Protein 3RQF (pdb70)

B-factor: mean 85.31, std 33.76, range [23.58, 229.28]

InterPro domains:
  IPR009652 Programmed cell death protein 10 [PTHR13250] (1-211)
  IPR046409 Programmed cell death protein 10, dimerisation domain superfamily [G3DSA:1.10.12.70] (8-68)
  IPR048288 Programmed cell death protein 10, dimerisation domain [PF20929] (15-72)

CATH classification: 1.10.12.70 (+1 more: 1.20.120.330)

Structure (mmCIF, N/CA/C/O backbone):
data_3RQF
#
_entry.id   3RQF
#
_cell.length_a   62.862
_cell.length_b   115.469
_cell.length_c   124.379
_cell.angle_alpha   90.00
_cell.angle_beta   90.00
_cell.angle_gamma   90.00
#
_symmetry.space_group_name_H-M   'P 21 21 21'
#
loop_
_entity.id
_entity.type
_entity.pdbx_description
1 polymer 'Programmed cell death protein 10'
2 polymer 'Paxillin LD2 peptide'
3 water water
#
loop_
_atom_site.group_PDB
_atom_site.id
_atom_site.type_symbol
_atom_site.label_atom_id
_atom_site.label_alt_id
_atom_site.label_comp_id
_atom_site.label_asym_id
_atom_site.label_entity_id
_atom_site.label_seq_id
_atom_site.pdbx_PDB_ins_code
_atom_site.Cartn_x
_atom_site.Cartn_y
_atom_site.Cartn_z
_atom_site.occupancy
_atom_site.B_iso_or_equiv
_atom_site.auth_seq_id
_atom_site.auth_comp_id
_atom_site.auth_asym_id
_atom_site.auth_atom_id
_atom_site.pdbx_PDB_model_num
ATOM 1 N N . SER A 1 18 ? 2.232 -15.502 45.927 1.00 100.85 16 SER A N 1
ATOM 2 C CA . SER A 1 18 ? 0.763 -15.751 45.842 1.00 96.11 16 SER A CA 1
ATOM 3 C C . SER A 1 18 ? 0.034 -14.640 45.096 1.00 89.11 16 SER A C 1
ATOM 4 O O . SER A 1 18 ? 0.274 -13.453 45.335 1.00 88.16 16 SER A O 1
ATOM 7 N N . MET A 1 19 ? -0.869 -15.029 44.201 1.00 85.00 17 MET A N 1
ATOM 8 C CA . MET A 1 19 ? -1.703 -14.049 43.525 1.00 78.80 17 MET A CA 1
ATOM 9 C C . MET A 1 19 ? -3.202 -14.331 43.591 1.00 74.78 17 MET A C 1
ATOM 10 O O . MET A 1 19 ? -3.825 -14.742 42.607 1.00 72.39 17 MET A O 1
ATOM 15 N N . VAL A 1 20 ? -3.768 -14.090 44.772 1.00 74.37 18 VAL A N 1
ATOM 16 C CA . VAL A 1 20 ? -5.206 -13.881 44.911 1.00 70.06 18 VAL A CA 1
ATOM 17 C C . VAL A 1 20 ? -5.574 -12.603 44.160 1.00 64.68 18 VAL A C 1
ATOM 18 O O . VAL A 1 20 ? -6.753 -12.263 44.032 1.00 61.86 18 VAL A O 1
ATOM 22 N N . SER A 1 21 ? -4.547 -11.913 43.667 1.00 63.75 19 SER A N 1
ATOM 23 C CA . SER A 1 21 ? -4.693 -10.628 42.991 1.00 60.09 19 SER A CA 1
ATOM 24 C C . SER A 1 21 ? -4.553 -10.686 41.468 1.00 57.49 19 SER A C 1
ATOM 25 O O . SER A 1 21 ? -4.805 -9.682 40.794 1.00 55.14 19 SER A O 1
ATOM 28 N N . MET A 1 22 ? -4.159 -11.844 40.930 1.00 58.32 20 MET A N 1
ATOM 29 C CA . MET A 1 22 ? -3.991 -12.003 39.475 1.00 56.90 20 MET A CA 1
ATOM 30 C C . MET A 1 22 ? -5.199 -11.534 38.644 1.00 52.39 20 MET A C 1
ATOM 31 O O . MET A 1 22 ? -5.005 -10.852 37.640 1.00 51.31 20 MET A O 1
ATOM 36 N N . PRO A 1 23 ? -6.440 -11.895 39.062 1.00 50.28 21 PRO A N 1
ATOM 37 C CA . PRO A 1 23 ? -7.656 -11.511 38.333 1.00 46.95 21 PRO A CA 1
ATOM 38 C C . PRO A 1 23 ? -7.867 -10.013 38.158 1.00 44.68 21 PRO A C 1
ATOM 39 O O . PRO A 1 23 ? -8.592 -9.606 37.249 1.00 43.57 21 PRO A O 1
ATOM 43 N N . LEU A 1 24 ? -7.259 -9.199 39.015 1.00 44.76 22 LEU A N 1
ATOM 44 C CA . LEU A 1 24 ? -7.281 -7.756 38.816 1.00 43.61 22 LEU A CA 1
ATOM 45 C C . LEU A 1 24 ? -6.599 -7.430 37.487 1.00 43.78 22 LEU A C 1
ATOM 46 O O . LEU A 1 24 ? -7.143 -6.705 36.648 1.00 42.82 22 LEU A O 1
ATOM 51 N N . TYR A 1 25 ? -5.414 -8.000 37.304 1.00 45.27 23 TYR A N 1
ATOM 52 C CA . TYR A 1 25 ? -4.602 -7.751 36.129 1.00 46.48 23 TYR A CA 1
ATOM 53 C C . TYR A 1 25 ? -5.065 -8.572 34.934 1.00 45.99 23 TYR A C 1
ATOM 54 O O . TYR A 1 25 ? -5.039 -8.093 33.805 1.00 46.73 23 TYR A O 1
ATOM 63 N N . ALA A 1 26 ? -5.501 -9.802 35.187 1.00 45.69 24 ALA A N 1
ATOM 64 C CA . ALA A 1 26 ? -5.839 -10.732 34.114 1.00 46.53 24 ALA A CA 1
ATOM 65 C C . ALA A 1 26 ? -7.254 -10.547 33.585 1.00 44.76 24 ALA A C 1
ATOM 66 O O . ALA A 1 26 ? -7.529 -10.879 32.432 1.00 45.95 24 ALA A O 1
ATOM 68 N N . VAL A 1 27 ? -8.151 -10.031 34.423 1.00 42.64 25 VAL A N 1
ATOM 69 C CA . VAL A 1 27 ? -9.526 -9.782 33.996 1.00 41.42 25 VAL A CA 1
ATOM 70 C C . VAL A 1 27 ? -9.846 -8.282 33.943 1.00 41.01 25 VAL A C 1
ATOM 71 O O . VAL A 1 27 ? -10.204 -7.770 32.883 1.00 41.92 25 VAL A O 1
ATOM 75 N N . MET A 1 28 ? -9.701 -7.576 35.064 1.00 40.77 26 MET A N 1
ATOM 76 C CA . MET A 1 28 ? -10.187 -6.188 35.155 1.00 41.18 26 MET A CA 1
ATOM 77 C C . MET A 1 28 ? -9.419 -5.188 34.294 1.00 43.24 26 MET A C 1
ATOM 78 O O . MET A 1 28 ? -10.028 -4.364 33.614 1.00 44.28 26 MET A O 1
ATOM 83 N N . TYR A 1 29 ? -8.091 -5.260 34.324 1.00 44.70 27 TYR A N 1
ATOM 84 C CA . TYR A 1 29 ? -7.263 -4.427 33.453 1.00 47.42 27 TYR A CA 1
ATOM 85 C C . TYR A 1 29 ? -7.650 -4.543 31.970 1.00 48.22 27 TYR A C 1
ATOM 86 O O . TYR A 1 29 ? -7.945 -3.528 31.342 1.00 50.04 27 TYR A O 1
ATOM 95 N N . PRO A 1 30 ? -7.662 -5.774 31.411 1.00 47.84 28 PRO A N 1
ATOM 96 C CA . PRO A 1 30 ? -8.113 -5.921 30.031 1.00 49.51 28 PRO A CA 1
ATOM 97 C C . PRO A 1 30 ? -9.529 -5.385 29.798 1.00 49.10 28 PRO A C 1
ATOM 98 O O . PRO A 1 30 ? -9.798 -4.818 28.737 1.00 51.41 28 PRO A O 1
ATOM 102 N N . VAL A 1 31 ? -10.413 -5.550 30.783 1.00 46.77 29 VAL A N 1
ATOM 103 C CA . VAL A 1 31 ? -11.799 -5.089 30.659 1.00 47.15 29 VAL A CA 1
ATOM 104 C C . VAL A 1 31 ? -11.848 -3.572 30.523 1.00 49.41 29 VAL A C 1
ATOM 105 O O . VAL A 1 31 ? -12.556 -3.047 29.659 1.00 51.91 29 VAL A O 1
ATOM 109 N N . PHE A 1 32 ? -11.075 -2.880 31.359 1.00 49.64 30 PHE A N 1
ATOM 110 C CA . PHE A 1 32 ? -10.978 -1.424 31.297 1.00 52.68 30 PHE A CA 1
ATOM 111 C C . PHE A 1 32 ? -10.243 -0.948 30.043 1.00 56.30 30 PHE A C 1
ATOM 112 O O . PHE A 1 32 ? -10.693 -0.017 29.374 1.00 59.65 30 PHE A O 1
ATOM 120 N N . ASN A 1 33 ? -9.132 -1.605 29.714 1.00 56.51 31 ASN A N 1
ATOM 121 C CA . ASN A 1 33 ? -8.373 -1.291 28.502 1.00 60.66 31 ASN A CA 1
ATOM 122 C C . ASN A 1 33 ? -9.223 -1.325 27.238 1.00 63.31 31 ASN A C 1
ATOM 123 O O . ASN A 1 33 ? -9.073 -0.476 26.359 1.00 67.81 31 ASN A O 1
ATOM 128 N N . GLU A 1 34 ? -10.115 -2.308 27.160 1.00 61.47 32 GLU A N 1
ATOM 129 C CA . GLU A 1 34 ? -10.920 -2.542 25.963 1.00 64.57 32 GLU A CA 1
ATOM 130 C C . GLU A 1 34 ? -12.166 -1.650 25.898 1.00 66.54 32 GLU A C 1
ATOM 131 O O . GLU A 1 34 ? -12.894 -1.658 24.904 1.00 69.57 32 GLU A O 1
ATOM 137 N N . LEU A 1 35 ? -12.393 -0.876 26.957 1.00 65.75 33 LEU A N 1
ATOM 138 C CA . LEU A 1 35 ? -13.524 0.045 27.022 1.00 68.51 33 LEU A CA 1
ATOM 139 C C . LEU A 1 35 ? -13.108 1.518 26.973 1.00 73.28 33 LEU A C 1
ATOM 140 O O . LEU A 1 35 ? -13.920 2.411 27.242 1.00 75.76 33 LEU A O 1
ATOM 145 N N . GLU A 1 36 ? -11.851 1.76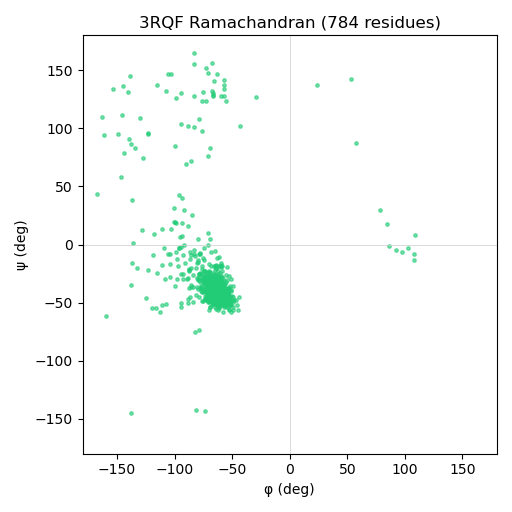2 26.607 1.00 75.65 34 GLU A N 1
ATOM 146 C CA . GLU A 1 36 ? -11.289 3.115 26.576 1.00 80.95 34 GLU A CA 1
ATOM 147 C C . GLU A 1 36 ? -11.855 4.001 25.475 1.00 87.74 34 GLU A C 1
ATOM 148 O O . GLU A 1 36 ? -12.000 5.208 25.667 1.00 92.29 34 GLU A O 1
ATOM 154 N N . ARG A 1 37 ? -12.156 3.406 24.323 1.00 89.64 35 ARG A N 1
ATOM 155 C CA . ARG A 1 37 ? -12.665 4.166 23.180 1.00 97.02 35 ARG A CA 1
ATOM 156 C C . ARG A 1 37 ? -14.108 4.626 23.381 1.00 98.72 35 ARG A C 1
ATOM 157 O O . ARG A 1 37 ? -14.516 5.659 22.844 1.00 105.50 35 ARG A O 1
ATOM 165 N N . VAL A 1 38 ? -14.866 3.853 24.158 1.00 93.43 36 VAL A N 1
ATOM 166 C CA . VAL A 1 38 ? -16.232 4.211 24.542 1.00 94.73 36 VAL A CA 1
ATOM 167 C C . VAL A 1 38 ? -16.197 5.406 25.499 1.00 96.60 36 VAL A C 1
ATOM 168 O O . VAL A 1 38 ? -16.863 6.416 25.263 1.00 102.83 36 VAL A O 1
ATOM 172 N N . ASN A 1 39 ? -15.422 5.272 26.575 1.00 92.16 37 ASN A N 1
ATOM 173 C CA . ASN A 1 39 ? -15.099 6.381 27.473 1.00 94.54 37 ASN A CA 1
ATOM 174 C C . ASN A 1 39 ? -13.762 6.142 28.170 1.00 90.98 37 ASN A C 1
ATOM 175 O O . ASN A 1 39 ? -13.499 5.051 28.672 1.00 84.90 37 ASN A O 1
ATOM 180 N N . LEU A 1 40 ? -12.929 7.178 28.194 1.00 95.69 38 LEU A N 1
ATOM 181 C CA . LEU A 1 40 ? -11.565 7.086 28.708 1.00 93.87 38 LEU A CA 1
ATOM 182 C C . LEU A 1 40 ? -11.492 7.360 30.209 1.00 92.19 38 LEU A C 1
ATOM 183 O O . LEU A 1 40 ? -10.900 6.580 30.955 1.00 87.26 38 LEU A O 1
ATOM 188 N N . SER A 1 41 ? -12.095 8.468 30.638 1.00 97.07 39 SER A N 1
ATOM 189 C CA . SER A 1 41 ? -12.026 8.924 32.028 1.00 97.46 39 SER A CA 1
ATOM 190 C C . SER A 1 41 ? -12.637 7.930 33.008 1.00 90.86 39 SER A C 1
ATOM 191 O O . SER A 1 41 ? -12.097 7.711 34.093 1.00 88.97 39 SER A O 1
ATOM 194 N N . ALA A 1 42 ? -13.763 7.335 32.619 1.00 88.08 40 ALA A N 1
ATOM 195 C CA . ALA A 1 42 ? -14.458 6.361 33.451 1.00 82.37 40 ALA A CA 1
ATOM 196 C C . ALA A 1 42 ? -13.627 5.090 33.591 1.00 75.97 40 ALA A C 1
ATOM 197 O O . ALA A 1 42 ? -13.488 4.551 34.689 1.00 72.92 40 ALA A O 1
ATOM 199 N N . ALA A 1 43 ? -13.067 4.632 32.474 1.00 74.74 41 ALA A N 1
ATOM 200 C CA . ALA A 1 43 ? -12.155 3.489 32.460 1.00 70.01 41 ALA A CA 1
ATOM 201 C C . ALA A 1 43 ? -10.985 3.702 33.421 1.00 70.02 41 ALA A C 1
ATOM 202 O O . ALA A 1 43 ? -10.622 2.796 34.175 1.00 66.47 41 ALA A O 1
ATOM 204 N N . GLN A 1 44 ? -10.415 4.906 33.396 1.00 74.80 42 GLN A N 1
ATOM 205 C CA . GLN A 1 44 ? -9.311 5.277 34.279 1.00 76.16 42 GLN A CA 1
ATOM 206 C C . GLN A 1 44 ? -9.715 5.337 35.756 1.00 75.32 42 GLN A C 1
ATOM 207 O O . GLN A 1 44 ? -9.007 4.802 36.612 1.00 73.54 42 GLN A O 1
ATOM 213 N N . THR A 1 45 ? -10.848 5.973 36.050 1.00 77.21 43 THR A N 1
ATOM 214 C CA . THR A 1 45 ? -11.286 6.169 37.437 1.00 77.97 43 THR A CA 1
ATOM 215 C C . THR A 1 45 ? -11.651 4.844 38.105 1.00 72.02 43 THR A C 1
ATOM 216 O O . THR A 1 45 ? -11.374 4.644 39.288 1.00 72.11 43 THR A O 1
ATOM 220 N N . LEU A 1 46 ? -12.255 3.941 37.334 1.00 67.62 44 LEU A N 1
ATOM 221 C CA . LEU A 1 46 ? -12.601 2.604 37.818 1.00 62.40 44 LEU A CA 1
ATOM 222 C C . LEU A 1 46 ? -11.369 1.708 37.999 1.00 59.51 44 LEU A C 1
ATOM 223 O O . LEU A 1 46 ? -11.285 0.964 38.978 1.00 57.95 44 LEU A O 1
ATOM 228 N N . ARG A 1 47 ? -10.422 1.774 37.063 1.00 59.45 45 ARG A N 1
ATOM 229 C CA . ARG A 1 47 ? -9.146 1.082 37.225 1.00 57.90 45 ARG A CA 1
ATOM 230 C C . ARG A 1 47 ? -8.554 1.444 38.577 1.00 59.90 45 ARG A C 1
ATOM 231 O O . ARG A 1 47 ? -8.311 0.571 39.410 1.00 58.12 45 ARG A O 1
ATOM 239 N N . ALA A 1 48 ? -8.352 2.746 38.782 1.00 64.18 46 ALA A N 1
ATOM 240 C CA . ALA A 1 48 ? -7.820 3.298 40.021 1.00 67.36 46 ALA A CA 1
ATOM 241 C C . ALA A 1 48 ? -8.616 2.846 41.238 1.00 65.95 46 ALA A C 1
ATOM 242 O O . ALA A 1 48 ? -8.036 2.508 42.269 1.00 67.05 46 ALA A O 1
ATOM 244 N N . ALA A 1 49 ? -9.941 2.837 41.109 1.00 64.08 47 ALA A N 1
ATOM 245 C CA . ALA A 1 49 ? -10.814 2.380 42.185 1.00 62.96 47 ALA A CA 1
ATOM 246 C C . ALA A 1 49 ? -10.525 0.922 42.553 1.00 58.58 47 ALA A C 1
ATOM 247 O O . ALA A 1 49 ? -10.297 0.610 43.722 1.00 60.13 47 ALA A O 1
ATOM 249 N N . PHE A 1 50 ? -10.503 0.048 41.547 1.00 53.95 48 PHE A N 1
ATOM 250 C CA . PHE A 1 50 ? -10.220 -1.376 41.742 1.00 50.38 48 PHE A CA 1
ATOM 251 C C . PHE A 1 50 ? -8.819 -1.647 42.285 1.00 51.73 48 PHE A C 1
ATOM 252 O O . PHE A 1 50 ? -8.632 -2.529 43.127 1.00 51.48 48 PHE A O 1
ATOM 260 N N . ILE A 1 51 ? -7.841 -0.885 41.801 1.00 53.76 49 ILE A N 1
ATOM 261 C CA . ILE A 1 51 ? -6.457 -1.043 42.230 1.00 55.81 49 ILE A CA 1
ATOM 262 C C . ILE A 1 51 ? -6.330 -0.703 43.708 1.00 59.47 49 ILE A C 1
ATOM 263 O O . ILE A 1 51 ? -5.698 -1.440 44.463 1.00 60.48 49 ILE A O 1
ATOM 268 N N . LYS A 1 52 ? -6.955 0.399 44.114 1.00 62.26 50 LYS A N 1
ATOM 269 C CA . LYS A 1 52 ? -6.911 0.848 45.502 1.00 66.94 50 LYS A CA 1
ATOM 270 C C . LYS A 1 52 ? -7.629 -0.143 46.411 1.00 65.44 50 LYS A C 1
ATOM 271 O O . LYS A 1 52 ? -7.134 -0.474 47.491 1.00 68.59 50 LYS A O 1
ATOM 277 N N . ALA A 1 53 ? -8.788 -0.612 45.957 1.00 61.22 51 ALA A N 1
ATOM 278 C CA . ALA A 1 53 ? -9.561 -1.613 46.679 1.00 59.86 51 ALA A CA 1
ATOM 279 C C . ALA A 1 53 ? -8.791 -2.923 46.834 1.00 58.44 51 ALA A C 1
ATOM 280 O O . ALA A 1 53 ? -8.844 -3.543 47.890 1.00 60.67 51 ALA A O 1
ATOM 282 N N . GLU A 1 54 ? -8.075 -3.333 45.786 1.00 55.66 52 GLU A N 1
ATOM 283 C CA . GLU A 1 54 ? -7.329 -4.592 45.798 1.00 54.76 52 GLU A CA 1
ATOM 284 C C . GLU A 1 54 ? -6.113 -4.520 46.711 1.00 59.40 52 GLU A C 1
ATOM 285 O O . GLU A 1 54 ? -5.773 -5.500 47.375 1.00 60.91 52 GLU A O 1
ATOM 291 N N . LYS A 1 55 ? -5.464 -3.358 46.741 1.00 62.41 53 LYS A N 1
ATOM 292 C CA . LYS A 1 55 ? -4.293 -3.157 47.589 1.00 67.80 53 LYS A CA 1
ATOM 293 C C . LYS A 1 55 ? -4.677 -3.107 49.071 1.00 72.12 53 LYS A C 1
ATOM 294 O O . LYS A 1 55 ? -3.947 -3.617 49.922 1.00 76.21 53 LYS A O 1
ATOM 300 N N . GLU A 1 56 ? -5.823 -2.506 49.377 1.00 72.04 54 GLU A N 1
ATOM 301 C CA . GLU A 1 56 ? -6.336 -2.515 50.747 1.00 76.44 54 GLU A CA 1
ATOM 302 C C . GLU A 1 56 ? -6.898 -3.887 51.114 1.00 74.36 54 GLU A C 1
ATOM 303 O O . GLU A 1 56 ? -6.834 -4.302 52.275 1.00 78.81 54 GLU A O 1
ATOM 309 N N . ASN A 1 57 ? -7.444 -4.581 50.116 1.00 68.14 55 ASN A N 1
ATOM 310 C CA . ASN A 1 57 ? -8.128 -5.853 50.326 1.00 66.38 55 ASN A CA 1
ATOM 311 C C . ASN A 1 57 ? -7.709 -6.906 49.300 1.00 62.53 55 ASN A C 1
ATOM 312 O O . ASN A 1 57 ? -8.389 -7.090 48.290 1.00 58.39 55 ASN A O 1
ATOM 317 N N . PRO A 1 58 ? -6.573 -7.590 49.537 1.00 65.00 56 PRO A N 1
ATOM 318 C CA . PRO A 1 58 ? -6.131 -8.624 48.598 1.00 62.33 56 PRO A CA 1
ATOM 319 C C . PRO A 1 58 ? -7.161 -9.736 48.446 1.00 60.39 56 PRO A C 1
ATOM 320 O O . PRO A 1 58 ? -7.622 -10.295 49.440 1.00 63.43 56 PRO A O 1
ATOM 324 N N . GLY A 1 59 ? -7.528 -10.028 47.202 1.00 56.19 57 GLY A N 1
ATOM 325 C CA . GLY A 1 59 ? -8.499 -11.072 46.902 1.00 54.88 57 GLY A CA 1
ATOM 326 C C . GLY A 1 59 ? -9.909 -10.557 46.690 1.00 52.44 57 GLY A C 1
ATOM 327 O O . GLY A 1 59 ? -10.800 -11.324 46.313 1.00 51.35 57 GLY A O 1
ATOM 328 N N . LEU A 1 60 ? -10.113 -9.260 46.924 1.00 52.30 58 LEU A N 1
ATOM 329 C CA . LEU A 1 60 ? -11.434 -8.651 46.775 1.00 50.91 58 LEU A CA 1
ATOM 330 C C . LEU A 1 60 ? -11.937 -8.667 45.328 1.00 47.14 58 LEU A C 1
ATOM 331 O O . LEU A 1 60 ? -13.121 -8.924 45.081 1.00 46.45 58 LEU A O 1
ATOM 336 N N . THR A 1 61 ? -11.041 -8.391 44.383 1.00 45.54 59 THR A N 1
ATOM 337 C CA . THR A 1 61 ? -11.410 -8.321 42.972 1.00 42.81 59 THR A CA 1
ATOM 338 C C . THR A 1 61 ? -11.925 -9.667 42.456 1.00 41.92 59 THR A C 1
ATOM 339 O O . THR A 1 61 ? -12.879 -9.718 41.679 1.00 40.36 59 THR A O 1
ATOM 343 N N . GLN A 1 62 ? -11.293 -10.748 42.911 1.00 43.58 60 GLN A N 1
ATOM 344 C CA . GLN A 1 62 ? -11.711 -12.105 42.573 1.00 43.94 60 GLN A CA 1
ATOM 345 C C . GLN A 1 62 ? -13.104 -12.428 43.115 1.00 44.66 60 GLN A C 1
ATOM 346 O O . GLN A 1 62 ? -13.928 -13.024 42.417 1.00 44.17 60 GLN A O 1
ATOM 352 N N . ASP A 1 63 ? -13.356 -12.022 44.357 1.00 46.41 61 ASP A N 1
ATOM 353 C CA . ASP A 1 63 ? -14.644 -12.244 44.999 1.00 47.93 61 ASP A CA 1
ATOM 354 C C . ASP A 1 63 ? -15.758 -11.491 44.281 1.00 45.93 61 ASP A C 1
ATOM 355 O O . ASP A 1 63 ? -16.867 -12.018 44.121 1.00 46.57 61 ASP A O 1
ATOM 360 N N . ILE A 1 64 ? -15.442 -10.270 43.840 1.00 43.97 62 ILE A N 1
ATOM 361 C CA . ILE A 1 64 ? -16.354 -9.444 43.051 1.00 42.39 62 ILE A CA 1
ATOM 362 C C . ILE A 1 64 ? -16.648 -10.097 41.701 1.00 41.05 62 ILE A C 1
ATOM 363 O O . ILE A 1 64 ? -17.815 -10.225 41.316 1.00 41.77 62 ILE A O 1
ATOM 368 N N . ILE A 1 65 ? -15.592 -10.514 40.998 1.00 39.97 63 ILE A N 1
ATOM 369 C CA . ILE A 1 65 ? -15.728 -11.147 39.684 1.00 39.28 63 ILE A CA 1
ATOM 370 C C . ILE A 1 65 ? -16.649 -12.366 39.769 1.00 41.44 63 ILE A C 1
ATOM 371 O O . ILE A 1 65 ? -17.599 -12.491 38.987 1.00 41.86 63 ILE A O 1
ATOM 376 N N . MET A 1 66 ? -16.386 -13.235 40.744 1.00 43.50 64 MET A N 1
ATOM 377 C CA . MET A 1 66 ? -17.214 -14.417 40.978 1.00 46.53 64 MET A CA 1
ATOM 378 C C . MET A 1 66 ? -18.682 -14.100 41.282 1.00 47.27 64 MET A C 1
ATOM 379 O O . MET A 1 66 ? -19.575 -14.827 40.850 1.00 49.32 64 MET A O 1
ATOM 384 N N . LYS A 1 67 ? -18.931 -13.027 42.026 1.00 46.48 65 LYS A N 1
ATOM 385 C CA . LYS A 1 67 ? -20.304 -12.638 42.350 1.00 48.04 65 LYS A CA 1
ATOM 386 C C . LYS A 1 67 ? -21.041 -12.103 41.122 1.00 47.00 65 LYS A C 1
ATOM 387 O O . LYS A 1 67 ? -22.257 -12.263 41.008 1.00 49.01 65 LYS A O 1
ATOM 393 N N . ILE A 1 68 ? -20.297 -11.488 40.203 1.00 44.54 66 ILE A N 1
ATOM 394 C CA . ILE A 1 68 ? -20.841 -11.088 38.907 1.00 44.24 66 ILE A CA 1
ATOM 395 C C . ILE A 1 68 ? -21.147 -12.322 38.058 1.00 46.18 66 ILE A C 1
ATOM 396 O O . ILE A 1 68 ? -22.248 -12.444 37.523 1.00 48.56 66 ILE A O 1
ATOM 401 N N . LEU A 1 69 ? -20.191 -13.245 37.962 1.00 46.41 67 LEU A N 1
ATOM 402 C CA . LEU A 1 69 ? -20.380 -14.486 37.192 1.00 49.19 67 LEU A CA 1
ATOM 403 C C . LEU A 1 69 ? -21.539 -15.347 37.693 1.00 53.12 67 LEU A C 1
ATOM 404 O O . LEU A 1 69 ? -22.138 -16.097 36.919 1.00 56.38 67 LEU A O 1
ATOM 409 N N . GLU A 1 70 ? -21.855 -15.231 38.981 1.00 53.90 68 GLU A N 1
ATOM 410 C CA . GLU A 1 70 ? -22.967 -15.968 39.585 1.00 58.10 68 GLU A CA 1
ATOM 411 C C . GLU A 1 70 ? -24.330 -15.343 39.273 1.00 59.10 68 GLU A C 1
ATOM 412 O O . GLU A 1 70 ? -25.368 -15.927 39.587 1.00 62.85 68 GLU A O 1
ATOM 418 N N . LYS A 1 71 ? -24.319 -14.161 38.658 1.00 56.36 69 LYS A N 1
ATOM 419 C CA . LYS A 1 71 ? -25.544 -13.474 38.249 1.00 58.09 69 LYS A CA 1
ATOM 420 C C . LYS A 1 71 ? -25.856 -13.698 36.766 1.00 59.51 69 LYS A C 1
ATOM 421 O O . LYS A 1 71 ? -26.640 -12.959 36.167 1.00 60.51 69 LYS A O 1
ATOM 427 N N . LYS A 1 72 ? -25.241 -14.734 36.195 1.00 65.46 70 LYS A N 1
ATOM 428 C CA . LYS A 1 72 ? -25.409 -15.130 34.791 1.00 63.27 70 LYS A CA 1
ATOM 429 C C . LYS A 1 72 ? -26.866 -15.111 34.310 1.00 59.60 70 LYS A C 1
ATOM 430 O O . LYS A 1 72 ? -27.147 -14.611 33.224 1.00 57.19 70 LYS A O 1
ATOM 436 N N . SER A 1 73 ? -27.776 -15.654 35.123 1.00 59.68 71 SER A N 1
ATOM 437 C CA . SER A 1 73 ? -29.208 -15.698 34.805 1.00 57.29 71 SER A CA 1
ATOM 438 C C . SER A 1 73 ? -29.757 -14.296 34.577 1.00 55.57 71 SER A C 1
ATOM 439 O O . SER A 1 73 ? -30.303 -14.000 33.511 1.00 53.63 71 SER A O 1
ATOM 442 N N . VAL A 1 74 ? -29.605 -13.443 35.588 1.00 57.12 72 VAL A N 1
ATOM 443 C CA . VAL A 1 74 ? -30.081 -12.059 35.553 1.00 56.84 72 VAL A CA 1
ATOM 444 C C . VAL A 1 74 ? -29.564 -11.306 34.329 1.00 55.75 72 VAL A C 1
ATOM 445 O O . VAL A 1 74 ? -30.314 -10.580 33.669 1.00 54.35 72 VAL A O 1
ATOM 449 N N . GLU A 1 75 ? -28.284 -11.504 34.027 1.00 56.85 73 GLU A N 1
ATOM 450 C CA . GLU A 1 75 ? -27.629 -10.799 32.937 1.00 56.45 73 GLU A CA 1
ATOM 451 C C . GLU A 1 75 ? -28.073 -11.294 31.561 1.00 53.82 73 GLU A C 1
ATOM 452 O O . GLU A 1 75 ? -28.112 -10.523 30.597 1.00 52.48 73 GLU A O 1
ATOM 458 N N . VAL A 1 76 ? -28.400 -12.580 31.476 1.00 53.62 74 VAL A N 1
ATOM 459 C CA . VAL A 1 76 ? -28.966 -13.155 30.261 1.00 52.12 74 VAL A CA 1
ATOM 460 C C . VAL A 1 76 ? -30.356 -12.564 30.030 1.00 50.59 74 VAL A C 1
ATOM 461 O O . VAL A 1 76 ? -30.653 -12.082 28.935 1.00 49.48 74 VAL A O 1
ATOM 465 N N . ASN A 1 77 ? -31.185 -12.577 31.076 1.00 51.14 75 ASN A N 1
ATOM 466 C CA . ASN A 1 77 ? -32.532 -12.018 31.024 1.00 50.61 75 ASN A CA 1
ATOM 467 C C . ASN A 1 77 ? -32.526 -10.561 30.564 1.00 50.36 75 ASN A C 1
ATOM 468 O O . ASN A 1 77 ? -33.333 -10.176 29.723 1.00 49.75 75 ASN A O 1
ATOM 473 N N . PHE A 1 78 ? -31.608 -9.763 31.107 1.00 51.52 76 PHE A N 1
ATOM 474 C CA . PHE A 1 78 ? -31.476 -8.363 30.714 1.00 52.22 76 PHE A CA 1
ATOM 475 C C . PHE A 1 78 ? -31.045 -8.192 29.254 1.00 50.97 76 PHE A C 1
ATOM 476 O O . PHE A 1 78 ? -31.608 -7.372 28.527 1.00 50.92 76 PHE A O 1
ATOM 484 N N . THR A 1 79 ? -30.042 -8.958 28.836 1.00 50.65 77 THR A N 1
ATOM 485 C CA . THR A 1 79 ? -29.531 -8.870 27.474 1.00 49.98 77 THR A CA 1
ATOM 486 C C . THR A 1 79 ? -30.593 -9.289 26.455 1.00 48.82 77 THR A C 1
ATOM 487 O O . THR A 1 79 ? -30.662 -8.733 25.359 1.00 48.20 77 THR A O 1
ATOM 491 N N . GLU A 1 80 ? -31.425 -10.260 26.831 1.00 49.20 78 GLU A N 1
ATOM 492 C CA . GLU A 1 80 ? -32.599 -10.626 26.040 1.00 49.09 78 GLU A CA 1
ATOM 493 C C . GLU A 1 80 ? -33.546 -9.435 25.873 1.00 49.52 78 GLU A C 1
ATOM 494 O O . GLU A 1 80 ? -33.923 -9.096 24.757 1.00 49.20 78 GLU A O 1
ATOM 500 N N . SER A 1 81 ? -33.910 -8.804 26.987 1.00 50.94 79 SER A N 1
ATOM 501 C CA . SER A 1 81 ? -34.804 -7.651 26.984 1.00 52.83 79 SER A CA 1
ATOM 502 C C . SER A 1 81 ? -34.257 -6.515 26.123 1.00 53.32 79 SER A C 1
ATOM 503 O O . SER A 1 81 ? -34.976 -5.930 25.314 1.00 53.87 79 SER A O 1
ATOM 506 N N . LEU A 1 82 ? -32.969 -6.233 26.301 1.00 53.77 80 LEU A N 1
ATOM 507 C CA . LEU A 1 82 ? -32.267 -5.171 25.592 1.00 54.66 80 LEU A CA 1
ATOM 508 C C . LEU A 1 82 ? -32.274 -5.390 24.085 1.00 53.46 80 LEU A C 1
ATOM 509 O O . LEU A 1 82 ? -32.307 -4.436 23.315 1.00 54.16 80 LEU A O 1
ATOM 514 N N . LEU A 1 83 ? -32.243 -6.656 23.681 1.00 52.59 81 LEU A N 1
ATOM 515 C CA . LEU A 1 83 ? -32.343 -7.039 22.279 1.00 52.30 81 LEU A CA 1
ATOM 516 C C . LEU A 1 83 ? -33.779 -6.919 21.780 1.00 53.66 81 LEU A C 1
ATOM 517 O O . LEU A 1 83 ? -34.015 -6.326 20.734 1.00 54.27 81 LEU A O 1
ATOM 522 N N . ARG A 1 84 ? -34.731 -7.475 22.529 1.00 55.14 82 ARG A N 1
ATOM 523 C CA . ARG A 1 84 ? -36.150 -7.420 22.162 1.00 57.40 82 ARG A CA 1
ATOM 524 C C . ARG A 1 84 ? -36.630 -5.996 21.920 1.00 60.28 82 ARG A C 1
ATOM 525 O O . ARG A 1 84 ? -37.533 -5.768 21.117 1.00 61.83 82 ARG A O 1
ATOM 533 N N . MET A 1 85 ? -36.017 -5.055 22.632 1.00 62.19 83 MET A N 1
ATOM 534 C CA . MET A 1 85 ? -36.399 -3.648 22.622 1.00 66.29 83 MET A CA 1
ATOM 535 C C . MET A 1 85 ? -35.700 -2.865 21.507 1.00 66.95 83 MET A C 1
ATOM 536 O O . MET A 1 85 ? -36.188 -1.818 21.072 1.00 69.61 83 MET A O 1
ATOM 541 N N . ALA A 1 86 ? -34.576 -3.395 21.031 1.00 65.53 84 ALA A N 1
ATOM 542 C CA . ALA A 1 86 ? -33.783 -2.751 19.985 1.00 66.30 84 ALA A CA 1
ATOM 543 C C . ALA A 1 86 ? -34.521 -2.626 18.648 1.00 67.78 84 ALA A C 1
ATOM 544 O O . ALA A 1 86 ? -34.161 -1.793 17.812 1.00 68.57 84 ALA A O 1
ATOM 546 N N . ALA A 1 87 ? -35.551 -3.446 18.457 1.00 69.15 85 ALA A N 1
ATOM 547 C CA . ALA A 1 87 ? -36.304 -3.463 17.204 1.00 71.52 85 ALA A CA 1
ATOM 548 C C . ALA A 1 87 ? -37.314 -2.330 17.080 1.00 75.92 85 ALA A C 1
ATOM 549 O O . ALA A 1 87 ? -37.088 -1.391 16.324 1.00 77.12 85 ALA A O 1
ATOM 551 N N . ASP A 1 88 ? -38.420 -2.423 17.822 1.00 79.41 86 ASP A N 1
ATOM 552 C CA . ASP A 1 88 ? -39.591 -1.560 17.595 1.00 84.98 86 ASP A CA 1
ATOM 553 C C . ASP A 1 88 ? -39.233 -0.187 17.022 1.00 87.54 86 ASP A C 1
ATOM 554 O O . ASP A 1 88 ? -38.376 0.521 17.562 1.00 87.04 86 ASP A O 1
ATOM 559 N N . ASP A 1 89 ? -39.888 0.156 15.912 1.00 91.15 87 ASP A N 1
ATOM 560 C CA . ASP A 1 89 ? -39.573 1.359 15.134 1.00 94.00 87 ASP A CA 1
ATOM 561 C C . ASP A 1 89 ? -39.325 2.577 16.022 1.00 96.99 87 ASP A C 1
ATOM 562 O O . ASP A 1 89 ? -40.262 3.190 16.547 1.00 101.39 87 ASP A O 1
ATOM 567 N N . VAL A 1 90 ? -38.046 2.900 16.193 1.00 95.34 88 VAL A N 1
ATOM 568 C CA . VAL A 1 90 ? -37.627 4.036 17.007 1.00 98.62 88 VAL A CA 1
ATOM 569 C C . VAL A 1 90 ? -37.699 5.331 16.184 1.00 103.08 88 VAL A C 1
ATOM 570 O O . VAL A 1 90 ? -37.162 5.405 15.072 1.00 101.69 88 VAL A O 1
ATOM 574 N N . GLU A 1 91 ? -38.384 6.334 16.734 1.00 109.12 89 GLU A N 1
ATOM 575 C CA . GLU A 1 91 ? -38.618 7.605 16.043 1.00 114.79 89 GLU A CA 1
ATOM 576 C C . GLU A 1 91 ? -37.346 8.452 15.906 1.00 115.05 89 GLU A C 1
ATOM 577 O O . GLU A 1 91 ? -37.151 9.429 16.635 1.00 119.15 89 GLU A O 1
ATOM 583 N N . GLU A 1 92 ? -36.487 8.061 14.966 1.00 111.38 90 GLU A N 1
ATOM 584 C CA . GLU A 1 92 ? -35.266 8.803 14.651 1.00 111.87 90 GLU A CA 1
ATOM 585 C C . GLU A 1 92 ? -34.771 8.440 13.254 1.00 108.90 90 GLU A C 1
ATOM 586 O O . GLU A 1 92 ? -34.689 9.301 12.373 1.00 111.69 90 GLU A O 1
ATOM 592 N N . TYR A 1 93 ? -34.452 7.161 13.065 1.00 103.72 91 TYR A N 1
ATOM 593 C CA . TYR A 1 93 ? -33.929 6.664 11.796 1.00 100.94 91 TYR A CA 1
ATOM 594 C C . TYR A 1 93 ? -35.082 6.254 10.879 1.00 101.62 91 TYR A C 1
ATOM 595 O O . TYR A 1 93 ? -35.685 5.190 11.051 1.00 99.82 91 TYR A O 1
ATOM 604 N N . MET A 1 94 ? -35.385 7.121 9.919 1.00 104.79 92 MET A N 1
ATOM 605 C CA . MET A 1 94 ? -36.490 6.930 8.986 1.00 106.78 92 MET A CA 1
ATOM 606 C C . MET A 1 94 ? -36.275 7.874 7.806 1.00 109.26 92 MET A C 1
ATOM 607 O O . MET A 1 94 ? -36.404 9.094 7.947 1.00 113.71 92 MET A O 1
ATOM 612 N N . ILE A 1 95 ? -35.938 7.303 6.652 1.00 106.62 93 ILE A N 1
ATOM 613 C CA . ILE A 1 95 ? -35.636 8.088 5.456 1.00 108.45 93 ILE A CA 1
ATOM 614 C C . ILE A 1 95 ? -36.907 8.694 4.860 1.00 113.90 93 ILE A C 1
ATOM 615 O O . ILE A 1 95 ? -37.856 7.977 4.533 1.00 114.65 93 ILE A O 1
ATOM 620 N N . GLU A 1 96 ? -36.903 10.018 4.729 1.00 118.10 94 GLU A N 1
ATOM 621 C CA . GLU A 1 96 ? -38.076 10.782 4.308 1.00 124.42 94 GLU A CA 1
ATOM 622 C C . GLU A 1 96 ? -38.400 10.624 2.822 1.00 125.72 94 GLU A C 1
ATOM 623 O O . GLU A 1 96 ? -39.557 10.773 2.421 1.00 130.75 94 GLU A O 1
ATOM 629 N N . ARG A 1 97 ? -37.380 10.323 2.017 1.00 121.58 95 ARG A N 1
ATOM 630 C CA . ARG A 1 97 ? -37.516 10.236 0.557 1.00 122.74 95 ARG A CA 1
ATOM 631 C C . ARG A 1 97 ? -38.568 9.226 0.088 1.00 123.22 95 ARG A C 1
ATOM 632 O O . ARG A 1 97 ? -38.544 8.067 0.505 1.00 119.19 95 ARG A O 1
ATOM 640 N N . PRO A 1 98 ? -39.495 9.669 -0.785 1.00 128.74 96 PRO A N 1
ATOM 641 C CA . PRO A 1 98 ? -40.595 8.822 -1.257 1.00 130.74 96 PRO A CA 1
ATOM 642 C C . PRO A 1 98 ? -40.207 7.825 -2.359 1.00 127.70 96 PRO A C 1
ATOM 643 O O . PRO A 1 98 ? -41.017 6.964 -2.715 1.00 129.44 96 PRO A O 1
ATOM 647 N N . GLU A 1 99 ? -38.988 7.945 -2.885 1.00 123.64 97 GLU A N 1
ATOM 648 C CA . GLU A 1 99 ? -38.486 7.055 -3.938 1.00 120.89 97 GLU A CA 1
ATOM 649 C C . GLU A 1 99 ? -38.528 5.581 -3.519 1.00 116.63 97 GLU A C 1
ATOM 650 O O . GLU A 1 99 ? -38.253 5.264 -2.357 1.00 112.79 97 GLU A O 1
ATOM 656 N N . PRO A 1 100 ? -38.875 4.679 -4.465 1.00 117.60 98 PRO A N 1
ATOM 657 C CA . PRO A 1 100 ? -39.025 3.243 -4.190 1.00 114.90 98 PRO A CA 1
ATOM 658 C C . PRO A 1 100 ? -37.783 2.585 -3.579 1.00 108.05 98 PRO A C 1
ATOM 659 O O . PRO A 1 100 ? -37.914 1.769 -2.664 1.00 105.57 98 PRO A O 1
ATOM 663 N N . GLU A 1 101 ? -36.598 2.941 -4.077 1.00 105.25 99 GLU A N 1
ATOM 664 C CA . GLU A 1 101 ? -35.341 2.395 -3.560 1.00 99.41 99 GLU A CA 1
ATOM 665 C C . GLU A 1 101 ? -35.120 2.729 -2.082 1.00 96.01 99 GLU A C 1
ATOM 666 O O . GLU A 1 101 ? -34.710 1.866 -1.305 1.00 92.58 99 GLU A O 1
ATOM 672 N N . PHE A 1 102 ? -35.398 3.978 -1.705 1.00 97.33 100 PHE A N 1
ATOM 673 C CA . PHE A 1 102 ? -35.254 4.434 -0.321 1.00 95.02 100 PHE A CA 1
ATOM 674 C C . PHE A 1 102 ? -36.268 3.772 0.605 1.00 94.83 100 PHE A C 1
ATOM 675 O O . PHE A 1 102 ? -35.948 3.437 1.747 1.00 91.70 100 PHE A O 1
ATOM 683 N N . GLN A 1 103 ? -37.490 3.598 0.104 1.00 98.46 101 GLN A N 1
ATOM 684 C CA . GLN A 1 103 ? -38.572 2.965 0.859 1.00 99.15 101 GLN A CA 1
ATOM 685 C C . GLN A 1 103 ? -38.291 1.482 1.079 1.00 95.35 101 GLN A C 1
ATOM 686 O O . GLN A 1 103 ? -38.594 0.936 2.140 1.00 93.77 101 GLN A O 1
ATOM 692 N N . ASP A 1 104 ? -37.704 0.845 0.068 1.00 94.24 102 ASP A N 1
ATOM 693 C CA . ASP A 1 104 ? -37.312 -0.559 0.138 1.00 91.45 102 ASP A CA 1
ATOM 694 C C . ASP A 1 104 ? -36.209 -0.760 1.178 1.00 86.32 102 ASP A C 1
ATOM 695 O O . ASP A 1 104 ? -36.108 -1.822 1.788 1.00 84.36 102 ASP A O 1
ATOM 700 N N . LEU A 1 105 ? -35.390 0.271 1.373 1.00 84.64 103 LEU A N 1
ATOM 701 C CA . LEU A 1 105 ? -34.334 0.256 2.379 1.00 80.58 103 LEU A CA 1
ATOM 702 C C . LEU A 1 105 ? -34.903 0.346 3.796 1.00 79.86 103 LEU A C 1
ATOM 703 O O . LEU A 1 105 ? -34.486 -0.404 4.683 1.00 77.11 103 LEU A O 1
ATOM 708 N N . ASN A 1 106 ? -35.855 1.258 3.996 1.00 82.76 104 ASN A N 1
ATOM 709 C CA . ASN A 1 106 ? -36.521 1.432 5.285 1.00 82.97 104 ASN A CA 1
ATOM 710 C C . ASN A 1 106 ? -37.123 0.129 5.799 1.00 81.92 104 ASN A C 1
ATOM 711 O O . ASN A 1 106 ? -37.029 -0.183 6.988 1.00 79.99 104 ASN A O 1
ATOM 716 N N . GLU A 1 107 ? -37.726 -0.631 4.887 1.00 83.50 105 GLU A N 1
ATOM 717 C CA . GLU A 1 107 ? -38.459 -1.840 5.243 1.00 83.69 105 GLU A CA 1
ATOM 718 C C . GLU A 1 107 ? -37.597 -3.099 5.353 1.00 80.01 105 GLU A C 1
ATOM 719 O O . GLU A 1 107 ? -37.862 -3.949 6.204 1.00 78.99 105 GLU A O 1
ATOM 725 N N . LYS A 1 108 ? -36.572 -3.217 4.508 1.00 78.31 106 LYS A N 1
ATOM 726 C CA . LYS A 1 108 ? -35.648 -4.353 4.597 1.00 75.49 106 LYS A CA 1
ATOM 727 C C . LYS A 1 108 ? -34.836 -4.304 5.881 1.00 71.78 106 LYS A C 1
ATOM 728 O O . LYS A 1 108 ? -34.471 -5.347 6.421 1.00 70.31 106 LYS A O 1
ATOM 734 N N . ALA A 1 109 ? -34.562 -3.088 6.356 1.00 70.89 107 ALA A N 1
ATOM 735 C CA . ALA A 1 109 ? -33.931 -2.866 7.655 1.00 68.22 107 ALA A CA 1
ATOM 736 C C . ALA A 1 109 ? -34.912 -3.169 8.777 1.00 68.53 107 ALA A C 1
ATOM 737 O O . ALA A 1 109 ? -34.536 -3.744 9.802 1.00 66.72 107 ALA A O 1
ATOM 739 N N . ARG A 1 110 ? -36.170 -2.781 8.573 1.00 71.29 108 ARG A N 1
ATOM 740 C CA . ARG A 1 110 ? -37.239 -3.068 9.522 1.00 72.42 108 ARG A CA 1
ATOM 741 C C . ARG A 1 110 ? -37.368 -4.573 9.746 1.00 71.23 108 ARG A C 1
ATOM 742 O O . ARG A 1 110 ? -37.475 -5.023 10.889 1.00 70.10 108 ARG A O 1
ATOM 750 N N . ALA A 1 111 ? -37.326 -5.339 8.656 1.00 71.73 109 ALA A N 1
ATOM 751 C CA . ALA A 1 111 ? -37.430 -6.796 8.715 1.00 71.51 109 ALA A CA 1
ATOM 752 C C . ALA A 1 111 ? -36.240 -7.438 9.429 1.00 68.07 109 ALA A C 1
ATOM 753 O O . ALA A 1 111 ? -36.414 -8.377 10.209 1.00 67.80 109 ALA A O 1
ATOM 755 N N . LEU A 1 112 ? -35.039 -6.927 9.165 1.00 65.90 110 LEU A N 1
ATOM 756 C CA . LEU A 1 112 ? -33.835 -7.443 9.809 1.00 63.40 110 LEU A CA 1
ATOM 757 C C . LEU A 1 112 ? -33.838 -7.155 11.312 1.00 61.77 110 LEU A C 1
ATOM 758 O O . LEU A 1 112 ? -33.555 -8.040 12.120 1.00 60.69 110 LEU A O 1
ATOM 763 N N . LYS A 1 113 ? -34.159 -5.915 11.673 1.00 61.94 111 LYS A N 1
ATOM 764 C CA . LYS A 1 113 ? -34.262 -5.521 13.075 1.00 61.13 111 LYS A CA 1
ATOM 765 C C . LYS A 1 113 ? -35.364 -6.314 13.781 1.00 62.01 111 LYS A C 1
ATOM 766 O O . LYS A 1 113 ? -35.182 -6.755 14.915 1.00 60.83 111 LYS A O 1
ATOM 772 N N . GLN A 1 114 ? -36.492 -6.503 13.093 1.00 64.43 112 GLN A N 1
ATOM 773 C CA . GLN A 1 114 ? -37.583 -7.344 13.584 1.00 66.06 112 GLN A CA 1
ATOM 774 C C . GLN A 1 114 ? -37.119 -8.766 13.880 1.00 64.82 112 GLN A C 1
ATOM 775 O O . GLN A 1 114 ? -37.324 -9.263 14.992 1.00 64.61 112 GLN A O 1
ATOM 781 N N . ILE A 1 115 ? -36.495 -9.412 12.893 1.00 64.47 113 ILE A N 1
ATOM 782 C CA . ILE A 1 115 ? -36.094 -10.813 13.031 1.00 64.30 113 ILE A CA 1
ATOM 783 C C . ILE A 1 115 ? -34.991 -11.028 14.074 1.00 61.59 113 ILE A C 1
ATOM 784 O O . ILE A 1 115 ? -35.023 -12.014 14.810 1.00 62.07 113 ILE A O 1
ATOM 789 N N . LEU A 1 116 ? -34.041 -10.100 14.155 1.00 59.28 114 LEU A N 1
ATOM 790 C CA . LEU A 1 116 ? -32.950 -10.205 15.126 1.00 57.34 114 LEU A CA 1
ATOM 791 C C . LEU A 1 116 ? -33.431 -10.017 16.568 1.00 56.68 114 LEU A C 1
ATOM 792 O O . LEU A 1 116 ? -32.836 -10.565 17.504 1.00 56.20 114 LEU A O 1
ATOM 797 N N . SER A 1 117 ? -34.503 -9.244 16.736 1.00 56.98 115 SER A N 1
ATOM 798 C CA . SER A 1 117 ? -35.037 -8.920 18.058 1.00 56.62 115 SER A CA 1
ATOM 799 C C . SER A 1 117 ? -35.804 -10.079 18.676 1.00 57.36 115 SER A C 1
ATOM 800 O O . SER A 1 117 ? -36.035 -10.096 19.882 1.00 57.19 115 SER A O 1
ATOM 803 N N . LYS A 1 118 ? -36.205 -11.035 17.844 1.00 58.52 116 LYS A N 1
ATOM 804 C CA . LYS A 1 118 ? -37.001 -12.172 18.301 1.00 60.02 116 LYS A CA 1
ATOM 805 C C . LYS A 1 118 ? -36.166 -13.415 18.614 1.00 59.69 116 LYS A C 1
ATOM 806 O O . LYS A 1 118 ? -36.709 -14.425 19.076 1.00 61.24 116 LYS A O 1
ATOM 812 N N . ILE A 1 119 ? -34.852 -13.326 18.383 1.00 58.17 117 ILE A N 1
ATOM 813 C CA . ILE A 1 119 ? -33.915 -14.422 18.677 1.00 58.56 117 ILE A CA 1
ATOM 814 C C . ILE A 1 119 ? -34.109 -15.015 20.088 1.00 58.93 117 ILE A C 1
ATOM 815 O O . ILE A 1 119 ? -34.202 -16.240 20.222 1.00 60.67 117 ILE A O 1
ATOM 820 N N . PRO A 1 120 ? -34.205 -14.155 21.132 1.00 57.77 118 PRO A N 1
ATOM 821 C CA . PRO A 1 120 ? -34.373 -14.639 22.507 1.00 58.31 118 PRO A CA 1
ATOM 822 C C . PRO A 1 120 ? -35.507 -15.643 22.705 1.00 60.56 118 PRO A C 1
ATOM 823 O O . PRO A 1 120 ? -35.421 -16.494 23.589 1.00 61.63 118 PRO A O 1
ATOM 827 N N . ASP A 1 121 ? -36.552 -15.547 21.891 1.00 62.19 119 ASP A N 1
ATOM 828 C CA . ASP A 1 121 ? -37.735 -16.387 22.067 1.00 65.20 119 ASP A CA 1
ATOM 829 C C . ASP A 1 121 ? -37.812 -17.543 21.069 1.00 68.11 119 ASP A C 1
ATOM 830 O O . ASP A 1 121 ? -38.850 -18.188 20.939 1.00 70.97 119 ASP A O 1
ATOM 835 N N . GLU A 1 122 ? -36.706 -17.812 20.381 1.00 68.20 120 GLU A N 1
ATOM 836 C CA . GLU A 1 122 ? -36.649 -18.916 19.425 1.00 71.67 120 GLU A CA 1
ATOM 837 C C . GLU A 1 122 ? -35.407 -19.796 19.579 1.00 72.49 120 GLU A C 1
ATOM 838 O O . GLU A 1 122 ? -35.401 -20.946 19.142 1.00 75.97 120 GLU A O 1
ATOM 844 N N . ILE A 1 123 ? -34.375 -19.256 20.223 1.00 70.15 121 ILE A N 1
ATOM 845 C CA . ILE A 1 123 ? -33.078 -19.928 20.330 1.00 71.43 121 ILE A CA 1
ATOM 846 C C . ILE A 1 123 ? -33.123 -21.259 21.107 1.00 74.79 121 ILE A C 1
ATOM 847 O O . ILE A 1 123 ? -32.349 -22.173 20.820 1.00 77.74 121 ILE A O 1
ATOM 852 N N . ASN A 1 124 ? -34.045 -21.369 22.062 1.00 75.03 122 ASN A N 1
ATOM 853 C CA . ASN A 1 124 ? -34.172 -22.571 22.888 1.00 78.37 122 ASN A CA 1
ATOM 854 C C . ASN A 1 124 ? -35.034 -23.676 22.256 1.00 82.89 122 ASN A C 1
ATOM 855 O O . ASN A 1 124 ? -35.604 -24.514 22.960 1.00 85.33 122 ASN A O 1
ATOM 860 N N . ASP A 1 125 ? -35.108 -23.668 20.925 1.00 84.49 123 ASP A N 1
ATOM 861 C CA . ASP A 1 125 ? -35.830 -24.672 20.145 1.00 89.52 123 ASP A CA 1
ATOM 862 C C . ASP A 1 125 ? -35.074 -24.890 18.836 1.00 91.75 123 ASP A C 1
ATOM 863 O O . ASP A 1 125 ? -35.042 -24.001 17.980 1.00 89.66 123 ASP A O 1
ATOM 868 N N . ARG A 1 126 ? -34.471 -26.070 18.685 1.00 96.44 124 ARG A N 1
ATOM 869 C CA . ARG A 1 126 ? -33.647 -26.378 17.512 1.00 99.45 124 ARG A CA 1
ATOM 870 C C . ARG A 1 126 ? -34.342 -26.096 16.182 1.00 100.62 124 ARG A C 1
ATOM 871 O O . ARG A 1 126 ? -33.795 -25.389 15.337 1.00 98.97 124 ARG A O 1
ATOM 879 N N . VAL A 1 127 ? -35.545 -26.641 16.016 1.00 103.92 125 VAL A N 1
ATOM 880 C CA . VAL A 1 127 ? -36.287 -26.556 14.753 1.00 106.51 125 VAL A CA 1
ATOM 881 C C . VAL A 1 127 ? -36.604 -25.107 14.373 1.00 101.35 125 VAL A C 1
ATOM 882 O O . VAL A 1 127 ? -36.278 -24.662 13.268 1.00 101.49 125 VAL A O 1
ATOM 886 N N . ARG A 1 128 ? -37.224 -24.381 15.300 1.00 97.22 126 ARG A N 1
ATOM 887 C CA . ARG A 1 128 ? -37.630 -22.996 15.075 1.00 93.02 126 ARG A CA 1
ATOM 888 C C . ARG A 1 128 ? -36.430 -22.074 14.843 1.00 88.47 126 ARG A C 1
ATOM 889 O O . ARG A 1 128 ? -36.473 -21.199 13.974 1.00 87.16 126 ARG A O 1
ATOM 897 N N . PHE A 1 129 ? -35.364 -22.283 15.617 1.00 86.47 127 PHE A N 1
ATOM 898 C CA . PHE A 1 129 ? -34.143 -21.487 15.499 1.00 82.73 127 PHE A CA 1
ATOM 899 C C . PHE A 1 129 ? -33.399 -21.754 14.192 1.00 85.08 127 PHE A C 1
ATOM 900 O O . PHE A 1 129 ? -32.770 -20.848 13.642 1.00 82.59 127 PHE A O 1
ATOM 908 N N . LEU A 1 130 ? -33.478 -22.993 13.704 1.00 90.17 128 LEU A N 1
ATOM 909 C CA . LEU A 1 130 ? -32.958 -23.347 12.381 1.00 93.60 128 LEU A CA 1
ATOM 910 C C . LEU A 1 130 ? -33.676 -22.572 11.277 1.00 92.95 128 LEU A C 1
ATOM 911 O O . LEU A 1 130 ? -33.051 -22.141 10.305 1.00 92.84 128 LEU A O 1
ATOM 916 N N . GLN A 1 131 ? -34.988 -22.400 11.438 1.00 92.76 129 GLN A N 1
ATOM 917 C CA . GLN A 1 131 ? -35.781 -21.574 10.532 1.00 92.22 129 GLN A CA 1
ATOM 918 C C . GLN A 1 131 ? -35.371 -20.105 10.647 1.00 86.30 129 GLN A C 1
ATOM 919 O O . GLN A 1 131 ? -35.209 -19.422 9.636 1.00 86.03 129 GLN A O 1
ATOM 925 N N . THR A 1 132 ? -35.184 -19.640 11.881 1.00 82.00 130 THR A N 1
ATOM 926 C CA . THR A 1 132 ? -34.834 -18.244 12.160 1.00 76.91 130 THR A CA 1
ATOM 927 C C . THR A 1 132 ? -33.492 -17.848 11.543 1.00 75.56 130 THR A C 1
ATOM 928 O O . THR A 1 132 ? -33.357 -16.756 10.988 1.00 73.55 130 THR A O 1
ATOM 932 N N . ILE A 1 133 ? -32.512 -18.744 11.638 1.00 77.16 131 ILE A N 1
ATOM 933 C CA . ILE A 1 133 ? -31.190 -18.532 11.042 1.00 76.90 131 ILE A CA 1
ATOM 934 C C . ILE A 1 133 ? -31.284 -18.358 9.522 1.00 78.79 131 ILE A C 1
ATOM 935 O O . ILE A 1 133 ? -30.635 -17.478 8.954 1.00 76.97 131 ILE A O 1
ATOM 940 N N . LYS A 1 134 ? -32.105 -19.190 8.883 1.00 82.66 132 LYS A N 1
ATOM 941 C CA . LYS A 1 134 ? -32.348 -19.095 7.444 1.00 85.28 132 LYS A CA 1
ATOM 942 C C . LYS A 1 134 ? -32.994 -17.762 7.074 1.00 82.20 132 LYS A C 1
ATOM 943 O O . LYS A 1 134 ? -32.674 -17.178 6.037 1.00 82.44 132 LYS A O 1
ATOM 949 N N . ASP A 1 135 ? -33.896 -17.286 7.929 1.00 79.68 133 ASP A N 1
ATOM 950 C CA . ASP A 1 135 ? -34.600 -16.025 7.697 1.00 77.57 133 ASP A CA 1
ATOM 951 C C . ASP A 1 135 ? -33.710 -14.807 7.929 1.00 73.08 133 ASP A C 1
ATOM 952 O O . ASP A 1 135 ? -33.794 -13.831 7.183 1.00 72.44 133 ASP A O 1
ATOM 957 N N . ILE A 1 136 ? -32.865 -14.875 8.960 1.00 70.44 134 ILE A N 1
ATOM 958 C CA . ILE A 1 136 ? -31.865 -13.841 9.239 1.00 67.07 134 ILE A CA 1
ATOM 959 C C . ILE A 1 136 ? -30.897 -13.688 8.061 1.00 68.13 134 ILE A C 1
ATOM 960 O O . ILE A 1 136 ? -30.615 -12.569 7.620 1.00 66.64 134 ILE A O 1
ATOM 965 N N . ALA A 1 137 ? -30.401 -14.819 7.560 1.00 71.15 135 ALA A N 1
ATOM 966 C CA . ALA A 1 137 ? -29.526 -14.843 6.394 1.00 73.15 135 ALA A CA 1
ATOM 967 C C . ALA A 1 137 ? -30.188 -14.167 5.193 1.00 73.99 135 ALA A C 1
ATOM 968 O O . ALA A 1 137 ? -29.562 -13.366 4.496 1.00 73.19 135 ALA A O 1
ATOM 970 N N . SER A 1 138 ? -31.458 -14.490 4.971 1.00 75.94 136 SER A N 1
ATOM 971 C CA . SER A 1 138 ? -32.238 -13.885 3.903 1.00 77.54 136 SER A CA 1
ATOM 972 C C . SER A 1 138 ? -32.428 -12.390 4.142 1.00 74.04 136 SER A C 1
ATOM 973 O O . SER A 1 138 ? -32.271 -11.587 3.221 1.00 74.30 136 SER A O 1
ATOM 976 N N . ALA A 1 139 ? -32.754 -12.031 5.385 1.00 71.25 137 ALA A N 1
ATOM 977 C CA . ALA A 1 139 ? -33.004 -10.643 5.772 1.00 68.63 137 ALA A CA 1
ATOM 978 C C . ALA A 1 139 ? -31.767 -9.764 5.600 1.00 66.58 137 ALA A C 1
ATOM 979 O O . ALA A 1 139 ? -31.881 -8.601 5.202 1.00 66.01 137 ALA A O 1
ATOM 981 N N . ILE A 1 140 ? -30.598 -10.328 5.907 1.00 66.01 138 ILE A N 1
ATOM 982 C CA . ILE A 1 140 ? -29.315 -9.656 5.705 1.00 65.01 138 ILE A CA 1
ATOM 983 C C . ILE A 1 140 ? -29.041 -9.455 4.215 1.00 67.27 138 ILE A C 1
ATOM 984 O O . ILE A 1 140 ? -28.722 -8.346 3.778 1.00 66.42 138 ILE A O 1
ATOM 989 N N . LYS A 1 141 ? -29.175 -10.539 3.451 1.00 70.64 139 LYS A N 1
ATOM 990 C CA . LYS A 1 141 ? -28.915 -10.539 2.014 1.00 73.70 139 LYS A CA 1
ATOM 991 C C . LYS A 1 141 ? -29.804 -9.527 1.301 1.00 73.94 139 LYS A C 1
ATOM 992 O O . LYS A 1 141 ? -29.336 -8.786 0.434 1.00 74.34 139 LYS A O 1
ATOM 998 N N . GLU A 1 142 ? -31.080 -9.497 1.682 1.00 74.27 140 GLU A N 1
ATOM 999 C CA . GLU A 1 142 ? -32.051 -8.594 1.071 1.00 75.49 140 GLU A CA 1
ATOM 1000 C C . GLU A 1 142 ? -31.788 -7.135 1.424 1.00 72.82 140 GLU A C 1
ATOM 1001 O O . GLU A 1 142 ? -32.073 -6.244 0.624 1.00 74.09 140 GLU A O 1
ATOM 1007 N N . LEU A 1 143 ? -31.240 -6.895 2.615 1.00 69.84 141 LEU A N 1
ATOM 1008 C CA . LEU A 1 143 ? -30.835 -5.547 3.010 1.00 68.01 141 LEU A CA 1
ATOM 1009 C C . LEU A 1 143 ? -29.633 -5.103 2.188 1.00 68.30 141 LEU A C 1
ATOM 1010 O O . LEU A 1 143 ? -29.567 -3.959 1.739 1.00 68.56 141 LEU A O 1
ATOM 1015 N N . LEU A 1 144 ? -28.689 -6.023 1.996 1.00 68.84 142 LEU A N 1
ATOM 1016 C CA . LEU A 1 144 ? -27.530 -5.794 1.141 1.00 69.78 142 LEU A CA 1
ATOM 1017 C C . LEU A 1 144 ? -27.938 -5.447 -0.287 1.00 72.23 142 LEU A C 1
ATOM 1018 O O . LEU A 1 144 ? -27.279 -4.642 -0.946 1.00 72.67 142 LEU A O 1
ATOM 1023 N N . ASP A 1 145 ? -29.022 -6.061 -0.756 1.00 74.22 143 ASP A N 1
ATOM 1024 C CA . ASP A 1 145 ? -29.558 -5.769 -2.080 1.00 77.24 143 ASP A CA 1
ATOM 1025 C C . ASP A 1 145 ? -30.162 -4.370 -2.140 1.00 76.75 143 ASP A C 1
ATOM 1026 O O . ASP A 1 145 ? -29.934 -3.633 -3.098 1.00 78.24 143 ASP A O 1
ATOM 1031 N N . THR A 1 146 ? -30.911 -4.006 -1.104 1.00 75.21 144 THR A N 1
ATOM 1032 C CA . THR A 1 146 ? -31.562 -2.698 -1.042 1.00 75.54 144 THR A CA 1
ATOM 1033 C C . THR A 1 146 ? -30.565 -1.552 -0.823 1.00 73.71 144 THR A C 1
ATOM 1034 O O . THR A 1 146 ? -30.846 -0.406 -1.175 1.00 75.11 144 THR A O 1
ATOM 1038 N N . VAL A 1 147 ? -29.407 -1.875 -0.249 1.00 71.23 145 VAL A N 1
ATOM 1039 C CA . VAL A 1 147 ? -28.302 -0.926 -0.110 1.00 70.08 145 VAL A CA 1
ATOM 1040 C C . VAL A 1 147 ? -27.579 -0.770 -1.454 1.00 71.64 145 VAL A C 1
ATOM 1041 O O . VAL A 1 147 ? -27.196 0.338 -1.834 1.00 72.48 145 VAL A O 1
ATOM 1045 N N . ASN A 1 148 ? -27.404 -1.883 -2.167 1.00 72.38 146 ASN A N 1
ATOM 1046 C CA . ASN A 1 148 ? -26.765 -1.879 -3.485 1.00 74.20 146 ASN A CA 1
ATOM 1047 C C . ASN A 1 148 ? -27.597 -1.170 -4.549 1.00 76.29 146 ASN A C 1
ATOM 1048 O O . ASN A 1 148 ? -27.047 -0.509 -5.434 1.00 77.75 146 ASN A O 1
ATOM 1053 N N . ASN A 1 149 ? -28.918 -1.314 -4.452 1.00 76.72 147 ASN A N 1
ATOM 1054 C CA . ASN A 1 149 ? -29.851 -0.706 -5.399 1.00 79.34 147 ASN A CA 1
ATOM 1055 C C . ASN A 1 149 ? -29.989 0.803 -5.225 1.00 79.09 147 ASN A C 1
ATOM 1056 O O . ASN A 1 149 ? -30.386 1.511 -6.157 1.00 81.91 147 ASN A O 1
ATOM 1061 N N . VAL A 1 150 ? -29.661 1.290 -4.032 1.00 75.96 148 VAL A N 1
ATOM 1062 C CA . VAL A 1 150 ? -29.887 2.689 -3.691 1.00 76.16 148 VAL A CA 1
ATOM 1063 C C . VAL A 1 150 ? -28.680 3.590 -4.010 1.00 75.92 148 VAL A C 1
ATOM 1064 O O . VAL A 1 150 ? -28.816 4.816 -4.070 1.00 77.63 148 VAL A O 1
ATOM 1068 N N . PHE A 1 151 ? -27.516 2.977 -4.235 1.00 74.25 149 PHE A N 1
ATOM 1069 C CA . PHE A 1 151 ? -26.287 3.717 -4.561 1.00 74.38 149 PHE A CA 1
ATOM 1070 C C . PHE A 1 151 ? -26.456 4.723 -5.707 1.00 77.02 149 PHE A C 1
ATOM 1071 O O . PHE A 1 151 ? -25.918 5.831 -5.645 1.00 77.93 149 PHE A O 1
ATOM 1079 N N . LYS A 1 152 ? -27.218 4.333 -6.730 1.00 78.42 150 LYS A N 1
ATOM 1080 C CA . LYS A 1 152 ? -27.447 5.163 -7.922 1.00 81.33 150 LYS A CA 1
ATOM 1081 C C . LYS A 1 152 ? -28.144 6.505 -7.655 1.00 83.11 150 LYS A C 1
ATOM 1082 O O . LYS A 1 152 ? -28.082 7.414 -8.485 1.00 86.03 150 LYS A O 1
ATOM 1088 N N . LYS A 1 153 ? -28.790 6.623 -6.497 1.00 81.76 151 LYS A N 1
ATOM 1089 C CA . LYS A 1 153 ? -29.534 7.831 -6.128 1.00 84.05 151 LYS A CA 1
ATOM 1090 C C . LYS A 1 153 ? -28.634 8.952 -5.613 1.00 84.06 151 LYS A C 1
ATOM 1091 O O . LYS A 1 153 ? -29.067 10.099 -5.502 1.00 87.26 151 LYS A O 1
ATOM 1097 N N . TYR A 1 154 ? -27.387 8.608 -5.303 1.00 81.12 152 TYR A N 1
ATOM 1098 C CA . TYR A 1 154 ? -26.397 9.567 -4.819 1.00 81.51 152 TYR A CA 1
ATOM 1099 C C . TYR A 1 154 ? -25.376 9.891 -5.906 1.00 82.72 152 TYR A C 1
ATOM 1100 O O . TYR A 1 154 ? -25.040 9.032 -6.722 1.00 81.52 152 TYR A O 1
ATOM 1109 N N . GLN A 1 155 ? -24.884 11.128 -5.911 1.00 85.37 153 GLN A N 1
ATOM 1110 C CA . GLN A 1 155 ? -23.810 11.518 -6.821 1.00 87.10 153 GLN A CA 1
ATOM 1111 C C . GLN A 1 155 ? -22.631 10.566 -6.627 1.00 84.25 153 GLN A C 1
ATOM 1112 O O . GLN A 1 155 ? -22.127 10.414 -5.510 1.00 82.63 153 GLN A O 1
ATOM 1118 N N . TYR A 1 156 ? -22.212 9.926 -7.720 1.00 84.11 154 TYR A N 1
ATOM 1119 C CA . TYR A 1 156 ? -21.256 8.820 -7.655 1.00 81.99 154 TYR A CA 1
ATOM 1120 C C . TYR A 1 156 ? -19.876 9.227 -7.135 1.00 83.08 154 TYR A C 1
ATOM 1121 O O . TYR A 1 156 ? -19.113 8.378 -6.670 1.00 81.65 154 TYR A O 1
ATOM 1130 N N . GLN A 1 157 ? -19.574 10.523 -7.198 1.00 86.29 155 GLN A N 1
ATOM 1131 C CA . GLN A 1 157 ? -18.336 11.065 -6.638 1.00 88.47 155 GLN A CA 1
ATOM 1132 C C . GLN A 1 157 ? -18.479 11.462 -5.158 1.00 88.45 155 GLN A C 1
ATOM 1133 O O . GLN A 1 157 ? -17.633 12.177 -4.611 1.00 91.02 155 GLN A O 1
ATOM 1139 N N . ASN A 1 158 ? -19.542 10.978 -4.514 1.00 86.08 156 ASN A N 1
ATOM 1140 C CA . ASN A 1 158 ? -19.853 11.339 -3.136 1.00 86.26 156 ASN A CA 1
ATOM 1141 C C . ASN A 1 158 ? -20.511 10.171 -2.393 1.00 82.59 156 ASN A C 1
ATOM 1142 O O . ASN A 1 158 ? -21.633 10.285 -1.885 1.00 81.74 156 ASN A O 1
ATOM 1147 N N . ARG A 1 159 ? -19.800 9.046 -2.342 1.00 81.02 157 ARG A N 1
ATOM 1148 C CA . ARG A 1 159 ? -20.309 7.828 -1.712 1.00 77.90 157 ARG A CA 1
ATOM 1149 C C . ARG A 1 159 ? -19.346 7.231 -0.685 1.00 77.57 157 ARG A C 1
ATOM 1150 O O . ARG A 1 159 ? -19.537 6.090 -0.250 1.00 75.04 157 ARG A O 1
ATOM 1158 N N . ARG A 1 160 ? -18.321 7.999 -0.305 1.00 80.81 158 ARG A N 1
ATOM 1159 C CA . ARG A 1 160 ? -17.324 7.557 0.676 1.00 81.80 158 ARG A CA 1
ATOM 1160 C C . ARG A 1 160 ? -17.990 6.994 1.929 1.00 79.40 158 ARG A C 1
ATOM 1161 O O . ARG A 1 160 ? -17.738 5.851 2.313 1.00 77.60 158 ARG A O 1
ATOM 1169 N N . ALA A 1 161 ? -18.847 7.805 2.548 1.00 80.01 159 ALA A N 1
ATOM 1170 C CA . ALA A 1 161 ? -19.545 7.424 3.773 1.00 78.39 159 ALA A CA 1
ATOM 1171 C C . ALA A 1 161 ? -20.449 6.217 3.554 1.00 75.11 159 ALA A C 1
ATOM 1172 O O . ALA A 1 161 ? -20.435 5.280 4.353 1.00 73.37 159 ALA A O 1
ATOM 1174 N N . LEU A 1 162 ? -21.217 6.240 2.465 1.00 75.13 160 LEU A N 1
ATOM 1175 C CA . LEU A 1 162 ? -22.127 5.145 2.128 1.00 73.00 160 LEU A CA 1
ATOM 1176 C C . LEU A 1 162 ? -21.381 3.816 2.007 1.00 72.07 160 LEU A C 1
ATOM 1177 O O . LEU A 1 162 ? -21.759 2.828 2.642 1.00 70.10 160 LEU A O 1
ATOM 1182 N N . GLU A 1 163 ? -20.316 3.811 1.205 1.00 74.17 161 GLU A N 1
ATOM 1183 C CA . GLU A 1 163 ? -19.480 2.629 1.003 1.00 74.57 161 GLU A CA 1
ATOM 1184 C C . GLU A 1 163 ? -18.846 2.162 2.318 1.00 74.34 161 GLU A C 1
ATOM 1185 O O . GLU A 1 163 ? -18.844 0.967 2.620 1.00 73.27 161 GLU A O 1
ATOM 1191 N N . HIS A 1 164 ? -18.321 3.109 3.094 1.00 75.96 162 HIS A N 1
ATOM 1192 C CA . HIS A 1 164 ? -17.695 2.811 4.384 1.00 76.60 162 HIS A CA 1
ATOM 1193 C C . HIS A 1 164 ? -18.691 2.179 5.349 1.00 73.77 162 HIS A C 1
ATOM 1194 O O . HIS A 1 164 ? -18.358 1.225 6.059 1.00 73.38 162 HIS A O 1
ATOM 1201 N N . GLN A 1 165 ? -19.910 2.712 5.365 1.00 72.33 163 GLN A N 1
ATOM 1202 C CA . GLN A 1 165 ? -20.957 2.201 6.242 1.00 69.97 163 GLN A CA 1
ATOM 1203 C C . GLN A 1 165 ? -21.454 0.834 5.785 1.00 67.97 163 GLN A C 1
ATOM 1204 O O . GLN A 1 165 ? -21.876 0.022 6.607 1.00 66.57 163 GLN A O 1
ATOM 1210 N N . LYS A 1 166 ? -21.398 0.581 4.479 1.00 68.40 164 LYS A N 1
ATOM 1211 C CA . LYS A 1 166 ? -21.727 -0.738 3.945 1.00 67.53 164 LYS A CA 1
ATOM 1212 C C . LYS A 1 166 ? -20.708 -1.764 4.431 1.00 68.23 164 LYS A C 1
ATOM 1213 O O . LYS A 1 166 ? -21.082 -2.857 4.862 1.00 67.30 164 LYS A O 1
ATOM 1219 N N . LYS A 1 167 ? -19.427 -1.400 4.366 1.00 70.40 165 LYS A N 1
ATOM 1220 C CA . LYS A 1 167 ? -18.348 -2.301 4.767 1.00 72.21 165 LYS A CA 1
ATOM 1221 C C . LYS A 1 167 ? -18.457 -2.652 6.244 1.00 71.06 165 LYS A C 1
ATOM 1222 O O . LYS A 1 167 ? -18.379 -3.825 6.609 1.00 71.44 165 LYS A O 1
ATOM 1228 N N . GLU A 1 168 ? -18.665 -1.636 7.081 1.00 70.22 166 GLU A N 1
ATOM 1229 C CA . GLU A 1 168 ? -18.846 -1.835 8.521 1.00 69.10 166 GLU A CA 1
ATOM 1230 C C . GLU A 1 168 ? -20.034 -2.741 8.841 1.00 66.10 166 GLU A C 1
ATOM 1231 O O . GLU A 1 168 ? -19.944 -3.592 9.726 1.00 66.03 166 GLU A O 1
ATOM 1237 N N . PHE A 1 169 ? -21.136 -2.571 8.115 1.00 64.03 167 PHE A N 1
ATOM 1238 C CA . PHE A 1 169 ? -22.275 -3.470 8.259 1.00 61.77 167 PHE A CA 1
ATOM 1239 C C . PHE A 1 169 ? -21.919 -4.902 7.854 1.00 62.76 167 PHE A C 1
ATOM 1240 O O . PHE A 1 169 ? -22.340 -5.854 8.517 1.00 62.11 167 PHE A O 1
ATOM 1248 N N . VAL A 1 170 ? -21.155 -5.044 6.767 1.00 64.61 168 VAL A N 1
ATOM 1249 C CA . VAL A 1 170 ? -20.710 -6.353 6.278 1.00 66.54 168 VAL A CA 1
ATOM 1250 C C . VAL A 1 170 ? -19.780 -7.031 7.291 1.00 68.12 168 VAL A C 1
ATOM 1251 O O . VAL A 1 170 ? -19.856 -8.247 7.492 1.00 69.01 168 VAL A O 1
ATOM 1255 N N . LYS A 1 171 ? -18.926 -6.237 7.936 1.00 68.98 169 LYS A N 1
ATOM 1256 C CA . LYS A 1 171 ? -18.051 -6.734 9.000 1.00 71.15 169 LYS A CA 1
ATOM 1257 C C . LYS A 1 171 ? -18.855 -7.322 10.162 1.00 69.14 169 LYS A C 1
ATOM 1258 O O . LYS A 1 171 ? -18.609 -8.450 10.580 1.00 70.72 169 LYS A O 1
ATOM 1264 N N . TYR A 1 172 ? -19.827 -6.562 10.662 1.00 66.24 170 TYR A N 1
ATOM 1265 C CA . TYR A 1 172 ? -20.651 -6.999 11.792 1.00 64.53 170 TYR A CA 1
ATOM 1266 C C . TYR A 1 172 ? -21.607 -8.147 11.440 1.00 63.66 170 TYR A C 1
ATOM 1267 O O . TYR A 1 172 ? -22.037 -8.887 12.330 1.00 63.17 170 TYR A O 1
ATOM 1276 N N . SER A 1 173 ? -21.926 -8.292 10.152 1.00 63.82 171 SER A N 1
ATOM 1277 C CA . SER A 1 173 ? -22.706 -9.428 9.651 1.00 64.07 171 SER A CA 1
ATOM 1278 C C . SER A 1 173 ? -21.870 -10.711 9.664 1.00 67.31 171 SER A C 1
ATOM 1279 O O . SER A 1 173 ? -22.355 -11.769 10.082 1.00 68.01 171 SER A O 1
ATOM 1282 N N . LYS A 1 174 ? -20.621 -10.615 9.202 1.00 69.77 172 LYS A N 1
ATOM 1283 C CA . LYS A 1 174 ? -19.658 -11.709 9.332 1.00 73.66 172 LYS A CA 1
ATOM 1284 C C . LYS A 1 174 ? -19.476 -12.078 10.798 1.00 73.50 172 LYS A C 1
ATOM 1285 O O . LYS A 1 174 ? -19.493 -13.254 11.160 1.00 75.59 172 LYS A O 1
ATOM 1291 N N . SER A 1 175 ? -19.311 -11.051 11.629 1.00 71.49 173 SER A N 1
ATOM 1292 C CA . SER A 1 175 ? -19.103 -11.201 13.063 1.00 71.57 173 SER A CA 1
ATOM 1293 C C . SER A 1 175 ? -20.249 -11.971 13.714 1.00 69.68 173 SER A C 1
ATOM 1294 O O . SER A 1 175 ? -20.028 -12.804 14.592 1.00 71.21 173 SER A O 1
ATOM 1297 N N . PHE A 1 176 ? -21.470 -11.689 13.264 1.00 66.81 174 PHE A N 1
ATOM 1298 C CA . PHE A 1 176 ? -22.670 -12.370 13.744 1.00 65.43 174 PHE A CA 1
ATOM 1299 C C . PHE A 1 176 ? -22.731 -13.813 13.251 1.00 68.29 174 PHE A C 1
ATOM 1300 O O . PHE A 1 176 ? -23.169 -14.709 13.975 1.00 68.69 174 PHE A O 1
ATOM 1308 N N . SER A 1 177 ? -22.283 -14.026 12.016 1.00 70.74 175 SER A N 1
ATOM 1309 C CA . SER A 1 177 ? -22.222 -15.362 11.429 1.00 74.57 175 SER A CA 1
ATOM 1310 C C . SER A 1 177 ? -21.211 -16.241 12.167 1.00 78.29 175 SER A C 1
ATOM 1311 O O . SER A 1 177 ? -21.489 -17.412 12.441 1.00 80.74 175 SER A O 1
ATOM 1314 N N . ASP A 1 178 ? -20.052 -15.665 12.493 1.00 79.29 176 ASP A N 1
ATOM 1315 C CA . ASP A 1 178 ? -19.021 -16.349 13.281 1.00 83.27 176 ASP A CA 1
ATOM 1316 C C . ASP A 1 178 ? -19.516 -16.652 14.694 1.00 81.70 176 ASP A C 1
ATOM 1317 O O . ASP A 1 178 ? -19.278 -17.742 15.215 1.00 85.13 176 ASP A O 1
ATOM 1322 N N . THR A 1 179 ? -20.205 -15.684 15.301 1.00 76.92 177 THR A N 1
ATOM 1323 C CA . THR A 1 179 ? -20.822 -15.858 16.620 1.00 75.03 177 THR A CA 1
ATOM 1324 C C . THR A 1 179 ? -21.820 -17.015 16.602 1.00 75.29 177 THR A C 1
ATOM 1325 O O . THR A 1 179 ? -21.852 -17.835 17.521 1.00 76.92 177 THR A O 1
ATOM 1329 N N . LEU A 1 180 ? -22.623 -17.067 15.544 1.00 74.12 178 LEU A N 1
ATOM 1330 C CA . LEU A 1 180 ? -23.630 -18.100 15.358 1.00 75.08 178 LEU A CA 1
ATOM 1331 C C . LEU A 1 180 ? -22.996 -19.477 15.157 1.00 80.73 178 LEU A C 1
ATOM 1332 O O . LEU A 1 180 ? -23.568 -20.490 15.559 1.00 82.61 178 LEU A O 1
ATOM 1337 N N . LYS A 1 181 ? -21.814 -19.505 14.542 1.00 83.93 179 LYS A N 1
ATOM 1338 C CA . LYS A 1 181 ? -21.053 -20.745 14.381 1.00 90.33 179 LYS A CA 1
ATOM 1339 C C . LYS A 1 181 ? -20.546 -21.274 15.720 1.00 92.28 179 LYS A C 1
ATOM 1340 O O . LYS A 1 181 ? -20.552 -22.486 15.951 1.00 96.80 179 LYS A O 1
ATOM 1346 N N . THR A 1 182 ? -20.106 -20.366 16.594 1.00 89.49 180 THR A N 1
ATOM 1347 C CA . THR A 1 182 ? -19.561 -20.750 17.902 1.00 91.61 180 THR A CA 1
ATOM 1348 C C . THR A 1 182 ? -20.653 -21.263 18.832 1.00 89.47 180 THR A C 1
ATOM 1349 O O . THR A 1 182 ? -20.384 -22.085 19.709 1.00 92.71 180 THR A O 1
ATOM 1353 N N . TYR A 1 183 ? -21.879 -20.775 18.631 1.00 84.39 181 TYR A N 1
ATOM 1354 C CA . TYR A 1 183 ? -23.019 -21.153 19.465 1.00 82.22 181 TYR A CA 1
ATOM 1355 C C . TYR A 1 183 ? -23.305 -22.648 19.417 1.00 86.80 181 TYR A C 1
ATOM 1356 O O . TYR A 1 183 ? -23.625 -23.250 20.440 1.00 87.71 181 TYR A O 1
ATOM 1365 N N . PHE A 1 184 ? -23.184 -23.245 18.234 1.00 90.18 182 PHE A N 1
ATOM 1366 C CA . PHE A 1 184 ? -23.474 -24.669 18.069 1.00 95.45 182 PHE A CA 1
ATOM 1367 C C . PHE A 1 184 ? -22.432 -25.573 18.735 1.00 101.38 182 PHE A C 1
ATOM 1368 O O . PHE A 1 184 ? -22.734 -26.713 19.087 1.00 105.34 182 PHE A O 1
ATOM 1376 N N . LYS A 1 185 ? -21.220 -25.048 18.915 1.00 102.47 183 LYS A N 1
ATOM 1377 C CA . LYS A 1 185 ? -20.172 -25.735 19.671 1.00 108.28 183 LYS A CA 1
ATOM 1378 C C . LYS A 1 185 ? -20.247 -25.425 21.167 1.00 106.00 183 LYS A C 1
ATOM 1379 O O . LYS A 1 185 ? -20.000 -26.302 21.998 1.00 110.34 183 LYS A O 1
ATOM 1385 N N . ASP A 1 186 ? -20.586 -24.180 21.501 1.00 99.90 184 ASP A N 1
ATOM 1386 C CA . ASP A 1 186 ? -20.725 -23.751 22.893 1.00 97.59 184 ASP A CA 1
ATOM 1387 C C . ASP A 1 186 ? -22.095 -24.123 23.456 1.00 94.92 184 ASP A C 1
ATOM 1388 O O . ASP A 1 186 ? -22.224 -25.072 24.229 1.00 98.10 184 ASP A O 1
ATOM 1393 N N . GLY A 1 187 ? -23.112 -23.369 23.044 1.00 89.64 185 GLY A N 1
ATOM 1394 C CA . GLY A 1 187 ? -24.446 -23.436 23.634 1.00 86.56 185 GLY A CA 1
ATOM 1395 C C . GLY A 1 187 ? -24.703 -22.172 24.430 1.00 81.73 185 GLY A C 1
ATOM 1396 O O . GLY A 1 187 ? -25.703 -22.067 25.150 1.00 79.52 185 GLY A O 1
ATOM 1397 N N . LYS A 1 188 ? -23.790 -21.211 24.294 1.00 80.68 186 LYS A N 1
ATOM 1398 C CA . LYS A 1 188 ? -23.835 -19.966 25.055 1.00 77.00 186 LYS A CA 1
ATOM 1399 C C . LYS A 1 188 ? -24.547 -18.879 24.255 1.00 72.60 186 LYS A C 1
ATOM 1400 O O . LYS A 1 188 ? -23.992 -18.300 23.316 1.00 72.34 186 LYS A O 1
ATOM 1406 N N . ALA A 1 189 ? -25.788 -18.615 24.652 1.00 69.52 187 ALA A N 1
ATOM 1407 C CA . ALA A 1 189 ? -26.701 -17.769 23.898 1.00 65.88 187 ALA A CA 1
ATOM 1408 C C . ALA A 1 189 ? -26.428 -16.267 24.006 1.00 63.37 187 ALA A C 1
ATOM 1409 O O . ALA A 1 189 ? -26.732 -15.526 23.067 1.00 61.76 187 ALA A O 1
ATOM 1411 N N . ILE A 1 190 ? -25.869 -15.815 25.131 1.00 63.47 188 ILE A N 1
ATOM 1412 C CA . ILE A 1 190 ? -25.555 -14.380 25.323 1.00 61.91 188 ILE A CA 1
ATOM 1413 C C . ILE A 1 190 ? -24.695 -13.770 24.217 1.00 61.87 188 ILE A C 1
ATOM 1414 O O . ILE A 1 190 ? -24.887 -12.608 23.849 1.00 60.02 188 ILE A O 1
ATOM 1419 N N . ASN A 1 191 ? -23.742 -14.551 23.710 1.00 64.18 189 ASN A N 1
ATOM 1420 C CA . ASN A 1 191 ? -22.890 -14.116 22.614 1.00 64.64 189 ASN A CA 1
ATOM 1421 C C . ASN A 1 191 ? -23.727 -13.790 21.399 1.00 62.00 189 ASN A C 1
ATOM 1422 O O . ASN A 1 191 ? -23.526 -12.754 20.768 1.00 61.01 189 ASN A O 1
ATOM 1427 N N . VAL A 1 192 ? -24.676 -14.673 21.090 1.00 61.34 190 VAL A N 1
ATOM 1428 C CA . VAL A 1 192 ? -25.602 -14.467 19.980 1.00 59.30 190 VAL A CA 1
ATOM 1429 C C . VAL A 1 192 ? -26.401 -13.183 20.196 1.00 56.35 190 VAL A C 1
ATOM 1430 O O . VAL A 1 192 ? -26.458 -12.334 19.305 1.00 55.46 190 VAL A O 1
ATOM 1434 N N . PHE A 1 193 ? -26.986 -13.038 21.385 1.00 55.30 191 PHE A N 1
ATOM 1435 C CA . PHE A 1 193 ? -27.799 -11.869 21.716 1.00 53.39 191 PHE A CA 1
ATOM 1436 C C . PHE A 1 193 ? -27.003 -10.580 21.565 1.00 53.34 191 PHE A C 1
ATOM 1437 O O . PHE A 1 193 ? -27.448 -9.641 20.907 1.00 52.60 191 PHE A O 1
ATOM 1445 N N . VAL A 1 194 ? -25.821 -10.553 22.173 1.00 54.89 192 VAL A N 1
ATOM 1446 C CA . VAL A 1 194 ? -24.934 -9.395 22.121 1.00 55.77 192 VAL A CA 1
ATOM 1447 C C . VAL A 1 194 ? -24.524 -9.057 20.689 1.00 55.58 192 VAL A C 1
ATOM 1448 O O . VAL A 1 194 ? -24.562 -7.891 20.289 1.00 55.38 192 VAL A O 1
ATOM 1452 N N . SER A 1 195 ? -24.146 -10.081 19.926 1.00 56.20 193 SER A N 1
ATOM 1453 C CA . SER A 1 195 ? -23.758 -9.912 18.531 1.00 56.35 193 SER A CA 1
ATOM 1454 C C . SER A 1 195 ? -24.927 -9.387 17.711 1.00 54.28 193 SER A C 1
ATOM 1455 O O . SER A 1 195 ? -24.757 -8.493 16.884 1.00 54.07 193 SER A O 1
ATOM 1458 N N . ALA A 1 196 ? -26.110 -9.940 17.965 1.00 53.25 194 ALA A N 1
ATOM 1459 C CA . ALA A 1 196 ? -27.327 -9.552 17.268 1.00 52.22 194 ALA A CA 1
ATOM 1460 C C . ALA A 1 196 ? -27.725 -8.116 17.578 1.00 51.67 194 ALA A C 1
ATOM 1461 O O . ALA A 1 196 ? -28.300 -7.429 16.730 1.00 51.39 194 ALA A O 1
ATOM 1463 N N . ASN A 1 197 ? -27.426 -7.663 18.791 1.00 52.14 195 ASN A N 1
ATOM 1464 C CA . ASN A 1 197 ? -27.740 -6.292 19.159 1.00 52.59 195 ASN A CA 1
ATOM 1465 C C . ASN A 1 197 ? -26.812 -5.307 18.463 1.00 53.48 195 ASN A C 1
ATOM 1466 O O . ASN A 1 197 ? -27.260 -4.256 17.998 1.00 53.75 195 ASN A O 1
ATOM 1471 N N . ARG A 1 198 ? -25.528 -5.660 18.390 1.00 54.44 196 ARG A N 1
ATOM 1472 C CA . ARG A 1 198 ? -24.541 -4.883 17.645 1.00 55.82 196 ARG A CA 1
ATOM 1473 C C . ARG A 1 198 ? -24.969 -4.716 16.187 1.00 54.94 196 ARG A C 1
ATOM 1474 O O . ARG A 1 198 ? -24.873 -3.621 15.627 1.00 55.46 196 ARG A O 1
ATOM 1482 N N . LEU A 1 199 ? -25.445 -5.805 15.584 1.00 53.98 197 LEU A N 1
ATOM 1483 C CA . LEU A 1 199 ? -25.876 -5.791 14.190 1.00 53.76 197 LEU A CA 1
ATOM 1484 C C . LEU A 1 199 ? -27.050 -4.832 13.972 1.00 53.47 197 LEU A C 1
ATOM 1485 O O . LEU A 1 199 ? -27.059 -4.085 12.999 1.00 53.99 197 LEU A O 1
ATOM 1490 N N . ILE A 1 200 ? -28.019 -4.852 14.888 1.00 53.28 198 ILE A N 1
ATOM 1491 C CA . ILE A 1 200 ? -29.128 -3.895 14.887 1.00 53.88 198 ILE A CA 1
ATOM 1492 C C . ILE A 1 200 ? -28.600 -2.457 14.950 1.00 55.42 198 ILE A C 1
ATOM 1493 O O . ILE A 1 200 ? -28.973 -1.616 14.124 1.00 56.37 198 ILE A O 1
ATOM 1498 N N . HIS A 1 201 ? -27.719 -2.182 15.910 1.00 56.19 199 HIS A N 1
ATOM 1499 C CA . HIS A 1 201 ? -27.090 -0.866 16.006 1.00 58.50 199 HIS A CA 1
ATOM 1500 C C . HIS A 1 201 ? -26.449 -0.469 14.670 1.00 59.13 199 HIS A C 1
ATOM 1501 O O . HIS A 1 201 ? -26.504 0.702 14.273 1.00 60.90 199 HIS A O 1
ATOM 1508 N N . GLN A 1 202 ? -25.865 -1.454 13.982 1.00 58.04 200 GLN A N 1
ATOM 1509 C CA . GLN A 1 202 ? -25.220 -1.229 12.695 1.00 58.65 200 GLN A CA 1
ATOM 1510 C C . GLN A 1 202 ? -26.209 -0.903 11.579 1.00 58.53 200 GLN A C 1
ATOM 1511 O O . GLN A 1 202 ? -25.972 0.019 10.797 1.00 59.82 200 GLN A O 1
ATOM 1517 N N . THR A 1 203 ? -27.308 -1.653 11.500 1.00 57.42 201 THR A N 1
ATOM 1518 C CA . THR A 1 203 ? -28.336 -1.355 10.499 1.00 57.99 201 THR A CA 1
ATOM 1519 C C . THR A 1 203 ? -28.995 -0.002 10.760 1.00 59.71 201 THR A C 1
ATOM 1520 O O . THR A 1 203 ? -29.490 0.640 9.837 1.00 61.14 201 THR A O 1
ATOM 1524 N N . ASN A 1 204 ? -28.972 0.435 12.015 1.00 60.40 202 ASN A N 1
ATOM 1525 C CA . ASN A 1 204 ? -29.372 1.796 12.356 1.00 62.92 202 ASN A CA 1
ATOM 1526 C C . ASN A 1 204 ? -28.384 2.833 11.823 1.00 64.71 202 ASN A C 1
ATOM 1527 O O . ASN A 1 204 ? -28.792 3.898 11.351 1.00 67.04 202 ASN A O 1
ATOM 1532 N N . LEU A 1 205 ? -27.092 2.512 11.889 1.00 64.05 203 LEU A N 1
ATOM 1533 C CA . LEU A 1 205 ? -26.055 3.397 11.360 1.00 66.14 203 LEU A CA 1
ATOM 1534 C C . LEU A 1 205 ? -26.121 3.482 9.835 1.00 66.35 203 LEU A C 1
ATOM 1535 O O . LEU A 1 205 ? -25.834 4.532 9.260 1.00 68.73 203 LEU A O 1
ATOM 1540 N N . ILE A 1 206 ? -26.500 2.377 9.190 1.00 64.42 204 ILE A N 1
ATOM 1541 C CA . ILE A 1 206 ? -26.790 2.379 7.759 1.00 64.86 204 ILE A CA 1
ATOM 1542 C C . ILE A 1 206 ? -27.887 3.400 7.485 1.00 67.25 204 ILE A C 1
ATOM 1543 O O . ILE A 1 206 ? -27.721 4.275 6.638 1.00 69.21 204 ILE A O 1
ATOM 1548 N N . LEU A 1 207 ? -28.992 3.298 8.225 1.00 67.77 205 LEU A N 1
ATOM 1549 C CA . LEU A 1 207 ? -30.113 4.228 8.080 1.00 71.00 205 LEU A CA 1
ATOM 1550 C C . LEU A 1 207 ? -29.713 5.673 8.381 1.00 74.26 205 LEU A C 1
ATOM 1551 O O . LEU A 1 207 ? -30.118 6.584 7.662 1.00 77.25 205 LEU A O 1
ATOM 1556 N N . GLN A 1 208 ? -28.909 5.869 9.426 1.00 74.47 206 GLN A N 1
ATOM 1557 C CA . GLN A 1 208 ? -28.411 7.197 9.789 1.00 78.37 206 GLN A CA 1
ATOM 1558 C C . GLN A 1 208 ? -27.524 7.800 8.693 1.00 79.75 206 GLN A C 1
ATOM 1559 O O . GLN A 1 208 ? -27.701 8.963 8.324 1.00 83.44 206 GLN A O 1
ATOM 1565 N N . THR A 1 209 ? -26.586 7.005 8.174 1.00 77.34 207 THR A N 1
ATOM 1566 C CA . THR A 1 209 ? -25.670 7.459 7.124 1.00 78.70 207 THR A CA 1
ATOM 1567 C C . THR A 1 209 ? -26.410 7.768 5.821 1.00 79.92 207 THR A C 1
ATOM 1568 O O . THR A 1 209 ? -26.229 8.840 5.239 1.00 83.00 207 THR A O 1
ATOM 1572 N N . PHE A 1 210 ? -27.253 6.834 5.383 1.00 78.20 208 PHE A N 1
ATOM 1573 C CA . PHE A 1 210 ? -28.024 6.981 4.147 1.00 79.87 208 PHE A CA 1
ATOM 1574 C C . PHE A 1 210 ? -29.138 8.027 4.247 1.00 83.72 208 PHE A C 1
ATOM 1575 O O . PHE A 1 210 ? -29.862 8.260 3.279 1.00 85.64 208 PHE A O 1
ATOM 1583 N N . LYS A 1 211 ? -29.270 8.651 5.416 1.00 85.65 209 LYS A N 1
ATOM 1584 C CA . LYS A 1 211 ? -30.232 9.734 5.612 1.00 90.43 209 LYS A CA 1
ATOM 1585 C C . LYS A 1 211 ? -29.529 11.088 5.631 1.00 94.43 209 LYS A C 1
ATOM 1586 O O . LYS A 1 211 ? -30.121 12.104 5.266 1.00 99.10 209 LYS A O 1
ATOM 1592 N N . THR A 1 212 ? -28.265 11.088 6.052 1.00 93.40 210 THR A N 1
ATOM 1593 C CA . THR A 1 212 ? -27.476 12.316 6.192 1.00 97.63 210 THR A CA 1
ATOM 1594 C C . THR A 1 212 ? -26.914 12.810 4.854 1.00 99.06 210 THR A C 1
ATOM 1595 O O . THR A 1 212 ? -26.872 14.016 4.604 1.00 103.86 210 THR A O 1
ATOM 1599 N N . VAL A 1 213 ? -26.486 11.879 4.003 1.00 95.49 211 VAL A N 1
ATOM 1600 C CA . VAL A 1 213 ? -25.943 12.215 2.681 1.00 96.69 211 VAL A CA 1
ATOM 1601 C C . VAL A 1 213 ? -27.067 12.572 1.702 1.00 98.94 211 VAL A C 1
ATOM 1602 O O . VAL A 1 213 ? -26.901 13.452 0.850 1.00 102.31 211 VAL A O 1
ATOM 1606 N N . ALA A 1 214 ? -28.205 11.889 1.838 1.00 97.55 212 ALA A N 1
ATOM 1607 C CA . ALA A 1 214 ? -29.385 12.137 1.007 1.00 100.23 212 ALA A CA 1
ATOM 1608 C C . ALA A 1 214 ? -30.003 13.508 1.285 1.00 106.12 212 ALA A C 1
ATOM 1609 O O . ALA A 1 214 ? -30.247 13.877 2.436 1.00 107.66 212 ALA A O 1
ATOM 1612 N N . ASN B 1 12 ? -40.073 10.441 39.007 1.00 113.41 10 ASN B N 1
ATOM 1613 C CA . ASN B 1 12 ? -39.083 10.000 40.034 1.00 109.58 10 ASN B CA 1
ATOM 1614 C C . ASN B 1 12 ? -37.757 9.534 39.413 1.00 103.60 10 ASN B C 1
ATOM 1615 O O . ASN B 1 12 ? -37.439 9.900 38.277 1.00 103.71 10 ASN B O 1
ATOM 1620 N N . GLU B 1 13 ? -36.992 8.735 40.157 1.00 99.01 11 GLU B N 1
ATOM 1621 C CA . GLU B 1 13 ? -35.665 8.285 39.717 1.00 93.77 11 GLU B CA 1
ATOM 1622 C C . GLU B 1 13 ? -35.688 7.145 38.687 1.00 88.62 11 GLU B C 1
ATOM 1623 O O . GLU B 1 13 ? -34.733 6.981 37.925 1.00 85.71 11 GLU B O 1
ATOM 1629 N N . ALA B 1 14 ? -36.772 6.369 38.667 1.00 88.05 12 ALA B N 1
ATOM 1630 C CA . ALA B 1 14 ? -36.910 5.245 37.733 1.00 84.01 12 ALA B CA 1
ATOM 1631 C C . ALA B 1 14 ? -37.159 5.716 36.300 1.00 85.29 12 ALA B C 1
ATOM 1632 O O . ALA B 1 14 ? -36.731 5.066 35.343 1.00 82.25 12 ALA B O 1
ATOM 1634 N N . GLU B 1 15 ? -37.857 6.844 36.173 1.00 90.16 13 GLU B N 1
ATOM 1635 C CA . GLU B 1 15 ? -38.173 7.444 34.879 1.00 92.57 13 GLU B CA 1
ATOM 1636 C C . GLU B 1 15 ? -36.953 8.165 34.307 1.00 91.90 13 GLU B C 1
ATOM 1637 O O . GLU B 1 15 ? -36.722 8.155 33.097 1.00 91.69 13 GLU B O 1
ATOM 1643 N N . THR B 1 16 ? -36.172 8.784 35.189 1.00 91.93 14 THR B N 1
ATOM 1644 C CA . THR B 1 16 ? -35.018 9.574 34.772 1.00 92.53 14 THR B CA 1
ATOM 1645 C C . THR B 1 16 ? -33.792 8.698 34.465 1.00 86.29 14 THR B C 1
ATOM 1646 O O . THR B 1 16 ? -32.849 9.154 33.818 1.00 86.95 14 THR B O 1
ATOM 1650 N N . THR B 1 17 ? -33.823 7.445 34.920 1.00 80.71 15 THR B N 1
ATOM 1651 C CA . THR B 1 17 ? -32.748 6.489 34.648 1.00 75.15 15 THR B CA 1
ATOM 1652 C C . THR B 1 17 ? -33.066 5.637 33.424 1.00 72.87 15 THR B C 1
ATOM 1653 O O . THR B 1 17 ? -34.152 5.069 33.315 1.00 72.96 15 THR B O 1
ATOM 1657 N N . SER B 1 18 ? -32.102 5.554 32.514 1.00 71.39 16 SER B N 1
ATOM 1658 C CA . SER B 1 18 ? -32.225 4.753 31.303 1.00 69.86 16 SER B CA 1
ATOM 1659 C C . SER B 1 18 ? -32.176 3.256 31.605 1.00 65.11 16 SER B C 1
ATOM 1660 O O . SER B 1 18 ? -31.490 2.820 32.530 1.00 62.20 16 SER B O 1
ATOM 1663 N N . MET B 1 19 ? -32.904 2.480 30.804 1.00 64.76 17 MET B N 1
ATOM 1664 C CA . MET B 1 19 ? -32.990 1.026 30.960 1.00 61.35 17 MET B CA 1
ATOM 1665 C C . MET B 1 19 ? -31.630 0.320 30.872 1.00 57.86 17 MET B C 1
ATOM 1666 O O . MET B 1 19 ? -31.414 -0.692 31.546 1.00 55.28 17 MET B O 1
ATOM 1671 N N . VAL B 1 20 ? -30.721 0.858 30.056 1.00 58.04 18 VAL B N 1
ATOM 1672 C CA . VAL B 1 20 ? -29.372 0.289 29.918 1.00 55.38 18 VAL B CA 1
ATOM 1673 C C . VAL B 1 20 ? -28.589 0.288 31.232 1.00 52.72 18 VAL B C 1
ATOM 1674 O O . VAL B 1 20 ? -27.616 -0.448 31.365 1.00 51.11 18 VAL B O 1
ATOM 1678 N N . SER B 1 21 ? -29.026 1.097 32.195 1.00 53.09 19 SER B N 1
ATOM 1679 C CA . SER B 1 21 ? -28.342 1.238 33.481 1.00 51.60 19 SER B CA 1
ATOM 1680 C C . SER B 1 21 ? -28.751 0.209 34.530 1.00 49.54 19 SER B C 1
ATOM 1681 O O . SER B 1 21 ? -28.157 0.146 35.605 1.00 48.48 19 SER B O 1
ATOM 1684 N N . MET B 1 22 ? -29.753 -0.600 34.209 1.00 49.55 20 MET B N 1
ATOM 1685 C CA . MET B 1 22 ? -30.298 -1.587 35.147 1.00 49.02 20 MET B CA 1
ATOM 1686 C C . MET B 1 22 ? -29.277 -2.548 35.791 1.00 46.25 20 MET B C 1
ATOM 1687 O O . MET B 1 22 ? -29.412 -2.870 36.977 1.00 45.92 20 MET B O 1
ATOM 1692 N N . PRO B 1 23 ? -28.269 -3.011 35.019 1.00 44.83 21 PRO B N 1
ATOM 1693 C CA . PRO B 1 23 ? -27.183 -3.836 35.559 1.00 43.07 21 PRO B CA 1
ATOM 1694 C C . PRO B 1 23 ? -26.527 -3.284 36.823 1.00 42.50 21 PRO B C 1
ATOM 1695 O O . PRO B 1 23 ? -26.129 -4.058 37.695 1.00 41.90 21 PRO B O 1
ATOM 1699 N N . LEU B 1 24 ? -26.407 -1.962 36.913 1.00 43.26 22 LEU B N 1
ATOM 1700 C CA . LEU B 1 24 ? -25.879 -1.311 38.110 1.00 43.65 22 LEU B CA 1
ATOM 1701 C C . LEU B 1 24 ? -26.659 -1.708 39.366 1.00 43.94 22 LEU B C 1
ATOM 1702 O O . LEU B 1 24 ? -26.066 -1.921 40.426 1.00 43.98 22 LEU B O 1
ATOM 1707 N N . TYR B 1 25 ? -27.980 -1.818 39.232 1.00 44.52 23 TYR B N 1
ATOM 1708 C CA . TYR B 1 25 ? -28.861 -2.113 40.360 1.00 45.82 23 TYR B CA 1
ATOM 1709 C C . TYR B 1 25 ? -29.175 -3.595 40.516 1.00 45.00 23 TYR B C 1
ATOM 1710 O O . TYR B 1 25 ? -29.483 -4.048 41.613 1.00 46.27 23 TYR B O 1
ATOM 1719 N N . ALA B 1 26 ? -29.102 -4.346 39.421 1.00 43.80 24 ALA B N 1
ATOM 1720 C CA . ALA B 1 26 ? -29.409 -5.774 39.457 1.00 43.88 24 ALA B CA 1
ATOM 1721 C C . ALA B 1 26 ? -28.184 -6.627 39.787 1.00 42.85 24 ALA B C 1
ATOM 1722 O O . ALA B 1 26 ? -28.315 -7.707 40.367 1.00 44.06 24 ALA B O 1
ATOM 1724 N N . VAL B 1 27 ? -27.000 -6.137 39.422 1.00 41.25 25 VAL B N 1
ATOM 1725 C CA . VAL B 1 27 ? -25.770 -6.903 39.586 1.00 40.49 25 VAL B CA 1
ATOM 1726 C C . VAL B 1 27 ? -24.787 -6.248 40.560 1.00 40.54 25 VAL B C 1
ATOM 1727 O O . VAL B 1 27 ? -24.365 -6.890 41.522 1.00 41.73 25 VAL B O 1
ATOM 1731 N N . MET B 1 28 ? -24.430 -4.986 40.327 1.00 40.18 26 MET B N 1
ATOM 1732 C CA . MET B 1 28 ? -23.369 -4.339 41.117 1.00 40.70 26 MET B CA 1
ATOM 1733 C C . MET B 1 28 ? -23.794 -3.981 42.542 1.00 42.21 26 MET B C 1
ATOM 1734 O O . MET B 1 28 ? -23.072 -4.264 43.498 1.00 42.99 26 MET B O 1
ATOM 1739 N N . TYR B 1 29 ? -24.967 -3.373 42.681 1.00 43.16 27 TYR B N 1
ATOM 1740 C CA . TYR B 1 29 ? -25.505 -3.032 43.998 1.00 45.44 27 TYR B CA 1
ATOM 1741 C C . TYR B 1 29 ? -25.562 -4.204 44.989 1.00 46.47 27 TYR B C 1
ATOM 1742 O O . TYR B 1 29 ? -25.089 -4.060 46.117 1.00 48.25 27 TYR B O 1
ATOM 1751 N N . PRO B 1 30 ? -26.116 -5.371 44.578 1.00 46.16 28 PRO B N 1
ATOM 1752 C CA . PRO B 1 30 ? -26.144 -6.511 45.507 1.00 47.98 28 PRO B CA 1
ATOM 1753 C C . PRO B 1 30 ? -24.746 -6.980 45.896 1.00 48.23 28 PRO B C 1
ATOM 1754 O O . PRO B 1 30 ? -24.538 -7.414 47.029 1.00 50.34 28 PRO B O 1
ATOM 1758 N N . VAL B 1 31 ? -23.808 -6.897 44.952 1.00 46.70 29 VAL B N 1
ATOM 1759 C CA . VAL B 1 31 ? -22.402 -7.192 45.215 1.00 47.36 29 VAL B CA 1
ATOM 1760 C C . VAL B 1 31 ? -21.869 -6.220 46.265 1.00 49.24 29 VAL B C 1
ATOM 1761 O O . VAL B 1 31 ? -21.368 -6.650 47.304 1.00 51.43 29 VAL B O 1
ATOM 1765 N N . PHE B 1 32 ? -22.014 -4.920 46.006 1.00 49.36 30 PHE B N 1
ATOM 1766 C CA . PHE B 1 32 ? -21.591 -3.885 46.956 1.00 52.19 30 PHE B CA 1
ATOM 1767 C C . PHE B 1 32 ? -22.259 -3.994 48.325 1.00 55.27 30 PHE B C 1
ATOM 1768 O O . PHE B 1 32 ? -21.620 -3.728 49.348 1.00 57.99 30 PHE B O 1
ATOM 1776 N N . ASN B 1 33 ? -23.533 -4.381 48.343 1.00 55.65 31 ASN B N 1
ATOM 1777 C CA . ASN B 1 33 ? -24.263 -4.552 49.602 1.00 59.34 31 ASN B CA 1
ATOM 1778 C C . ASN B 1 33 ? -23.693 -5.663 50.474 1.00 61.77 31 ASN B C 1
ATOM 1779 O O . ASN B 1 33 ? -23.596 -5.507 51.688 1.00 65.38 31 ASN B O 1
ATOM 1784 N N . GLU B 1 34 ? -23.306 -6.774 49.853 1.00 61.03 32 GLU B N 1
ATOM 1785 C CA . GLU B 1 34 ? -22.698 -7.889 50.582 1.00 64.07 32 GLU B CA 1
ATOM 1786 C C . GLU B 1 34 ? -21.289 -7.543 51.057 1.00 65.28 32 GLU B C 1
ATOM 1787 O O . GLU B 1 34 ? -20.892 -7.917 52.162 1.00 68.77 32 GLU B O 1
ATOM 1793 N N . LEU B 1 35 ? -20.550 -6.815 50.222 1.00 63.31 33 LEU B N 1
ATOM 1794 C CA . LEU B 1 35 ? -19.232 -6.290 50.585 1.00 64.94 33 LEU B CA 1
ATOM 1795 C C . LEU B 1 35 ? -19.309 -5.342 51.792 1.00 68.60 33 LEU B C 1
ATOM 1796 O O . LEU B 1 35 ? -18.419 -5.340 52.648 1.00 71.60 33 LEU B O 1
ATOM 1801 N N . GLU B 1 36 ? -20.387 -4.560 51.854 1.00 68.90 34 GLU B N 1
ATOM 1802 C CA . GLU B 1 36 ? -20.567 -3.526 52.878 1.00 72.77 34 GLU B CA 1
ATOM 1803 C C . GLU B 1 36 ? -20.585 -4.080 54.301 1.00 76.89 34 GLU B C 1
ATOM 1804 O O . GLU B 1 36 ? -20.280 -3.361 55.253 1.00 80.86 34 GLU B O 1
ATOM 1810 N N . ARG B 1 37 ? -20.941 -5.356 54.434 1.00 76.66 35 ARG B N 1
ATOM 1811 C CA . ARG B 1 37 ? -20.933 -6.038 55.726 1.00 81.15 35 ARG B CA 1
ATOM 1812 C C . ARG B 1 37 ? -19.509 -6.341 56.178 1.00 82.98 35 ARG B C 1
ATOM 1813 O O . ARG B 1 37 ? -19.227 -6.393 57.374 1.00 87.77 35 ARG B O 1
ATOM 1821 N N . VAL B 1 38 ? -18.618 -6.537 55.212 1.00 79.79 36 VAL B N 1
ATOM 1822 C CA . VAL B 1 38 ? -17.230 -6.890 55.494 1.00 81.65 36 VAL B CA 1
ATOM 1823 C C . VAL B 1 38 ? -16.340 -5.647 55.522 1.00 82.68 36 VAL B C 1
ATOM 1824 O O . VAL B 1 38 ? -15.624 -5.409 56.497 1.00 87.14 36 VAL B O 1
ATOM 1828 N N . ASN B 1 39 ? -16.397 -4.858 54.453 1.00 79.24 37 ASN B N 1
ATOM 1829 C CA . ASN B 1 39 ? -15.578 -3.661 54.329 1.00 80.67 37 ASN B CA 1
ATOM 1830 C C . ASN B 1 39 ? -16.431 -2.465 53.928 1.00 79.68 37 ASN B C 1
ATOM 1831 O O . ASN B 1 39 ? -16.908 -2.383 52.795 1.00 75.76 37 ASN B O 1
ATOM 1836 N N . LEU B 1 40 ? -16.614 -1.545 54.870 1.00 84.00 38 LEU B N 1
ATOM 1837 C CA . LEU B 1 40 ? -17.523 -0.411 54.708 1.00 84.55 38 LEU B CA 1
ATOM 1838 C C . LEU B 1 40 ? -17.039 0.578 53.644 1.00 83.61 38 LEU B C 1
ATOM 1839 O O . LEU B 1 40 ? -17.804 0.954 52.754 1.00 81.03 38 LEU B O 1
ATOM 1844 N N . SER B 1 41 ? -15.770 0.976 53.729 1.00 86.31 39 SER B N 1
ATOM 1845 C CA . SER B 1 41 ? -15.198 1.964 52.808 1.00 86.81 39 SER B CA 1
ATOM 1846 C C . SER B 1 41 ? -14.979 1.443 51.384 1.00 81.68 39 SER B C 1
ATOM 1847 O O . SER B 1 41 ? -15.226 2.167 50.416 1.00 80.78 39 SER B O 1
ATOM 1850 N N . ALA B 1 42 ? -14.527 0.196 51.257 1.00 78.97 40 ALA B N 1
ATOM 1851 C CA . ALA B 1 42 ? -14.292 -0.413 49.944 1.00 74.67 40 ALA B CA 1
ATOM 1852 C C . ALA B 1 42 ? -15.553 -0.426 49.075 1.00 70.62 40 ALA B C 1
ATOM 1853 O O . ALA B 1 42 ? -15.498 -0.104 47.885 1.00 68.96 40 ALA B O 1
ATOM 1855 N N . ALA B 1 43 ? -16.681 -0.802 49.673 1.00 69.56 41 ALA B N 1
ATOM 1856 C CA . ALA B 1 43 ? -17.960 -0.804 48.974 1.00 66.36 41 ALA B CA 1
ATOM 1857 C C . ALA B 1 43 ? -18.393 0.617 48.616 1.00 67.86 41 ALA B C 1
ATOM 1858 O O . ALA B 1 43 ? -18.859 0.861 47.505 1.00 65.57 41 ALA B O 1
ATOM 1860 N N . GLN B 1 44 ? -18.222 1.548 49.556 1.00 72.25 42 GLN B N 1
ATOM 1861 C CA . GLN B 1 44 ? -18.560 2.954 49.333 1.00 75.07 42 GLN B CA 1
ATOM 1862 C C . GLN B 1 44 ? -17.778 3.557 48.171 1.00 75.06 42 GLN B C 1
ATOM 1863 O O . GLN B 1 44 ? -18.367 4.162 47.274 1.00 74.55 42 GLN B O 1
ATOM 1869 N N . THR B 1 45 ? -16.459 3.377 48.189 1.00 76.09 43 THR B N 1
ATOM 1870 C CA . THR B 1 45 ? -15.593 3.891 47.132 1.00 76.94 43 THR B CA 1
ATOM 1871 C C . THR B 1 45 ? -15.973 3.300 45.775 1.00 72.13 43 THR B C 1
ATOM 1872 O O . THR B 1 45 ? -16.161 4.041 44.807 1.00 72.96 43 THR B O 1
ATOM 1876 N N . LEU B 1 46 ? -16.104 1.975 45.717 1.00 67.93 44 LEU B N 1
ATOM 1877 C CA . LEU B 1 46 ? -16.428 1.279 44.470 1.00 63.73 44 LEU B CA 1
ATOM 1878 C C . LEU B 1 46 ? -17.831 1.603 43.948 1.00 61.94 44 LEU B C 1
ATOM 1879 O O . LEU B 1 46 ? -18.013 1.812 42.748 1.00 60.80 44 LEU B O 1
ATOM 1884 N N . ARG B 1 47 ? -18.811 1.649 44.850 1.00 62.19 45 ARG B N 1
ATOM 1885 C CA . ARG B 1 47 ? -20.180 2.007 44.481 1.00 61.38 45 ARG B CA 1
ATOM 1886 C C . ARG B 1 47 ? -20.236 3.411 43.888 1.00 64.38 45 ARG B C 1
ATOM 1887 O O . ARG B 1 47 ? -20.882 3.621 42.858 1.00 63.53 45 ARG B O 1
ATOM 1895 N N . ALA B 1 48 ? -19.554 4.357 44.539 1.00 68.48 46 ALA B N 1
ATOM 1896 C CA . ALA B 1 48 ? -19.536 5.755 44.107 1.00 72.49 46 ALA B CA 1
ATOM 1897 C C . ALA B 1 48 ? -18.896 5.915 42.731 1.00 71.95 46 ALA B C 1
ATOM 1898 O O . ALA B 1 48 ? -19.372 6.700 41.907 1.00 73.60 46 ALA B O 1
ATOM 1900 N N . ALA B 1 49 ? -17.824 5.161 42.496 1.00 70.09 47 ALA B N 1
ATOM 1901 C CA . ALA B 1 49 ? -17.146 5.138 41.203 1.00 69.81 47 ALA B CA 1
ATOM 1902 C C . ALA B 1 49 ? -18.073 4.628 40.098 1.00 66.04 47 ALA B C 1
ATOM 1903 O O . ALA B 1 49 ? -18.157 5.236 39.027 1.00 67.77 47 ALA B O 1
ATOM 1905 N N . PHE B 1 50 ? -18.771 3.524 40.366 1.00 61.50 48 PHE B N 1
ATOM 1906 C CA . PHE B 1 50 ? -19.724 2.972 39.410 1.00 58.44 48 PHE B CA 1
ATOM 1907 C C . PHE B 1 50 ? -20.908 3.911 39.176 1.00 60.09 48 PHE B C 1
ATOM 1908 O O . PHE B 1 50 ? -21.309 4.125 38.031 1.00 60.26 48 PHE B O 1
ATOM 1916 N N . ILE B 1 51 ? -21.452 4.474 40.255 1.00 61.88 49 ILE B N 1
ATOM 1917 C CA . ILE B 1 51 ? -22.533 5.454 40.155 1.00 64.33 49 ILE B CA 1
ATOM 1918 C C . ILE B 1 51 ? -22.131 6.584 39.218 1.00 68.19 49 ILE B C 1
ATOM 1919 O O . ILE B 1 51 ? -22.850 6.884 38.264 1.00 68.80 49 ILE B O 1
ATOM 1924 N N . LYS B 1 52 ? -20.972 7.184 39.484 1.00 71.45 50 LYS B N 1
ATOM 1925 C CA . LYS B 1 52 ? -20.480 8.313 38.698 1.00 76.38 50 LYS B CA 1
ATOM 1926 C C . LYS B 1 52 ? -20.269 7.916 37.241 1.00 74.63 50 LYS B C 1
ATOM 1927 O O . LYS B 1 52 ? -20.680 8.636 36.328 1.00 77.32 50 LYS B O 1
ATOM 1933 N N . ALA B 1 53 ? -19.639 6.761 37.040 1.00 70.61 51 ALA B N 1
ATOM 1934 C CA . ALA B 1 53 ? -19.341 6.254 35.708 1.00 69.48 51 ALA B CA 1
ATOM 1935 C C . ALA B 1 53 ? -20.609 6.005 34.886 1.00 67.78 51 ALA B C 1
ATOM 1936 O O . ALA B 1 53 ? -20.651 6.323 33.694 1.00 69.81 51 ALA B O 1
ATOM 1938 N N . GLU B 1 54 ? -21.636 5.451 35.531 1.00 64.86 52 GLU B N 1
ATOM 1939 C CA . GLU B 1 54 ? -22.913 5.161 34.878 1.00 63.52 52 GLU B CA 1
ATOM 1940 C C . GLU B 1 54 ? -23.684 6.427 34.511 1.00 67.83 52 GLU B C 1
ATOM 1941 O O . GLU B 1 54 ? -24.280 6.506 33.434 1.00 68.59 52 GLU B O 1
ATOM 1947 N N . LYS B 1 55 ? -23.672 7.403 35.418 1.00 71.25 53 LYS B N 1
ATOM 1948 C CA . LYS B 1 55 ? -24.317 8.697 35.207 1.00 76.42 53 LYS B CA 1
ATOM 1949 C C . LYS B 1 55 ? -23.759 9.394 33.966 1.00 80.30 53 LYS B C 1
ATOM 1950 O O . LYS B 1 55 ? -24.513 9.930 33.150 1.00 82.96 53 LYS B O 1
ATOM 1956 N N . GLU B 1 56 ? -22.437 9.375 33.829 1.00 81.13 54 GLU B N 1
ATOM 1957 C CA . GLU B 1 56 ? -21.768 10.068 32.733 1.00 85.88 54 GLU B CA 1
ATOM 1958 C C . GLU B 1 56 ? -21.796 9.277 31.425 1.00 83.43 54 GLU B C 1
ATOM 1959 O O . GLU B 1 56 ? -21.782 9.865 30.343 1.00 87.69 54 GLU B O 1
ATOM 1965 N N . ASN B 1 57 ? -21.831 7.949 31.528 1.00 77.34 55 ASN B N 1
ATOM 1966 C CA . ASN B 1 57 ? -21.934 7.077 30.357 1.00 75.10 55 ASN B CA 1
ATOM 1967 C C . ASN B 1 57 ? -22.874 5.906 30.621 1.00 69.41 55 ASN B C 1
ATOM 1968 O O . ASN B 1 57 ? -22.437 4.865 31.107 1.00 65.58 55 ASN B O 1
ATOM 1973 N N . PRO B 1 58 ? -24.175 6.076 30.314 1.00 69.58 56 PRO B N 1
ATOM 1974 C CA . PRO B 1 58 ? -25.160 5.016 30.567 1.00 65.18 56 PRO B CA 1
ATOM 1975 C C . PRO B 1 58 ? -24.923 3.789 29.683 1.00 62.47 56 PRO B C 1
ATOM 1976 O O . PRO B 1 58 ? -24.805 3.918 28.462 1.00 65.00 56 PRO B O 1
ATOM 1980 N N . GLY B 1 59 ? -24.842 2.618 30.308 1.00 58.03 57 GLY B N 1
ATOM 1981 C CA . GLY B 1 59 ? -24.548 1.373 29.601 1.00 55.90 57 GLY B CA 1
ATOM 1982 C C . GLY B 1 59 ? -23.154 0.834 29.879 1.00 54.53 57 GLY B C 1
ATOM 1983 O O . GLY B 1 59 ? -22.819 -0.286 29.472 1.00 53.16 57 GLY B O 1
ATOM 1984 N N . LEU B 1 60 ? -22.349 1.632 30.582 1.00 55.20 58 LEU B N 1
ATOM 1985 C CA . LEU B 1 60 ? -20.968 1.287 30.890 1.00 54.79 58 LEU B CA 1
ATOM 1986 C C . LEU B 1 60 ? -20.848 0.081 31.822 1.00 51.25 58 LEU B C 1
ATOM 1987 O O . LEU B 1 60 ? -19.961 -0.756 31.641 1.00 51.02 58 LEU B O 1
ATOM 1992 N N . THR B 1 61 ? -21.724 0.008 32.823 1.00 49.02 59 THR B N 1
ATOM 1993 C CA . THR B 1 61 ? -21.761 -1.125 33.738 1.00 46.16 59 THR B CA 1
ATOM 1994 C C . THR B 1 61 ? -22.055 -2.408 32.967 1.00 44.92 59 THR B C 1
ATOM 1995 O O . THR B 1 61 ? -21.367 -3.417 33.140 1.00 44.48 59 THR B O 1
ATOM 1999 N N . GLN B 1 62 ? -23.074 -2.353 32.115 1.00 45.22 60 GLN B N 1
ATOM 2000 C CA . GLN B 1 62 ? -23.469 -3.485 31.277 1.00 44.87 60 GLN B CA 1
ATOM 2001 C C . GLN B 1 62 ? -22.313 -3.961 30.396 1.00 45.79 60 GLN B C 1
ATOM 2002 O O . GLN B 1 62 ? -22.095 -5.165 30.254 1.00 45.74 60 GLN B O 1
ATOM 2008 N N . ASP B 1 63 ? -21.572 -3.015 29.822 1.00 47.07 61 ASP B N 1
ATOM 2009 C CA . ASP B 1 63 ? -20.404 -3.340 29.012 1.00 48.71 61 ASP B CA 1
ATOM 2010 C C . ASP B 1 63 ? -19.281 -3.957 29.842 1.00 47.57 61 ASP B C 1
ATOM 2011 O O . ASP B 1 63 ? -18.584 -4.857 29.377 1.00 48.56 61 ASP B O 1
ATOM 2016 N N . ILE B 1 64 ? -19.115 -3.470 31.069 1.00 45.92 62 ILE B N 1
ATOM 2017 C CA . ILE B 1 64 ? -18.134 -4.025 31.989 1.00 45.32 62 ILE B CA 1
ATOM 2018 C C . ILE B 1 64 ? -18.464 -5.491 32.285 1.00 43.92 62 ILE B C 1
ATOM 2019 O O . ILE B 1 64 ? -17.589 -6.364 32.169 1.00 45.03 62 ILE B O 1
ATOM 2024 N N . ILE B 1 65 ? -19.729 -5.747 32.630 1.00 41.81 63 ILE B N 1
ATOM 2025 C CA . ILE B 1 65 ? -20.204 -7.086 32.957 1.00 40.94 63 ILE B CA 1
ATOM 2026 C C . ILE B 1 65 ? -20.072 -8.033 31.764 1.00 42.59 63 ILE B C 1
ATOM 2027 O O . ILE B 1 65 ? -19.638 -9.180 31.921 1.00 43.80 63 ILE B O 1
ATOM 2032 N N . MET B 1 66 ? -20.430 -7.552 30.579 1.00 43.24 64 MET B N 1
ATOM 2033 C CA . MET B 1 66 ? -20.349 -8.372 29.373 1.00 45.57 64 MET B CA 1
ATOM 2034 C C . MET B 1 66 ? -18.913 -8.770 29.059 1.00 47.24 64 MET B C 1
ATOM 2035 O O . MET B 1 66 ? -18.651 -9.906 28.653 1.00 49.53 64 MET B O 1
ATOM 2040 N N . LYS B 1 67 ? -17.992 -7.830 29.257 1.00 46.56 65 LYS B N 1
ATOM 2041 C CA . LYS B 1 67 ? -16.579 -8.074 29.030 1.00 48.30 65 LYS B CA 1
ATOM 2042 C C . LYS B 1 67 ? -16.024 -9.045 30.065 1.00 47.49 65 LYS B C 1
ATOM 2043 O O . LYS B 1 67 ? -15.144 -9.842 29.757 1.00 50.05 65 LYS B O 1
ATOM 2049 N N . ILE B 1 68 ? -16.558 -8.988 31.284 1.00 44.36 66 ILE B N 1
ATOM 2050 C CA . ILE B 1 68 ? -16.221 -9.970 32.319 1.00 43.82 66 ILE B CA 1
ATOM 2051 C C . ILE B 1 68 ? -16.690 -11.376 31.922 1.00 45.25 66 ILE B C 1
ATOM 2052 O O . ILE B 1 68 ? -15.895 -12.314 31.930 1.00 47.63 66 ILE B O 1
ATOM 2057 N N . LEU B 1 69 ? -17.963 -11.517 31.542 1.00 44.40 67 LEU B N 1
ATOM 2058 C CA . LEU B 1 69 ? -18.490 -12.822 31.111 1.00 46.58 67 LEU B CA 1
ATOM 2059 C C . LEU B 1 69 ? -17.721 -13.395 29.926 1.00 50.45 67 LEU B C 1
ATOM 2060 O O . LEU B 1 69 ? -17.536 -14.611 29.833 1.00 53.66 67 LEU B O 1
ATOM 2065 N N . GLU B 1 70 ? -17.275 -12.514 29.031 1.00 50.81 68 GLU B N 1
ATOM 2066 C CA . GLU B 1 70 ? -16.461 -12.906 27.878 1.00 55.10 68 GLU B CA 1
ATOM 2067 C C . GLU B 1 70 ? -15.187 -13.630 28.292 1.00 57.30 68 GLU B C 1
ATOM 2068 O O . GLU B 1 70 ? -14.728 -14.540 27.598 1.00 61.44 68 GLU B O 1
ATOM 2074 N N . LYS B 1 71 ? -14.632 -13.220 29.431 1.00 54.80 69 LYS B N 1
ATOM 2075 C CA . LYS B 1 71 ? -13.338 -13.706 29.889 1.00 57.16 69 LYS B CA 1
ATOM 2076 C C . LYS B 1 71 ? -13.456 -14.805 30.953 1.00 57.71 69 LYS B C 1
ATOM 2077 O O . LYS B 1 71 ? -12.499 -15.098 31.674 1.00 59.01 69 LYS B O 1
ATOM 2083 N N . LYS B 1 72 ? -14.633 -15.430 31.007 1.00 54.17 70 LYS B N 1
ATOM 2084 C CA . LYS B 1 72 ? -14.934 -16.528 31.929 1.00 52.12 70 LYS B CA 1
ATOM 2085 C C . LYS B 1 72 ? -13.904 -17.654 31.893 1.00 48.65 70 LYS B C 1
ATOM 2086 O O . LYS B 1 72 ? -13.620 -18.251 32.924 1.00 45.96 70 LYS B O 1
ATOM 2092 N N . SER B 1 73 ? -13.350 -17.941 30.716 1.00 49.63 71 SER B N 1
ATOM 2093 C CA . SER B 1 73 ? -12.377 -19.027 30.565 1.00 47.75 71 SER B CA 1
ATOM 2094 C C . SER B 1 73 ? -11.122 -18.797 31.416 1.00 44.34 71 SER B C 1
ATOM 2095 O O . SER B 1 73 ? -10.664 -19.708 32.111 1.00 42.06 71 SER B O 1
ATOM 2098 N N . VAL B 1 74 ? -10.590 -17.573 31.367 1.00 44.86 72 VAL B N 1
ATOM 2099 C CA . VAL B 1 74 ? -9.510 -17.136 32.259 1.00 42.82 72 VAL B CA 1
ATOM 2100 C C . VAL B 1 74 ? -9.833 -17.528 33.696 1.00 41.51 72 VAL B C 1
ATOM 2101 O O . VAL B 1 74 ? -8.997 -18.103 34.400 1.00 39.96 72 VAL B O 1
ATOM 2105 N N . GLU B 1 75 ? -11.061 -17.221 34.105 1.00 43.23 73 GLU B N 1
ATOM 2106 C CA . GLU B 1 75 ? -11.553 -17.492 35.448 1.00 42.80 73 GLU B CA 1
ATOM 2107 C C . GLU B 1 75 ? -11.747 -18.984 35.715 1.00 41.94 73 GLU B C 1
ATOM 2108 O O . GLU B 1 75 ? -11.531 -19.452 36.843 1.00 40.57 73 GLU B O 1
ATOM 2114 N N . VAL B 1 76 ? -12.151 -19.736 34.691 1.00 43.65 74 VAL B N 1
ATOM 2115 C CA . VAL B 1 76 ? -12.214 -21.197 34.820 1.00 43.53 74 VAL B CA 1
ATOM 2116 C C . VAL B 1 76 ? -10.801 -21.729 35.067 1.00 41.41 74 VAL B C 1
ATOM 2117 O O . VAL B 1 76 ? -10.586 -22.521 35.982 1.00 40.15 74 VAL B O 1
ATOM 2121 N N . ASN B 1 77 ? -9.843 -21.254 34.267 1.00 41.95 75 ASN B N 1
ATOM 2122 C CA . ASN B 1 77 ? -8.433 -21.628 34.403 1.00 41.03 75 ASN B CA 1
ATOM 2123 C C . ASN B 1 77 ? -7.850 -21.228 35.746 1.00 39.86 75 ASN B C 1
ATOM 2124 O O . ASN B 1 77 ? -7.021 -21.945 36.304 1.00 39.11 75 ASN B O 1
ATOM 2129 N N . PHE B 1 78 ? -8.279 -20.079 36.263 1.00 40.61 76 PHE B N 1
ATOM 2130 C CA . PHE B 1 78 ? -7.707 -19.560 37.502 1.00 40.79 76 PHE B CA 1
ATOM 2131 C C . PHE B 1 78 ? -8.110 -20.348 38.739 1.00 40.61 76 PHE B C 1
ATOM 2132 O O . PHE B 1 78 ? -7.255 -20.715 39.543 1.00 40.57 76 PHE B O 1
ATOM 2140 N N . THR B 1 79 ? -9.407 -20.592 38.891 1.00 41.70 77 THR B N 1
ATOM 2141 C CA . THR B 1 79 ? -9.917 -21.320 40.040 1.00 42.19 77 THR B CA 1
ATOM 2142 C C . THR B 1 79 ? -9.454 -22.771 39.996 1.00 41.98 77 THR B C 1
ATOM 2143 O O . THR B 1 79 ? -9.127 -23.351 41.027 1.00 41.87 77 THR B O 1
ATOM 2147 N N . GLU B 1 80 ? -9.407 -23.351 38.801 1.00 43.14 78 GLU B N 1
ATOM 2148 C CA . GLU B 1 80 ? -8.880 -24.702 38.646 1.00 44.04 78 GLU B CA 1
ATOM 2149 C C . GLU B 1 80 ? -7.419 -24.798 39.115 1.00 44.05 78 GLU B C 1
ATOM 2150 O O . GLU B 1 80 ? -7.070 -25.709 39.877 1.00 44.63 78 GLU B O 1
ATOM 2156 N N . SER B 1 81 ? -6.587 -23.857 38.660 1.00 44.26 79 SER B N 1
ATOM 2157 C CA . SER B 1 81 ? -5.196 -23.730 39.091 1.00 45.03 79 SER B CA 1
ATOM 2158 C C . SER B 1 81 ? -5.048 -23.743 40.598 1.00 45.02 79 SER B C 1
ATOM 2159 O O . SER B 1 81 ? -4.275 -24.531 41.146 1.00 45.90 79 SER B O 1
ATOM 2162 N N . LEU B 1 82 ? -5.783 -22.849 41.254 1.00 44.70 80 LEU B N 1
ATOM 2163 C CA . LEU B 1 82 ? -5.723 -22.695 42.696 1.00 45.49 80 LEU B CA 1
ATOM 2164 C C . LEU B 1 82 ? -6.116 -23.990 43.399 1.00 45.24 80 LEU B C 1
ATOM 2165 O O . LEU B 1 82 ? -5.556 -24.327 44.443 1.00 46.47 80 LEU B O 1
ATOM 2170 N N . LEU B 1 83 ? -7.050 -24.728 42.806 1.00 44.40 81 LEU B N 1
ATOM 2171 C CA . LEU B 1 83 ? -7.425 -26.038 43.325 1.00 44.64 81 LEU B CA 1
ATOM 2172 C C . LEU B 1 83 ? -6.314 -27.073 43.118 1.00 45.68 81 LEU B C 1
ATOM 2173 O O . LEU B 1 83 ? -5.958 -27.798 44.052 1.00 46.76 81 LEU B O 1
ATOM 2178 N N . ARG B 1 84 ? -5.777 -27.141 41.901 1.00 45.75 82 ARG B N 1
ATOM 2179 C CA . ARG B 1 84 ? -4.684 -28.060 41.595 1.00 47.33 82 ARG B CA 1
ATOM 2180 C C . ARG B 1 84 ? -3.467 -27.811 42.482 1.00 48.85 82 ARG B C 1
ATOM 2181 O O . ARG B 1 84 ? -2.845 -28.751 42.957 1.00 50.98 82 ARG B O 1
ATOM 2189 N N . MET B 1 85 ? -3.148 -26.540 42.709 1.00 48.89 83 MET B N 1
ATOM 2190 C CA . MET B 1 85 ? -1.951 -26.146 43.456 1.00 51.35 83 MET B CA 1
ATOM 2191 C C . MET B 1 85 ? -2.064 -26.376 44.960 1.00 52.67 83 MET B C 1
ATOM 2192 O O . MET B 1 85 ? -1.061 -26.339 45.675 1.00 55.77 83 MET B O 1
ATOM 2197 N N . ALA B 1 86 ? -3.281 -26.626 45.432 1.00 51.38 84 ALA B N 1
ATOM 2198 C CA . ALA B 1 86 ? -3.530 -26.826 46.856 1.00 53.01 84 ALA B CA 1
ATOM 2199 C C . ALA B 1 86 ? -2.853 -28.093 47.375 1.00 55.89 84 ALA B C 1
ATOM 2200 O O . ALA B 1 86 ? -2.653 -28.249 48.583 1.00 58.21 84 ALA B O 1
ATOM 2202 N N . ALA B 1 87 ? -2.497 -28.987 46.454 1.00 56.86 85 ALA B N 1
ATOM 2203 C CA . ALA B 1 87 ? -1.795 -30.227 46.782 1.00 60.56 85 ALA B CA 1
ATOM 2204 C C . ALA B 1 87 ? -0.450 -29.965 47.468 1.00 65.00 85 ALA B C 1
ATOM 2205 O O . ALA B 1 87 ? -0.024 -30.747 48.320 1.00 68.18 85 ALA B O 1
ATOM 2207 N N . ASP B 1 88 ? 0.206 -28.868 47.084 1.00 66.19 86 ASP B N 1
ATOM 2208 C CA . ASP B 1 88 ? 1.433 -28.400 47.728 1.00 71.21 86 ASP B CA 1
ATOM 2209 C C . ASP B 1 88 ? 1.201 -28.034 49.197 1.00 73.20 86 ASP B C 1
ATOM 2210 O O . ASP B 1 88 ? 2.071 -28.247 50.045 1.00 77.81 86 ASP B O 1
ATOM 2215 N N . ASP B 1 89 ? 0.020 -27.487 49.480 1.00 70.56 87 ASP B N 1
ATOM 2216 C CA . ASP B 1 89 ? -0.311 -26.941 50.793 1.00 72.89 87 ASP B CA 1
ATOM 2217 C C . ASP B 1 89 ? -1.155 -27.917 51.617 1.00 72.81 87 ASP B C 1
ATOM 2218 O O . ASP B 1 89 ? -1.988 -27.506 52.432 1.00 72.62 87 ASP B O 1
ATOM 2223 N N . VAL B 1 90 ? -0.923 -29.209 51.400 1.00 73.85 88 VAL B N 1
ATOM 2224 C CA . VAL B 1 90 ? -1.714 -30.277 52.015 1.00 73.95 88 VAL B CA 1
ATOM 2225 C C . VAL B 1 90 ? -1.351 -30.518 53.486 1.00 78.59 88 VAL B C 1
ATOM 2226 O O . VAL B 1 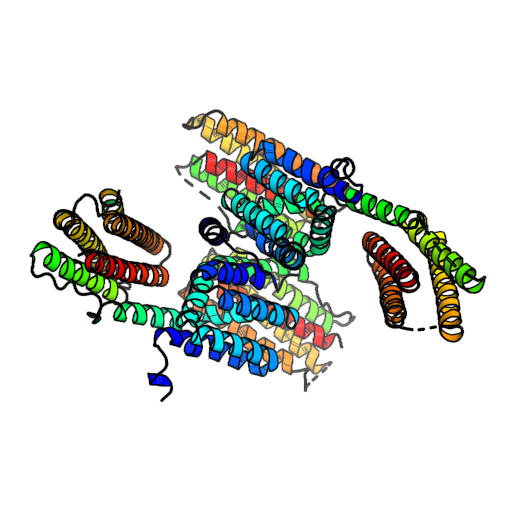90 ? -2.228 -30.786 54.316 1.00 78.49 88 VAL B O 1
ATOM 2230 N N . GLU B 1 91 ? -0.066 -30.404 53.806 1.00 83.44 89 GLU B N 1
ATOM 2231 C CA . GLU B 1 91 ? 0.389 -30.529 55.188 1.00 89.05 89 GLU B CA 1
ATOM 2232 C C . GLU B 1 91 ? 0.479 -29.177 55.896 1.00 91.41 89 GLU B C 1
ATOM 2233 O O . GLU B 1 91 ? 0.971 -29.090 57.023 1.00 96.79 89 GLU B O 1
ATOM 2239 N N . GLU B 1 92 ? -0.005 -28.129 55.229 1.00 88.20 90 GLU B N 1
ATOM 2240 C CA . GLU B 1 92 ? -0.022 -26.780 55.796 1.00 90.68 90 GLU B CA 1
ATOM 2241 C C . GLU B 1 92 ? -0.993 -26.702 56.975 1.00 91.82 90 GLU B C 1
ATOM 2242 O O . GLU B 1 92 ? -2.131 -27.170 56.882 1.00 88.10 90 GLU B O 1
ATOM 2248 N N . TYR B 1 93 ? -0.517 -26.117 58.074 1.00 97.83 91 TYR B N 1
ATOM 2249 C CA . TYR B 1 93 ? -1.294 -25.911 59.305 1.00 100.75 91 TYR B CA 1
ATOM 2250 C C . TYR B 1 93 ? -1.433 -27.152 60.193 1.00 102.85 91 TYR B C 1
ATOM 2251 O O . TYR B 1 93 ? -2.427 -27.298 60.910 1.00 102.77 91 TYR B O 1
ATOM 2260 N N . MET B 1 94 ? -0.440 -28.039 60.148 1.00 105.33 92 MET B N 1
ATOM 2261 C CA . MET B 1 94 ? -0.407 -29.189 61.051 1.00 108.78 92 MET B CA 1
ATOM 2262 C C . MET B 1 94 ? -0.211 -28.712 62.486 1.00 115.95 92 MET B C 1
ATOM 2263 O O . MET B 1 94 ? 0.680 -27.903 62.764 1.00 121.13 92 MET B O 1
ATOM 2268 N N . ILE B 1 95 ? -1.058 -29.206 63.386 1.00 116.79 93 ILE B N 1
ATOM 2269 C CA . ILE B 1 95 ? -0.994 -28.831 64.794 1.00 123.99 93 ILE B CA 1
ATOM 2270 C C . ILE B 1 95 ? 0.175 -29.555 65.457 1.00 130.89 93 ILE B C 1
ATOM 2271 O O . ILE B 1 95 ? 0.268 -30.785 65.408 1.00 130.23 93 ILE B O 1
ATOM 2276 N N . GLU B 1 96 ? 1.068 -28.775 66.058 1.00 138.16 94 GLU B N 1
ATOM 2277 C CA . GLU B 1 96 ? 2.279 -29.301 66.677 1.00 146.15 94 GLU B CA 1
ATOM 2278 C C . GLU B 1 96 ? 1.995 -29.736 68.116 1.00 152.59 94 GLU B C 1
ATOM 2279 O O . GLU B 1 96 ? 2.418 -29.089 69.079 1.00 160.80 94 GLU B O 1
ATOM 2285 N N . ARG B 1 97 ? 1.262 -30.841 68.240 1.00 149.21 95 ARG B N 1
ATOM 2286 C CA . ARG B 1 97 ? 0.864 -31.394 69.531 1.00 154.63 95 ARG B CA 1
ATOM 2287 C C . ARG B 1 97 ? 0.952 -32.923 69.525 1.00 154.10 95 ARG B C 1
ATOM 2288 O O . ARG B 1 97 ? 0.451 -33.567 68.599 1.00 146.70 95 ARG B O 1
ATOM 2296 N N . PRO B 1 98 ? 1.589 -33.507 70.560 1.00 162.66 96 PRO B N 1
ATOM 2297 C CA . PRO B 1 98 ? 1.769 -34.954 70.638 1.00 163.72 96 PRO B CA 1
ATOM 2298 C C . PRO B 1 98 ? 0.615 -35.664 71.357 1.00 162.87 96 PRO B C 1
ATOM 2299 O O . PRO B 1 98 ? 0.787 -36.172 72.471 1.00 170.38 96 PRO B O 1
ATOM 2303 N N . GLU B 1 99 ? -0.552 -35.686 70.716 1.00 154.32 97 GLU B N 1
ATOM 2304 C CA . GLU B 1 99 ? -1.735 -36.370 71.249 1.00 153.12 97 GLU B CA 1
ATOM 2305 C C . GLU B 1 99 ? -2.586 -36.996 70.139 1.00 144.29 97 GLU B C 1
ATOM 2306 O O . GLU B 1 99 ? -2.820 -36.357 69.112 1.00 137.85 97 GLU B O 1
ATOM 2312 N N . PRO B 1 100 ? -3.057 -38.246 70.352 1.00 144.69 98 PRO B N 1
ATOM 2313 C CA . PRO B 1 100 ? -3.764 -39.062 69.350 1.00 138.17 98 PRO B CA 1
ATOM 2314 C C . PRO B 1 100 ? -4.942 -38.370 68.656 1.00 130.96 98 PRO B C 1
ATOM 2315 O O . PRO B 1 100 ? -5.125 -38.545 67.448 1.00 125.05 98 PRO B O 1
ATOM 2319 N N . GLU B 1 101 ? -5.726 -37.601 69.411 1.00 132.14 99 GLU B N 1
ATOM 2320 C CA . GLU B 1 101 ? -6.883 -36.888 68.859 1.00 126.61 99 GLU B CA 1
ATOM 2321 C C . GLU B 1 101 ? -6.445 -35.808 67.870 1.00 122.09 99 GLU B C 1
ATOM 2322 O O . GLU B 1 101 ? -7.084 -35.607 66.835 1.00 116.04 99 GLU B O 1
ATOM 2328 N N . PHE B 1 102 ? -5.353 -35.121 68.204 1.00 125.70 100 PHE B N 1
ATOM 2329 C CA . PHE B 1 102 ? -4.777 -34.087 67.348 1.00 122.54 100 PHE B CA 1
ATOM 2330 C C . PHE B 1 102 ? -4.024 -34.678 66.156 1.00 118.81 100 PHE B C 1
ATOM 2331 O O . PHE B 1 102 ? -3.969 -34.064 65.089 1.00 113.92 100 PHE B O 1
ATOM 2339 N N . GLN B 1 103 ? -3.441 -35.861 66.345 1.00 121.74 101 GLN B N 1
ATOM 2340 C CA . GLN B 1 103 ? -2.795 -36.599 65.258 1.00 119.30 101 GLN B CA 1
ATOM 2341 C C . GLN B 1 103 ? -3.839 -37.029 64.235 1.00 112.63 101 GLN B C 1
ATOM 2342 O O . GLN B 1 103 ? -3.589 -37.010 63.027 1.00 108.55 101 GLN B O 1
ATOM 2348 N N . ASP B 1 104 ? -5.008 -37.413 64.744 1.00 112.30 102 ASP B N 1
ATOM 2349 C CA . ASP B 1 104 ? -6.148 -37.820 63.932 1.00 107.31 102 ASP B CA 1
ATOM 2350 C C . ASP B 1 104 ? -6.704 -36.626 63.149 1.00 102.09 102 ASP B C 1
ATOM 2351 O O . ASP B 1 104 ? -6.981 -36.737 61.951 1.00 97.58 102 ASP B O 1
ATOM 2356 N N . LEU B 1 105 ? -6.844 -35.487 63.829 1.00 103.39 103 LEU B N 1
ATOM 2357 C CA . LEU B 1 105 ? -7.381 -34.266 63.222 1.00 99.49 103 LEU B CA 1
ATOM 2358 C C . LEU B 1 105 ? -6.529 -33.772 62.055 1.00 96.09 103 LEU B C 1
ATOM 2359 O O . LEU B 1 105 ? -7.065 -33.342 61.034 1.00 91.52 103 LEU B O 1
ATOM 2364 N N . ASN B 1 106 ? -5.208 -33.838 62.215 1.00 98.99 104 ASN B N 1
ATOM 2365 C CA . ASN B 1 106 ? -4.274 -33.494 61.147 1.00 96.79 104 ASN B CA 1
ATOM 2366 C C . ASN B 1 106 ? -4.415 -34.410 59.935 1.00 92.90 104 ASN B C 1
ATOM 2367 O O . ASN B 1 106 ? -4.527 -33.934 58.803 1.00 88.71 104 ASN B O 1
ATOM 2372 N N . GLU B 1 107 ? -4.425 -35.718 60.193 1.00 94.96 105 GLU B N 1
ATOM 2373 C CA . GLU B 1 107 ? -4.496 -36.742 59.148 1.00 92.96 105 GLU B CA 1
ATOM 2374 C C . GLU B 1 107 ? -5.783 -36.675 58.320 1.00 88.08 105 GLU B C 1
ATOM 2375 O O . GLU B 1 107 ? -5.735 -36.742 57.090 1.00 85.18 105 GLU B O 1
ATOM 2381 N N . LYS B 1 108 ? -6.924 -36.540 58.993 1.00 87.86 106 LYS B N 1
ATOM 2382 C CA . LYS B 1 108 ? -8.214 -36.475 58.305 1.00 84.32 106 LYS B CA 1
ATOM 2383 C C . LYS B 1 108 ? -8.371 -35.191 57.492 1.00 80.45 106 LYS B C 1
ATOM 2384 O O . LYS B 1 108 ? -9.014 -35.196 56.443 1.00 77.70 106 LYS B O 1
ATOM 2390 N N . ALA B 1 109 ? -7.773 -34.103 57.977 1.00 80.95 107 ALA B N 1
ATOM 2391 C CA . ALA B 1 109 ? -7.759 -32.825 57.262 1.00 77.86 107 ALA B CA 1
ATOM 2392 C C . ALA B 1 109 ? -6.818 -32.882 56.063 1.00 75.73 107 ALA B C 1
ATOM 2393 O O . ALA B 1 109 ? -7.120 -32.340 54.998 1.00 72.38 107 ALA B O 1
ATOM 2395 N N . ARG B 1 110 ? -5.677 -33.541 56.256 1.00 78.29 108 ARG B N 1
ATOM 2396 C CA . ARG B 1 110 ? -4.692 -33.772 55.203 1.00 77.57 108 ARG B CA 1
ATOM 2397 C C . ARG B 1 110 ? -5.315 -34.528 54.030 1.00 74.78 108 ARG B C 1
ATOM 2398 O O . ARG B 1 110 ? -5.173 -34.125 52.878 1.00 72.19 108 ARG B O 1
ATOM 2406 N N . ALA B 1 111 ? -6.010 -35.619 54.345 1.00 75.89 109 ALA B N 1
ATOM 2407 C CA . ALA B 1 111 ? -6.645 -36.470 53.343 1.00 74.76 109 ALA B CA 1
ATOM 2408 C C . ALA B 1 111 ? -7.720 -35.742 52.536 1.00 71.14 109 ALA B C 1
ATOM 2409 O O . ALA B 1 111 ? -7.818 -35.946 51.325 1.00 70.08 109 ALA B O 1
ATOM 2411 N N . LEU B 1 112 ? -8.514 -34.899 53.201 1.00 70.01 110 LEU B N 1
ATOM 2412 C CA . LEU B 1 112 ? -9.581 -34.156 52.522 1.00 67.36 110 LEU B CA 1
ATOM 2413 C C . LEU B 1 112 ? -9.030 -33.102 51.556 1.00 64.79 110 LEU B C 1
ATOM 2414 O O . LEU B 1 112 ? -9.500 -32.989 50.423 1.00 63.13 110 LEU B O 1
ATOM 2419 N N . LYS B 1 113 ? -8.034 -32.342 52.005 1.00 65.02 111 LYS B N 1
ATOM 2420 C CA . LYS B 1 113 ? -7.395 -31.336 51.159 1.00 63.16 111 LYS B CA 1
ATOM 2421 C C . LYS B 1 113 ? -6.711 -31.975 49.950 1.00 62.76 111 LYS B C 1
ATOM 2422 O O . LYS B 1 113 ? -6.732 -31.417 48.853 1.00 60.97 111 LYS B O 1
ATOM 2428 N N . GLN B 1 114 ? -6.128 -33.154 50.157 1.00 65.08 112 GLN B N 1
ATOM 2429 C CA . GLN B 1 114 ? -5.491 -33.909 49.080 1.00 65.94 112 GLN B CA 1
ATOM 2430 C C . GLN B 1 114 ? -6.521 -34.397 48.065 1.00 64.65 112 GLN B C 1
ATOM 2431 O O . GLN B 1 114 ? -6.307 -34.278 46.859 1.00 64.07 112 GLN B O 1
ATOM 2437 N N . ILE B 1 115 ? -7.636 -34.931 48.561 1.00 64.75 113 ILE B N 1
ATOM 2438 C CA . ILE B 1 115 ? -8.692 -35.469 47.702 1.00 64.70 113 ILE B CA 1
ATOM 2439 C C . ILE B 1 115 ? -9.384 -34.365 46.886 1.00 62.10 113 ILE B C 1
ATOM 2440 O O . ILE B 1 115 ? -9.721 -34.572 45.721 1.00 62.54 113 ILE B O 1
ATOM 2445 N N . LEU B 1 116 ? -9.568 -33.193 47.492 1.00 60.01 114 LEU B N 1
ATOM 2446 C CA . LEU B 1 116 ? -10.197 -32.071 46.806 1.00 58.13 114 LEU B CA 1
ATOM 2447 C C . LEU B 1 116 ? -9.305 -31.509 45.696 1.00 56.98 114 LEU B C 1
ATOM 2448 O O . LEU B 1 116 ? -9.801 -31.063 44.664 1.00 56.39 114 LEU B O 1
ATOM 2453 N N . SER B 1 117 ? -7.992 -31.552 45.905 1.00 57.26 115 SER B N 1
ATOM 2454 C CA . SER B 1 117 ? -7.033 -31.080 44.904 1.00 56.96 115 SER B CA 1
ATOM 2455 C C . SER B 1 117 ? -6.883 -32.051 43.718 1.00 58.56 115 SER B C 1
ATOM 2456 O O . SER B 1 117 ? -6.145 -31.777 42.765 1.00 58.85 115 SER B O 1
ATOM 2459 N N . LYS B 1 118 ? -7.578 -33.184 43.791 1.00 60.28 116 LYS B N 1
ATOM 2460 C CA . LYS B 1 118 ? -7.566 -34.181 42.725 1.00 62.78 116 LYS B CA 1
ATOM 2461 C C . LYS B 1 118 ? -8.783 -34.034 41.811 1.00 62.83 116 LYS B C 1
ATOM 2462 O O . LYS B 1 118 ? -8.821 -34.616 40.730 1.00 65.27 116 LYS B O 1
ATOM 2468 N N . ILE B 1 119 ? -9.759 -33.236 42.247 1.00 60.93 117 ILE B N 1
ATOM 2469 C CA . ILE B 1 119 ? -11.013 -33.018 41.513 1.00 61.83 117 ILE B CA 1
ATOM 2470 C C . ILE B 1 119 ? -10.844 -32.645 40.027 1.00 62.77 117 ILE B C 1
ATOM 2471 O O . ILE B 1 119 ? -11.506 -33.236 39.171 1.00 65.85 117 ILE B O 1
ATOM 2476 N N . PRO B 1 120 ? -9.959 -31.678 39.709 1.00 60.89 118 PRO B N 1
ATOM 2477 C CA . PRO B 1 120 ? -9.808 -31.322 38.289 1.00 62.13 118 PRO B CA 1
ATOM 2478 C C . PRO B 1 120 ? -9.367 -32.482 37.386 1.00 66.03 118 PRO B C 1
ATOM 2479 O O . PRO B 1 120 ? -9.522 -32.399 36.169 1.00 68.02 118 PRO B O 1
ATOM 2483 N N . ASP B 1 121 ? -8.829 -33.545 37.980 1.00 67.89 119 ASP B N 1
ATOM 2484 C CA . ASP B 1 121 ? -8.397 -34.723 37.227 1.00 72.95 119 ASP B CA 1
ATOM 2485 C C . ASP B 1 121 ? -9.537 -35.705 36.985 1.00 77.18 119 ASP B C 1
ATOM 2486 O O . ASP B 1 121 ? -9.622 -36.317 35.920 1.00 81.46 119 ASP B O 1
ATOM 2491 N N . GLU B 1 122 ? -10.411 -35.836 37.978 1.00 76.81 120 GLU B N 1
ATOM 2492 C CA . GLU B 1 122 ? -11.488 -36.817 37.950 1.00 81.61 120 GLU B CA 1
ATOM 2493 C C . GLU B 1 122 ? -12.789 -36.244 37.381 1.00 83.04 120 GLU B C 1
ATOM 2494 O O . GLU B 1 122 ? -13.735 -36.992 37.129 1.00 87.67 120 GLU B O 1
ATOM 2500 N N . ILE B 1 123 ? -12.824 -34.929 37.164 1.00 80.09 121 ILE B N 1
ATOM 2501 C CA . ILE B 1 123 ? -14.058 -34.220 36.794 1.00 81.51 121 ILE B CA 1
ATOM 2502 C C . ILE B 1 123 ? -14.599 -34.554 35.392 1.00 87.38 121 ILE B C 1
ATOM 2503 O O . ILE B 1 123 ? -15.815 -34.653 35.203 1.00 91.07 121 ILE B O 1
ATOM 2508 N N . ASN B 1 124 ? -13.699 -34.733 34.426 1.00 89.28 122 ASN B N 1
ATOM 2509 C CA . ASN B 1 124 ? -14.084 -34.891 33.019 1.00 95.21 122 ASN B CA 1
ATOM 2510 C C . ASN B 1 124 ? -14.936 -36.131 32.757 1.00 102.49 122 ASN B C 1
ATOM 2511 O O . ASN B 1 124 ? -16.044 -36.030 32.222 1.00 106.70 122 ASN B O 1
ATOM 2516 N N . ASP B 1 125 ? -14.417 -37.296 33.138 1.00 104.82 123 ASP B N 1
ATOM 2517 C CA . ASP B 1 125 ? -15.196 -38.526 33.098 1.00 111.99 123 ASP B CA 1
ATOM 2518 C C . ASP B 1 125 ? -16.123 -38.578 34.307 1.00 110.72 123 ASP B C 1
ATOM 2519 O O . ASP B 1 125 ? -15.675 -38.789 35.439 1.00 106.97 123 ASP B O 1
ATOM 2524 N N . ARG B 1 126 ? -17.415 -38.384 34.055 1.00 114.78 124 ARG B N 1
ATOM 2525 C CA . ARG B 1 126 ? -18.431 -38.354 35.110 1.00 114.66 124 ARG B CA 1
ATOM 2526 C C . ARG B 1 126 ? -18.614 -39.711 35.794 1.00 118.45 124 ARG B C 1
ATOM 2527 O O . ARG B 1 126 ? -19.047 -39.771 36.950 1.00 116.67 124 ARG B O 1
ATOM 2535 N N . VAL B 1 127 ? -18.278 -40.786 35.079 1.00 124.19 125 VAL B N 1
ATOM 2536 C CA . VAL B 1 127 ? -18.302 -42.146 35.629 1.00 128.52 125 VAL B CA 1
ATOM 2537 C C . VAL B 1 127 ? -17.307 -42.280 36.791 1.00 122.47 125 VAL B C 1
ATOM 2538 O O . VAL 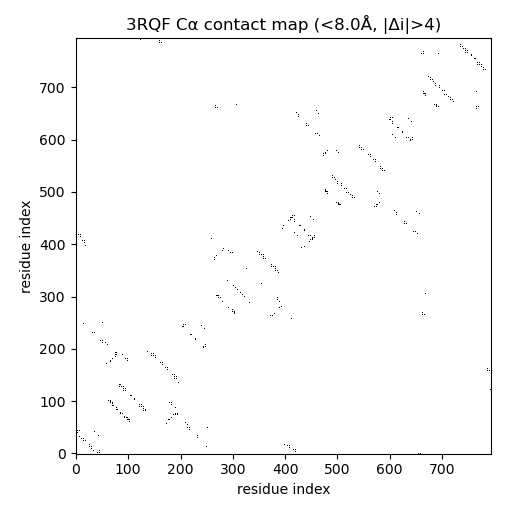B 1 127 ? -17.673 -42.736 37.878 1.00 122.37 125 VAL B O 1
ATOM 2542 N N . ARG B 1 128 ? -16.060 -41.869 36.558 1.00 118.07 126 ARG B N 1
ATOM 2543 C CA . ARG B 1 128 ? -15.017 -41.914 37.584 1.00 112.95 126 ARG B CA 1
ATOM 2544 C C . ARG B 1 128 ? -15.220 -40.824 38.633 1.00 105.92 126 ARG B C 1
ATOM 2545 O O . ARG B 1 128 ? -14.804 -40.980 39.785 1.00 103.13 126 ARG B O 1
ATOM 2553 N N . PHE B 1 129 ? -15.852 -39.723 38.223 1.00 103.76 127 PHE B N 1
ATOM 2554 C CA . PHE B 1 129 ? -16.159 -38.608 39.119 1.00 98.06 127 PHE B CA 1
ATOM 2555 C C . PHE B 1 129 ? -17.173 -39.006 40.185 1.00 99.69 127 PHE B C 1
ATOM 2556 O O . PHE B 1 129 ? -17.101 -38.538 41.323 1.00 95.63 127 PHE B O 1
ATOM 2564 N N . LEU B 1 130 ? -18.113 -39.870 39.801 1.00 106.19 128 LEU B N 1
ATOM 2565 C CA . LEU B 1 130 ? -19.115 -40.412 40.716 1.00 109.11 128 LEU B CA 1
ATOM 2566 C C . LEU B 1 130 ? -18.447 -41.176 41.858 1.00 107.51 128 LEU B C 1
ATOM 2567 O O . LEU B 1 130 ? -18.809 -41.008 43.025 1.00 105.76 128 LEU B O 1
ATOM 2572 N N . GLN B 1 131 ? -17.459 -42.000 41.514 1.00 108.62 129 GLN B N 1
ATOM 2573 C CA . GLN B 1 131 ? -16.714 -42.775 42.506 1.00 107.99 129 GLN B CA 1
ATOM 2574 C C . GLN B 1 131 ? -15.649 -41.935 43.213 1.00 100.99 129 GLN B C 1
ATOM 2575 O O . GLN B 1 131 ? -14.872 -42.445 44.021 1.00 100.32 129 GLN B O 1
ATOM 2581 N N . THR B 1 132 ? -15.631 -40.641 42.904 1.00 96.50 130 THR B N 1
ATOM 2582 C CA . THR B 1 132 ? -14.801 -39.678 43.619 1.00 90.55 130 THR B CA 1
ATOM 2583 C C . THR B 1 132 ? -15.659 -38.925 44.643 1.00 88.43 130 THR B C 1
ATOM 2584 O O . THR B 1 132 ? -15.189 -38.605 45.736 1.00 85.68 130 THR B O 1
ATOM 2588 N N . ILE B 1 133 ? -16.916 -38.660 44.282 1.00 90.54 131 ILE B N 1
ATOM 2589 C CA . ILE B 1 133 ? -17.903 -38.066 45.193 1.00 90.28 131 ILE B CA 1
ATOM 2590 C C . ILE B 1 133 ? -18.013 -38.867 46.495 1.00 91.72 131 ILE B C 1
ATOM 2591 O O . ILE B 1 133 ? -18.082 -38.287 47.583 1.00 89.82 131 ILE B O 1
ATOM 2596 N N . LYS B 1 134 ? -18.031 -40.194 46.370 1.00 95.61 132 LYS B N 1
ATOM 2597 C CA . LYS B 1 134 ? -18.079 -41.095 47.521 1.00 97.57 132 LYS B CA 1
ATOM 2598 C C . LYS B 1 134 ? -16.896 -40.876 48.465 1.00 93.38 132 LYS B C 1
ATOM 2599 O O . LYS B 1 134 ? -17.083 -40.725 49.673 1.00 92.92 132 LYS B O 1
ATOM 2605 N N . ASP B 1 135 ? -15.689 -40.843 47.899 1.00 90.96 133 ASP B N 1
ATOM 2606 C CA . ASP B 1 135 ? -14.454 -40.672 48.667 1.00 88.03 133 ASP B CA 1
ATOM 2607 C C . ASP B 1 135 ? -14.380 -39.331 49.398 1.00 83.86 133 ASP B C 1
ATOM 2608 O O . ASP B 1 135 ? -13.909 -39.269 50.534 1.00 83.34 133 ASP B O 1
ATOM 2613 N N . ILE B 1 136 ? -14.840 -38.267 48.739 1.00 81.65 134 ILE B N 1
ATOM 2614 C CA . ILE B 1 136 ? -14.848 -36.922 49.324 1.00 78.53 134 ILE B CA 1
ATOM 2615 C C . ILE B 1 136 ? -15.821 -36.860 50.500 1.00 80.47 134 ILE B C 1
ATOM 2616 O O . ILE B 1 136 ? -15.452 -36.414 51.588 1.00 79.60 134 ILE B O 1
ATOM 2621 N N . ALA B 1 137 ? -17.050 -37.323 50.272 1.00 83.85 135 ALA B N 1
ATOM 2622 C CA . ALA B 1 137 ? -18.078 -37.395 51.313 1.00 86.88 135 ALA B CA 1
ATOM 2623 C C . ALA B 1 137 ? -17.598 -38.212 52.508 1.00 88.26 135 ALA B C 1
ATOM 2624 O O . ALA B 1 137 ? -17.806 -37.822 53.658 1.00 88.81 135 ALA B O 1
ATOM 2626 N N . SER B 1 138 ? -16.947 -39.338 52.217 1.00 89.50 136 SER B N 1
ATOM 2627 C CA . SER B 1 138 ? -16.349 -40.203 53.234 1.00 91.37 136 SER B CA 1
ATOM 2628 C C . SER B 1 138 ? -15.271 -39.475 54.042 1.00 88.79 136 SER B C 1
ATOM 2629 O O . SER B 1 138 ? -15.118 -39.722 55.240 1.00 90.59 136 SER B O 1
ATOM 2632 N N . ALA B 1 139 ? -14.539 -38.579 53.381 1.00 85.31 137 ALA B N 1
ATOM 2633 C CA . ALA B 1 139 ? -13.478 -37.804 54.022 1.00 83.48 137 ALA B CA 1
ATOM 2634 C C . ALA B 1 139 ? -14.025 -36.670 54.893 1.00 83.32 137 ALA B C 1
ATOM 2635 O O . ALA B 1 139 ? -13.504 -36.422 55.983 1.00 84.31 137 ALA B O 1
ATOM 2637 N N . ILE B 1 140 ? -15.064 -35.986 54.406 1.00 82.97 138 ILE B N 1
ATOM 2638 C CA . ILE B 1 140 ? -15.764 -34.950 55.176 1.00 83.94 138 ILE B CA 1
ATOM 2639 C C . ILE B 1 140 ? -16.350 -35.553 56.453 1.00 88.06 138 ILE B C 1
ATOM 2640 O O . ILE B 1 140 ? -16.158 -35.018 57.549 1.00 89.38 138 ILE B O 1
ATOM 2645 N N . LYS B 1 141 ? -17.063 -36.668 56.293 1.00 90.79 139 LYS B N 1
ATOM 2646 C CA . LYS B 1 141 ? -17.685 -37.379 57.407 1.00 95.31 139 LYS B CA 1
ATOM 2647 C C . LYS B 1 141 ? -16.647 -37.758 58.460 1.00 96.25 139 LYS B C 1
ATOM 2648 O O . LYS B 1 141 ? -16.867 -37.554 59.657 1.00 98.99 139 LYS B O 1
ATOM 2654 N N . GLU B 1 142 ? -15.513 -38.285 58.000 1.00 94.78 140 GLU B N 1
ATOM 2655 C CA . GLU B 1 142 ? -14.442 -38.731 58.886 1.00 96.50 140 GLU B CA 1
ATOM 2656 C C . GLU B 1 142 ? -13.678 -37.580 59.535 1.00 95.76 140 GLU B C 1
ATOM 2657 O O . GLU B 1 142 ? -13.109 -37.741 60.616 1.00 98.49 140 GLU B O 1
ATOM 2663 N N . LEU B 1 143 ? -13.673 -36.421 58.880 1.00 92.94 141 LEU B N 1
ATOM 2664 C CA . LEU B 1 143 ? -13.097 -35.217 59.472 1.00 93.11 141 LEU B CA 1
ATOM 2665 C C . LEU B 1 143 ? -14.009 -34.682 60.570 1.00 96.63 141 LEU B C 1
ATOM 2666 O O . LEU B 1 143 ? -13.542 -34.371 61.665 1.00 99.56 141 LEU B O 1
ATOM 2671 N N . LEU B 1 144 ? -15.305 -34.591 60.270 1.00 97.33 142 LEU B N 1
ATOM 2672 C CA . LEU B 1 144 ? -16.316 -34.193 61.256 1.00 101.69 142 LEU B CA 1
ATOM 2673 C C . LEU B 1 144 ? -16.291 -35.070 62.507 1.00 106.18 142 LEU B C 1
ATOM 2674 O O . LEU B 1 144 ? -16.393 -34.560 63.624 1.00 109.92 142 LEU B O 1
ATOM 2679 N N . ASP B 1 145 ? -16.152 -36.383 62.310 1.00 106.52 143 ASP B N 1
ATOM 2680 C CA . ASP B 1 145 ? -16.068 -37.347 63.413 1.00 111.05 143 ASP B CA 1
ATOM 2681 C C . ASP B 1 145 ? -14.852 -37.105 64.307 1.00 112.70 143 ASP B C 1
ATOM 2682 O O . ASP B 1 145 ? -14.855 -37.470 65.483 1.00 117.24 143 ASP B O 1
ATOM 2687 N N . THR B 1 146 ? -13.820 -36.491 63.735 1.00 109.74 144 THR B N 1
ATOM 2688 C CA . THR B 1 146 ? -12.598 -36.168 64.462 1.00 111.94 144 THR B CA 1
ATOM 2689 C C . THR B 1 146 ? -12.660 -34.757 65.053 1.00 113.77 144 THR B C 1
ATOM 2690 O O . THR B 1 146 ? -12.049 -34.484 66.090 1.00 117.95 144 THR B O 1
ATOM 2694 N N . VAL B 1 147 ? -13.401 -33.869 64.390 1.00 111.49 145 VAL B N 1
ATOM 2695 C CA . VAL B 1 147 ? -13.639 -32.510 64.885 1.00 113.97 145 VAL B CA 1
ATOM 2696 C C . VAL B 1 147 ? -14.324 -32.535 66.258 1.00 120.36 145 VAL B C 1
ATOM 2697 O O . VAL B 1 147 ? -13.903 -31.836 67.185 1.00 124.65 145 VAL B O 1
ATOM 2701 N N . ASN B 1 148 ? -15.363 -33.358 66.379 1.00 121.76 146 ASN B N 1
ATOM 2702 C CA . ASN B 1 148 ? -16.122 -33.493 67.621 1.00 128.15 146 ASN B CA 1
ATOM 2703 C C . ASN B 1 148 ? -15.384 -34.280 68.701 1.00 132.32 146 ASN B C 1
ATOM 2704 O O . ASN B 1 148 ? -15.673 -34.133 69.891 1.00 138.34 146 ASN B O 1
ATOM 2709 N N . ASN B 1 149 ? -14.435 -35.112 68.273 1.00 129.84 147 ASN B N 1
ATOM 2710 C CA . ASN B 1 149 ? -13.566 -35.864 69.178 1.00 133.94 147 ASN B CA 1
ATOM 2711 C C . ASN B 1 149 ? -12.677 -34.920 69.991 1.00 137.90 147 ASN B C 1
ATOM 2712 O O . ASN B 1 149 ? -12.522 -35.088 71.203 1.00 144.12 147 ASN B O 1
ATOM 2717 N N . VAL B 1 150 ? -12.111 -33.924 69.313 1.00 134.93 148 VAL B N 1
ATOM 2718 C CA . VAL B 1 150 ? -11.201 -32.963 69.935 1.00 138.95 148 VAL B CA 1
ATOM 2719 C C . VAL B 1 150 ? -11.955 -31.939 70.792 1.00 144.06 148 VAL B C 1
ATOM 2720 O O . VAL B 1 150 ? -11.511 -31.602 71.893 1.00 150.82 148 VAL B O 1
ATOM 2724 N N . PHE B 1 151 ? -13.096 -31.469 70.287 1.00 141.70 149 PHE B N 1
ATOM 2725 C CA . PHE B 1 151 ? -13.906 -30.442 70.955 1.00 146.77 149 PHE B CA 1
ATOM 2726 C C . PHE B 1 151 ? -14.284 -30.789 72.399 1.00 154.74 149 PHE B C 1
ATOM 2727 O O . PHE B 1 151 ? -14.233 -29.929 73.281 1.00 161.28 149 PHE B O 1
ATOM 2735 N N . LYS B 1 152 ? -14.661 -32.046 72.629 1.00 154.75 150 LYS B N 1
ATOM 2736 C CA . LYS B 1 152 ? -15.153 -32.482 73.940 1.00 162.29 150 LYS B CA 1
ATOM 2737 C C . LYS B 1 152 ? -14.030 -32.815 74.928 1.00 167.52 150 LYS B C 1
ATOM 2738 O O . LYS B 1 152 ? -14.286 -33.025 76.118 1.00 174.91 150 LYS B O 1
ATOM 2744 N N . LYS B 1 153 ? -12.795 -32.861 74.433 1.00 164.35 151 LYS B N 1
ATOM 2745 C CA . LYS B 1 153 ? -11.626 -33.114 75.276 1.00 169.77 151 LYS B CA 1
ATOM 2746 C C . LYS B 1 153 ? -10.738 -31.877 75.414 1.00 172.70 151 LYS B C 1
ATOM 2747 O O . LYS B 1 153 ? -9.904 -31.800 76.319 1.00 179.67 151 LYS B O 1
ATOM 2753 N N . TYR B 1 154 ? -10.925 -30.915 74.510 1.00 167.95 152 TYR B N 1
ATOM 2754 C CA . TYR B 1 154 ? -10.136 -29.682 74.496 1.00 170.46 152 TYR B CA 1
ATOM 2755 C C . TYR B 1 154 ? -11.016 -28.462 74.238 1.00 170.24 152 TYR B C 1
ATOM 2756 O O . TYR B 1 154 ? -12.016 -28.247 74.924 1.00 174.65 152 TYR B O 1
ATOM 2765 N N . ARG B 1 159 ? -16.320 -21.900 73.127 1.00 185.59 157 ARG B N 1
ATOM 2766 C CA . ARG B 1 1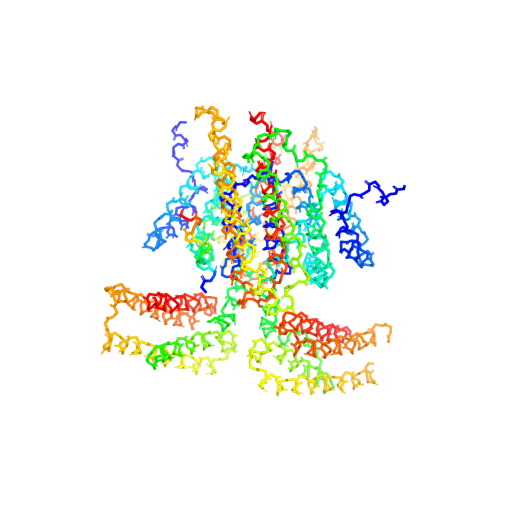59 ? -17.493 -22.054 72.274 1.00 180.96 157 ARG B CA 1
ATOM 2767 C C . ARG B 1 159 ? -17.706 -20.827 71.387 1.00 179.95 157 ARG B C 1
ATOM 2768 O O . ARG B 1 159 ? -18.152 -20.957 70.244 1.00 173.17 157 ARG B O 1
ATOM 2776 N N . ARG B 1 160 ? -17.383 -19.649 71.926 1.00 187.38 158 ARG B N 1
ATOM 2777 C CA . ARG B 1 160 ? -17.542 -18.362 71.231 1.00 188.29 158 ARG B CA 1
ATOM 2778 C C . ARG B 1 160 ? -17.030 -18.372 69.788 1.00 178.08 158 ARG B C 1
ATOM 2779 O O . ARG B 1 160 ? -17.750 -17.988 68.864 1.00 175.14 158 ARG B O 1
ATOM 2787 N N . ALA B 1 161 ? -15.787 -18.810 69.608 1.00 173.43 159 ALA B N 1
ATOM 2788 C CA . ALA B 1 161 ? -15.193 -18.951 68.283 1.00 164.03 159 ALA B CA 1
ATOM 2789 C C . ALA B 1 161 ? -14.823 -20.407 68.009 1.00 156.80 159 ALA B C 1
ATOM 2790 O O . ALA B 1 161 ? -14.479 -20.770 66.880 1.00 148.89 159 ALA B O 1
ATOM 2792 N N . LEU B 1 162 ? -14.913 -21.235 69.048 1.00 160.13 160 LEU B N 1
ATOM 2793 C CA . LEU B 1 162 ? -14.521 -22.643 68.978 1.00 154.94 160 LEU B CA 1
ATOM 2794 C C . LEU B 1 162 ? -15.488 -23.494 68.149 1.00 148.62 160 LEU B C 1
ATOM 2795 O O . LEU B 1 162 ? -15.056 -24.278 67.300 1.00 141.53 160 LEU B O 1
ATOM 2800 N N . GLU B 1 163 ? -16.788 -23.336 68.394 1.00 151.93 161 GLU B N 1
ATOM 2801 C CA . GLU B 1 163 ? -17.812 -24.077 67.653 1.00 147.53 161 GLU B CA 1
ATOM 2802 C C . GLU B 1 163 ? -18.221 -23.350 66.371 1.00 143.46 161 GLU B C 1
ATOM 2803 O O . GLU B 1 163 ? -18.754 -23.967 65.444 1.00 138.47 161 GLU B O 1
ATOM 2809 N N . HIS B 1 164 ? -17.966 -22.042 66.332 1.00 146.21 162 HIS B N 1
ATOM 2810 C CA . HIS B 1 164 ? -18.276 -21.196 65.177 1.00 143.35 162 HIS B CA 1
ATOM 2811 C C . HIS B 1 164 ? -17.686 -21.737 63.872 1.00 134.24 162 HIS B C 1
ATOM 2812 O O . HIS B 1 164 ? -18.335 -21.684 62.825 1.00 131.04 162 HIS B O 1
ATOM 2819 N N . GLN B 1 165 ? -16.465 -22.263 63.948 1.00 130.87 163 GLN B N 1
ATOM 2820 C CA . GLN B 1 165 ? -15.771 -22.815 62.783 1.00 123.00 163 GLN B CA 1
ATOM 2821 C C . GLN B 1 165 ? -16.400 -24.122 62.313 1.00 118.95 163 GLN B C 1
ATOM 2822 O O . GLN B 1 165 ? -16.522 -24.359 61.107 1.00 113.86 163 GLN B O 1
ATOM 2828 N N . LYS B 1 166 ? -16.789 -24.963 63.273 1.00 121.79 164 LYS B N 1
ATOM 2829 C CA . LYS B 1 166 ? -17.456 -26.234 62.992 1.00 119.37 164 LYS B CA 1
ATOM 2830 C C . LYS B 1 166 ? -18.774 -25.995 62.260 1.00 119.46 164 LYS B C 1
ATOM 2831 O O . LYS B 1 166 ? -19.094 -26.699 61.297 1.00 115.57 164 LYS B O 1
ATOM 2837 N N . LYS B 1 167 ? -19.525 -24.998 62.729 1.00 124.67 165 LYS B N 1
ATOM 2838 C CA . LYS B 1 167 ? -20.775 -24.578 62.103 1.00 126.26 165 LYS B CA 1
ATOM 2839 C C . LYS B 1 167 ? -20.538 -24.196 60.644 1.00 120.71 165 LYS B C 1
ATOM 2840 O O . LYS B 1 167 ? -21.268 -24.638 59.754 1.00 119.09 165 LYS B O 1
ATOM 2846 N N . GLU B 1 168 ? -19.502 -23.390 60.416 1.00 118.38 166 GLU B N 1
ATOM 2847 C CA . GLU B 1 168 ? -19.135 -22.925 59.080 1.00 113.36 166 GLU B CA 1
ATOM 2848 C C . GLU B 1 168 ? -18.748 -24.072 58.152 1.00 106.99 166 GLU B C 1
ATOM 2849 O O . GLU B 1 168 ? -19.119 -24.073 56.976 1.00 104.44 166 GLU B O 1
ATOM 2855 N N . PHE B 1 169 ? -18.012 -25.043 58.688 1.00 105.13 167 PHE B N 1
ATOM 2856 C CA . PHE B 1 169 ? -17.596 -26.217 57.923 1.00 100.11 167 PHE B CA 1
ATOM 2857 C C . PHE B 1 169 ? -18.793 -26.982 57.359 1.00 100.34 167 PHE B C 1
ATOM 2858 O O . PHE B 1 169 ? -18.800 -27.340 56.182 1.00 97.12 167 PHE B O 1
ATOM 2866 N N . VAL B 1 170 ? -19.797 -27.216 58.204 1.00 104.86 168 VAL B N 1
ATOM 2867 C CA . VAL B 1 170 ? -21.017 -27.929 57.813 1.00 106.57 168 VAL B CA 1
ATOM 2868 C C . VAL B 1 170 ? -21.747 -27.196 56.686 1.00 106.67 168 VAL B C 1
ATOM 2869 O O . VAL B 1 170 ? -22.154 -27.814 55.695 1.00 105.38 168 VAL B O 1
ATOM 2873 N N . LYS B 1 171 ? -21.893 -25.880 56.844 1.00 108.74 169 LYS B N 1
ATOM 2874 C CA . LYS B 1 171 ? -22.565 -25.028 55.863 1.00 109.65 169 LYS B CA 1
ATOM 2875 C C . LYS B 1 171 ? -21.900 -25.120 54.491 1.00 103.83 169 LYS B C 1
ATOM 2876 O O . LYS B 1 171 ? -22.580 -25.276 53.476 1.00 104.23 169 LYS B O 1
ATOM 2882 N N . TYR B 1 172 ? -20.572 -25.033 54.473 1.00 99.05 170 TYR B N 1
ATOM 2883 C CA . TYR B 1 172 ? -19.818 -25.042 53.224 1.00 93.86 170 TYR B CA 1
ATOM 2884 C C . TYR B 1 172 ? -19.671 -26.433 52.606 1.00 90.90 170 TYR B C 1
ATOM 2885 O O . TYR B 1 172 ? -19.513 -26.553 51.388 1.00 88.45 170 TYR B O 1
ATOM 2894 N N . SER B 1 173 ? -19.736 -27.473 53.437 1.00 91.62 171 SER B N 1
ATOM 2895 C CA . SER B 1 173 ? -19.651 -28.855 52.955 1.00 89.89 171 SER B CA 1
ATOM 2896 C C . SER B 1 173 ? -20.923 -29.286 52.223 1.00 92.64 171 SER B C 1
ATOM 2897 O O . SER B 1 173 ? -20.854 -29.983 51.210 1.00 91.34 171 SER B O 1
ATOM 2900 N N . LYS B 1 174 ? -22.077 -28.872 52.740 1.00 97.18 172 LYS B N 1
ATOM 2901 C CA . LYS B 1 174 ? -23.353 -29.151 52.081 1.00 101.17 172 LYS B CA 1
ATOM 2902 C C . LYS B 1 174 ? -23.535 -28.261 50.859 1.00 100.49 172 LYS B C 1
ATOM 2903 O O . LYS B 1 174 ? -24.137 -28.672 49.863 1.00 102.31 172 LYS B O 1
ATOM 2909 N N . SER B 1 175 ? -23.003 -27.043 50.950 1.00 98.41 173 SER B N 1
ATOM 2910 C CA . SER B 1 175 ? -22.951 -26.118 49.824 1.00 97.08 173 SER B CA 1
ATOM 2911 C C . SER B 1 175 ? -22.112 -26.720 48.702 1.00 92.20 173 SER B C 1
ATOM 2912 O O . SER B 1 175 ? -22.429 -26.552 47.526 1.00 92.82 173 SER B O 1
ATOM 2915 N N . PHE B 1 176 ? -21.051 -27.431 49.079 1.00 88.00 174 PHE B N 1
ATOM 2916 C CA . PHE B 1 176 ? -20.229 -28.175 48.128 1.00 84.29 174 PHE B CA 1
ATOM 2917 C C . PHE B 1 176 ? -21.008 -29.323 47.483 1.00 86.98 174 PHE B C 1
ATOM 2918 O O . PHE B 1 176 ? -20.866 -29.572 46.285 1.00 86.46 174 PHE B O 1
ATOM 2926 N N . SER B 1 177 ? -21.819 -30.014 48.286 1.00 90.35 175 SER B N 1
ATOM 2927 C CA . SER B 1 177 ? -22.650 -31.122 47.808 1.00 94.05 175 SER B CA 1
ATOM 2928 C C . SER B 1 177 ? -23.734 -30.650 46.839 1.00 98.17 175 SER B C 1
ATOM 2929 O O . SER B 1 177 ? -23.954 -31.267 45.794 1.00 100.01 175 SER B O 1
ATOM 2932 N N . ASP B 1 178 ? -24.396 -29.549 47.192 1.00 100.22 176 ASP B N 1
ATOM 2933 C CA . ASP B 1 178 ? -25.433 -28.951 46.351 1.00 104.85 176 ASP B CA 1
ATOM 2934 C C . ASP B 1 178 ? -24.850 -28.434 45.034 1.00 101.90 176 ASP B C 1
ATOM 2935 O O . ASP B 1 178 ? -25.568 -28.281 44.044 1.00 105.90 176 ASP B O 1
ATOM 2940 N N . THR B 1 179 ? -23.544 -28.176 45.038 1.00 95.35 177 THR B N 1
ATOM 2941 C CA . THR B 1 179 ? -22.820 -27.749 43.846 1.00 92.23 177 THR B CA 1
ATOM 2942 C C . THR B 1 179 ? -22.642 -28.909 42.861 1.00 92.55 177 THR B C 1
ATOM 2943 O O . THR B 1 179 ? -22.690 -28.702 41.645 1.00 93.79 177 THR B O 1
ATOM 2947 N N . LEU B 1 180 ? -22.444 -30.118 43.387 1.00 91.99 178 LEU B N 1
ATOM 2948 C CA . LEU B 1 180 ? -22.322 -31.310 42.545 1.00 93.35 178 LEU B CA 1
ATOM 2949 C C . LEU B 1 180 ? -23.590 -31.577 41.738 1.00 100.21 178 LEU B C 1
ATOM 2950 O O . LEU B 1 180 ? -23.517 -31.823 40.534 1.00 102.09 178 LEU B O 1
ATOM 2955 N N . LYS B 1 181 ? -24.745 -31.525 42.403 1.00 104.52 179 LYS B N 1
ATOM 2956 C CA . LYS B 1 181 ? -26.034 -31.751 41.743 1.00 112.13 179 LYS B CA 1
ATOM 2957 C C . LYS B 1 181 ? -26.295 -30.751 40.617 1.00 113.64 179 LYS B C 1
ATOM 2958 O O . LYS B 1 181 ? -26.893 -31.098 39.597 1.00 119.42 179 LYS B O 1
ATOM 2964 N N . THR B 1 182 ? -25.838 -29.517 40.807 1.00 108.99 180 THR B N 1
ATOM 2965 C CA . THR B 1 182 ? -25.960 -28.479 39.788 1.00 109.84 180 THR B CA 1
ATOM 2966 C C . THR B 1 182 ? -24.982 -28.733 38.634 1.00 106.49 180 THR B C 1
ATOM 2967 O O . THR B 1 182 ? -25.262 -28.373 37.488 1.00 109.79 180 THR B O 1
ATOM 2971 N N . TYR B 1 183 ? -23.849 -29.364 38.942 1.00 100.51 181 TYR B N 1
ATOM 2972 C CA . TYR B 1 183 ? -22.845 -29.705 37.930 1.00 97.69 181 TYR B CA 1
ATOM 2973 C C . TYR B 1 183 ? -23.346 -30.757 36.941 1.00 103.61 181 TYR B C 1
ATOM 2974 O O . TYR B 1 183 ? -23.138 -30.623 35.734 1.00 105.25 181 TYR B O 1
ATOM 2983 N N . PHE B 1 184 ? -24.000 -31.799 37.453 1.00 107.30 182 PHE B N 1
ATOM 2984 C CA . PHE B 1 184 ? -24.559 -32.858 36.609 1.00 114.23 182 PHE B CA 1
ATOM 2985 C C . PHE B 1 184 ? -25.748 -32.361 35.783 1.00 121.61 182 PHE B C 1
ATOM 2986 O O . PHE B 1 184 ? -26.396 -33.137 35.079 1.00 129.16 182 PHE B O 1
ATOM 2994 N N . LYS B 1 185 ? -26.017 -31.061 35.879 1.00 120.07 183 LYS B N 1
ATOM 2995 C CA . LYS B 1 185 ? -27.100 -30.415 35.145 1.00 127.12 183 LYS B CA 1
ATOM 2996 C C . LYS B 1 185 ? -26.575 -29.266 34.283 1.00 124.37 183 LYS B C 1
ATOM 2997 O O . LYS B 1 185 ? -27.222 -28.867 33.311 1.00 130.62 183 LYS B O 1
ATOM 3003 N N . ASP B 1 186 ? -25.402 -28.745 34.646 1.00 115.55 184 ASP B N 1
ATOM 3004 C CA . ASP B 1 186 ? -24.762 -27.647 33.917 1.00 112.32 184 ASP B CA 1
ATOM 3005 C C . ASP B 1 186 ? -23.552 -28.113 33.114 1.00 108.47 184 ASP B C 1
ATOM 3006 O O . ASP B 1 186 ? -23.433 -27.820 31.921 1.00 111.03 184 ASP B O 1
ATOM 3011 N N . GLY B 1 187 ? -22.654 -28.829 33.786 1.00 102.77 185 GLY B N 1
ATOM 3012 C CA . GLY B 1 187 ? -21.348 -29.166 33.233 1.00 98.22 185 GLY B CA 1
ATOM 3013 C C . GLY B 1 187 ? -20.356 -28.039 33.460 1.00 91.13 185 GLY B C 1
ATOM 3014 O O . GLY B 1 187 ? -19.316 -27.980 32.801 1.00 88.84 185 GLY B O 1
ATOM 3015 N N . LYS B 1 188 ? -20.678 -27.144 34.396 1.00 88.31 186 LYS B N 1
ATOM 3016 C CA . LYS B 1 188 ? -19.838 -25.979 34.682 1.00 82.39 186 LYS B CA 1
ATOM 3017 C C . LYS B 1 188 ? -18.972 -26.214 35.918 1.00 76.34 186 LYS B C 1
ATOM 3018 O O . LYS B 1 188 ? -19.319 -25.823 37.040 1.00 75.22 186 LYS B O 1
ATOM 3024 N N . ALA B 1 189 ? -17.830 -26.853 35.681 1.00 72.81 187 ALA B N 1
ATOM 3025 C CA . ALA B 1 189 ? -16.907 -27.276 36.725 1.00 67.82 187 ALA B CA 1
ATOM 3026 C C . ALA B 1 189 ? -16.369 -26.137 37.601 1.00 63.58 187 ALA B C 1
ATOM 3027 O O . ALA B 1 189 ? -15.868 -26.382 38.703 1.00 61.04 187 ALA B O 1
ATOM 3029 N N . ILE B 1 190 ? -16.475 -24.903 37.111 1.00 63.27 188 ILE B N 1
ATOM 3030 C CA . ILE B 1 190 ? -16.003 -23.727 37.846 1.00 60.21 188 ILE B CA 1
ATOM 3031 C C . ILE B 1 190 ? -16.654 -23.611 39.233 1.00 60.62 188 ILE B C 1
ATOM 3032 O O . ILE B 1 190 ? -15.969 -23.373 40.229 1.00 57.88 188 ILE B O 1
ATOM 3037 N N . ASN B 1 191 ? -17.967 -23.818 39.294 1.00 64.51 189 ASN B N 1
ATOM 3038 C CA . ASN B 1 191 ? -18.695 -23.783 40.562 1.00 65.88 189 ASN B CA 1
ATOM 3039 C C . ASN B 1 191 ? -18.161 -24.802 41.558 1.00 63.49 189 ASN B C 1
ATOM 3040 O O . ASN B 1 191 ? -18.106 -24.536 42.759 1.00 62.84 189 ASN B O 1
ATOM 3045 N N . VAL B 1 192 ? -17.769 -25.964 41.041 1.00 62.90 190 VAL B N 1
ATOM 3046 C CA . VAL B 1 192 ? -17.212 -27.038 41.852 1.00 61.41 190 VAL B CA 1
ATOM 3047 C C . VAL B 1 192 ? -15.804 -26.671 42.315 1.00 57.59 190 VAL B C 1
ATOM 3048 O O . VAL B 1 192 ? -15.453 -26.891 43.475 1.00 56.48 190 VAL B O 1
ATOM 3052 N N . PHE B 1 193 ? -15.010 -26.095 41.411 1.00 56.33 191 PHE B N 1
ATOM 3053 C CA . PHE B 1 193 ? -13.660 -25.649 41.749 1.00 53.61 191 PHE B CA 1
ATOM 3054 C C . PHE B 1 193 ? -13.719 -24.616 42.871 1.00 53.69 191 PHE B C 1
ATOM 3055 O O . PHE B 1 193 ? -12.994 -24.718 43.866 1.00 52.95 191 PHE B O 1
ATOM 3063 N N . VAL B 1 194 ? -14.605 -23.638 42.704 1.00 55.71 192 VAL B N 1
ATOM 3064 C CA . VAL B 1 194 ? -14.766 -22.542 43.658 1.00 56.97 192 VAL B CA 1
ATOM 3065 C C . VAL B 1 194 ? -15.114 -23.036 45.062 1.00 58.27 192 VAL B C 1
ATOM 3066 O O . VAL B 1 194 ? -14.449 -22.665 46.029 1.00 58.04 192 VAL B O 1
ATOM 3070 N N . SER B 1 195 ? -16.132 -23.888 45.160 1.00 60.38 193 SER B N 1
ATOM 3071 C CA . SER B 1 195 ? -16.570 -24.424 46.445 1.00 62.36 193 SER B CA 1
ATOM 3072 C C . SER B 1 195 ? -15.525 -25.339 47.084 1.00 60.26 193 SER B C 1
ATOM 3073 O O . SER B 1 195 ? -15.233 -25.209 48.272 1.00 60.98 193 SER B O 1
ATOM 3076 N N . ALA B 1 196 ? -14.958 -26.251 46.298 1.00 58.68 194 ALA B N 1
ATOM 3077 C CA . ALA B 1 196 ? -13.857 -27.093 46.769 1.00 57.39 194 ALA B CA 1
ATOM 3078 C C . ALA B 1 196 ? -12.766 -26.251 47.434 1.00 56.76 194 ALA B C 1
ATOM 3079 O O . ALA B 1 196 ? -12.281 -26.595 48.514 1.00 57.25 194 ALA B O 1
ATOM 3081 N N . ASN B 1 197 ? -12.400 -25.142 46.790 1.00 56.35 195 ASN B N 1
ATOM 3082 C CA . ASN B 1 197 ? -11.416 -24.218 47.346 1.00 56.81 195 ASN B CA 1
ATOM 3083 C C . ASN B 1 197 ? -11.857 -23.597 48.666 1.00 59.21 195 ASN B C 1
ATOM 3084 O O . ASN B 1 197 ? -11.049 -23.452 49.584 1.00 60.30 195 ASN B O 1
ATOM 3089 N N . ARG B 1 198 ? -13.138 -23.243 48.759 1.00 61.03 196 ARG B N 1
ATOM 3090 C CA . ARG B 1 198 ? -13.693 -22.667 49.987 1.00 64.38 196 ARG B CA 1
ATOM 3091 C C . ARG B 1 198 ? -13.631 -23.676 51.137 1.00 65.18 196 ARG B C 1
ATOM 3092 O O . ARG B 1 198 ? -13.311 -23.313 52.271 1.00 67.52 196 ARG B O 1
ATOM 3100 N N . LEU B 1 199 ? -13.911 -24.941 50.821 1.00 63.63 197 LEU B N 1
ATOM 3101 C CA . LEU B 1 199 ? -13.845 -26.031 51.787 1.00 64.41 197 LEU B CA 1
ATOM 3102 C C . LEU B 1 199 ? -12.415 -26.318 52.255 1.00 63.74 197 LEU B C 1
ATOM 3103 O O . LEU B 1 199 ? -12.201 -26.660 53.417 1.00 65.77 197 LEU B O 1
ATOM 3108 N N . ILE B 1 200 ? -11.447 -26.182 51.350 1.00 61.54 198 ILE B N 1
ATOM 3109 C CA . ILE B 1 200 ? -10.031 -26.297 51.704 1.00 61.82 198 ILE B CA 1
ATOM 3110 C C . ILE B 1 200 ? -9.624 -25.173 52.659 1.00 64.88 198 ILE B C 1
ATOM 3111 O O . ILE B 1 200 ? -8.901 -25.407 53.635 1.00 67.34 198 ILE B O 1
ATOM 3116 N N . HIS B 1 201 ? -10.101 -23.961 52.387 1.00 65.60 199 HIS B N 1
ATOM 3117 C CA . HIS B 1 201 ? -9.850 -22.834 53.280 1.00 69.45 199 HIS B CA 1
ATOM 3118 C C . HIS B 1 201 ? -10.556 -23.035 54.621 1.00 72.95 199 HIS B C 1
ATOM 3119 O O . HIS B 1 201 ? -9.999 -22.712 55.673 1.00 76.61 199 HIS B O 1
ATOM 3126 N N . GLN B 1 202 ? -11.774 -23.575 54.575 1.00 72.58 200 GLN B N 1
ATOM 3127 C CA . GLN B 1 202 ? -12.554 -23.837 55.785 1.00 76.22 200 GLN B CA 1
ATOM 3128 C C . GLN B 1 202 ? -11.896 -24.906 56.650 1.00 77.06 200 GLN B C 1
ATOM 3129 O O . GLN B 1 202 ? -11.914 -24.815 57.881 1.00 81.22 200 GLN B O 1
ATOM 3135 N N . THR B 1 203 ? -11.312 -25.907 55.993 1.00 73.79 201 THR B N 1
ATOM 3136 C CA . THR B 1 203 ? -10.527 -26.944 56.661 1.00 74.70 201 THR B CA 1
ATOM 3137 C C . THR B 1 203 ? -9.317 -26.327 57.370 1.00 77.76 201 THR B C 1
ATOM 3138 O O . THR B 1 203 ? -8.984 -26.719 58.487 1.00 81.34 201 THR B O 1
ATOM 3142 N N . ASN B 1 204 ? -8.682 -25.350 56.725 1.00 77.15 202 ASN B N 1
ATOM 3143 C CA . ASN B 1 204 ? -7.528 -24.657 57.307 1.00 80.94 202 ASN B CA 1
ATOM 3144 C C . ASN B 1 204 ? -7.846 -23.770 58.510 1.00 86.40 202 ASN B C 1
ATOM 3145 O O . ASN B 1 204 ? -7.045 -23.685 59.444 1.00 91.04 202 ASN B O 1
ATOM 3150 N N . LEU B 1 205 ? -9.011 -23.123 58.491 1.00 86.80 203 LEU B N 1
ATOM 3151 C CA . LEU B 1 205 ? -9.451 -22.290 59.615 1.00 92.78 203 LEU B CA 1
ATOM 3152 C C . LEU B 1 205 ? -9.674 -23.113 60.888 1.00 96.47 203 LEU B C 1
ATOM 3153 O O . LEU B 1 205 ? -9.453 -22.623 62.001 1.00 102.41 203 LEU B O 1
ATOM 3158 N N . ILE B 1 206 ? -10.110 -24.359 60.706 1.00 93.49 204 ILE B N 1
ATOM 3159 C CA . ILE B 1 206 ? -10.281 -25.316 61.800 1.00 96.63 204 ILE B CA 1
ATOM 3160 C C . ILE B 1 206 ? -8.941 -25.616 62.480 1.00 99.97 204 ILE B C 1
ATOM 3161 O O . ILE B 1 206 ? -8.820 -25.501 63.702 1.00 105.77 204 ILE B O 1
ATOM 3166 N N . LEU B 1 207 ? -7.940 -25.974 61.676 1.00 97.13 205 LEU B N 1
ATOM 3167 C CA . LEU B 1 207 ? -6.593 -26.283 62.167 1.00 100.80 205 LEU B CA 1
ATOM 3168 C C . LEU B 1 207 ? -5.910 -25.098 62.857 1.00 107.07 205 LEU B C 1
ATOM 3169 O O . LEU B 1 207 ? -5.078 -25.288 63.747 1.00 112.49 205 LEU B O 1
ATOM 3174 N N . GLN B 1 208 ? -6.264 -23.883 62.439 1.00 107.11 206 GLN B N 1
ATOM 3175 C CA . GLN B 1 208 ? -5.706 -22.660 63.018 1.00 113.70 206 GLN B CA 1
ATOM 3176 C C . GLN B 1 208 ? -6.333 -22.313 64.367 1.00 120.58 206 GLN B C 1
ATOM 3177 O O . GLN B 1 208 ? -5.710 -21.635 65.189 1.00 127.83 206 GLN B O 1
ATOM 3183 N N . THR B 1 209 ? -7.564 -22.772 64.582 1.00 119.18 207 THR B N 1
ATOM 3184 C CA . THR B 1 209 ? -8.278 -22.554 65.842 1.00 125.95 207 THR B CA 1
ATOM 3185 C C . THR B 1 209 ? -7.628 -23.342 66.980 1.00 131.30 207 THR B C 1
ATOM 3186 O O . THR B 1 209 ? -7.480 -22.833 68.094 1.00 139.33 207 THR B O 1
ATOM 3190 N N . PHE B 1 210 ? -7.230 -24.578 66.683 1.00 127.65 208 PHE B N 1
ATOM 3191 C CA . PHE B 1 210 ? -6.606 -25.456 67.670 1.00 132.60 208 PHE B CA 1
ATOM 3192 C C . PHE B 1 210 ? -5.106 -25.197 67.834 1.00 137.09 208 PHE B C 1
ATOM 3193 O O . PHE B 1 210 ? -4.473 -25.755 68.735 1.00 142.80 208 PHE B O 1
ATOM 3201 N N . LYS B 1 211 ? -4.551 -24.354 66.964 1.00 135.26 209 LYS B N 1
ATOM 3202 C CA . LYS B 1 211 ? -3.163 -23.901 67.076 1.00 140.54 209 LYS B CA 1
ATOM 3203 C C . LYS B 1 211 ? -2.990 -23.024 68.317 1.00 150.66 209 LYS B C 1
ATOM 3204 O O . LYS B 1 211 ? -2.000 -23.145 69.041 1.00 157.83 209 LYS B O 1
ATOM 3210 N N . THR B 1 212 ? -3.964 -22.147 68.553 1.00 152.01 210 THR B N 1
ATOM 3211 C CA . THR B 1 212 ? -3.996 -21.312 69.752 1.00 162.20 210 THR B CA 1
ATOM 3212 C C . THR B 1 212 ? -4.621 -22.069 70.922 1.00 166.13 210 THR B C 1
ATOM 3213 O O . THR B 1 212 ? -5.177 -23.156 70.750 1.00 160.44 210 THR B O 1
ATOM 3217 N N . GLY C 1 1 ? 0.916 10.795 32.290 1.00 90.48 -1 GLY C N 1
ATOM 3218 C CA . GLY C 1 1 ? -0.407 10.459 32.889 1.00 88.96 -1 GLY C CA 1
ATOM 3219 C C . GLY C 1 1 ? -0.735 8.982 32.794 1.00 83.45 -1 GLY C C 1
ATOM 3220 O O . GLY C 1 1 ? -0.347 8.191 33.660 1.00 81.18 -1 GLY C O 1
ATOM 3221 N N . HIS C 1 2 ? -1.456 8.609 31.739 1.00 81.69 0 HIS C N 1
ATOM 3222 C CA . HIS C 1 2 ? -1.896 7.227 31.549 1.00 77.01 0 HIS C CA 1
ATOM 3223 C C . HIS C 1 2 ? -1.764 6.769 30.102 1.00 75.59 0 HIS C C 1
ATOM 3224 O O . HIS C 1 2 ? -1.956 7.557 29.173 1.00 78.18 0 HIS C O 1
ATOM 3231 N N . MET C 1 3 ? -1.436 5.488 29.934 1.00 71.93 1 MET C N 1
ATOM 3232 C CA . MET C 1 3 ? -1.258 4.868 28.622 1.00 70.77 1 MET C CA 1
ATOM 3233 C C . MET C 1 3 ? -2.559 4.803 27.833 1.00 71.16 1 MET C C 1
ATOM 3234 O O . MET C 1 3 ? -3.627 4.534 28.387 1.00 70.23 1 MET C O 1
ATOM 3239 N N . ARG C 1 4 ? -2.453 5.048 26.533 1.00 73.04 2 ARG C N 1
ATOM 3240 C CA . ARG C 1 4 ? -3.579 4.896 25.625 1.00 73.91 2 ARG C CA 1
ATOM 3241 C C . ARG C 1 4 ? -3.418 3.596 24.851 1.00 71.28 2 ARG C C 1
ATOM 3242 O O . ARG C 1 4 ? -2.299 3.178 24.559 1.00 70.58 2 ARG C O 1
ATOM 3250 N N . MET C 1 5 ? -4.534 2.954 24.526 1.00 70.35 3 MET C N 1
ATOM 3251 C CA . MET C 1 5 ? -4.498 1.717 23.756 1.00 68.73 3 MET C CA 1
ATOM 3252 C C . MET C 1 5 ? -5.165 1.903 22.392 1.00 71.44 3 MET C C 1
ATOM 3253 O O . MET C 1 5 ? -6.216 2.539 22.285 1.00 73.48 3 MET C O 1
ATOM 3258 N N . THR C 1 6 ? -4.536 1.352 21.356 1.00 71.87 4 THR C N 1
ATOM 3259 C CA . THR C 1 6 ? -5.061 1.424 19.991 1.00 75.04 4 THR C CA 1
ATOM 3260 C C . THR C 1 6 ? -6.098 0.326 19.741 1.00 74.01 4 THR C C 1
ATOM 3261 O O . THR C 1 6 ? -6.193 -0.628 20.511 1.00 70.65 4 THR C O 1
ATOM 3265 N N . MET C 1 7 ? -6.869 0.470 18.663 1.00 77.39 5 MET C N 1
ATOM 3266 C CA . MET C 1 7 ? -7.845 -0.544 18.251 1.00 77.43 5 MET C CA 1
ATOM 3267 C C . MET C 1 7 ? -7.187 -1.913 18.091 1.00 75.21 5 MET C C 1
ATOM 3268 O O . MET C 1 7 ? -7.718 -2.920 18.569 1.00 73.01 5 MET C O 1
ATOM 3273 N N . GLU C 1 8 ? -6.030 -1.936 17.423 1.00 76.07 6 GLU C N 1
ATOM 3274 C CA . GLU C 1 8 ? -5.255 -3.162 17.216 1.00 74.53 6 GLU C CA 1
ATOM 3275 C C . GLU C 1 8 ? -4.770 -3.767 18.541 1.00 69.46 6 GLU C C 1
ATOM 3276 O O . GLU C 1 8 ? -4.897 -4.975 18.750 1.00 67.69 6 GLU C O 1
ATOM 3282 N N . GLU C 1 9 ? -4.220 -2.929 19.421 1.00 67.38 7 GLU C N 1
ATOM 3283 C CA . GLU C 1 9 ? -3.845 -3.351 20.775 1.00 63.23 7 GLU C CA 1
ATOM 3284 C C . GLU C 1 9 ? -5.051 -3.940 21.521 1.00 61.11 7 GLU C C 1
ATOM 3285 O O . GLU C 1 9 ? -4.946 -5.000 22.143 1.00 58.72 7 GLU C O 1
ATOM 3291 N N . MET C 1 10 ? -6.189 -3.245 21.444 1.00 62.18 8 MET C N 1
ATOM 3292 C CA . MET C 1 10 ? -7.443 -3.683 22.066 1.00 60.97 8 MET C CA 1
ATOM 3293 C C . MET C 1 10 ? -7.908 -5.037 21.550 1.00 60.94 8 MET C C 1
ATOM 3294 O O . MET C 1 10 ? -8.323 -5.891 22.336 1.00 59.14 8 MET C O 1
ATOM 3299 N N . LYS C 1 11 ? -7.839 -5.219 20.231 1.00 63.39 9 LYS C N 1
ATOM 3300 C CA . LYS C 1 11 ? -8.245 -6.463 19.579 1.00 64.33 9 LYS C CA 1
ATOM 3301 C C . LYS C 1 11 ? -7.364 -7.623 20.036 1.00 61.59 9 LYS C C 1
ATOM 3302 O O . LYS C 1 11 ? -7.869 -8.656 20.481 1.00 60.71 9 LYS C O 1
ATOM 3308 N N . ASN C 1 12 ? -6.051 -7.432 19.928 1.00 60.53 10 ASN C N 1
ATOM 3309 C CA . ASN C 1 12 ? -5.073 -8.439 20.324 1.00 58.36 10 ASN C CA 1
ATOM 3310 C C . ASN C 1 12 ? -5.257 -8.897 21.765 1.00 54.97 10 ASN C C 1
ATOM 3311 O O . ASN C 1 12 ? -5.407 -10.092 22.016 1.00 54.54 10 ASN C O 1
ATOM 3316 N N . GLU C 1 13 ? -5.273 -7.940 22.693 1.00 53.09 11 GLU C N 1
ATOM 3317 C CA . GLU C 1 13 ? -5.422 -8.210 24.125 1.00 50.39 11 GLU C CA 1
ATOM 3318 C C . GLU C 1 13 ? -6.648 -9.079 24.423 1.00 50.64 11 GLU C C 1
ATOM 3319 O O . GLU C 1 13 ? -6.566 -10.028 25.206 1.00 49.34 11 GLU C O 1
ATOM 3325 N N . ALA C 1 14 ? -7.770 -8.757 23.782 1.00 52.71 12 ALA C N 1
ATOM 3326 C CA . ALA C 1 14 ? -9.010 -9.525 23.921 1.00 53.81 12 ALA C CA 1
ATOM 3327 C C . ALA C 1 14 ? -8.880 -10.947 23.373 1.00 54.81 12 ALA C C 1
ATOM 3328 O O . ALA C 1 14 ? -9.592 -11.849 23.807 1.00 55.45 12 ALA C O 1
ATOM 3330 N N . GLU C 1 15 ? -7.971 -11.145 22.423 1.00 55.61 13 GLU C N 1
ATOM 3331 C CA . GLU C 1 15 ? -7.770 -12.465 21.825 1.00 57.33 13 GLU C CA 1
ATOM 3332 C C . GLU C 1 15 ? -6.634 -13.272 22.470 1.00 55.20 13 GLU C C 1
ATOM 3333 O O . GLU C 1 15 ? -6.289 -14.354 21.986 1.00 56.71 13 GLU C O 1
ATOM 3339 N N . THR C 1 16 ? -6.061 -12.750 23.559 1.00 51.99 14 THR C N 1
ATOM 3340 C CA . THR C 1 16 ? -5.011 -13.464 24.289 1.00 50.05 14 THR C CA 1
ATOM 3341 C C . THR C 1 16 ? -5.395 -13.661 25.756 1.00 47.93 14 THR C C 1
ATOM 3342 O O . THR C 1 16 ? -5.178 -12.784 26.598 1.00 45.87 14 THR C O 1
ATOM 3346 N N . THR C 1 17 ? -5.970 -14.828 26.043 1.00 48.65 15 THR C N 1
ATOM 3347 C CA . THR C 1 17 ? -6.553 -15.112 27.354 1.00 47.70 15 THR C CA 1
ATOM 3348 C C . THR C 1 17 ? -6.199 -16.508 27.866 1.00 48.30 15 THR C C 1
ATOM 3349 O O . THR C 1 17 ? -6.642 -16.900 28.947 1.00 48.81 15 THR C O 1
ATOM 3353 N N . SER C 1 18 ? -5.404 -17.254 27.103 1.00 48.77 16 SER C N 1
ATOM 3354 C CA . SER C 1 18 ? -5.021 -18.605 27.502 1.00 49.89 16 SER C CA 1
ATOM 3355 C C . SER C 1 18 ? -4.028 -18.532 28.651 1.00 47.93 16 SER C C 1
ATOM 3356 O O . SER C 1 18 ? -3.295 -17.557 28.771 1.00 46.12 16 SER C O 1
ATOM 3359 N N . MET C 1 19 ? -4.010 -19.559 29.495 1.00 49.15 17 MET C N 1
ATOM 3360 C CA . MET C 1 19 ? -3.224 -19.522 30.723 1.00 48.22 17 MET C CA 1
ATOM 3361 C C . MET C 1 19 ? -1.744 -19.216 30.514 1.00 46.96 17 MET C C 1
ATOM 3362 O O . MET C 1 19 ? -1.146 -18.498 31.314 1.00 45.60 17 MET C O 1
ATOM 3367 N N . VAL C 1 20 ? -1.160 -19.747 29.442 1.00 48.17 18 VAL C N 1
ATOM 3368 C CA . VAL C 1 20 ? 0.249 -19.502 29.143 1.00 47.60 18 VAL C CA 1
ATOM 3369 C C . VAL C 1 20 ? 0.575 -18.001 28.953 1.00 45.82 18 VAL C C 1
ATOM 3370 O O . VAL C 1 20 ? 1.736 -17.600 29.068 1.00 45.34 18 VAL C O 1
ATOM 3374 N N . SER C 1 21 ? -0.449 -17.186 28.689 1.00 45.38 19 SER C N 1
ATOM 3375 C CA . SER C 1 21 ? -0.273 -15.745 28.482 1.00 44.32 19 SER C CA 1
ATOM 3376 C C . SER C 1 21 ? -0.475 -14.895 29.736 1.00 43.07 19 SER C C 1
ATOM 3377 O O . SER C 1 21 ? -0.313 -13.674 29.701 1.00 42.44 19 SER C O 1
ATOM 3380 N N . MET C 1 22 ? -0.816 -15.533 30.848 1.00 43.39 20 MET C N 1
ATOM 3381 C CA . MET C 1 22 ? -1.119 -14.798 32.074 1.00 42.70 20 MET C CA 1
ATOM 3382 C C . MET C 1 22 ? 0.051 -13.991 32.655 1.00 41.85 20 MET C C 1
ATOM 3383 O O . MET C 1 22 ? -0.184 -12.950 33.264 1.00 41.70 20 MET C O 1
ATOM 3388 N N . PRO C 1 23 ? 1.312 -14.441 32.451 1.00 41.86 21 PRO C N 1
ATOM 3389 C CA . PRO C 1 23 ? 2.441 -13.638 32.954 1.00 41.55 21 PRO C CA 1
ATOM 3390 C C . PRO C 1 23 ? 2.490 -12.223 32.365 1.00 41.19 21 PRO C C 1
ATOM 3391 O O . PRO C 1 23 ? 2.940 -11.293 33.032 1.00 41.05 21 PRO C O 1
ATOM 3395 N N . LEU C 1 24 ? 2.027 -12.078 31.126 1.00 41.26 22 LEU C N 1
ATOM 3396 C CA . LEU C 1 24 ? 1.855 -10.772 30.511 1.00 41.59 22 LEU C CA 1
ATOM 3397 C C . LEU C 1 24 ? 1.007 -9.861 31.395 1.00 41.57 22 LEU C C 1
ATOM 3398 O O . LEU C 1 24 ? 1.313 -8.676 31.542 1.00 42.25 22 LEU C O 1
ATOM 3403 N N . TYR C 1 25 ? -0.043 -10.421 31.995 1.00 41.24 23 TYR C N 1
ATOM 3404 C CA . TYR C 1 25 ? -0.939 -9.640 32.848 1.00 41.53 23 TYR C CA 1
ATOM 3405 C C . TYR C 1 25 ? -0.459 -9.553 34.305 1.00 41.98 23 TYR C C 1
ATOM 3406 O O . TYR C 1 25 ? -0.470 -8.479 34.895 1.00 42.87 23 TYR C O 1
ATOM 3415 N N . ALA C 1 26 ? -0.027 -10.678 34.868 1.00 41.85 24 ALA C N 1
ATOM 3416 C CA . ALA C 1 26 ? 0.353 -10.757 36.281 1.00 42.77 24 ALA C CA 1
ATOM 3417 C C . ALA C 1 26 ? 1.701 -10.105 36.600 1.00 42.94 24 ALA C C 1
ATOM 3418 O O . ALA C 1 26 ? 1.909 -9.609 37.710 1.00 44.51 24 ALA C O 1
ATOM 3420 N N . VAL C 1 27 ? 2.606 -10.110 35.628 1.00 41.74 25 VAL C N 1
ATOM 3421 C CA . VAL C 1 27 ? 3.957 -9.599 35.828 1.00 42.10 25 VAL C CA 1
ATOM 3422 C C . VAL C 1 27 ? 4.208 -8.303 35.049 1.00 42.62 25 VAL C C 1
ATOM 3423 O O . VAL C 1 27 ? 4.644 -7.307 35.628 1.00 44.16 25 VAL C O 1
ATOM 3427 N N . MET C 1 28 ? 3.925 -8.309 33.749 1.00 42.01 26 MET C N 1
ATOM 3428 C CA . MET C 1 28 ? 4.263 -7.164 32.901 1.00 43.10 26 MET C CA 1
ATOM 3429 C C . MET C 1 28 ? 3.330 -5.957 33.038 1.00 44.42 26 MET C C 1
ATOM 3430 O O . MET C 1 28 ? 3.801 -4.816 33.007 1.00 46.14 26 MET C O 1
ATOM 3435 N N . TYR C 1 29 ? 2.028 -6.200 33.199 1.00 44.18 27 TYR C N 1
ATOM 3436 C CA . TYR C 1 29 ? 1.060 -5.104 33.379 1.00 45.66 27 TYR C CA 1
ATOM 3437 C C . TYR C 1 29 ? 1.290 -4.257 34.636 1.00 47.59 27 TYR C C 1
ATOM 3438 O O . TYR C 1 29 ? 1.237 -3.029 34.550 1.00 49.39 27 TYR C O 1
ATOM 3447 N N . PRO C 1 30 ? 1.538 -4.899 35.803 1.00 48.11 28 PRO C N 1
ATOM 3448 C CA . PRO C 1 30 ? 1.880 -4.106 37.002 1.00 50.58 28 PRO C CA 1
ATOM 3449 C C . PRO C 1 30 ? 3.167 -3.298 36.831 1.00 52.13 28 PRO C C 1
ATOM 3450 O O . PRO C 1 30 ? 3.273 -2.198 37.378 1.00 54.56 28 PRO C O 1
ATOM 3454 N N . VAL C 1 31 ? 4.130 -3.846 36.084 1.00 51.30 29 VAL C N 1
ATOM 3455 C CA . VAL C 1 31 ? 5.379 -3.144 35.777 1.00 53.26 29 VAL C CA 1
ATOM 3456 C C . VAL C 1 31 ? 5.093 -1.917 34.913 1.00 55.02 29 VAL C C 1
ATOM 3457 O O . VAL C 1 31 ? 5.550 -0.816 35.224 1.00 57.85 29 VAL C O 1
ATOM 3461 N N . PHE C 1 32 ? 4.321 -2.106 33.845 1.00 54.22 30 PHE C N 1
ATOM 3462 C CA . PHE C 1 32 ? 3.942 -1.001 32.965 1.00 56.34 30 PHE C CA 1
ATOM 3463 C C . PHE C 1 32 ? 3.195 0.086 33.730 1.00 59.09 30 PHE C C 1
ATOM 3464 O O . PHE C 1 32 ? 3.375 1.271 33.466 1.00 61.69 30 PHE C O 1
ATOM 3472 N N . ASN C 1 33 ? 2.375 -0.334 34.689 1.00 59.34 31 ASN C N 1
ATOM 3473 C CA . ASN C 1 33 ? 1.591 0.579 35.507 1.00 62.63 31 ASN C CA 1
ATOM 3474 C C . ASN C 1 33 ? 2.454 1.478 36.392 1.00 66.34 31 ASN C C 1
ATOM 3475 O O . ASN C 1 33 ? 2.153 2.660 36.563 1.00 69.43 31 ASN C O 1
ATOM 3480 N N . GLU C 1 34 ? 3.523 0.910 36.947 1.00 66.82 32 GLU C N 1
ATOM 3481 C CA . GLU C 1 34 ? 4.461 1.658 37.781 1.00 70.88 32 GLU C CA 1
ATOM 3482 C C . GLU C 1 34 ? 5.398 2.494 36.917 1.00 72.74 32 GLU C C 1
ATOM 3483 O O . GLU C 1 34 ? 5.825 3.583 37.317 1.00 76.65 32 GLU C O 1
ATOM 3489 N N . LEU C 1 35 ? 5.704 1.977 35.730 1.00 70.59 33 LEU C N 1
ATOM 3490 C CA . LEU C 1 35 ? 6.515 2.684 34.743 1.00 72.49 33 LEU C CA 1
ATOM 3491 C C . LEU C 1 35 ? 5.752 3.884 34.177 1.00 74.89 33 LEU C C 1
ATOM 3492 O O . LEU C 1 35 ? 6.349 4.911 33.836 1.00 78.33 33 LEU C O 1
ATOM 3497 N N . GLU C 1 36 ? 4.429 3.735 34.104 1.00 73.55 34 GLU C N 1
ATOM 3498 C CA . GLU C 1 36 ? 3.498 4.731 33.561 1.00 75.56 34 GLU C CA 1
ATOM 3499 C C . GLU C 1 36 ? 3.627 6.116 34.203 1.00 80.26 34 GLU C C 1
ATOM 3500 O O . GLU C 1 36 ? 3.600 7.129 33.505 1.00 83.18 34 GLU C O 1
ATOM 3506 N N . ARG C 1 37 ? 3.759 6.145 35.529 1.00 81.54 35 ARG C N 1
ATOM 3507 C CA . ARG C 1 37 ? 3.797 7.393 36.298 1.00 86.61 35 ARG C CA 1
ATOM 3508 C C . ARG C 1 37 ? 5.043 8.231 36.008 1.00 90.01 35 ARG C C 1
ATOM 3509 O O . ARG C 1 37 ? 4.970 9.458 35.947 1.00 94.52 35 ARG C O 1
ATOM 3517 N N . VAL C 1 38 ? 6.176 7.558 35.826 1.00 88.25 36 VAL C N 1
ATOM 3518 C CA . VAL C 1 38 ? 7.467 8.221 35.632 1.00 91.68 36 VAL C CA 1
ATOM 3519 C C . VAL C 1 38 ? 7.807 8.389 34.145 1.00 91.21 36 VAL C C 1
ATOM 3520 O O . VAL C 1 38 ? 8.149 9.488 33.701 1.00 95.56 36 VAL C O 1
ATOM 3524 N N . ASN C 1 39 ? 7.705 7.298 33.387 1.00 86.29 37 ASN C N 1
ATOM 3525 C CA . ASN C 1 39 ? 8.020 7.311 31.963 1.00 85.81 37 ASN C CA 1
ATOM 3526 C C . ASN C 1 39 ? 6.837 6.829 31.127 1.00 82.22 37 ASN C C 1
ATOM 3527 O O . ASN C 1 39 ? 6.649 5.625 30.939 1.00 77.91 37 ASN C O 1
ATOM 3532 N N . LEU C 1 40 ? 6.055 7.783 30.623 1.00 84.16 38 LEU C N 1
ATOM 3533 C CA . LEU C 1 40 ? 4.804 7.489 29.921 1.00 81.65 38 LEU C CA 1
ATOM 3534 C C . LEU C 1 40 ? 5.001 6.906 28.522 1.00 80.20 38 LEU C C 1
ATOM 3535 O O . LEU C 1 40 ? 4.257 6.015 28.113 1.00 77.00 38 LEU C O 1
ATOM 3540 N N . SER C 1 41 ? 5.992 7.409 27.793 1.00 82.99 39 SER C N 1
ATOM 3541 C CA . SER C 1 41 ? 6.222 6.961 26.423 1.00 82.65 39 SER C CA 1
ATOM 3542 C C . SER C 1 41 ? 6.797 5.548 26.376 1.00 78.64 39 SER C C 1
ATOM 3543 O O . SER C 1 41 ? 6.356 4.721 25.575 1.00 76.68 39 SER C O 1
ATOM 3546 N N . ALA C 1 42 ? 7.773 5.280 27.241 1.00 77.72 40 ALA C N 1
ATOM 3547 C CA . ALA C 1 42 ? 8.393 3.965 27.324 1.00 74.12 40 ALA C CA 1
ATOM 3548 C C . ALA C 1 42 ? 7.370 2.903 27.694 1.00 69.42 40 ALA C C 1
ATOM 3549 O O . ALA C 1 42 ? 7.252 1.888 27.006 1.00 67.38 40 ALA C O 1
ATOM 3551 N N . ALA C 1 43 ? 6.626 3.147 28.772 1.00 68.18 41 ALA C N 1
ATOM 3552 C CA . ALA C 1 43 ? 5.593 2.220 29.231 1.00 64.25 41 ALA C CA 1
ATOM 3553 C C . ALA C 1 43 ? 4.605 1.919 28.109 1.00 63.17 41 ALA C C 1
ATOM 3554 O O . ALA C 1 43 ? 4.290 0.759 27.854 1.00 60.55 41 ALA C O 1
ATOM 3556 N N . GLN C 1 44 ? 4.139 2.976 27.444 1.00 65.65 42 GLN C N 1
ATOM 3557 C CA . GLN C 1 44 ? 3.232 2.883 26.302 1.00 65.53 42 GLN C CA 1
ATOM 3558 C C . GLN C 1 44 ? 3.771 1.968 25.201 1.00 64.59 42 GLN C C 1
ATOM 3559 O O . GLN C 1 44 ? 3.078 1.063 24.744 1.00 62.64 42 GLN C O 1
ATOM 3565 N N . THR C 1 45 ? 5.008 2.212 24.785 1.00 66.34 43 THR C N 1
ATOM 3566 C CA . THR C 1 45 ? 5.605 1.481 23.674 1.00 66.62 43 THR C CA 1
ATOM 3567 C C . THR C 1 45 ? 5.896 0.024 24.042 1.00 62.85 43 THR C C 1
ATOM 3568 O O . THR C 1 45 ? 5.640 -0.885 23.249 1.00 62.37 43 THR C O 1
ATOM 3572 N N . LEU C 1 46 ? 6.408 -0.192 25.250 1.00 60.47 44 LEU C N 1
ATOM 3573 C CA . LEU C 1 46 ? 6.750 -1.529 25.709 1.00 56.95 44 LEU C CA 1
ATOM 3574 C C . LEU C 1 46 ? 5.526 -2.439 25.871 1.00 53.82 44 LEU C C 1
ATOM 3575 O O . LEU C 1 46 ? 5.581 -3.622 25.512 1.00 52.44 44 LEU C O 1
ATOM 3580 N N . ARG C 1 47 ? 4.427 -1.894 26.392 1.00 52.72 45 ARG C N 1
ATOM 3581 C CA . ARG C 1 47 ? 3.189 -2.664 26.488 1.00 50.38 45 ARG C CA 1
ATOM 3582 C C . ARG C 1 47 ? 2.674 -3.030 25.108 1.00 51.26 45 ARG C C 1
ATOM 3583 O O . ARG C 1 47 ? 2.268 -4.167 24.879 1.00 49.88 45 ARG C O 1
ATOM 3591 N N . ALA C 1 48 ? 2.706 -2.056 24.200 1.00 54.21 46 ALA C N 1
ATOM 3592 C CA . ALA C 1 48 ? 2.280 -2.243 22.817 1.00 56.19 46 ALA C CA 1
ATOM 3593 C C . ALA C 1 48 ? 3.053 -3.371 22.140 1.00 56.41 46 ALA C C 1
ATOM 3594 O O . ALA C 1 48 ? 2.462 -4.222 21.468 1.00 56.50 46 ALA C O 1
ATOM 3596 N N . ALA C 1 49 ? 4.369 -3.383 22.338 1.00 56.94 47 ALA C N 1
ATOM 3597 C CA . ALA C 1 49 ? 5.221 -4.431 21.784 1.00 57.61 47 ALA C CA 1
ATOM 3598 C C . ALA C 1 49 ? 4.956 -5.793 22.426 1.00 54.74 47 ALA C C 1
ATOM 3599 O O . ALA C 1 49 ? 4.958 -6.806 21.729 1.00 55.60 47 ALA C O 1
ATOM 3601 N N . PHE C 1 50 ? 4.722 -5.815 23.738 1.00 52.11 48 PHE C N 1
ATOM 3602 C CA . PHE C 1 50 ? 4.437 -7.069 24.440 1.00 49.82 48 PHE C CA 1
ATOM 3603 C C . PHE C 1 50 ? 3.095 -7.675 24.016 1.00 49.52 48 PHE C C 1
ATOM 3604 O O . PHE C 1 50 ? 3.022 -8.874 23.713 1.00 49.21 48 PHE C O 1
ATOM 3612 N N . ILE C 1 51 ? 2.049 -6.843 23.986 1.00 49.74 49 ILE C N 1
ATOM 3613 C CA . ILE C 1 51 ? 0.712 -7.265 23.550 1.00 49.97 49 ILE C CA 1
ATOM 3614 C C . ILE C 1 51 ? 0.736 -7.966 22.189 1.00 52.20 49 ILE C C 1
ATOM 3615 O O . ILE C 1 51 ? 0.197 -9.063 22.044 1.00 52.14 49 ILE C O 1
ATOM 3620 N N . LYS C 1 52 ? 1.373 -7.332 21.205 1.00 54.79 50 LYS C N 1
ATOM 3621 C CA . LYS C 1 52 ? 1.429 -7.856 19.843 1.00 57.85 50 LYS C CA 1
ATOM 3622 C C . LYS C 1 52 ? 2.194 -9.176 19.796 1.00 57.77 50 LYS C C 1
ATOM 3623 O O . LYS C 1 52 ? 1.701 -10.171 19.258 1.00 58.95 50 LYS C O 1
ATOM 3629 N N . ALA C 1 53 ? 3.391 -9.170 20.377 1.00 56.82 51 ALA C N 1
ATOM 3630 C CA . ALA C 1 53 ? 4.242 -10.349 20.467 1.00 56.89 51 ALA C CA 1
ATOM 3631 C C . ALA C 1 53 ? 3.528 -11.536 21.126 1.00 55.22 51 ALA C C 1
ATOM 3632 O O . ALA C 1 53 ? 3.622 -12.667 20.648 1.00 57.03 51 ALA C O 1
ATOM 3634 N N . GLU C 1 54 ? 2.806 -11.270 22.211 1.00 52.76 52 GLU C N 1
ATOM 3635 C CA . GLU C 1 54 ? 2.041 -12.298 22.910 1.00 51.44 52 GLU C CA 1
ATOM 3636 C C . GLU C 1 54 ? 0.850 -12.798 22.082 1.00 53.22 52 GLU C C 1
ATOM 3637 O O . GLU C 1 54 ? 0.599 -14.004 22.019 1.00 53.85 52 GLU C O 1
ATOM 3643 N N . LYS C 1 55 ? 0.129 -11.877 21.444 1.00 54.43 53 LYS C N 1
ATOM 3644 C CA . LYS C 1 55 ? -0.999 -12.244 20.589 1.00 56.98 53 LYS C CA 1
ATOM 3645 C C . LYS C 1 55 ? -0.614 -13.297 19.547 1.00 60.24 53 LYS C C 1
ATOM 3646 O O . LYS C 1 55 ? -1.287 -14.321 19.419 1.00 61.52 53 LYS C O 1
ATOM 3652 N N . GLU C 1 56 ? 0.478 -13.047 18.829 1.00 62.02 54 GLU C N 1
ATOM 3653 C CA . GLU C 1 56 ? 0.875 -13.904 17.722 1.00 65.95 54 GLU C CA 1
ATOM 3654 C C . GLU C 1 56 ? 1.561 -15.196 18.175 1.00 65.44 54 GLU C C 1
ATOM 3655 O O . GLU C 1 56 ? 1.534 -16.196 17.453 1.00 68.64 54 GLU C O 1
ATOM 3661 N N . ASN C 1 57 ? 2.171 -15.176 19.360 1.00 61.82 55 ASN C N 1
ATOM 3662 C CA . ASN C 1 57 ? 2.884 -16.352 19.870 1.00 61.46 55 ASN C CA 1
ATOM 3663 C C . ASN C 1 57 ? 2.761 -16.527 21.381 1.00 57.46 55 ASN C C 1
ATOM 3664 O O . ASN C 1 57 ? 3.691 -16.193 22.108 1.00 56.01 55 ASN C O 1
ATOM 3669 N N . PRO C 1 58 ? 1.621 -17.059 21.859 1.00 56.47 56 PRO C N 1
ATOM 3670 C CA . PRO C 1 58 ? 1.397 -17.224 23.298 1.00 53.41 56 PRO C CA 1
ATOM 3671 C C . PRO C 1 58 ? 2.468 -18.072 23.990 1.00 52.97 56 PRO C C 1
ATOM 3672 O O . PRO C 1 58 ? 2.888 -19.103 23.463 1.00 55.36 56 PRO C O 1
ATOM 3676 N N . GLY C 1 59 ? 2.898 -17.629 25.166 1.00 50.40 57 GLY C N 1
ATOM 3677 C CA . GLY C 1 59 ? 3.980 -18.285 25.897 1.00 50.09 57 GLY C CA 1
ATOM 3678 C C . GLY C 1 59 ? 5.251 -17.459 25.868 1.00 49.51 57 GLY C C 1
ATOM 3679 O O . GLY C 1 59 ? 6.191 -17.707 26.623 1.00 49.02 57 GLY C O 1
ATOM 3680 N N . LEU C 1 60 ? 5.264 -16.460 24.995 1.00 49.90 58 LEU C N 1
ATOM 3681 C CA . LEU C 1 60 ? 6.438 -15.637 24.766 1.00 50.51 58 LEU C CA 1
ATOM 3682 C C . LEU C 1 60 ? 6.880 -14.828 25.994 1.00 48.61 58 LEU C C 1
ATOM 3683 O O . LEU C 1 60 ? 8.066 -14.774 26.300 1.00 49.44 58 LEU C O 1
ATOM 3688 N N . THR C 1 61 ? 5.935 -14.198 26.687 1.00 46.99 59 THR C N 1
ATOM 3689 C CA . THR C 1 61 ? 6.265 -13.388 27.856 1.00 45.61 59 THR C CA 1
ATOM 3690 C C . THR C 1 61 ? 6.827 -14.250 28.983 1.00 45.39 59 THR C C 1
ATOM 3691 O O . THR C 1 61 ? 7.838 -13.897 29.594 1.00 45.77 59 THR C O 1
ATOM 3695 N N . GLN C 1 62 ? 6.169 -15.380 29.237 1.00 45.39 60 GLN C N 1
ATOM 3696 C CA . GLN C 1 62 ? 6.604 -16.354 30.232 1.00 45.63 60 GLN C CA 1
ATOM 3697 C C . GLN C 1 62 ? 8.029 -16.820 29.942 1.00 47.35 60 GLN C C 1
ATOM 3698 O O . GLN C 1 62 ? 8.859 -16.913 30.851 1.00 47.95 60 GLN C O 1
ATOM 3704 N N . ASP C 1 63 ? 8.301 -17.102 28.669 1.00 48.79 61 ASP C N 1
ATOM 3705 C CA . ASP C 1 63 ? 9.633 -17.456 28.213 1.00 50.62 61 ASP C CA 1
ATOM 3706 C C . ASP C 1 63 ? 10.618 -16.376 28.585 1.00 50.20 61 ASP C C 1
ATOM 3707 O O . ASP C 1 63 ? 11.647 -16.659 29.193 1.00 51.32 61 ASP C O 1
ATOM 3712 N N . ILE C 1 64 ? 10.289 -15.138 28.223 1.00 49.14 62 ILE C N 1
ATOM 3713 C CA . ILE C 1 64 ? 11.157 -13.998 28.474 1.00 49.23 62 ILE C CA 1
ATOM 3714 C C . ILE C 1 64 ? 11.430 -13.836 29.968 1.00 48.31 62 ILE C C 1
ATOM 3715 O O . ILE C 1 64 ? 12.577 -13.639 30.374 1.00 49.71 62 ILE C O 1
ATOM 3720 N N . ILE C 1 65 ? 10.380 -13.946 30.776 1.00 46.53 63 ILE C N 1
ATOM 3721 C CA . ILE C 1 65 ? 10.502 -13.809 32.223 1.00 46.01 63 ILE C CA 1
ATOM 3722 C C . ILE C 1 65 ? 11.382 -14.906 32.816 1.00 47.37 63 ILE C C 1
ATOM 3723 O O . ILE C 1 65 ? 12.331 -14.602 33.544 1.00 48.72 63 ILE C O 1
ATOM 3728 N N . MET C 1 66 ? 11.090 -16.169 32.489 1.00 47.46 64 MET C N 1
ATOM 3729 C CA . MET C 1 66 ? 11.875 -17.296 33.009 1.00 49.10 64 MET C CA 1
ATOM 3730 C C . MET C 1 66 ? 13.346 -17.216 32.600 1.00 50.64 64 MET C C 1
ATOM 3731 O O . MET C 1 66 ? 14.228 -17.677 33.329 1.00 52.15 64 MET C O 1
ATOM 3736 N N . LYS C 1 67 ? 13.607 -16.628 31.439 1.00 50.54 65 LYS C N 1
ATOM 3737 C CA . LYS C 1 67 ? 14.974 -16.447 30.984 1.00 52.64 65 LYS C CA 1
ATOM 3738 C C . LYS C 1 67 ? 15.671 -15.332 31.759 1.00 52.97 65 LYS C C 1
ATOM 3739 O O . LYS C 1 67 ? 16.893 -15.360 31.920 1.00 54.98 65 LYS C O 1
ATOM 3745 N N . ILE C 1 68 ? 14.891 -14.365 32.245 1.00 51.23 66 ILE C N 1
ATOM 3746 C CA . ILE C 1 68 ? 15.423 -13.301 33.094 1.00 51.99 66 ILE C CA 1
ATOM 3747 C C . ILE C 1 68 ? 15.761 -13.826 34.487 1.00 52.97 66 ILE C C 1
ATOM 3748 O O . ILE C 1 68 ? 16.860 -13.582 34.984 1.00 55.29 66 ILE C O 1
ATOM 3753 N N . LEU C 1 69 ? 14.838 -14.568 35.099 1.00 51.90 67 LEU C N 1
ATOM 3754 C CA . LEU C 1 69 ? 15.106 -15.218 36.391 1.00 53.50 67 LEU C CA 1
ATOM 3755 C C . LEU C 1 69 ? 16.305 -16.162 36.337 1.00 55.67 67 LEU C C 1
ATOM 3756 O O . LEU C 1 69 ? 17.040 -16.283 37.318 1.00 57.75 67 LEU C O 1
ATOM 3761 N N . GLU C 1 70 ? 16.490 -16.829 35.197 1.00 55.84 68 GLU C N 1
ATOM 3762 C CA . GLU C 1 70 ? 17.653 -17.693 34.966 1.00 58.62 68 GLU C CA 1
ATOM 3763 C C . GLU C 1 70 ? 18.963 -16.930 35.135 1.00 60.70 68 GLU C C 1
ATOM 3764 O O . GLU C 1 70 ? 19.947 -17.466 35.650 1.00 63.11 68 GLU C O 1
ATOM 3770 N N . LYS C 1 71 ? 18.956 -15.673 34.703 1.00 59.98 69 LYS C N 1
ATOM 3771 C CA . LYS C 1 71 ? 20.146 -14.845 34.711 1.00 62.41 69 LYS C CA 1
ATOM 3772 C C . LYS C 1 71 ? 20.264 -14.003 35.990 1.00 63.17 69 LYS C C 1
ATOM 3773 O O . LYS C 1 71 ? 20.688 -12.846 35.953 1.00 64.37 69 LYS C O 1
ATOM 3779 N N . LYS C 1 72 ? 19.915 -14.618 37.120 1.00 70.14 70 LYS C N 1
ATOM 3780 C CA . LYS C 1 72 ? 19.894 -13.948 38.418 1.00 67.09 70 LYS C CA 1
ATOM 3781 C C . LYS C 1 72 ? 21.286 -13.562 38.912 1.00 62.97 70 LYS C C 1
ATOM 3782 O O . LYS C 1 72 ? 21.479 -12.456 39.422 1.00 59.55 70 LYS C O 1
ATOM 3788 N N . SER C 1 73 ? 22.247 -14.471 38.758 1.00 63.82 71 SER C N 1
ATOM 3789 C CA . SER C 1 73 ? 23.609 -14.238 39.244 1.00 61.08 71 SER C CA 1
ATOM 3790 C C . SER C 1 73 ? 24.280 -13.045 38.558 1.00 58.14 71 SER C C 1
ATOM 3791 O O . SER C 1 73 ? 25.162 -12.415 39.142 1.00 55.84 71 SER C O 1
ATOM 3794 N N . VAL C 1 74 ? 23.856 -12.742 37.329 1.00 59.00 72 VAL C N 1
ATOM 3795 C CA . VAL C 1 74 ? 24.316 -11.558 36.602 1.00 57.05 72 VAL C CA 1
ATOM 3796 C C . VAL C 1 74 ? 23.816 -10.299 37.296 1.00 54.76 72 VAL C C 1
ATOM 3797 O O . VAL C 1 74 ? 24.568 -9.339 37.465 1.00 52.82 72 VAL C O 1
ATOM 3801 N N . GLU C 1 75 ? 22.549 -10.307 37.703 1.00 55.74 73 GLU C N 1
ATOM 3802 C CA . GLU C 1 75 ? 21.962 -9.151 38.381 1.00 54.28 73 GLU C CA 1
ATOM 3803 C C . GLU C 1 75 ? 22.502 -8.953 39.789 1.00 51.96 73 GLU C C 1
ATOM 3804 O O . GLU C 1 75 ? 22.651 -7.823 40.242 1.00 50.27 73 GLU C O 1
ATOM 3810 N N . VAL C 1 76 ? 22.784 -10.052 40.479 1.00 52.78 74 VAL C N 1
ATOM 3811 C CA . VAL C 1 76 ? 23.384 -9.977 41.805 1.00 51.57 74 VAL C CA 1
ATOM 3812 C C . VAL C 1 76 ? 24.753 -9.327 41.667 1.00 49.75 74 VAL C C 1
ATOM 3813 O O . VAL C 1 76 ? 25.049 -8.355 42.356 1.00 48.31 74 VAL C O 1
ATOM 3817 N N . ASN C 1 77 ? 25.556 -9.859 40.748 1.00 50.83 75 ASN C N 1
ATOM 3818 C CA . ASN C 1 77 ? 26.866 -9.318 40.399 1.00 50.15 75 ASN C CA 1
ATOM 3819 C C . ASN C 1 77 ? 26.794 -7.834 40.037 1.00 48.89 75 ASN C C 1
ATOM 3820 O O . ASN C 1 77 ? 27.584 -7.034 40.534 1.00 48.02 75 ASN C O 1
ATOM 3825 N N . PHE C 1 78 ? 25.838 -7.473 39.182 1.00 49.76 76 PHE C N 1
ATOM 3826 C CA . PHE C 1 78 ? 25.654 -6.083 38.760 1.00 49.59 76 PHE C CA 1
ATOM 3827 C C . PHE C 1 78 ? 25.274 -5.166 39.921 1.00 48.59 76 PHE C C 1
ATOM 3828 O O . PHE C 1 78 ? 25.791 -4.052 40.023 1.00 48.47 76 PHE C O 1
ATOM 3836 N N . THR C 1 79 ? 24.372 -5.634 40.783 1.00 48.65 77 THR C N 1
ATOM 3837 C CA . THR C 1 79 ? 23.953 -4.875 41.957 1.00 48.28 77 THR C CA 1
ATOM 3838 C C . THR C 1 79 ? 25.114 -4.726 42.940 1.00 47.12 77 THR C C 1
ATOM 3839 O O . THR C 1 79 ? 25.299 -3.661 43.523 1.00 46.92 77 THR C O 1
ATOM 3843 N N . GLU C 1 80 ? 25.897 -5.791 43.104 1.00 47.50 78 GLU C N 1
ATOM 3844 C CA . GLU C 1 80 ? 27.124 -5.755 43.907 1.00 47.35 78 GLU C CA 1
ATOM 3845 C C . GLU C 1 80 ? 28.033 -4.619 43.458 1.00 47.49 78 GLU C C 1
ATOM 3846 O O . GLU C 1 80 ? 28.534 -3.856 44.282 1.00 47.17 78 GLU C O 1
ATOM 3852 N N . SER C 1 81 ? 28.228 -4.519 42.144 1.00 48.59 79 SER C N 1
ATOM 3853 C CA . SER C 1 81 ? 29.079 -3.491 41.553 1.00 50.10 79 SER C CA 1
ATOM 3854 C C . SER C 1 81 ? 28.530 -2.081 41.754 1.00 50.83 79 SER C C 1
ATOM 3855 O O . SER C 1 81 ? 29.275 -1.180 42.148 1.00 51.87 79 SER C O 1
ATOM 3858 N N . LEU C 1 82 ? 27.236 -1.891 41.495 1.00 51.30 80 LEU C N 1
ATOM 3859 C CA . LEU C 1 82 ? 26.593 -0.597 41.728 1.00 52.75 80 LEU C CA 1
ATOM 3860 C C . LEU C 1 82 ? 26.833 -0.117 43.151 1.00 52.63 80 LEU C C 1
ATOM 3861 O O . LEU C 1 82 ? 27.135 1.056 43.371 1.00 54.40 80 LEU C O 1
ATOM 3866 N N . LEU C 1 83 ? 26.712 -1.032 44.108 1.00 51.59 81 LEU C N 1
ATOM 3867 C CA . LEU C 1 83 ? 26.967 -0.724 45.509 1.00 51.91 81 LEU C CA 1
ATOM 3868 C C . LEU C 1 83 ? 28.413 -0.289 45.764 1.00 53.11 81 LEU C C 1
ATOM 3869 O O . LEU C 1 83 ? 28.640 0.735 46.403 1.00 54.54 81 LEU C O 1
ATOM 3874 N N . ARG C 1 84 ? 29.378 -1.056 45.254 1.00 53.47 82 ARG C N 1
ATOM 3875 C CA . ARG C 1 84 ? 30.799 -0.772 45.463 1.00 55.28 82 ARG C CA 1
ATOM 3876 C C . ARG C 1 84 ? 31.184 0.586 44.892 1.00 57.98 82 ARG C C 1
ATOM 3877 O O . ARG C 1 84 ? 32.093 1.249 45.390 1.00 60.12 82 ARG C O 1
ATOM 3885 N N . MET C 1 85 ? 30.480 0.982 43.838 1.00 58.87 83 MET C N 1
ATOM 3886 C CA . MET C 1 85 ? 30.720 2.239 43.143 1.00 62.39 83 MET C CA 1
ATOM 3887 C C . MET C 1 85 ? 30.117 3.443 43.885 1.00 63.85 83 MET C C 1
ATOM 3888 O O . MET C 1 85 ? 30.625 4.562 43.790 1.00 67.00 83 MET C O 1
ATOM 3893 N N . ALA C 1 86 ? 29.051 3.196 44.642 1.00 62.32 84 ALA C N 1
ATOM 3894 C CA . ALA C 1 86 ? 28.217 4.258 45.208 1.00 64.34 84 ALA C CA 1
ATOM 3895 C C . ALA C 1 86 ? 28.905 5.238 46.177 1.00 67.17 84 ALA C C 1
ATOM 3896 O O . ALA C 1 86 ? 28.326 6.272 46.522 1.00 69.46 84 ALA C O 1
ATOM 3898 N N . ALA C 1 87 ? 30.133 4.927 46.592 1.00 67.95 85 ALA C N 1
ATOM 3899 C CA . ALA C 1 87 ? 30.832 5.716 47.616 1.00 71.10 85 ALA C CA 1
ATOM 3900 C C . ALA C 1 87 ? 31.842 6.731 47.068 1.00 75.92 85 ALA C C 1
ATOM 3901 O O . ALA C 1 87 ? 32.395 7.530 47.831 1.00 79.24 85 ALA C O 1
ATOM 3903 N N . ASP C 1 88 ? 32.076 6.704 45.758 1.00 77.22 86 ASP C N 1
ATOM 3904 C CA . ASP C 1 88 ? 33.096 7.548 45.129 1.00 82.60 86 ASP C CA 1
ATOM 3905 C C . ASP C 1 88 ? 32.720 9.035 45.154 1.00 87.47 86 ASP C C 1
ATOM 3906 O O . ASP C 1 88 ? 32.197 9.574 44.174 1.00 89.57 86 ASP C O 1
ATOM 3911 N N . ASP C 1 89 ? 32.994 9.691 46.282 1.00 90.11 87 ASP C N 1
ATOM 3912 C CA . ASP C 1 89 ? 32.637 11.099 46.466 1.00 95.24 87 ASP C CA 1
ATOM 3913 C C . ASP C 1 89 ? 33.549 12.023 45.664 1.00 101.72 87 ASP C C 1
ATOM 3914 O O . ASP C 1 89 ? 33.298 12.284 44.488 1.00 103.58 87 ASP C O 1
ATOM 3919 N N . GLU C 1 99 ? 34.781 25.931 57.654 1.00 189.73 97 GLU C N 1
ATOM 3920 C CA . GLU C 1 99 ? 34.571 25.576 59.054 1.00 187.77 97 GLU C CA 1
ATOM 3921 C C . GLU C 1 99 ? 34.868 24.093 59.291 1.00 178.02 97 GLU C C 1
ATOM 3922 O O . GLU C 1 99 ? 34.477 23.250 58.482 1.00 170.02 97 GLU C O 1
ATOM 3928 N N . PRO C 1 100 ? 35.566 23.773 60.402 1.00 179.32 98 PRO C N 1
ATOM 3929 C CA . PRO C 1 100 ? 35.903 22.388 60.754 1.00 171.46 98 PRO C CA 1
ATOM 3930 C C . PRO C 1 100 ? 34.694 21.549 61.178 1.00 163.24 98 PRO C C 1
ATOM 3931 O O . PRO C 1 100 ? 34.780 20.318 61.199 1.00 155.90 98 PRO C O 1
ATOM 3935 N N . GLU C 1 101 ? 33.589 22.212 61.517 1.00 165.23 99 GLU C N 1
ATOM 3936 C CA . GLU C 1 101 ? 32.350 21.535 61.911 1.00 158.82 99 GLU C CA 1
ATOM 3937 C C . GLU C 1 101 ? 31.681 20.860 60.718 1.00 151.27 99 GLU C C 1
ATOM 3938 O O . GLU C 1 101 ? 31.064 19.802 60.862 1.00 144.08 99 GLU C O 1
ATOM 3944 N N . PHE C 1 102 ? 31.802 21.483 59.546 1.00 153.67 100 PHE C N 1
ATOM 3945 C CA . PHE C 1 102 ? 31.322 20.896 58.296 1.00 147.53 100 PHE C CA 1
ATOM 3946 C C . PHE C 1 102 ? 32.294 19.840 57.768 1.00 142.40 100 PHE C C 1
ATOM 3947 O O . PHE C 1 102 ? 31.896 18.938 57.026 1.00 135.56 100 PHE C O 1
ATOM 3955 N N . GLN C 1 103 ? 33.565 19.965 58.152 1.00 146.44 101 GLN C N 1
ATOM 3956 C CA . GLN C 1 103 ? 34.595 18.981 57.810 1.00 142.84 101 GLN C CA 1
ATOM 3957 C C . GLN C 1 103 ? 34.363 17.675 58.568 1.00 135.90 101 GLN C C 1
ATOM 3958 O O . GLN C 1 103 ? 34.587 16.589 58.030 1.00 130.01 101 GLN C O 1
ATOM 3964 N N . ASP C 1 104 ? 33.910 17.801 59.815 1.00 137.31 102 ASP C N 1
ATOM 3965 C CA . ASP C 1 104 ? 33.580 16.662 60.674 1.00 132.09 102 ASP C CA 1
ATOM 3966 C C . ASP C 1 104 ? 32.378 15.884 60.128 1.00 124.69 102 ASP C C 1
ATOM 3967 O O . ASP C 1 104 ? 32.316 14.658 60.245 1.00 119.12 102 ASP C O 1
ATOM 3972 N N . LEU C 1 105 ? 31.434 16.611 59.530 1.00 125.43 103 LEU C N 1
ATOM 3973 C CA . LEU C 1 105 ? 30.236 16.027 58.929 1.00 119.63 103 LEU C CA 1
ATOM 3974 C C . LEU C 1 105 ? 30.555 15.329 57.611 1.00 114.89 103 LEU C C 1
ATOM 3975 O O . LEU C 1 105 ? 30.012 14.262 57.327 1.00 108.89 103 LEU C O 1
ATOM 3980 N N . ASN C 1 106 ? 31.429 15.944 56.813 1.00 118.32 104 ASN C N 1
ATOM 3981 C CA . ASN C 1 106 ? 31.857 15.386 55.529 1.00 115.02 104 ASN C CA 1
ATOM 3982 C C . ASN C 1 106 ? 32.616 14.071 55.675 1.00 110.48 104 ASN C C 1
ATOM 3983 O O . ASN C 1 106 ? 32.335 13.105 54.962 1.00 104.97 104 ASN C O 1
ATOM 3988 N N . GLU C 1 107 ? 33.567 14.043 56.607 1.00 113.48 105 GLU C N 1
ATOM 3989 C CA . GLU C 1 107 ? 34.395 12.862 56.854 1.00 110.73 105 GLU C CA 1
ATOM 3990 C C . GLU C 1 107 ? 33.573 11.671 57.350 1.00 104.71 105 GLU C C 1
ATOM 3991 O O . GLU C 1 107 ? 33.781 10.538 56.906 1.00 100.41 105 GLU C O 1
ATOM 3997 N N . LYS C 1 108 ? 32.632 11.935 58.253 1.00 105.04 106 LYS C N 1
ATOM 3998 C CA . LYS C 1 108 ? 31.819 10.874 58.850 1.00 100.60 106 LYS C CA 1
ATOM 3999 C C . LYS C 1 108 ? 30.667 10.401 57.957 1.00 95.59 106 LYS C C 1
ATOM 4000 O O . LYS C 1 108 ? 30.084 9.343 58.203 1.00 91.80 106 LYS C O 1
ATOM 4006 N N . ALA C 1 109 ? 30.347 11.183 56.928 1.00 96.23 107 ALA C N 1
ATOM 4007 C CA . ALA C 1 109 ? 29.395 10.759 55.901 1.00 92.08 107 ALA C CA 1
ATOM 4008 C C . ALA C 1 109 ? 30.113 9.915 54.859 1.00 88.74 107 ALA C C 1
ATOM 4009 O O . ALA C 1 109 ? 29.555 8.947 54.340 1.00 84.45 107 ALA C O 1
ATOM 4011 N N . ARG C 1 110 ? 31.356 10.292 54.562 1.00 91.40 108 ARG C N 1
ATOM 4012 C CA . ARG C 1 110 ? 32.228 9.517 53.686 1.00 89.23 108 ARG C CA 1
ATOM 4013 C C . ARG C 1 110 ? 32.509 8.153 54.308 1.00 85.71 108 ARG C C 1
ATOM 4014 O O . ARG C 1 110 ? 32.557 7.146 53.608 1.00 82.27 108 ARG C O 1
ATOM 4022 N N . ALA C 1 111 ? 32.688 8.139 55.628 1.00 87.25 109 ALA C N 1
ATOM 4023 C CA . ALA C 1 111 ? 32.955 6.914 56.377 1.00 85.13 109 ALA C CA 1
ATOM 4024 C C . ALA C 1 111 ? 31.803 5.909 56.303 1.00 80.39 109 ALA C C 1
ATOM 4025 O O . ALA C 1 111 ? 32.040 4.716 56.151 1.00 77.96 109 ALA C O 1
ATOM 4027 N N . LEU C 1 112 ? 30.565 6.391 56.404 1.00 79.77 110 LEU C N 1
ATOM 4028 C CA . LEU C 1 112 ? 29.392 5.513 56.313 1.00 76.26 110 LEU C CA 1
ATOM 4029 C C . LEU C 1 112 ? 29.234 4.909 54.914 1.00 72.79 110 LEU C C 1
ATOM 4030 O O . LEU C 1 112 ? 29.096 3.693 54.776 1.00 70.19 110 LEU C O 1
ATOM 4035 N N . LYS C 1 113 ? 29.259 5.762 53.890 1.00 73.38 111 LYS C N 1
ATOM 4036 C CA . LYS C 1 113 ? 29.158 5.321 52.496 1.00 71.02 111 LYS C CA 1
ATOM 4037 C C . LYS C 1 113 ? 30.248 4.310 52.145 1.00 69.73 111 LYS C C 1
ATOM 4038 O O . LYS C 1 113 ? 30.021 3.396 51.354 1.00 67.06 111 LYS C O 1
ATOM 4044 N N . GLN C 1 114 ? 31.423 4.490 52.751 1.00 72.25 112 GLN C N 1
ATOM 4045 C CA . GLN C 1 114 ? 32.577 3.618 52.552 1.00 72.28 112 GLN C CA 1
ATOM 4046 C C . GLN C 1 114 ? 32.307 2.200 53.054 1.00 69.81 112 GLN C C 1
ATOM 4047 O O . GLN C 1 114 ? 32.445 1.241 52.289 1.00 68.09 112 GLN C O 1
ATOM 4053 N N . ILE C 1 115 ? 31.915 2.072 54.326 1.00 70.16 113 ILE C N 1
ATOM 4054 C CA . ILE C 1 115 ? 31.634 0.758 54.916 1.00 68.84 113 ILE C CA 1
ATOM 4055 C C . ILE C 1 115 ? 30.527 0.033 54.153 1.00 65.43 113 ILE C C 1
ATOM 4056 O O . ILE C 1 115 ? 30.650 -1.155 53.853 1.00 64.49 113 ILE C O 1
ATOM 4061 N N . LEU C 1 116 ? 29.452 0.754 53.842 1.00 64.14 114 LEU C N 1
ATOM 4062 C CA . LEU C 1 116 ? 28.289 0.160 53.191 1.00 61.69 114 LEU C CA 1
ATOM 4063 C C . LEU C 1 116 ? 28.630 -0.417 51.820 1.00 59.82 114 LEU C C 1
ATOM 4064 O O . LEU C 1 116 ? 28.195 -1.517 51.484 1.00 58.66 114 LEU C O 1
ATOM 4069 N N . SER C 1 117 ? 29.432 0.318 51.051 1.00 60.09 115 SER C N 1
ATOM 4070 C CA . SER C 1 117 ? 29.838 -0.105 49.709 1.00 58.81 115 SER C CA 1
ATOM 4071 C C . SER C 1 117 ? 30.688 -1.377 49.719 1.00 58.63 115 SER C C 1
ATOM 4072 O O . SER C 1 117 ? 30.827 -2.044 48.692 1.00 58.06 115 SER C O 1
ATOM 4075 N N . LYS C 1 118 ? 31.243 -1.714 50.880 1.00 59.76 116 LYS C N 1
ATOM 4076 C CA . LYS C 1 118 ? 32.100 -2.893 51.015 1.00 60.49 116 LYS C CA 1
ATOM 4077 C C . LYS C 1 118 ? 31.340 -4.160 51.428 1.00 59.77 116 LYS C C 1
ATOM 4078 O O . LYS C 1 118 ? 31.938 -5.232 51.549 1.00 60.94 116 LYS C O 1
ATOM 4084 N N . ILE C 1 119 ? 30.025 -4.040 51.621 1.00 58.39 117 ILE C N 1
ATOM 4085 C CA . ILE C 1 119 ? 29.185 -5.189 52.002 1.00 58.55 117 ILE C CA 1
ATOM 4086 C C . ILE C 1 119 ? 29.326 -6.420 51.084 1.00 58.42 117 ILE C C 1
ATOM 4087 O O . ILE C 1 119 ? 29.477 -7.536 51.597 1.00 60.38 117 ILE C O 1
ATOM 4092 N N . PRO C 1 120 ? 29.297 -6.232 49.740 1.00 56.72 118 PRO C N 1
ATOM 4093 C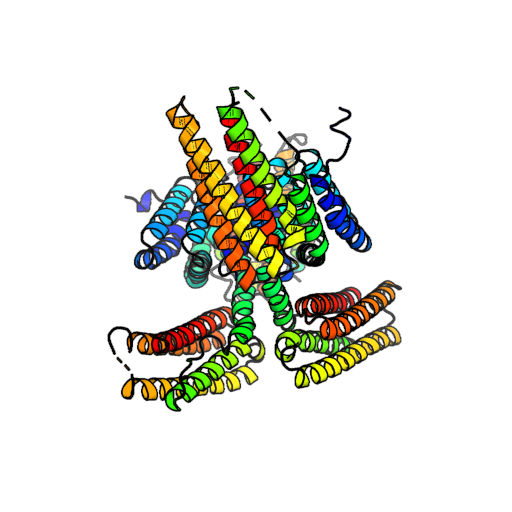 CA . PRO C 1 120 ? 29.382 -7.399 48.850 1.00 57.07 118 PRO C CA 1
ATOM 4094 C C . PRO C 1 120 ? 30.595 -8.288 49.109 1.00 59.11 118 PRO C C 1
ATOM 4095 O O . PRO C 1 120 ? 30.592 -9.457 48.723 1.00 60.28 118 PRO C O 1
ATOM 4099 N N . ASP C 1 121 ? 31.606 -7.737 49.773 1.00 60.23 119 ASP C N 1
ATOM 4100 C CA . ASP C 1 121 ? 32.859 -8.450 49.997 1.00 63.26 119 ASP C CA 1
ATOM 4101 C C . ASP C 1 121 ? 33.074 -8.879 51.447 1.00 66.15 119 ASP C C 1
ATOM 4102 O O . ASP C 1 121 ? 34.058 -9.548 51.755 1.00 69.21 119 ASP C O 1
ATOM 4107 N N . GLU C 1 122 ? 32.145 -8.505 52.325 1.00 66.09 120 GLU C N 1
ATOM 4108 C CA . GLU C 1 122 ? 32.210 -8.882 53.741 1.00 69.49 120 GLU C CA 1
ATOM 4109 C C . GLU C 1 122 ? 31.153 -9.928 54.102 1.00 71.02 120 GLU C C 1
ATOM 4110 O O . GLU C 1 122 ? 31.365 -10.752 54.994 1.00 74.70 120 GLU C O 1
ATOM 4116 N N . ILE C 1 123 ? 30.027 -9.888 53.390 1.00 69.04 121 ILE C N 1
ATOM 4117 C CA . ILE C 1 123 ? 28.881 -10.778 53.615 1.00 70.98 121 ILE C CA 1
ATOM 4118 C C . ILE C 1 123 ? 29.218 -12.281 53.567 1.00 74.88 121 ILE C C 1
ATOM 4119 O O . ILE C 1 123 ? 28.540 -13.092 54.197 1.00 78.03 121 ILE C O 1
ATOM 4124 N N . ASN C 1 124 ? 30.272 -12.633 52.832 1.00 75.55 122 ASN C N 1
ATOM 4125 C CA . ASN C 1 124 ? 30.676 -14.032 52.634 1.00 79.94 122 ASN C CA 1
ATOM 4126 C C . ASN C 1 124 ? 31.130 -14.737 53.913 1.00 85.07 122 ASN C C 1
ATOM 4127 O O . ASN C 1 124 ? 30.794 -15.902 54.135 1.00 89.18 122 ASN C O 1
ATOM 4132 N N . ASP C 1 125 ? 31.896 -14.024 54.737 1.00 85.52 123 ASP C N 1
ATOM 4133 C CA . ASP C 1 125 ? 32.365 -14.530 56.023 1.00 90.75 123 ASP C CA 1
ATOM 4134 C C . ASP C 1 125 ? 31.476 -13.992 57.140 1.00 91.03 123 ASP C C 1
ATOM 4135 O O . ASP C 1 125 ? 31.277 -12.780 57.255 1.00 87.56 123 ASP C O 1
ATOM 4140 N N . ARG C 1 126 ? 30.948 -14.903 57.956 1.00 95.94 124 ARG C N 1
ATOM 4141 C CA . ARG C 1 126 ? 29.996 -14.555 59.012 1.00 97.31 124 ARG C CA 1
ATOM 4142 C C . ARG C 1 126 ? 30.618 -13.709 60.128 1.00 98.39 124 ARG C C 1
ATOM 4143 O O . ARG C 1 126 ? 29.974 -12.787 60.640 1.00 96.72 124 ARG C O 1
ATOM 4151 N N . VAL C 1 127 ? 31.859 -14.021 60.495 1.00 101.75 125 VAL C N 1
ATOM 4152 C CA . VAL C 1 127 ? 32.577 -13.261 61.523 1.00 103.58 125 VAL C CA 1
ATOM 4153 C C . VAL C 1 127 ? 32.852 -11.834 61.036 1.00 98.15 125 VAL C C 1
ATOM 4154 O O . VAL C 1 127 ? 32.628 -10.868 61.770 1.00 97.75 125 VAL C O 1
ATOM 4158 N N . ARG C 1 128 ? 33.318 -11.719 59.792 1.00 94.60 126 ARG C N 1
ATOM 4159 C CA . ARG C 1 128 ? 33.604 -10.424 59.170 1.00 90.10 126 ARG C CA 1
ATOM 4160 C C . ARG C 1 128 ? 32.351 -9.573 58.942 1.00 85.74 126 ARG C C 1
ATOM 4161 O O . ARG C 1 128 ? 32.373 -8.361 59.168 1.00 84.11 126 ARG C O 1
ATOM 4169 N N . PHE C 1 129 ? 31.265 -10.209 58.503 1.00 84.51 127 PHE C N 1
ATOM 4170 C CA . PHE C 1 129 ? 30.010 -9.501 58.261 1.00 81.20 127 PHE C CA 1
ATOM 4171 C C . PHE C 1 129 ? 29.379 -8.995 59.555 1.00 83.33 127 PHE C C 1
ATOM 4172 O O . PHE C 1 129 ? 28.741 -7.942 59.563 1.00 81.15 127 PHE C O 1
ATOM 4180 N N . LEU C 1 130 ? 29.567 -9.743 60.641 1.00 88.23 128 LEU C N 1
ATOM 4181 C CA . LEU C 1 130 ? 29.041 -9.360 61.951 1.00 91.31 128 LEU C CA 1
ATOM 4182 C C . LEU C 1 130 ? 29.757 -8.125 62.501 1.00 90.96 128 LEU C C 1
ATOM 4183 O O . LEU C 1 130 ? 29.125 -7.259 63.111 1.00 91.15 128 LEU C O 1
ATOM 4188 N N . GLN C 1 131 ? 31.070 -8.054 62.280 1.00 91.13 129 GLN C N 1
ATOM 4189 C CA . GLN C 1 131 ? 31.857 -6.874 62.635 1.00 91.18 129 GLN C CA 1
ATOM 4190 C C . GLN C 1 131 ? 31.461 -5.699 61.751 1.00 86.39 129 GLN C C 1
ATOM 4191 O O . GLN C 1 131 ? 31.331 -4.571 62.229 1.00 86.66 129 GLN C O 1
ATOM 4197 N N . THR C 1 132 ? 31.262 -5.980 60.463 1.00 82.77 130 THR C N 1
ATOM 4198 C CA . THR C 1 132 ? 30.795 -4.988 59.498 1.00 78.68 130 THR C CA 1
ATOM 4199 C C . THR C 1 132 ? 29.476 -4.371 59.955 1.00 78.31 130 THR C C 1
ATOM 4200 O O . THR C 1 132 ? 29.310 -3.154 59.897 1.00 77.34 130 THR C O 1
ATOM 4204 N N . ILE C 1 133 ? 28.556 -5.215 60.422 1.00 79.93 131 ILE C N 1
ATOM 4205 C CA . ILE C 1 133 ? 27.264 -4.760 60.946 1.00 80.87 131 ILE C CA 1
ATOM 4206 C C . ILE C 1 133 ? 27.436 -3.853 62.178 1.00 84.06 131 ILE C C 1
ATOM 4207 O O . ILE C 1 133 ? 26.727 -2.850 62.318 1.00 83.65 131 ILE C O 1
ATOM 4212 N N . LYS C 1 134 ? 28.385 -4.200 63.051 1.00 87.68 132 LYS C N 1
ATOM 4213 C CA . LYS C 1 134 ? 28.723 -3.357 64.201 1.00 91.33 132 LYS C CA 1
ATOM 4214 C C . LYS C 1 134 ? 29.335 -2.027 63.761 1.00 89.65 132 LYS C C 1
ATOM 4215 O O . LYS C 1 134 ? 29.024 -0.980 64.333 1.00 91.23 132 LYS C O 1
ATOM 4221 N N . ASP C 1 135 ? 30.193 -2.076 62.743 1.00 87.19 133 ASP C N 1
ATOM 4222 C CA . ASP C 1 135 ? 30.827 -0.874 62.192 1.00 86.33 133 ASP C CA 1
ATOM 4223 C C . ASP C 1 135 ? 29.809 0.074 61.546 1.00 83.87 133 ASP C C 1
ATOM 4224 O O . ASP C 1 135 ? 29.914 1.297 61.682 1.00 84.89 133 ASP C O 1
ATOM 4229 N N . ILE C 1 136 ? 28.831 -0.504 60.850 1.00 81.33 134 ILE C N 1
ATOM 4230 C CA . ILE C 1 136 ? 27.734 0.254 60.251 1.00 79.79 134 ILE C CA 1
ATOM 4231 C C . ILE C 1 136 ? 26.948 0.998 61.331 1.00 83.07 134 ILE C C 1
ATOM 4232 O O . ILE C 1 136 ? 26.593 2.168 61.156 1.00 83.51 134 ILE C O 1
ATOM 4237 N N . ALA C 1 137 ? 26.697 0.315 62.448 1.00 86.11 135 ALA C N 1
ATOM 4238 C CA . ALA C 1 137 ? 25.951 0.888 63.564 1.00 89.88 135 ALA C CA 1
ATOM 4239 C C . ALA C 1 137 ? 26.677 2.090 64.164 1.00 92.68 135 ALA C C 1
ATOM 4240 O O . ALA C 1 137 ? 26.048 3.100 64.492 1.00 94.48 135 ALA C O 1
ATOM 4242 N N . SER C 1 138 ? 28.000 1.974 64.290 1.00 93.71 136 SER C N 1
ATOM 4243 C CA . SER C 1 138 ? 28.843 3.042 64.832 1.00 97.15 136 SER C CA 1
ATOM 4244 C C . SER C 1 138 ? 28.910 4.246 63.896 1.00 95.89 136 SER C C 1
ATOM 4245 O O . SER C 1 138 ? 28.920 5.390 64.350 1.00 99.00 136 SER C O 1
ATOM 4248 N N . ALA C 1 139 ? 28.949 3.976 62.592 1.00 92.06 137 ALA C N 1
ATOM 4249 C CA . ALA C 1 139 ? 29.001 5.026 61.578 1.00 91.22 137 ALA C CA 1
ATOM 4250 C C . ALA C 1 139 ? 27.741 5.890 61.606 1.00 92.22 137 ALA C C 1
ATOM 4251 O O . ALA C 1 139 ? 27.817 7.116 61.485 1.00 94.49 137 ALA C O 1
ATOM 4253 N N . ILE C 1 140 ? 26.590 5.242 61.782 1.00 91.33 138 ILE C N 1
ATOM 4254 C CA . ILE C 1 140 ? 25.306 5.934 61.894 1.00 93.00 138 ILE C CA 1
ATOM 4255 C C . ILE C 1 140 ? 25.246 6.795 63.164 1.00 98.30 138 ILE C C 1
ATOM 4256 O O . ILE C 1 140 ? 24.789 7.939 63.112 1.00 100.82 138 ILE C O 1
ATOM 4261 N N . LYS C 1 141 ? 25.719 6.253 64.288 1.00 100.70 139 LYS C N 1
ATOM 4262 C CA . LYS C 1 141 ? 25.784 7.010 65.545 1.00 106.31 139 LYS C CA 1
ATOM 4263 C C . LYS C 1 141 ? 26.595 8.293 65.372 1.00 108.65 139 LYS C C 1
ATOM 4264 O O . LYS C 1 141 ? 26.125 9.381 65.703 1.00 112.22 139 LYS C O 1
ATOM 4270 N N . GLU C 1 142 ? 27.809 8.145 64.837 1.00 107.24 140 GLU C N 1
ATOM 4271 C CA . GLU C 1 142 ? 28.753 9.253 64.673 1.00 110.20 140 GLU C CA 1
ATOM 4272 C C . GLU C 1 142 ? 28.282 10.308 63.667 1.00 109.98 140 GLU C C 1
ATOM 4273 O O . GLU C 1 142 ? 28.582 11.493 63.825 1.00 114.52 140 GLU C O 1
ATOM 4279 N N . LEU C 1 143 ? 27.550 9.878 62.641 1.00 105.47 141 LEU C N 1
ATOM 4280 C CA . LEU C 1 143 ? 27.006 10.800 61.644 1.00 105.57 141 LEU C CA 1
ATOM 4281 C C . LEU C 1 143 ? 25.854 11.626 62.213 1.00 109.22 141 LEU C C 1
ATOM 4282 O O . LEU C 1 143 ? 25.827 12.849 62.055 1.00 113.21 141 LEU C O 1
ATOM 4287 N N . LEU C 1 144 ? 24.914 10.951 62.876 1.00 108.50 142 LEU C N 1
ATOM 4288 C CA . LEU C 1 144 ? 23.758 11.607 63.489 1.00 112.26 142 LEU C CA 1
ATOM 4289 C C . LEU C 1 144 ? 24.161 12.588 64.590 1.00 118.27 142 LEU C C 1
ATOM 4290 O O . LEU C 1 144 ? 23.514 13.622 64.769 1.00 122.67 142 LEU C O 1
ATOM 4295 N N . ASP C 1 145 ? 25.230 12.259 65.315 1.00 118.96 143 ASP C N 1
ATOM 4296 C CA . ASP C 1 145 ? 25.785 13.141 66.344 1.00 125.09 143 ASP C CA 1
ATOM 4297 C C . ASP C 1 145 ? 26.248 14.472 65.755 1.00 128.45 143 ASP C C 1
ATOM 4298 O O . ASP C 1 145 ? 26.046 15.527 66.360 1.00 134.49 143 ASP C O 1
ATOM 4303 N N . THR C 1 146 ? 26.861 14.412 64.574 1.00 125.09 144 THR C N 1
ATOM 4304 C CA . THR C 1 146 ? 27.350 15.605 63.886 1.00 128.56 144 THR C CA 1
ATOM 4305 C C . THR C 1 146 ? 26.199 16.401 63.262 1.00 129.98 144 THR C C 1
ATOM 4306 O O . THR C 1 146 ? 26.290 17.621 63.116 1.00 135.53 144 THR C O 1
ATOM 4310 N N . VAL C 1 147 ? 25.122 15.704 62.899 1.00 125.67 145 VAL C N 1
ATOM 4311 C CA . VAL C 1 147 ? 23.916 16.346 62.370 1.00 127.38 145 VAL C CA 1
ATOM 4312 C C . VAL C 1 147 ? 23.217 17.146 63.473 1.00 133.76 145 VAL C C 1
ATOM 4313 O O . VAL C 1 147 ? 22.846 18.306 63.268 1.00 139.13 145 VAL C O 1
ATOM 4317 N N . ASN C 1 148 ? 23.060 16.524 64.642 1.00 133.75 146 ASN C N 1
ATOM 4318 C CA . ASN C 1 148 ? 22.523 17.199 65.826 1.00 140.19 146 ASN C CA 1
ATOM 4319 C C . ASN C 1 148 ? 23.396 18.373 66.265 1.00 146.63 146 ASN C C 1
ATOM 4320 O O . ASN C 1 148 ? 22.906 19.331 66.866 1.00 153.29 146 ASN C O 1
ATOM 4325 N N . ASN C 1 149 ? 24.688 18.280 65.953 1.00 145.15 147 ASN C N 1
ATOM 4326 C CA . ASN C 1 149 ? 25.665 19.318 66.269 1.00 151.52 147 ASN C CA 1
ATOM 4327 C C . ASN C 1 149 ? 25.539 20.554 65.373 1.00 155.85 147 ASN C C 1
ATOM 4328 O O . ASN C 1 149 ? 25.587 21.683 65.864 1.00 163.64 147 ASN C O 1
ATOM 4333 N N . VAL C 1 150 ? 25.372 20.335 64.069 1.00 151.42 148 VAL C N 1
ATOM 4334 C CA . VAL C 1 150 ? 25.299 21.432 63.093 1.00 155.64 148 VAL C CA 1
ATOM 4335 C C . VAL C 1 150 ? 23.956 22.180 63.138 1.00 160.05 148 VAL C C 1
ATOM 4336 O O . VAL C 1 150 ? 23.911 23.395 62.921 1.00 167.27 148 VAL C O 1
ATOM 4340 N N . PHE C 1 151 ? 22.876 21.454 63.429 1.00 156.46 149 PHE C N 1
ATOM 4341 C CA . PHE C 1 151 ? 21.546 22.057 63.584 1.00 160.99 149 PHE C CA 1
ATOM 4342 C C . PHE C 1 151 ? 21.460 23.010 64.779 1.00 169.44 149 PHE C C 1
ATOM 4343 O O . PHE C 1 151 ? 20.660 23.949 64.775 1.00 175.96 149 PHE C O 1
ATOM 4351 N N . LYS C 1 152 ? 22.284 22.758 65.794 1.00 169.81 150 LYS C N 1
ATOM 4352 C CA . LYS C 1 152 ? 22.347 23.604 66.983 1.00 178.00 150 LYS C CA 1
ATOM 4353 C C . LYS C 1 152 ? 23.294 24.794 66.818 1.00 185.00 150 LYS C C 1
ATOM 4354 O O . LYS C 1 152 ? 23.193 25.775 67.558 1.00 193.64 150 LYS C O 1
ATOM 4360 N N . LYS C 1 153 ? 24.211 24.703 65.857 1.00 181.95 151 LYS C N 1
ATOM 4361 C CA . LYS C 1 153 ? 25.169 25.779 65.591 1.00 188.94 151 LYS C CA 1
ATOM 4362 C C . LYS C 1 153 ? 24.749 26.704 64.446 1.00 192.91 151 LYS C C 1
ATOM 4363 O O . LYS C 1 153 ? 25.260 27.820 64.326 1.00 201.25 151 LYS C O 1
ATOM 4369 N N . TYR C 1 154 ? 23.819 26.241 63.613 1.00 187.70 152 TYR C N 1
ATOM 4370 C CA . TYR C 1 154 ? 23.334 27.028 62.480 1.00 191.42 152 TYR C CA 1
ATOM 4371 C C . TYR C 1 154 ? 21.820 26.910 62.330 1.00 190.65 152 TYR C C 1
ATOM 4372 O O . TYR C 1 154 ? 21.165 27.813 61.811 1.00 196.92 152 TYR C O 1
ATOM 4381 N N . ARG C 1 160 ? 16.113 26.638 56.729 1.00 191.62 158 ARG C N 1
ATOM 4382 C CA . ARG C 1 160 ? 16.084 25.484 57.622 1.00 183.89 158 ARG C CA 1
ATOM 4383 C C . ARG C 1 160 ? 15.181 24.380 57.057 1.00 177.67 158 ARG C C 1
ATOM 4384 O O . ARG C 1 160 ? 14.390 23.766 57.779 1.00 175.94 158 ARG C O 1
ATOM 4392 N N . ALA C 1 161 ? 15.313 24.137 55.756 1.00 174.93 159 ALA C N 1
ATOM 4393 C CA . ALA C 1 161 ? 14.555 23.089 55.076 1.00 169.46 159 ALA C CA 1
ATOM 4394 C C . ALA C 1 161 ? 15.374 21.799 54.961 1.00 159.34 159 ALA C C 1
ATOM 4395 O O . ALA C 1 161 ? 15.374 21.136 53.921 1.00 154.87 159 ALA C O 1
ATOM 4397 N N . LEU C 1 162 ? 16.064 21.452 56.047 1.00 156.44 160 LEU C N 1
ATOM 4398 C CA . LEU C 1 162 ? 16.922 20.268 56.102 1.00 147.80 160 LEU C CA 1
ATOM 4399 C C . LEU C 1 162 ? 16.419 19.280 57.158 1.00 144.23 160 LEU C C 1
ATOM 4400 O O . LEU C 1 162 ? 17.086 18.291 57.471 1.00 137.96 160 LEU C O 1
ATOM 4405 N N . GLU C 1 163 ? 15.231 19.557 57.690 1.00 149.03 161 GLU C N 1
ATOM 4406 C CA . GLU C 1 163 ? 14.663 18.811 58.811 1.00 147.88 161 GLU C CA 1
ATOM 4407 C C . GLU C 1 163 ? 14.247 17.388 58.431 1.00 141.37 161 GLU C C 1
ATOM 4408 O O . GLU C 1 163 ? 14.583 16.430 59.131 1.00 137.02 161 GLU C O 1
ATOM 4414 N N . HIS C 1 164 ? 13.528 17.266 57.316 1.00 141.44 162 HIS C N 1
ATOM 4415 C CA . HIS C 1 164 ? 12.898 16.011 56.902 1.00 137.01 162 HIS C CA 1
ATOM 4416 C C . HIS C 1 164 ? 13.891 14.930 56.476 1.00 128.92 162 HIS C C 1
ATOM 4417 O O . HIS C 1 164 ? 13.610 13.737 56.621 1.00 125.16 162 HIS C O 1
ATOM 4424 N N . GLN C 1 165 ? 15.043 15.351 55.957 1.00 127.06 163 GLN C N 1
ATOM 4425 C CA . GLN C 1 165 ? 16.075 14.426 55.476 1.00 119.96 163 GLN C CA 1
ATOM 4426 C C . GLN C 1 165 ? 16.644 13.557 56.594 1.00 116.31 163 GLN C C 1
ATOM 4427 O O . GLN C 1 165 ? 16.996 12.396 56.367 1.00 111.00 163 GLN C O 1
ATOM 4433 N N . LYS C 1 166 ? 16.734 14.130 57.793 1.00 119.80 164 LYS C N 1
ATOM 4434 C CA . LYS C 1 166 ? 17.156 13.405 58.988 1.00 117.78 164 LYS C CA 1
ATOM 4435 C C . LYS C 1 166 ? 16.163 12.287 59.307 1.00 116.32 164 LYS C C 1
ATOM 4436 O O . LYS C 1 166 ? 16.564 11.154 59.582 1.00 112.19 164 LYS C O 1
ATOM 4442 N N . LYS C 1 167 ? 14.872 12.617 59.247 1.00 120.37 165 LYS C N 1
ATOM 4443 C CA . LYS C 1 167 ? 13.791 11.661 59.500 1.00 120.46 165 LYS C CA 1
ATOM 4444 C C . LYS C 1 167 ? 13.781 10.534 58.465 1.00 115.12 165 LYS C C 1
ATOM 4445 O O . LYS C 1 167 ? 13.534 9.374 58.803 1.00 113.22 165 LYS C O 1
ATOM 4451 N N . GLU C 1 168 ? 14.051 10.887 57.208 1.00 113.26 166 GLU C N 1
ATOM 4452 C CA . GLU C 1 168 ? 14.096 9.921 56.115 1.00 108.66 166 GLU C CA 1
ATOM 4453 C C . GLU C 1 168 ? 15.289 8.982 56.249 1.00 102.94 166 GLU C C 1
ATOM 4454 O O . GLU C 1 168 ? 15.182 7.791 55.950 1.00 99.86 166 GLU C O 1
ATOM 4460 N N . PHE C 1 169 ? 16.418 9.530 56.699 1.00 102.21 167 PHE C N 1
ATOM 4461 C CA . PHE C 1 169 ? 17.631 8.749 56.939 1.00 97.68 167 PHE C CA 1
ATOM 4462 C C . PHE C 1 169 ? 17.374 7.645 57.959 1.00 97.13 167 PHE C C 1
ATOM 4463 O O . PHE C 1 169 ? 17.778 6.503 57.750 1.00 93.43 167 PHE C O 1
ATOM 4471 N N . VAL C 1 170 ? 16.704 8.003 59.055 1.00 101.41 168 VAL C N 1
ATOM 4472 C CA . VAL C 1 170 ? 16.331 7.057 60.108 1.00 102.42 168 VAL C CA 1
ATOM 4473 C C . VAL C 1 170 ? 15.417 5.960 59.555 1.00 101.55 168 VAL C C 1
ATOM 4474 O O . VAL C 1 170 ? 15.622 4.777 59.833 1.00 99.87 168 VAL C O 1
ATOM 4478 N N . LYS C 1 171 ? 14.423 6.362 58.763 1.00 103.36 169 LYS C N 1
ATOM 4479 C CA . LYS C 1 171 ? 13.459 5.432 58.176 1.00 103.56 169 LYS C CA 1
ATOM 4480 C C . LYS C 1 171 ? 14.161 4.376 57.325 1.00 98.25 169 LYS C C 1
ATOM 4481 O O . LYS C 1 171 ? 13.862 3.188 57.433 1.00 98.01 169 LYS C O 1
ATOM 4487 N N . TYR C 1 172 ? 15.101 4.823 56.495 1.00 94.74 170 TYR C N 1
ATOM 4488 C CA . TYR C 1 172 ? 15.889 3.930 55.647 1.00 89.99 170 TYR C CA 1
ATOM 4489 C C . TYR C 1 172 ? 16.968 3.178 56.432 1.00 87.53 170 TYR C C 1
ATOM 4490 O O . TYR C 1 172 ? 17.385 2.086 56.041 1.00 84.85 170 TYR C O 1
ATOM 4499 N N . SER C 1 173 ? 17.415 3.770 57.537 1.00 89.05 171 SER C N 1
ATOM 4500 C CA . SER C 1 173 ? 18.356 3.116 58.441 1.00 87.96 171 SER C CA 1
ATOM 4501 C C . SER C 1 173 ? 17.676 1.936 59.139 1.00 89.76 171 SER C C 1
ATOM 4502 O O . SER C 1 173 ? 18.224 0.831 59.188 1.00 88.11 171 SER C O 1
ATOM 4505 N N . LYS C 1 174 ? 16.471 2.183 59.651 1.00 93.68 172 LYS C N 1
ATOM 4506 C CA . LYS C 1 174 ? 15.670 1.171 60.337 1.00 96.79 172 LYS C CA 1
ATOM 4507 C C . LYS C 1 174 ? 15.222 0.059 59.387 1.00 95.33 172 LYS C C 1
ATOM 4508 O O . LYS C 1 174 ? 15.115 -1.102 59.788 1.00 96.69 172 LYS C O 1
ATOM 4514 N N . SER C 1 175 ? 14.959 0.429 58.135 1.00 93.18 173 SER C N 1
ATOM 4515 C CA . SER C 1 175 ? 14.557 -0.517 57.098 1.00 92.01 173 SER C CA 1
ATOM 4516 C C . SER C 1 175 ? 15.699 -1.474 56.755 1.00 88.13 173 SER C C 1
ATOM 4517 O O . SER C 1 175 ? 15.491 -2.686 56.6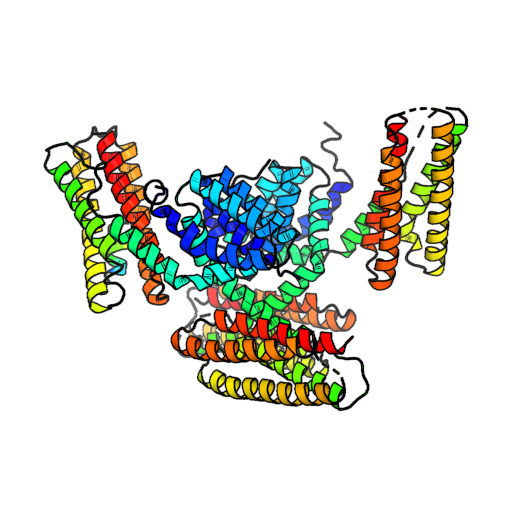53 1.00 88.98 173 SER C O 1
ATOM 4520 N N . PHE C 1 176 ? 16.898 -0.915 56.584 1.00 84.52 174 PHE C N 1
ATOM 4521 C CA . PHE C 1 176 ? 18.111 -1.686 56.322 1.00 81.13 174 PHE C CA 1
ATOM 4522 C C . PHE C 1 176 ? 18.359 -2.711 57.426 1.00 83.12 174 PHE C C 1
ATOM 4523 O O . PHE C 1 176 ? 18.800 -3.827 57.150 1.00 82.31 174 PHE C O 1
ATOM 4531 N N . SER C 1 177 ? 18.064 -2.322 58.667 1.00 86.24 175 SER C N 1
ATOM 4532 C CA . SER C 1 177 ? 18.180 -3.207 59.829 1.00 89.32 175 SER C CA 1
ATOM 4533 C C . SER C 1 177 ? 17.277 -4.431 59.692 1.00 91.97 175 SER C C 1
ATOM 4534 O O . SER C 1 177 ? 17.733 -5.565 59.846 1.00 92.79 175 SER C O 1
ATOM 4537 N N . ASP C 1 178 ? 15.999 -4.190 59.400 1.00 94.03 176 ASP C N 1
ATOM 4538 C CA . ASP C 1 178 ? 15.015 -5.259 59.230 1.00 97.47 176 ASP C CA 1
ATOM 4539 C C . ASP C 1 178 ? 15.346 -6.151 58.033 1.00 94.48 176 ASP C C 1
ATOM 4540 O O . ASP C 1 178 ? 15.008 -7.336 58.019 1.00 97.50 176 ASP C O 1
ATOM 4545 N N . THR C 1 179 ? 16.018 -5.574 57.041 1.00 89.04 177 THR C N 1
ATOM 4546 C CA . THR C 1 179 ? 16.447 -6.313 55.860 1.00 86.03 177 THR C CA 1
ATOM 4547 C C . THR C 1 179 ? 17.525 -7.346 56.213 1.00 85.35 177 THR C C 1
ATOM 4548 O O . THR C 1 179 ? 17.469 -8.482 55.733 1.00 86.56 177 THR C O 1
ATOM 4552 N N . LEU C 1 180 ? 18.484 -6.953 57.058 1.00 83.97 178 LEU C N 1
ATOM 4553 C CA . LEU C 1 180 ? 19.525 -7.866 57.550 1.00 84.23 178 LEU C CA 1
ATOM 4554 C C . LEU C 1 180 ? 18.922 -9.133 58.151 1.00 89.41 178 LEU C C 1
ATOM 4555 O O . LEU C 1 180 ? 19.327 -10.248 57.808 1.00 90.33 178 LEU C O 1
ATOM 4560 N N . LYS C 1 181 ? 17.953 -8.943 59.045 1.00 93.32 179 LYS C N 1
ATOM 4561 C CA . LYS C 1 181 ? 17.283 -10.040 59.736 1.00 99.32 179 LYS C CA 1
ATOM 4562 C C . LYS C 1 181 ? 16.544 -10.949 58.761 1.00 100.76 179 LYS C C 1
ATOM 4563 O O . LYS C 1 181 ? 16.495 -12.164 58.954 1.00 105.15 179 LYS C O 1
ATOM 4569 N N . THR C 1 182 ? 15.980 -10.355 57.714 1.00 97.68 180 THR C N 1
ATOM 4570 C CA . THR C 1 182 ? 15.297 -11.116 56.673 1.00 99.03 180 THR C CA 1
ATOM 4571 C C . THR C 1 182 ? 16.306 -11.935 55.853 1.00 96.27 180 THR C C 1
ATOM 4572 O O . THR C 1 182 ? 15.997 -13.047 55.419 1.00 99.62 180 THR C O 1
ATOM 4576 N N . TYR C 1 183 ? 17.508 -11.389 55.663 1.00 90.71 181 TYR C N 1
ATOM 4577 C CA . TYR C 1 183 ? 18.583 -12.090 54.950 1.00 88.29 181 TYR C CA 1
ATOM 4578 C C . TYR C 1 183 ? 19.095 -13.327 55.698 1.00 92.68 181 TYR C C 1
ATOM 4579 O O . TYR C 1 183 ? 19.335 -14.366 55.081 1.00 94.19 181 TYR C O 1
ATOM 4588 N N . PHE C 1 184 ? 19.264 -13.214 57.015 1.00 95.27 182 PHE C N 1
ATOM 4589 C CA . PHE C 1 184 ? 19.706 -14.350 57.834 1.00 100.59 182 PHE C CA 1
ATOM 4590 C C . PHE C 1 184 ? 18.687 -15.493 57.848 1.00 107.36 182 PHE C C 1
ATOM 4591 O O . PHE C 1 184 ? 19.025 -16.629 58.188 1.00 112.23 182 PHE C O 1
ATOM 4599 N N . LYS C 1 185 ? 17.448 -15.177 57.474 1.00 108.43 183 LYS C N 1
ATOM 4600 C CA . LYS C 1 185 ? 16.401 -16.173 57.268 1.00 114.98 183 LYS C CA 1
ATOM 4601 C C . LYS C 1 185 ? 16.417 -16.704 55.834 1.00 113.53 183 LYS C C 1
ATOM 4602 O O . LYS C 1 185 ? 16.358 -17.916 55.620 1.00 118.52 183 LYS C O 1
ATOM 4608 N N . ASP C 1 186 ? 16.504 -15.791 54.864 1.00 107.41 184 ASP C N 1
ATOM 4609 C CA . ASP C 1 186 ? 16.381 -16.128 53.438 1.00 106.24 184 ASP C CA 1
ATOM 4610 C C . ASP C 1 186 ? 17.673 -16.623 52.795 1.00 103.33 184 ASP C C 1
ATOM 4611 O O . ASP C 1 186 ? 17.680 -17.648 52.110 1.00 106.39 184 ASP C O 1
ATOM 4616 N N . GLY C 1 187 ? 18.755 -15.878 53.000 1.00 98.08 185 GLY C N 1
ATOM 4617 C CA . GLY C 1 187 ? 20.022 -16.158 52.336 1.00 95.10 185 GLY C CA 1
ATOM 4618 C C . GLY C 1 187 ? 20.164 -15.389 51.037 1.00 89.78 185 GLY C C 1
ATOM 4619 O O . GLY C 1 187 ? 21.210 -15.451 50.388 1.00 87.27 185 GLY C O 1
ATOM 4620 N N . LYS C 1 188 ? 19.111 -14.666 50.655 1.00 88.86 186 LYS C N 1
ATOM 4621 C CA . LYS C 1 188 ? 19.127 -13.845 49.442 1.00 84.48 186 LYS C CA 1
ATOM 4622 C C . LYS C 1 188 ? 19.781 -12.494 49.721 1.00 79.29 186 LYS C C 1
ATOM 4623 O O . LYS C 1 188 ? 19.157 -11.587 50.280 1.00 78.88 186 LYS C O 1
ATOM 4629 N N . ALA C 1 189 ? 21.044 -12.378 49.319 1.00 75.91 187 ALA C N 1
ATOM 4630 C CA . ALA C 1 189 ? 21.879 -11.225 49.654 1.00 71.75 187 ALA C CA 1
ATOM 4631 C C . ALA C 1 189 ? 21.588 -9.985 48.809 1.00 68.43 187 ALA C C 1
ATOM 4632 O O . ALA C 1 189 ? 22.120 -8.907 49.079 1.00 66.06 187 ALA C O 1
ATOM 4634 N N . ILE C 1 190 ? 20.743 -10.140 47.795 1.00 68.92 188 ILE C N 1
ATOM 4635 C CA . ILE C 1 190 ? 20.412 -9.043 46.885 1.00 66.50 188 ILE C CA 1
ATOM 4636 C C . ILE C 1 190 ? 19.624 -7.928 47.585 1.00 66.29 188 ILE C C 1
ATOM 4637 O O . ILE C 1 190 ? 19.845 -6.749 47.320 1.00 64.18 188 ILE C O 1
ATOM 4642 N N . ASN C 1 191 ? 18.731 -8.307 48.494 1.00 68.96 189 ASN C N 1
ATOM 4643 C CA . ASN C 1 191 ? 17.946 -7.342 49.267 1.00 69.74 189 ASN C CA 1
ATOM 4644 C C . ASN C 1 191 ? 18.811 -6.373 50.077 1.00 67.22 189 ASN C C 1
ATOM 4645 O O . ASN C 1 191 ? 18.476 -5.195 50.207 1.00 67.00 189 ASN C O 1
ATOM 4650 N N . VAL C 1 192 ? 19.924 -6.883 50.603 1.00 65.89 190 VAL C N 1
ATOM 4651 C CA . VAL C 1 192 ? 20.828 -6.119 51.465 1.00 64.13 190 VAL C CA 1
ATOM 4652 C C . VAL C 1 192 ? 21.618 -5.086 50.659 1.00 61.12 190 VAL C C 1
ATOM 4653 O O . VAL C 1 192 ? 21.867 -3.974 51.133 1.00 60.47 190 VAL C O 1
ATOM 4657 N N . PHE C 1 193 ? 22.002 -5.465 49.440 1.00 59.75 191 PHE C N 1
ATOM 4658 C CA . PHE C 1 193 ? 22.748 -4.585 48.543 1.00 57.71 191 PHE C CA 1
ATOM 4659 C C . PHE C 1 193 ? 21.894 -3.400 48.084 1.00 58.10 191 PHE C C 1
ATOM 4660 O O . PHE C 1 193 ? 22.337 -2.253 48.136 1.00 57.60 191 PHE C O 1
ATOM 4668 N N . VAL C 1 194 ? 20.673 -3.696 47.641 1.00 59.75 192 VAL C N 1
ATOM 4669 C CA . VAL C 1 194 ? 19.702 -2.687 47.223 1.00 61.36 192 VAL C CA 1
ATOM 4670 C C . VAL C 1 194 ? 19.431 -1.716 48.370 1.00 62.51 192 VAL C C 1
ATOM 4671 O O . VAL C 1 194 ? 19.413 -0.495 48.176 1.00 63.13 192 VAL C O 1
ATOM 4675 N N . SER C 1 195 ? 19.238 -2.278 49.561 1.00 63.48 193 SER C N 1
ATOM 4676 C CA . SER C 1 195 ? 18.986 -1.509 50.774 1.00 65.08 193 SER C CA 1
ATOM 4677 C C . SER C 1 195 ? 20.154 -0.591 51.150 1.00 63.69 193 SER C C 1
ATOM 4678 O O . SER C 1 195 ? 19.948 0.586 51.445 1.00 65.05 193 SER C O 1
ATOM 4681 N N . ALA C 1 196 ? 21.370 -1.134 51.135 1.00 61.76 194 ALA C N 1
ATOM 4682 C CA . ALA C 1 196 ? 22.573 -0.368 51.467 1.00 61.14 194 ALA C CA 1
ATOM 4683 C C . ALA C 1 196 ? 22.800 0.784 50.494 1.00 61.15 194 ALA C C 1
ATOM 4684 O O . ALA C 1 196 ? 23.260 1.859 50.888 1.00 62.18 194 ALA C O 1
ATOM 4686 N N . ASN C 1 197 ? 22.467 0.549 49.227 1.00 60.79 195 ASN C N 1
ATOM 4687 C CA . ASN C 1 197 ? 22.615 1.546 48.176 1.00 61.65 195 ASN C CA 1
ATOM 4688 C C . ASN C 1 197 ? 21.632 2.697 48.358 1.00 64.30 195 ASN C C 1
ATOM 4689 O O . ASN C 1 197 ? 21.945 3.843 48.030 1.00 65.85 195 ASN C O 1
ATOM 4694 N N . ARG C 1 198 ? 20.448 2.377 48.883 1.00 65.58 196 ARG C N 1
ATOM 4695 C CA . ARG C 1 198 ? 19.442 3.375 49.245 1.00 68.82 196 ARG C CA 1
ATOM 4696 C C . ARG C 1 198 ? 19.911 4.236 50.422 1.00 69.87 196 ARG C C 1
ATOM 4697 O O . ARG C 1 198 ? 19.691 5.450 50.437 1.00 72.70 196 ARG C O 1
ATOM 4705 N N . LEU C 1 199 ? 20.562 3.605 51.400 1.00 68.16 197 LEU C N 1
ATOM 4706 C CA . LEU C 1 199 ? 21.063 4.309 52.580 1.00 69.39 197 LEU C CA 1
ATOM 4707 C C . LEU C 1 199 ? 22.236 5.229 52.242 1.00 69.53 197 LEU C C 1
ATOM 4708 O O . LEU C 1 199 ? 22.452 6.243 52.910 1.00 72.01 197 LEU C O 1
ATOM 4713 N N . ILE C 1 200 ? 22.985 4.868 51.203 1.00 67.41 198 ILE C N 1
ATOM 4714 C CA . ILE C 1 200 ? 24.058 5.718 50.690 1.00 68.27 198 ILE C CA 1
ATOM 4715 C C . ILE C 1 200 ? 23.478 6.949 49.988 1.00 71.29 198 ILE C C 1
ATOM 4716 O O . ILE C 1 200 ? 24.029 8.047 50.094 1.00 74.13 198 ILE C O 1
ATOM 4721 N N . HIS C 1 201 ? 22.358 6.762 49.295 1.00 71.41 199 HIS C N 1
ATOM 4722 C CA . HIS C 1 201 ? 21.687 7.866 48.614 1.00 75.09 199 HIS C CA 1
ATOM 4723 C C . HIS C 1 201 ? 21.095 8.858 49.612 1.00 78.57 199 HIS C C 1
ATOM 4724 O O . HIS C 1 201 ? 21.117 10.068 49.380 1.00 82.42 199 HIS C O 1
ATOM 4731 N N . GLN C 1 202 ? 20.578 8.331 50.721 1.00 77.78 200 GLN C N 1
ATOM 4732 C CA . GLN C 1 202 ? 20.021 9.147 51.801 1.00 81.28 200 GLN C CA 1
ATOM 4733 C C . GLN C 1 202 ? 21.099 9.956 52.517 1.00 82.80 200 GLN C C 1
ATOM 4734 O O . GLN C 1 202 ? 20.828 11.038 53.045 1.00 87.04 200 GLN C O 1
ATOM 4740 N N . THR C 1 203 ? 22.317 9.420 52.532 1.00 79.87 201 THR C N 1
ATOM 4741 C CA . THR C 1 203 ? 23.473 10.125 53.075 1.00 81.71 201 THR C CA 1
ATOM 4742 C C . THR C 1 203 ? 23.874 11.273 52.143 1.00 85.07 201 THR C C 1
ATOM 4743 O O . THR C 1 203 ? 24.310 12.330 52.601 1.00 89.18 201 THR C O 1
ATOM 4747 N N . ASN C 1 204 ? 23.712 11.053 50.838 1.00 83.93 202 ASN C N 1
ATOM 4748 C CA . ASN C 1 204 ? 23.995 12.068 49.825 1.00 87.78 202 ASN C CA 1
ATOM 4749 C C . ASN C 1 204 ? 22.966 13.193 49.798 1.00 93.11 202 ASN C C 1
ATOM 4750 O O . ASN C 1 204 ? 23.317 14.354 49.568 1.00 98.25 202 ASN C O 1
ATOM 4755 N N . LEU C 1 205 ? 21.702 12.843 50.036 1.00 92.66 203 LEU C N 1
ATOM 4756 C CA . LEU C 1 205 ? 20.609 13.819 50.070 1.00 98.08 203 LEU C CA 1
ATOM 4757 C C . LEU C 1 205 ? 20.764 14.834 51.206 1.00 102.59 203 LEU C C 1
ATOM 4758 O O . LEU C 1 205 ? 20.417 16.007 51.047 1.00 108.55 203 LEU C O 1
ATOM 4763 N N . ILE C 1 206 ? 21.286 14.372 52.341 1.00 100.37 204 ILE C N 1
ATOM 4764 C CA . ILE C 1 206 ? 21.545 15.227 53.499 1.00 104.70 204 ILE C CA 1
ATOM 4765 C C . ILE C 1 206 ? 22.606 16.283 53.177 1.00 109.07 204 ILE C C 1
ATOM 4766 O O . ILE C 1 206 ? 22.395 17.473 53.426 1.00 115.40 204 ILE C O 1
ATOM 4771 N N . LEU C 1 207 ? 23.726 15.846 52.603 1.00 106.42 205 LEU C N 1
ATOM 4772 C CA . LEU C 1 207 ? 24.818 16.752 52.235 1.00 111.00 205 LEU C CA 1
ATOM 4773 C C . LEU C 1 207 ? 24.421 17.743 51.136 1.00 116.33 205 LEU C C 1
ATOM 4774 O O . LEU C 1 207 ? 24.939 18.862 51.087 1.00 122.76 205 LEU C O 1
ATOM 4779 N N . GLN C 1 208 ? 23.498 17.325 50.270 1.00 114.39 206 GLN C N 1
ATOM 4780 C CA . GLN C 1 208 ? 23.006 18.156 49.170 1.00 119.64 206 GLN C CA 1
ATOM 4781 C C . GLN C 1 208 ? 22.162 19.335 49.669 1.00 126.81 206 GLN C C 1
ATOM 4782 O O . GLN C 1 208 ? 22.174 20.414 49.067 1.00 133.70 206 GLN C O 1
ATOM 4788 N N . THR C 1 209 ? 21.441 19.122 50.769 1.00 125.80 207 THR C N 1
ATOM 4789 C CA . THR C 1 209 ? 20.560 20.145 51.339 1.00 132.62 207 THR C CA 1
ATOM 4790 C C . THR C 1 209 ? 21.355 21.301 51.952 1.00 139.15 207 THR C C 1
ATOM 4791 O O . THR C 1 209 ? 20.913 22.452 51.916 1.00 146.98 207 THR C O 1
ATOM 4795 N N . PHE C 1 210 ? 22.522 20.986 52.513 1.00 136.55 208 PHE C N 1
ATOM 4796 C CA . PHE C 1 210 ? 23.449 22.002 53.011 1.00 142.90 208 PHE C CA 1
ATOM 4797 C C . PHE C 1 210 ? 24.096 22.770 51.859 1.00 148.02 208 PHE C C 1
ATOM 4798 O O . PHE C 1 210 ? 24.442 23.943 52.003 1.00 156.19 208 PHE C O 1
ATOM 4806 N N . LYS C 1 211 ? 24.260 22.094 50.722 1.00 143.76 209 LYS C N 1
ATOM 4807 C CA . LYS C 1 211 ? 24.801 22.705 49.511 1.00 148.58 209 LYS C CA 1
ATOM 4808 C C . LYS C 1 211 ? 23.752 23.584 48.840 1.00 155.16 209 LYS C C 1
ATOM 4809 O O . LYS C 1 211 ? 24.078 24.600 48.227 1.00 163.14 209 LYS C O 1
ATOM 4815 N N . LYS D 1 11 ? 26.019 15.455 23.652 1.00 131.92 9 LYS D N 1
ATOM 4816 C CA . LYS D 1 11 ? 26.421 14.993 22.291 1.00 132.81 9 LYS D CA 1
ATOM 4817 C C . LYS D 1 11 ? 27.248 13.709 22.381 1.00 125.81 9 LYS D C 1
ATOM 4818 O O . LYS D 1 11 ? 26.737 12.615 22.118 1.00 120.13 9 LYS D O 1
ATOM 4824 N N . ASN D 1 12 ? 28.517 13.854 22.764 1.00 126.86 10 ASN D N 1
ATOM 4825 C CA . ASN D 1 12 ? 29.436 12.728 22.910 1.00 121.48 10 ASN D CA 1
ATOM 4826 C C . ASN D 1 12 ? 29.048 11.837 24.087 1.00 113.62 10 ASN D C 1
ATOM 4827 O O . ASN D 1 12 ? 29.073 10.608 23.978 1.00 108.08 10 ASN D O 1
ATOM 4832 N N . GLU D 1 13 ? 28.679 12.469 25.202 1.00 113.88 11 GLU D N 1
ATOM 4833 C CA . GLU D 1 13 ? 28.241 11.758 26.408 1.00 107.41 11 GLU D CA 1
ATOM 4834 C C . GLU D 1 13 ? 26.892 11.059 26.227 1.00 102.90 11 GLU D C 1
ATOM 4835 O O . GLU D 1 13 ? 26.617 10.055 26.889 1.00 97.04 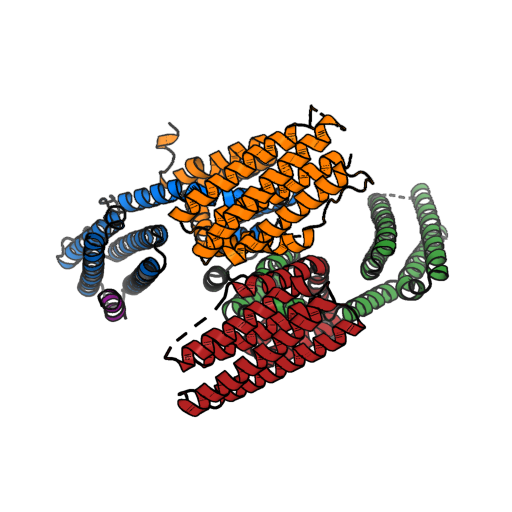11 GLU D O 1
ATOM 4841 N N . ALA D 1 14 ? 26.061 11.592 25.333 1.00 106.23 12 ALA D N 1
ATOM 4842 C CA . ALA D 1 14 ? 24.772 10.979 24.999 1.00 102.83 12 ALA D CA 1
ATOM 4843 C C . ALA D 1 14 ? 24.957 9.679 24.214 1.00 98.15 12 ALA D C 1
ATOM 4844 O O . ALA D 1 14 ? 24.129 8.771 24.298 1.00 93.38 12 ALA D O 1
ATOM 4846 N N . GLU D 1 15 ? 26.050 9.605 23.454 1.00 99.92 13 GLU D N 1
ATOM 4847 C CA . GLU D 1 15 ? 26.377 8.418 22.664 1.00 96.51 13 GLU D CA 1
ATOM 4848 C C . GLU D 1 15 ? 26.985 7.304 23.515 1.00 90.22 13 GLU D C 1
ATOM 4849 O O . GLU D 1 15 ? 26.597 6.140 23.382 1.00 85.89 13 GLU D O 1
ATOM 4855 N N . THR D 1 16 ? 27.933 7.662 24.382 1.00 90.12 14 THR D N 1
ATOM 4856 C CA . THR D 1 16 ? 28.580 6.679 25.254 1.00 85.06 14 THR D CA 1
ATOM 4857 C C . THR D 1 16 ? 27.609 6.085 26.286 1.00 79.45 14 THR D C 1
ATOM 4858 O O . THR D 1 16 ? 26.899 6.809 26.987 1.00 80.05 14 THR D O 1
ATOM 4862 N N . THR D 1 17 ? 27.585 4.755 26.338 1.00 74.35 15 THR D N 1
ATOM 4863 C CA . THR D 1 17 ? 26.678 3.996 27.188 1.00 69.15 15 THR D CA 1
ATOM 4864 C C . THR D 1 17 ? 27.130 4.045 28.642 1.00 67.52 15 THR D C 1
ATOM 4865 O O . THR D 1 17 ? 28.302 3.812 28.946 1.00 67.83 15 THR D O 1
ATOM 4869 N N . SER D 1 18 ? 26.192 4.347 29.534 1.00 65.89 16 SER D N 1
ATOM 4870 C CA . SER D 1 18 ? 26.479 4.372 30.959 1.00 64.79 16 SER D CA 1
ATOM 4871 C C . SER D 1 18 ? 26.395 2.972 31.567 1.00 60.57 16 SER D C 1
ATOM 4872 O O . SER D 1 18 ? 25.706 2.088 31.041 1.00 57.75 16 SER D O 1
ATOM 4875 N N . MET D 1 19 ? 27.103 2.796 32.683 1.00 60.22 17 MET D N 1
ATOM 4876 C CA . MET D 1 19 ? 27.162 1.533 33.421 1.00 57.38 17 MET D CA 1
ATOM 4877 C C . MET D 1 19 ? 25.787 0.964 33.790 1.00 54.55 17 MET D C 1
ATOM 4878 O O . MET D 1 19 ? 25.577 -0.247 33.740 1.00 52.16 17 MET D O 1
ATOM 4883 N N . VAL D 1 20 ? 24.856 1.846 34.139 1.00 55.20 18 VAL D N 1
ATOM 4884 C CA . VAL D 1 20 ? 23.523 1.441 34.572 1.00 53.57 18 VAL D CA 1
ATOM 4885 C C . VAL D 1 20 ? 22.677 0.827 33.439 1.00 51.36 18 VAL D C 1
ATOM 4886 O O . VAL D 1 20 ? 21.593 0.305 33.687 1.00 50.40 18 VAL D O 1
ATOM 4890 N N . SER D 1 21 ? 23.193 0.859 32.212 1.00 51.05 19 SER D N 1
ATOM 4891 C CA . SER D 1 21 ? 22.504 0.264 31.064 1.00 49.60 19 SER D CA 1
ATOM 4892 C C . SER D 1 21 ? 22.961 -1.155 30.711 1.00 47.62 19 SER D C 1
ATOM 4893 O O . SER D 1 21 ? 22.418 -1.777 29.793 1.00 46.64 19 SER D O 1
ATOM 4896 N N . MET D 1 22 ? 23.953 -1.659 31.439 1.00 47.48 20 MET D N 1
ATOM 4897 C CA . MET D 1 22 ? 24.541 -2.966 31.150 1.00 47.02 20 MET D CA 1
ATOM 4898 C C . MET D 1 22 ? 23.545 -4.145 31.114 1.00 45.05 20 MET D C 1
ATOM 4899 O O . MET D 1 22 ? 23.683 -5.024 30.263 1.00 44.90 20 MET D O 1
ATOM 4904 N N . PRO D 1 23 ? 22.551 -4.175 32.033 1.00 44.09 21 PRO D N 1
ATOM 4905 C CA . PRO D 1 23 ? 21.577 -5.275 32.019 1.00 42.94 21 PRO D CA 1
ATOM 4906 C C . PRO D 1 23 ? 20.817 -5.431 30.699 1.00 42.31 21 PRO D C 1
ATOM 4907 O O . PRO D 1 23 ? 20.434 -6.545 30.343 1.00 42.23 21 PRO D O 1
ATOM 4911 N N . LEU D 1 24 ? 20.607 -4.334 29.978 1.00 42.36 22 LEU D N 1
ATOM 4912 C CA . LEU D 1 24 ? 20.087 -4.413 28.610 1.00 42.56 22 LEU D CA 1
ATOM 4913 C C . LEU D 1 24 ? 20.939 -5.349 27.737 1.00 42.65 22 LEU D C 1
ATOM 4914 O O . LEU D 1 24 ? 20.401 -6.160 26.981 1.00 43.05 22 LEU D O 1
ATOM 4919 N N . TYR D 1 25 ? 22.261 -5.248 27.870 1.00 42.72 23 TYR D N 1
ATOM 4920 C CA . TYR D 1 25 ? 23.186 -6.050 27.074 1.00 43.45 23 TYR D CA 1
ATOM 4921 C C . TYR D 1 25 ? 23.542 -7.396 27.698 1.00 43.18 23 TYR D C 1
ATOM 4922 O O . TYR D 1 25 ? 23.813 -8.360 26.978 1.00 44.33 23 TYR D O 1
ATOM 4931 N N . ALA D 1 26 ? 23.530 -7.460 29.028 1.00 42.23 24 ALA D N 1
ATOM 4932 C CA . ALA D 1 26 ? 23.886 -8.681 29.749 1.00 42.84 24 ALA D CA 1
ATOM 4933 C C . ALA D 1 26 ? 22.693 -9.604 29.961 1.00 42.64 24 ALA D C 1
ATOM 4934 O O . ALA D 1 26 ? 22.866 -10.804 30.174 1.00 43.84 24 ALA D O 1
ATOM 4936 N N . VAL D 1 27 ? 21.487 -9.041 29.913 1.00 41.71 25 VAL D N 1
ATOM 4937 C CA . VAL D 1 27 ? 20.272 -9.813 30.160 1.00 42.20 25 VAL D CA 1
ATOM 4938 C C . VAL D 1 27 ? 19.315 -9.810 28.969 1.00 42.62 25 VAL D C 1
ATOM 4939 O O . VAL D 1 27 ? 18.923 -10.873 28.499 1.00 43.99 25 VAL D O 1
ATOM 4943 N N . MET D 1 28 ? 18.936 -8.633 28.480 1.00 42.54 26 MET D N 1
ATOM 4944 C CA . MET D 1 28 ? 17.884 -8.571 27.459 1.00 43.59 26 MET D CA 1
ATOM 4945 C C . MET D 1 28 ? 18.337 -9.069 26.087 1.00 44.94 26 MET D C 1
ATOM 4946 O O . MET D 1 28 ? 17.634 -9.852 25.448 1.00 46.20 26 MET D O 1
ATOM 4951 N N . TYR D 1 29 ? 19.511 -8.622 25.649 1.00 45.33 27 TYR D N 1
ATOM 4952 C CA . TYR D 1 29 ? 20.044 -9.002 24.341 1.00 47.19 27 TYR D CA 1
ATOM 4953 C C . TYR D 1 29 ? 20.220 -10.513 24.135 1.00 48.87 27 TYR D C 1
ATOM 4954 O O . TYR D 1 29 ? 19.826 -11.021 23.088 1.00 50.85 27 TYR D O 1
ATOM 4963 N N . PRO D 1 30 ? 20.802 -11.240 25.121 1.00 48.94 28 PRO D N 1
ATOM 4964 C CA . PRO D 1 30 ? 20.905 -12.693 24.925 1.00 51.31 28 PRO D CA 1
ATOM 4965 C C . PRO D 1 30 ? 19.530 -13.345 24.781 1.00 51.95 28 PRO D C 1
ATOM 4966 O O . PRO D 1 30 ? 19.387 -14.335 24.056 1.00 54.63 28 PRO D O 1
ATOM 4970 N N . VAL D 1 31 ? 18.534 -12.779 25.462 1.00 50.01 29 VAL D N 1
ATOM 4971 C CA . VAL D 1 31 ? 17.152 -13.248 25.377 1.00 50.87 29 VAL D CA 1
ATOM 4972 C C . VAL D 1 31 ? 16.569 -13.022 23.977 1.00 52.25 29 VAL D C 1
ATOM 4973 O O . VAL D 1 31 ? 15.971 -13.931 23.394 1.00 54.68 29 VAL D O 1
ATOM 4977 N N . PHE D 1 32 ? 16.763 -11.822 23.438 1.00 51.50 30 PHE D N 1
ATOM 4978 C CA . PHE D 1 32 ? 16.254 -11.488 22.112 1.00 53.35 30 PHE D CA 1
ATOM 4979 C C . PHE D 1 32 ? 16.990 -12.245 21.014 1.00 56.35 30 PHE D C 1
ATOM 4980 O O . PHE D 1 32 ? 16.375 -12.669 20.035 1.00 58.82 30 PHE D O 1
ATOM 4988 N N . ASN D 1 33 ? 18.300 -12.417 21.190 1.00 56.80 31 ASN D N 1
ATOM 4989 C CA . ASN D 1 33 ? 19.120 -13.212 20.268 1.00 60.38 31 ASN D CA 1
ATOM 4990 C C . ASN D 1 33 ? 18.689 -14.673 20.201 1.00 63.25 31 ASN D C 1
ATOM 4991 O O . ASN D 1 33 ? 18.683 -15.267 19.126 1.00 66.71 31 ASN D O 1
ATOM 4996 N N . GLU D 1 34 ? 18.338 -15.241 21.356 1.00 62.70 32 GLU D N 1
ATOM 4997 C CA . GLU D 1 34 ? 17.827 -16.612 21.437 1.00 66.09 32 GLU D CA 1
ATOM 4998 C C . GLU D 1 34 ? 16.449 -16.715 20.803 1.00 67.05 32 GLU D C 1
ATOM 4999 O O . GLU D 1 34 ? 16.121 -17.723 20.180 1.00 70.92 32 GLU D O 1
ATOM 5005 N N . LEU D 1 35 ? 15.653 -15.661 20.964 1.00 64.36 33 LEU D N 1
ATOM 5006 C CA . LEU D 1 35 ? 14.286 -15.621 20.447 1.00 65.57 33 LEU D CA 1
ATOM 5007 C C . LEU D 1 35 ? 14.234 -15.448 18.932 1.00 68.36 33 LEU D C 1
ATOM 5008 O O . LEU D 1 35 ? 13.379 -16.029 18.265 1.00 71.41 33 LEU D O 1
ATOM 5013 N N . GLU D 1 36 ? 15.161 -14.649 18.408 1.00 68.00 34 GLU D N 1
ATOM 5014 C CA . GLU D 1 36 ? 15.230 -14.296 16.990 1.00 70.94 34 GLU D CA 1
ATOM 5015 C C . GLU D 1 36 ? 15.232 -15.508 16.066 1.00 75.47 34 GLU D C 1
ATOM 5016 O O . GLU D 1 36 ? 14.803 -15.418 14.916 1.00 78.68 34 GLU D O 1
ATOM 5022 N N . ARG D 1 37 ? 15.722 -16.631 16.584 1.00 76.35 35 ARG D N 1
ATOM 5023 C CA . ARG D 1 37 ? 15.782 -17.892 15.851 1.00 81.41 35 ARG D CA 1
ATOM 5024 C C . ARG D 1 37 ? 14.398 -18.421 15.501 1.00 83.57 35 ARG D C 1
ATOM 5025 O O . ARG D 1 37 ? 14.180 -18.909 14.390 1.00 88.30 35 ARG D O 1
ATOM 5033 N N . VAL D 1 38 ? 13.470 -18.315 16.451 1.00 80.61 36 VAL D N 1
ATOM 5034 C CA . VAL D 1 38 ? 12.121 -18.863 16.291 1.00 82.78 36 VAL D CA 1
ATOM 5035 C C . VAL D 1 38 ? 11.050 -17.793 16.039 1.00 81.26 36 VAL D C 1
ATOM 5036 O O . VAL D 1 38 ? 9.901 -18.123 15.725 1.00 83.91 36 VAL D O 1
ATOM 5040 N N . ASN D 1 39 ? 11.436 -16.522 16.166 1.00 77.56 37 ASN D N 1
ATOM 5041 C CA . ASN D 1 39 ? 10.513 -15.398 15.996 1.00 76.42 37 ASN D CA 1
ATOM 5042 C C . ASN D 1 39 ? 11.251 -14.087 15.745 1.00 74.25 37 ASN D C 1
ATOM 5043 O O . ASN D 1 39 ? 11.632 -13.393 16.689 1.00 70.63 37 ASN D O 1
ATOM 5048 N N . LEU D 1 40 ? 11.431 -13.743 14.475 1.00 77.14 38 LEU D N 1
ATOM 5049 C CA . LEU D 1 40 ? 12.187 -12.550 14.094 1.00 76.36 38 LEU D CA 1
ATOM 5050 C C . LEU D 1 40 ? 11.472 -11.242 14.443 1.00 74.77 38 LEU D C 1
ATOM 5051 O O . LEU D 1 40 ? 12.040 -10.387 15.118 1.00 71.67 38 LEU D O 1
ATOM 5056 N N . SER D 1 41 ? 10.233 -11.097 13.982 1.00 77.56 39 SER D N 1
ATOM 5057 C CA . SER D 1 41 ? 9.458 -9.871 14.193 1.00 77.67 39 SER D CA 1
ATOM 5058 C C . SER D 1 41 ? 9.325 -9.496 15.673 1.00 73.15 39 SER D C 1
ATOM 5059 O O . SER D 1 41 ? 9.598 -8.354 16.053 1.00 71.96 39 SER D O 1
ATOM 5062 N N . ALA D 1 42 ? 8.924 -10.462 16.500 1.00 71.27 40 ALA D N 1
ATOM 5063 C CA . ALA D 1 42 ? 8.812 -10.245 17.941 1.00 67.48 40 ALA D CA 1
ATOM 5064 C C . ALA D 1 42 ? 10.153 -9.850 18.557 1.00 63.91 40 ALA D C 1
ATOM 5065 O O . ALA D 1 42 ? 10.214 -8.945 19.389 1.00 61.83 40 ALA D O 1
ATOM 5067 N N . ALA D 1 43 ? 11.221 -10.520 18.131 1.00 63.72 41 ALA D N 1
ATOM 5068 C CA . ALA D 1 43 ? 12.565 -10.224 18.624 1.00 60.97 41 ALA D CA 1
ATOM 5069 C C . ALA D 1 43 ? 13.005 -8.809 18.261 1.00 61.15 41 ALA D C 1
ATOM 5070 O O . ALA D 1 43 ? 13.607 -8.117 19.082 1.00 58.72 41 ALA D O 1
ATOM 5072 N N . GLN D 1 44 ? 12.695 -8.389 17.035 1.00 64.65 42 GLN D N 1
ATOM 5073 C CA . GLN D 1 44 ? 13.069 -7.064 16.537 1.00 66.10 42 GLN D CA 1
ATOM 5074 C C . GLN D 1 44 ? 12.329 -5.950 17.266 1.00 65.20 42 GLN D C 1
ATOM 5075 O O . GLN D 1 44 ? 12.952 -5.022 17.779 1.00 63.97 42 GLN D O 1
ATOM 5081 N N . THR D 1 45 ? 11.004 -6.060 17.316 1.00 66.32 43 THR D N 1
ATOM 5082 C CA . THR D 1 45 ? 10.149 -5.014 17.875 1.00 67.03 43 THR D CA 1
ATOM 5083 C C . THR D 1 45 ? 10.403 -4.783 19.367 1.00 63.09 43 THR D C 1
ATOM 5084 O O . THR D 1 45 ? 10.434 -3.637 19.821 1.00 63.53 43 THR D O 1
ATOM 5088 N N . LEU D 1 46 ? 10.592 -5.871 20.116 1.00 59.94 44 LEU D N 1
ATOM 5089 C CA . LEU D 1 46 ? 10.871 -5.793 21.551 1.00 56.48 44 LEU D CA 1
ATOM 5090 C C . LEU D 1 46 ? 12.249 -5.196 21.819 1.00 54.87 44 LEU D C 1
ATOM 5091 O O . LEU D 1 46 ? 12.392 -4.320 22.674 1.00 54.02 44 LEU D O 1
ATOM 5096 N N . ARG D 1 47 ? 13.255 -5.665 21.080 1.00 54.99 45 ARG D N 1
ATOM 5097 C CA . ARG D 1 47 ? 14.598 -5.094 21.147 1.00 54.34 45 ARG D CA 1
ATOM 5098 C C . ARG D 1 47 ? 14.569 -3.602 20.817 1.00 56.54 45 ARG D C 1
ATOM 5099 O O . ARG D 1 47 ? 15.171 -2.800 21.527 1.00 55.84 45 ARG D O 1
ATOM 5107 N N . ALA D 1 48 ? 13.860 -3.242 19.751 1.00 59.76 46 ALA D N 1
ATOM 5108 C CA . ALA D 1 48 ? 13.702 -1.840 19.374 1.00 63.24 46 ALA D CA 1
ATOM 5109 C C . ALA D 1 48 ? 13.036 -1.037 20.489 1.00 62.84 46 ALA D C 1
ATOM 5110 O O . ALA D 1 48 ? 13.449 0.084 20.781 1.00 64.36 46 ALA D O 1
ATOM 5112 N N . ALA D 1 49 ? 12.021 -1.622 21.118 1.00 61.57 47 ALA D N 1
ATOM 5113 C CA . ALA D 1 49 ? 11.311 -0.966 22.207 1.00 61.84 47 ALA D CA 1
ATOM 5114 C C . ALA D 1 49 ? 12.240 -0.722 23.388 1.00 59.09 47 ALA D C 1
ATOM 5115 O O . ALA D 1 49 ? 12.268 0.373 23.940 1.00 60.74 47 ALA D O 1
ATOM 5117 N N . PHE D 1 50 ? 13.014 -1.740 23.753 1.00 55.85 48 PHE D N 1
ATOM 5118 C CA . PHE D 1 50 ? 13.949 -1.636 24.870 1.00 53.72 48 PHE D CA 1
ATOM 5119 C C . PHE D 1 50 ? 15.102 -0.681 24.604 1.00 55.00 48 PHE D C 1
ATOM 5120 O O . PHE D 1 50 ? 15.543 0.016 25.517 1.00 54.97 48 PHE D O 1
ATOM 5128 N N . ILE D 1 51 ? 15.585 -0.648 23.362 1.00 56.93 49 ILE D N 1
ATOM 5129 C CA . ILE D 1 51 ? 16.647 0.281 22.968 1.00 59.04 49 ILE D CA 1
ATOM 5130 C C . ILE D 1 51 ? 16.122 1.712 23.019 1.00 62.99 49 ILE D C 1
ATOM 5131 O O . ILE D 1 51 ? 16.750 2.585 23.618 1.00 63.98 49 ILE D O 1
ATOM 5136 N N . LYS D 1 52 ? 14.964 1.938 22.400 1.00 65.92 50 LYS D N 1
ATOM 5137 C CA . LYS D 1 52 ? 14.304 3.238 22.439 1.00 70.53 50 LYS D CA 1
ATOM 5138 C C . LYS D 1 52 ? 14.165 3.699 23.892 1.00 69.48 50 LYS D C 1
ATOM 5139 O O . LYS D 1 52 ? 14.593 4.801 24.246 1.00 72.10 50 LYS D O 1
ATOM 5145 N N . ALA D 1 53 ? 13.600 2.830 24.729 1.00 66.07 51 ALA D N 1
ATOM 5146 C CA . ALA D 1 53 ? 13.345 3.142 26.132 1.00 65.55 51 ALA D CA 1
ATOM 5147 C C . ALA D 1 53 ? 14.622 3.459 26.906 1.00 64.21 51 ALA D C 1
ATOM 5148 O O . ALA D 1 53 ? 14.683 4.473 27.606 1.00 66.67 51 ALA D O 1
ATOM 5150 N N . GLU D 1 54 ? 15.636 2.604 26.759 1.00 61.02 52 GLU D N 1
ATOM 5151 C CA . GLU D 1 54 ? 16.879 2.722 27.525 1.00 59.74 52 GLU D CA 1
ATOM 5152 C C . GLU D 1 54 ? 17.672 3.973 27.174 1.00 63.36 52 GLU D C 1
ATOM 5153 O O . GLU D 1 54 ? 18.166 4.664 28.063 1.00 64.48 52 GLU D O 1
ATOM 5159 N N . LYS D 1 55 ? 17.783 4.261 25.880 1.00 65.86 53 LYS D N 1
ATOM 5160 C CA . LYS D 1 55 ? 18.519 5.431 25.411 1.00 70.09 53 LYS D CA 1
ATOM 5161 C C . LYS D 1 55 ? 17.884 6.735 25.904 1.00 74.31 53 LYS D C 1
ATOM 5162 O O . LYS D 1 55 ? 18.593 7.692 26.214 1.00 77.28 53 LYS D O 1
ATOM 5168 N N . GLU D 1 56 ? 16.555 6.761 25.990 1.00 75.02 54 GLU D N 1
ATOM 5169 C CA . GLU D 1 56 ? 15.834 7.949 26.453 1.00 79.76 54 GLU D CA 1
ATOM 5170 C C . GLU D 1 56 ? 15.909 8.139 27.964 1.00 78.58 54 GLU D C 1
ATOM 5171 O O . GLU D 1 56 ? 16.012 9.262 28.446 1.00 83.05 54 GLU D O 1
ATOM 5177 N N . ASN D 1 57 ? 15.845 7.040 28.708 1.00 73.44 55 ASN D N 1
ATOM 5178 C CA . ASN D 1 57 ? 15.960 7.088 30.163 1.00 72.47 55 ASN D CA 1
ATOM 5179 C C . ASN D 1 57 ? 16.833 5.954 30.687 1.00 66.98 55 ASN D C 1
ATOM 5180 O O . ASN D 1 57 ? 16.326 4.891 31.031 1.00 63.80 55 ASN D O 1
ATOM 5185 N N . PRO D 1 58 ? 18.158 6.180 30.735 1.00 66.60 56 PRO D N 1
ATOM 5186 C CA . PRO D 1 58 ? 19.120 5.161 31.154 1.00 62.36 56 PRO D CA 1
ATOM 5187 C C . PRO D 1 58 ? 18.848 4.597 32.545 1.00 60.44 56 PRO D C 1
ATOM 5188 O O . PRO D 1 58 ? 18.600 5.347 33.487 1.00 62.95 56 PRO D O 1
ATOM 5192 N N . GLY D 1 59 ? 18.898 3.274 32.651 1.00 56.71 57 GLY D N 1
ATOM 5193 C CA . GLY D 1 59 ? 18.694 2.579 33.915 1.00 55.42 57 GLY D CA 1
ATOM 5194 C C . GLY D 1 59 ? 17.311 1.976 33.993 1.00 55.00 57 GLY D C 1
ATOM 5195 O O . GLY D 1 59 ? 16.971 1.296 34.966 1.00 54.39 57 GLY D O 1
ATOM 5196 N N . LEU D 1 60 ? 16.516 2.228 32.956 1.00 55.86 58 LEU D N 1
ATOM 5197 C CA . LEU D 1 60 ? 15.133 1.784 32.913 1.00 56.23 58 LEU D CA 1
ATOM 5198 C C . LEU D 1 60 ? 15.044 0.279 32.781 1.00 52.90 58 LEU D C 1
ATOM 5199 O O . LEU D 1 60 ? 14.206 -0.351 33.423 1.00 53.09 58 LEU D O 1
ATOM 5204 N N . THR D 1 61 ? 15.903 -0.290 31.941 1.00 50.64 59 THR D N 1
ATOM 5205 C CA . THR D 1 61 ? 15.919 -1.729 31.729 1.00 48.29 59 THR D CA 1
ATOM 5206 C C . THR D 1 61 ? 16.250 -2.447 33.024 1.00 47.43 59 THR D C 1
ATOM 5207 O O . THR D 1 61 ? 15.646 -3.469 33.328 1.00 47.38 59 THR D O 1
ATOM 5211 N N . GLN D 1 62 ? 17.191 -1.890 33.784 1.00 47.74 60 GLN D N 1
ATOM 5212 C CA . GLN D 1 62 ? 17.553 -2.397 35.108 1.00 47.70 60 GLN D CA 1
ATOM 5213 C C . GLN D 1 62 ? 16.355 -2.378 36.064 1.00 49.19 60 GLN D C 1
ATOM 5214 O O . GLN D 1 62 ? 16.163 -3.312 36.842 1.00 49.32 60 GLN D O 1
ATOM 5220 N N . ASP D 1 63 ? 15.552 -1.318 35.992 1.00 50.82 61 ASP D N 1
ATOM 5221 C CA . ASP D 1 63 ? 14.367 -1.192 36.833 1.00 53.03 61 ASP D CA 1
ATOM 5222 C C . ASP D 1 63 ? 13.367 -2.291 36.522 1.00 52.12 61 ASP D C 1
ATOM 5223 O O . ASP D 1 63 ? 12.781 -2.863 37.436 1.00 53.47 61 ASP D O 1
ATOM 5228 N N . ILE D 1 64 ? 13.186 -2.587 35.234 1.00 50.22 62 ILE D N 1
ATOM 5229 C CA . ILE D 1 64 ? 12.283 -3.657 34.804 1.00 49.64 62 ILE D CA 1
ATOM 5230 C C . ILE D 1 64 ? 12.747 -5.008 35.338 1.00 48.28 62 ILE D C 1
ATOM 5231 O O . ILE D 1 64 ? 11.960 -5.719 35.970 1.00 49.61 62 ILE D O 1
ATOM 5236 N N . ILE D 1 65 ? 14.022 -5.338 35.106 1.00 46.04 63 ILE D N 1
ATOM 5237 C CA . ILE D 1 65 ? 14.602 -6.607 35.559 1.00 45.54 63 ILE D CA 1
ATOM 5238 C C . ILE D 1 65 ? 14.321 -6.841 37.043 1.00 47.76 63 ILE D C 1
ATOM 5239 O O . ILE D 1 65 ? 13.864 -7.918 37.431 1.00 49.31 63 ILE D O 1
ATOM 5244 N N . MET D 1 66 ? 14.588 -5.822 37.857 1.00 48.48 64 MET D N 1
ATOM 5245 C CA . MET D 1 66 ? 14.404 -5.901 39.302 1.00 51.17 64 MET D CA 1
ATOM 5246 C C . MET D 1 66 ? 12.944 -6.112 39.717 1.00 53.71 64 MET D C 1
ATOM 5247 O O . MET D 1 66 ? 12.677 -6.829 40.678 1.00 56.37 64 MET D O 1
ATOM 5252 N N . LYS D 1 67 ? 12.006 -5.499 38.996 1.00 53.62 65 LYS D N 1
ATOM 5253 C CA . LYS D 1 67 ? 10.577 -5.666 39.289 1.00 56.52 65 LYS D CA 1
ATOM 5254 C C . LYS D 1 67 ? 10.111 -7.082 38.958 1.00 56.50 65 LYS D C 1
ATOM 5255 O O . LYS D 1 67 ? 9.147 -7.575 39.539 1.00 59.93 65 LYS D O 1
ATOM 5261 N N . ILE D 1 68 ? 10.800 -7.724 38.021 1.00 53.58 66 ILE D N 1
ATOM 5262 C CA . ILE D 1 68 ? 10.496 -9.090 37.613 1.00 53.76 66 ILE D CA 1
ATOM 5263 C C . ILE D 1 68 ? 11.099 -10.110 38.583 1.00 55.80 66 ILE D C 1
ATOM 5264 O O . ILE D 1 68 ? 10.431 -11.080 38.954 1.00 58.97 66 ILE D O 1
ATOM 5269 N N . LEU D 1 69 ? 12.345 -9.887 39.002 1.00 54.95 67 LEU D N 1
ATOM 5270 C CA . LEU D 1 69 ? 12.984 -10.743 40.011 1.00 57.66 67 LEU D CA 1
ATOM 5271 C C . LEU D 1 69 ? 12.253 -10.644 41.342 1.00 61.87 67 LEU D C 1
ATOM 5272 O O . LEU D 1 69 ? 12.256 -11.583 42.136 1.00 65.32 67 LEU D O 1
ATOM 5277 N N . GLU D 1 70 ? 11.643 -9.485 41.575 1.00 62.42 68 GLU D N 1
ATOM 5278 C CA . GLU D 1 70 ? 10.821 -9.237 42.748 1.00 67.26 68 GLU D CA 1
ATOM 5279 C C . GLU D 1 70 ? 9.648 -10.217 42.798 1.00 70.36 68 GLU D C 1
ATOM 5280 O O . GLU D 1 70 ? 9.170 -10.569 43.876 1.00 74.71 68 GLU D O 1
ATOM 5286 N N . LYS D 1 71 ? 9.208 -10.656 41.619 1.00 68.42 69 LYS D N 1
ATOM 5287 C CA . LYS D 1 71 ? 8.079 -11.571 41.485 1.00 71.48 69 LYS D CA 1
ATOM 5288 C C . LYS D 1 71 ? 8.497 -13.031 41.258 1.00 72.15 69 LYS D C 1
ATOM 5289 O O . LYS D 1 71 ? 7.696 -13.847 40.798 1.00 73.95 69 LYS D O 1
ATOM 5295 N N . LYS D 1 72 ? 9.743 -13.345 41.607 1.00 77.75 70 LYS D N 1
ATOM 5296 C CA . LYS D 1 72 ? 10.321 -14.683 41.447 1.00 75.95 70 LYS D CA 1
ATOM 5297 C C . LYS D 1 72 ? 9.391 -15.806 41.908 1.00 71.48 70 LYS D C 1
ATOM 5298 O O . LYS D 1 72 ? 9.072 -16.705 41.131 1.00 67.43 70 LYS D O 1
ATOM 5304 N N . SER D 1 73 ? 8.960 -15.743 43.169 1.00 72.97 71 SER D N 1
ATOM 5305 C CA . SER D 1 73 ? 8.166 -16.812 43.779 1.00 70.41 71 SER D CA 1
ATOM 5306 C C . SER D 1 73 ? 6.773 -16.926 43.172 1.00 65.84 71 SER D C 1
ATOM 5307 O O . SER D 1 73 ? 6.250 -18.032 43.022 1.00 62.98 71 SER D O 1
ATOM 5310 N N . VAL D 1 74 ? 6.174 -15.787 42.834 1.00 66.22 72 VAL D N 1
ATOM 5311 C CA . VAL D 1 74 ? 4.901 -15.772 42.117 1.00 63.44 72 VAL D CA 1
ATOM 5312 C C . VAL D 1 74 ? 5.070 -16.468 40.769 1.00 60.27 72 VAL D C 1
ATOM 5313 O O . VAL D 1 74 ? 4.268 -17.336 40.397 1.00 57.46 72 VAL D O 1
ATOM 5317 N N . GLU D 1 75 ? 6.132 -16.103 40.056 1.00 61.42 73 GLU D N 1
ATOM 5318 C CA . GLU D 1 75 ? 6.415 -16.696 38.757 1.00 59.28 73 GLU D CA 1
ATOM 5319 C C . GLU D 1 75 ? 6.780 -18.170 38.835 1.00 56.85 73 GLU D C 1
ATOM 5320 O O . GLU D 1 75 ? 6.475 -18.933 37.917 1.00 54.03 73 GLU D O 1
ATOM 5326 N N . VAL D 1 76 ? 7.421 -18.561 39.935 1.00 58.67 74 VAL D N 1
ATOM 5327 C CA . VAL D 1 76 ? 7.766 -19.960 40.184 1.00 57.91 74 VAL D CA 1
ATOM 5328 C C . VAL D 1 76 ? 6.506 -20.772 40.480 1.00 55.01 74 VAL D C 1
ATOM 5329 O O . VAL D 1 76 ? 6.338 -21.868 39.953 1.00 52.87 74 VAL D O 1
ATOM 5333 N N . ASN D 1 77 ? 5.619 -20.221 41.305 1.00 55.82 75 ASN D N 1
ATOM 5334 C CA . ASN D 1 77 ? 4.336 -20.859 41.593 1.00 54.60 75 ASN D CA 1
ATOM 5335 C C . ASN D 1 77 ? 3.450 -20.998 40.350 1.00 51.58 75 ASN D C 1
ATOM 5336 O O . ASN D 1 77 ? 2.826 -22.042 40.146 1.00 50.17 75 ASN D O 1
ATOM 5341 N N . PHE D 1 78 ? 3.421 -19.958 39.516 1.00 51.35 76 PHE D N 1
ATOM 5342 C CA . PHE D 1 78 ? 2.661 -19.993 38.266 1.00 49.66 76 PHE D CA 1
ATOM 5343 C C . PHE D 1 78 ? 3.189 -21.018 37.257 1.00 47.52 76 PHE D C 1
ATOM 5344 O O . PHE D 1 78 ? 2.408 -21.670 36.570 1.00 46.82 76 PHE D O 1
ATOM 5352 N N . THR D 1 79 ? 4.506 -21.143 37.152 1.00 47.74 77 THR D N 1
ATOM 5353 C CA . THR D 1 79 ? 5.107 -22.092 36.222 1.00 46.59 77 THR D CA 1
ATOM 5354 C C . THR D 1 79 ? 4.699 -23.527 36.570 1.00 45.58 77 THR D C 1
ATOM 5355 O O . THR D 1 79 ? 4.339 -24.311 35.687 1.00 44.45 77 THR D O 1
ATOM 5359 N N . GLU D 1 80 ? 4.742 -23.854 37.860 1.00 46.78 78 GLU D N 1
ATOM 5360 C CA . GLU D 1 80 ? 4.322 -25.161 38.339 1.00 46.88 78 GLU D CA 1
ATOM 5361 C C . GLU D 1 80 ? 2.841 -25.363 38.038 1.00 46.04 78 GLU D C 1
ATOM 5362 O O . GLU D 1 80 ? 2.419 -26.443 37.608 1.00 45.33 78 GLU D O 1
ATOM 5368 N N . SER D 1 81 ? 2.076 -24.299 38.270 1.00 46.64 79 SER D N 1
ATOM 5369 C CA . SER D 1 81 ? 0.640 -24.253 38.034 1.00 47.35 79 SER D CA 1
ATOM 5370 C C . SER D 1 81 ? 0.313 -24.539 36.569 1.00 46.45 79 SER D C 1
ATOM 5371 O O . SER D 1 81 ? -0.629 -25.276 36.272 1.00 47.15 79 SER D O 1
ATOM 5374 N N . LEU D 1 82 ? 1.107 -23.968 35.664 1.00 45.75 80 LEU D N 1
ATOM 5375 C CA . LEU D 1 82 ? 0.945 -24.175 34.225 1.00 45.85 80 LEU D CA 1
ATOM 5376 C C . LEU D 1 82 ? 1.188 -25.629 33.829 1.00 45.19 80 LEU D C 1
ATOM 5377 O O . LEU D 1 82 ? 0.496 -26.175 32.961 1.00 45.85 80 LEU D O 1
ATOM 5382 N N . LEU D 1 83 ? 2.179 -26.240 34.473 1.00 44.85 81 LEU D N 1
ATOM 5383 C CA . LEU D 1 83 ? 2.504 -27.645 34.268 1.00 44.98 81 LEU D CA 1
ATOM 5384 C C . LEU D 1 83 ? 1.392 -28.568 34.771 1.00 46.47 81 LEU D C 1
ATOM 5385 O O . LEU D 1 83 ? 1.065 -29.561 34.121 1.00 47.05 81 LEU D O 1
ATOM 5390 N N . ARG D 1 84 ? 0.809 -28.235 35.919 1.00 47.98 82 ARG D N 1
ATOM 5391 C CA . ARG D 1 84 ? -0.281 -29.036 36.478 1.00 50.46 82 ARG D CA 1
ATOM 5392 C C . ARG D 1 84 ? -1.536 -28.968 35.612 1.00 52.14 82 ARG D C 1
ATOM 5393 O O . ARG D 1 84 ? -2.338 -29.900 35.610 1.00 54.53 82 ARG D O 1
ATOM 5401 N N . MET D 1 85 ? -1.682 -27.871 34.870 1.00 52.34 83 MET D N 1
ATOM 5402 C CA . MET D 1 85 ? -2.831 -27.644 33.986 1.00 55.50 83 MET D CA 1
ATOM 5403 C C . MET D 1 85 ? -2.635 -28.246 32.588 1.00 55.92 83 MET D C 1
ATOM 5404 O O . MET D 1 85 ? -3.591 -28.338 31.809 1.00 58.89 83 MET D O 1
ATOM 5409 N N . ALA D 1 86 ? -1.401 -28.647 32.279 1.00 54.15 84 ALA D N 1
ATOM 5410 C CA . ALA D 1 86 ? -1.055 -29.233 30.975 1.00 55.19 84 ALA D CA 1
ATOM 5411 C C . ALA D 1 86 ? -1.844 -30.508 30.693 1.00 58.25 84 ALA D C 1
ATOM 5412 O O . ALA D 1 86 ? -1.911 -30.972 29.550 1.00 59.69 84 ALA D O 1
ATOM 5414 N N . ALA D 1 87 ? -2.432 -31.061 31.750 1.00 60.38 85 ALA D N 1
ATOM 5415 C CA . ALA D 1 87 ? -3.320 -32.207 31.663 1.00 64.60 85 ALA D CA 1
ATOM 5416 C C . ALA D 1 87 ? -4.576 -31.908 30.827 1.00 69.03 85 ALA D C 1
ATOM 5417 O O . ALA D 1 87 ? -4.969 -32.718 29.987 1.00 71.74 85 ALA D O 1
ATOM 5419 N N . ASP D 1 88 ? -5.184 -30.742 31.061 1.00 70.80 86 ASP D N 1
ATOM 5420 C CA . ASP D 1 88 ? -6.448 -30.333 30.425 1.00 76.55 86 ASP D CA 1
ATOM 5421 C C . ASP D 1 88 ? -6.413 -30.268 28.896 1.00 78.46 86 ASP D C 1
ATOM 5422 O O . ASP D 1 88 ? -7.447 -30.425 28.242 1.00 84.06 86 ASP D O 1
ATOM 5427 N N . ASP D 1 89 ? -5.232 -30.011 28.336 1.00 74.94 87 ASP D N 1
ATOM 5428 C CA . ASP D 1 89 ? -5.054 -29.968 26.884 1.00 77.24 87 ASP D CA 1
ATOM 5429 C C . ASP D 1 89 ? -4.290 -31.184 26.370 1.00 75.66 87 ASP D C 1
ATOM 5430 O O . ASP D 1 89 ? -3.073 -31.269 26.528 1.00 71.77 87 ASP D O 1
ATOM 5435 N N . GLU D 1 99 ? -9.253 -42.281 11.506 1.00 168.06 97 GLU D N 1
ATOM 5436 C CA . GLU D 1 99 ? -7.979 -42.947 11.260 1.00 163.10 97 GLU D CA 1
ATOM 5437 C C . GLU D 1 99 ? -7.438 -43.606 12.528 1.00 154.98 97 GLU D C 1
ATOM 5438 O O . GLU D 1 99 ? -7.587 -43.055 13.620 1.00 149.45 97 GLU D O 1
ATOM 5444 N N . PRO D 1 100 ? -6.815 -44.792 12.388 1.00 155.13 98 PRO D N 1
ATOM 5445 C CA . PRO D 1 100 ? -6.193 -45.473 13.526 1.00 148.66 98 PRO D CA 1
ATOM 5446 C C . PRO D 1 100 ? -4.862 -44.838 13.947 1.00 139.39 98 PRO D C 1
ATOM 5447 O O . PRO D 1 100 ? -4.652 -44.574 15.135 1.00 133.05 98 PRO D O 1
ATOM 5451 N N . GLU D 1 101 ? -3.983 -44.593 12.976 1.00 139.54 99 GLU D N 1
ATOM 5452 C CA . GLU D 1 101 ? -2.642 -44.057 13.240 1.00 132.38 99 GLU D CA 1
ATOM 5453 C C . GLU D 1 101 ? -2.644 -42.633 13.799 1.00 126.80 99 GLU D C 1
ATOM 5454 O O . GLU D 1 101 ? -1.789 -42.284 14.616 1.00 119.98 99 GLU D O 1
ATOM 5460 N N . PHE D 1 102 ? -3.599 -41.818 13.354 1.00 130.54 100 PHE D N 1
ATOM 5461 C CA . PHE D 1 102 ? -3.754 -40.457 13.868 1.00 126.51 100 PHE D CA 1
ATOM 5462 C C . PHE D 1 102 ? -4.349 -40.456 15.271 1.00 122.53 100 PHE D C 1
ATOM 5463 O O . PHE D 1 102 ? -4.021 -39.592 16.087 1.00 116.56 100 PHE D O 1
ATOM 5471 N N . GLN D 1 103 ? -5.222 -41.426 15.542 1.00 126.60 101 GLN D N 1
ATOM 5472 C CA . GLN D 1 103 ? -5.732 -41.657 16.893 1.00 123.92 101 GLN D CA 1
ATOM 5473 C C . GLN D 1 103 ? -4.615 -42.109 17.830 1.00 116.85 101 GLN D C 1
ATOM 5474 O O . GLN D 1 103 ? -4.583 -41.720 18.999 1.00 112.10 101 GLN D O 1
ATOM 5480 N N . ASP D 1 104 ? -3.703 -42.923 17.299 1.00 117.03 102 ASP D N 1
ATOM 5481 C CA . ASP D 1 104 ? -2.507 -43.350 18.019 1.00 111.74 102 ASP D CA 1
ATOM 5482 C C . ASP D 1 104 ? -1.599 -42.156 18.323 1.00 105.08 102 ASP D C 1
ATOM 5483 O O . ASP D 1 104 ? -1.066 -42.041 19.431 1.00 100.29 102 ASP D O 1
ATOM 5488 N N . LEU D 1 105 ? -1.438 -41.273 17.336 1.00 105.62 103 LEU D N 1
ATOM 5489 C CA . LEU D 1 105 ? -0.631 -40.062 17.482 1.00 100.51 103 LEU D CA 1
ATOM 5490 C C . LEU D 1 105 ? -1.208 -39.148 18.556 1.00 96.50 103 LEU D C 1
ATOM 5491 O O . LEU D 1 105 ? -0.469 -38.625 19.391 1.00 91.45 103 LEU D O 1
ATOM 5496 N N . ASN D 1 106 ? -2.527 -38.968 18.528 1.00 99.60 104 ASN D N 1
ATOM 5497 C CA . ASN D 1 106 ? -3.230 -38.178 19.537 1.00 97.02 104 ASN D CA 1
ATOM 5498 C C . ASN D 1 106 ? -3.109 -38.778 20.939 1.00 93.21 104 ASN D C 1
ATOM 5499 O O . ASN D 1 106 ? -2.865 -38.056 21.907 1.00 88.69 104 ASN D O 1
ATOM 5504 N N . GLU D 1 107 ? -3.266 -40.098 21.024 1.00 95.68 105 GLU D N 1
ATOM 5505 C CA . GLU D 1 107 ? -3.219 -40.833 22.290 1.00 93.95 105 GLU D CA 1
ATOM 5506 C C . GLU D 1 107 ? -1.854 -40.749 22.981 1.00 88.32 105 GLU D C 1
ATOM 5507 O O . GLU D 1 107 ? -1.779 -40.493 24.188 1.00 85.39 105 GLU D O 1
ATOM 5513 N N . LYS D 1 108 ? -0.785 -40.956 22.215 1.00 87.48 106 LYS D N 1
ATOM 5514 C CA . LYS D 1 108 ? 0.567 -40.965 22.774 1.00 83.65 106 LYS D CA 1
ATOM 5515 C C . LYS D 1 108 ? 1.134 -39.576 23.090 1.00 78.77 106 LYS D C 1
ATOM 5516 O O . LYS D 1 108 ? 2.050 -39.444 23.903 1.00 76.18 106 LYS D O 1
ATOM 5522 N N . ALA D 1 109 ? 0.578 -38.547 22.455 1.00 78.34 107 ALA D N 1
ATOM 5523 C CA . ALA D 1 109 ? 0.887 -37.165 22.806 1.00 74.48 107 ALA D CA 1
ATOM 5524 C C . ALA D 1 109 ? 0.186 -36.807 24.117 1.00 72.14 107 ALA D C 1
ATOM 5525 O O . ALA D 1 109 ? 0.757 -36.132 24.979 1.00 68.68 107 ALA D O 1
ATOM 5527 N N . ARG D 1 110 ? -1.053 -37.279 24.252 1.00 74.62 108 ARG D N 1
ATOM 5528 C CA . ARG D 1 110 ? -1.856 -37.088 25.455 1.00 73.83 108 ARG D CA 1
ATOM 5529 C C . ARG D 1 110 ? -1.203 -37.767 26.658 1.00 71.76 108 ARG D C 1
ATOM 5530 O O . ARG D 1 110 ? -1.198 -37.217 27.760 1.00 69.51 108 ARG D O 1
ATOM 5538 N N . ALA D 1 111 ? -0.648 -38.957 26.428 1.00 73.17 109 ALA D N 1
ATOM 5539 C CA . ALA D 1 111 ? 0.047 -39.716 27.464 1.00 72.62 109 ALA D CA 1
ATOM 5540 C C . ALA D 1 111 ? 1.231 -38.931 28.017 1.00 68.66 109 ALA D C 1
ATOM 5541 O O . ALA D 1 111 ? 1.362 -38.780 29.234 1.00 67.94 109 ALA D O 1
ATOM 5543 N N . LEU D 1 112 ? 2.071 -38.411 27.123 1.00 66.83 110 LEU D N 1
ATOM 5544 C CA . LEU D 1 112 ? 3.261 -37.670 27.536 1.00 64.18 110 LEU D CA 1
ATOM 5545 C C . LEU D 1 112 ? 2.928 -36.418 28.343 1.00 61.15 110 LEU D C 1
ATOM 5546 O O . LEU D 1 112 ? 3.529 -36.177 29.389 1.00 60.33 110 LEU D O 1
ATOM 5551 N N . LYS D 1 113 ? 1.975 -35.630 27.852 1.00 60.32 111 LYS D N 1
ATOM 5552 C CA . LYS D 1 113 ? 1.559 -34.399 28.525 1.00 58.13 111 LYS D CA 1
ATOM 5553 C C . LYS D 1 113 ? 0.997 -34.661 29.922 1.00 58.25 111 LYS D C 1
ATOM 5554 O O . LYS D 1 113 ? 1.330 -33.948 30.871 1.00 56.45 111 LYS D O 1
ATOM 5560 N N . GLN D 1 114 ? 0.165 -35.697 30.036 1.00 60.95 112 GLN D N 1
ATOM 5561 C CA . GLN D 1 114 ? -0.431 -36.104 31.309 1.00 62.66 112 GLN D CA 1
ATOM 5562 C C . GLN D 1 114 ? 0.634 -36.536 32.320 1.00 62.43 112 GLN D C 1
ATOM 5563 O O . GLN D 1 114 ? 0.553 -36.196 33.502 1.00 62.64 112 GLN D O 1
ATOM 5569 N N . ILE D 1 115 ? 1.637 -37.270 31.855 1.00 62.86 113 ILE D N 1
ATOM 5570 C CA . ILE D 1 115 ? 2.671 -37.761 32.755 1.00 64.08 113 ILE D CA 1
ATOM 5571 C C . ILE D 1 115 ? 3.618 -36.636 33.186 1.00 61.61 113 ILE D C 1
ATOM 5572 O O . ILE D 1 115 ? 3.983 -36.548 34.356 1.00 63.02 113 ILE D O 1
ATOM 5577 N N . LEU D 1 116 ? 3.974 -35.754 32.255 1.00 58.87 114 LEU D N 1
ATOM 5578 C CA . LEU D 1 116 ? 4.778 -34.573 32.580 1.00 57.06 114 LEU D CA 1
ATOM 5579 C C . LEU D 1 116 ? 4.055 -33.656 33.565 1.00 55.61 114 LEU D C 1
ATOM 5580 O O . LEU D 1 116 ? 4.683 -33.071 34.443 1.00 56.00 114 LEU D O 1
ATOM 5585 N N . SER D 1 117 ? 2.733 -33.554 33.417 1.00 54.85 115 SER D N 1
ATOM 5586 C CA . SER D 1 117 ? 1.882 -32.771 34.320 1.00 54.18 115 SER D CA 1
ATOM 5587 C C . SER D 1 117 ? 1.857 -33.288 35.768 1.00 56.52 115 SER D C 1
ATOM 5588 O O . SER D 1 117 ? 1.460 -32.560 36.685 1.00 56.83 115 SER D O 1
ATOM 5591 N N . LYS D 1 118 ? 2.264 -34.541 35.962 1.00 58.83 116 LYS D N 1
ATOM 5592 C CA . LYS D 1 118 ? 2.326 -35.149 37.294 1.00 62.22 116 LYS D CA 1
ATOM 5593 C C . LYS D 1 118 ? 3.635 -34.855 38.029 1.00 63.01 116 LYS D C 1
ATOM 5594 O O . LYS D 1 118 ? 3.752 -35.144 39.216 1.00 66.49 116 LYS D O 1
ATOM 5600 N N . ILE D 1 119 ? 4.607 -34.270 37.328 1.00 60.64 117 ILE D N 1
ATOM 5601 C CA . ILE D 1 119 ? 5.937 -34.009 37.898 1.00 62.58 117 ILE D CA 1
ATOM 5602 C C . ILE D 1 119 ? 5.907 -33.322 39.273 1.00 64.25 117 ILE D C 1
ATOM 5603 O O . ILE D 1 119 ? 6.564 -33.798 40.196 1.00 68.88 117 ILE D O 1
ATOM 5608 N N . PRO D 1 120 ? 5.133 -32.223 39.423 1.00 61.45 118 PRO D N 1
ATOM 5609 C CA . PRO D 1 120 ? 5.102 -31.526 40.714 1.00 63.41 118 PRO D CA 1
ATOM 5610 C C . PRO D 1 120 ? 4.551 -32.340 41.892 1.00 67.93 118 PRO D C 1
ATOM 5611 O O . PRO D 1 120 ? 4.679 -31.915 43.037 1.00 70.90 118 PRO D O 1
ATOM 5615 N N . ASP D 1 121 ? 3.947 -33.491 41.612 1.00 69.38 119 ASP D N 1
ATOM 5616 C CA . ASP D 1 121 ? 3.467 -34.388 42.663 1.00 75.20 119 ASP D CA 1
ATOM 5617 C C . ASP D 1 121 ? 4.496 -35.446 43.047 1.00 80.75 119 ASP D C 1
ATOM 5618 O O . ASP D 1 121 ? 4.482 -35.967 44.167 1.00 86.72 119 ASP D O 1
ATOM 5623 N N . GLU D 1 122 ? 5.388 -35.751 42.111 1.00 79.72 120 GLU D N 1
ATOM 5624 C CA . GLU D 1 122 ? 6.352 -36.828 42.276 1.00 85.68 120 GLU D CA 1
ATOM 5625 C C . GLU D 1 122 ? 7.750 -36.302 42.599 1.00 88.37 120 GLU D C 1
ATOM 5626 O O . GLU D 1 122 ? 8.599 -37.055 43.079 1.00 95.10 120 GLU D O 1
ATOM 5632 N N . ILE D 1 123 ? 7.978 -35.012 42.348 1.00 84.28 121 ILE D N 1
ATOM 5633 C CA . ILE D 1 123 ? 9.307 -34.400 42.492 1.00 87.11 121 ILE D CA 1
ATOM 5634 C C . ILE D 1 123 ? 9.862 -34.404 43.930 1.00 94.92 121 ILE D C 1
ATOM 5635 O O . ILE D 1 123 ? 11.074 -34.522 44.129 1.00 100.52 121 ILE D O 1
ATOM 5640 N N . ASN D 1 124 ? 8.976 -34.287 44.918 1.00 96.36 122 ASN D N 1
ATOM 5641 C CA . ASN D 1 124 ? 9.380 -34.287 46.324 1.00 104.48 122 ASN D CA 1
ATOM 5642 C C . ASN D 1 124 ? 9.348 -35.688 46.935 1.00 112.31 122 ASN D C 1
ATOM 5643 O O . ASN D 1 124 ? 9.115 -35.862 48.135 1.00 118.63 122 ASN D O 1
ATOM 5648 N N . ASP D 1 125 ? 9.590 -36.681 46.084 1.00 112.73 123 ASP D N 1
ATOM 5649 C CA . ASP D 1 125 ? 9.645 -38.081 46.476 1.00 120.66 123 ASP D CA 1
ATOM 5650 C C . ASP D 1 125 ? 10.637 -38.769 45.547 1.00 122.47 123 ASP D C 1
ATOM 5651 O O . ASP D 1 125 ? 10.283 -39.181 44.440 1.00 117.34 123 ASP D O 1
ATOM 5656 N N . ARG D 1 126 ? 11.881 -38.881 46.008 1.00 130.69 124 ARG D N 1
ATOM 5657 C CA . ARG D 1 126 ? 12.992 -39.379 45.191 1.00 133.98 124 ARG D CA 1
ATOM 5658 C C . ARG D 1 126 ? 12.759 -40.782 44.622 1.00 136.32 124 ARG D C 1
ATOM 5659 O O . ARG D 1 126 ? 13.237 -41.099 43.530 1.00 134.66 124 ARG D O 1
ATOM 5667 N N . VAL D 1 127 ? 12.013 -41.605 45.354 1.00 140.81 125 VAL D N 1
ATOM 5668 C CA . VAL D 1 127 ? 11.645 -42.939 44.883 1.00 143.64 125 VAL D CA 1
ATOM 5669 C C . VAL D 1 127 ? 10.637 -42.835 43.730 1.00 133.29 125 VAL D C 1
ATOM 5670 O O . VAL D 1 127 ? 10.890 -43.332 42.631 1.00 131.47 125 VAL D O 1
ATOM 5674 N N . ARG D 1 128 ? 9.515 -42.165 43.984 1.00 127.47 126 ARG D N 1
ATOM 5675 C CA . ARG D 1 128 ? 8.450 -41.994 42.991 1.00 118.88 126 ARG D CA 1
ATOM 5676 C C . ARG D 1 128 ? 8.888 -41.196 41.763 1.00 111.28 126 ARG D C 1
ATOM 5677 O O . ARG D 1 128 ? 8.410 -41.447 40.654 1.00 106.80 126 ARG D O 1
ATOM 5685 N N . PHE D 1 129 ? 9.788 -40.236 41.970 1.00 110.83 127 PHE D N 1
ATOM 5686 C CA . PHE D 1 129 ? 10.279 -39.370 40.895 1.00 104.72 127 PHE D CA 1
ATOM 5687 C C . PHE D 1 129 ? 11.081 -40.145 39.852 1.00 107.01 127 PHE D C 1
ATOM 5688 O O . PHE D 1 129 ? 10.925 -39.914 38.654 1.00 101.48 127 PHE D O 1
ATOM 5696 N N . LEU D 1 130 ? 11.931 -41.064 40.309 1.00 116.03 128 LEU D N 1
ATOM 5697 C CA . LEU D 1 130 ? 12.695 -41.920 39.404 1.00 119.75 128 LEU D CA 1
ATOM 5698 C C . LEU D 1 130 ? 11.772 -42.807 38.573 1.00 116.97 128 LEU D C 1
ATOM 5699 O O . LEU D 1 130 ? 12.019 -43.022 37.384 1.00 115.04 128 LEU D O 1
ATOM 5704 N N . GLN D 1 131 ? 10.712 -43.310 39.206 1.00 117.68 129 GLN D N 1
ATOM 5705 C CA . GLN D 1 131 ? 9.672 -44.082 38.522 1.00 115.64 129 GLN D CA 1
ATOM 5706 C C . GLN D 1 131 ? 8.993 -43.223 37.455 1.00 106.11 129 GLN D C 1
ATOM 5707 O O . GLN D 1 131 ? 8.755 -43.674 36.331 1.00 104.19 129 GLN D O 1
ATOM 5713 N N . THR D 1 132 ? 8.705 -41.979 37.824 1.00 101.06 130 THR D N 1
ATOM 5714 C CA . THR D 1 132 ? 8.085 -41.006 36.934 1.00 93.09 130 THR D CA 1
ATOM 5715 C C . THR D 1 132 ? 9.001 -40.668 35.752 1.00 91.23 130 THR D C 1
ATOM 5716 O O . THR D 1 132 ? 8.541 -40.611 34.609 1.00 87.37 130 THR D O 1
ATOM 5720 N N . ILE D 1 133 ? 10.290 -40.465 36.031 1.00 94.99 131 ILE D N 1
ATOM 5721 C CA . ILE D 1 133 ? 11.284 -40.191 34.987 1.00 94.99 131 ILE D CA 1
ATOM 5722 C C . ILE D 1 133 ? 11.324 -41.342 33.977 1.00 97.25 131 ILE D C 1
ATOM 5723 O O . ILE D 1 133 ? 11.318 -41.107 32.763 1.00 94.23 131 ILE D O 1
ATOM 5728 N N . LYS D 1 134 ? 11.348 -42.574 34.488 1.00 103.10 132 LYS D N 1
ATOM 5729 C CA . LYS D 1 134 ? 11.242 -43.776 33.658 1.00 105.97 132 LYS D CA 1
ATOM 5730 C C . LYS D 1 134 ? 9.976 -43.780 32.800 1.00 100.07 132 LYS D C 1
ATOM 5731 O O . LYS D 1 134 ? 10.034 -44.067 31.603 1.00 99.52 132 LYS D O 1
ATOM 5737 N N . ASP D 1 135 ? 8.841 -43.456 33.416 1.00 96.62 133 ASP D N 1
ATOM 5738 C CA . ASP D 1 135 ? 7.573 -43.345 32.697 1.00 91.92 133 ASP D CA 1
ATOM 5739 C C . ASP D 1 135 ? 7.636 -42.281 31.600 1.00 86.23 133 ASP D C 1
ATOM 5740 O O . ASP D 1 135 ? 7.108 -42.486 30.507 1.00 84.94 133 ASP D O 1
ATOM 5745 N N . ILE D 1 136 ? 8.291 -41.157 31.896 1.00 83.77 134 ILE D N 1
ATOM 5746 C CA . ILE D 1 136 ? 8.504 -40.089 30.917 1.00 79.57 134 ILE D CA 1
ATOM 5747 C C . ILE D 1 136 ? 9.338 -40.602 29.741 1.00 82.32 134 ILE D C 1
ATOM 5748 O O . ILE D 1 136 ? 8.936 -40.466 28.581 1.00 80.37 134 ILE D O 1
ATOM 5753 N N . ALA D 1 137 ? 10.483 -41.210 30.056 1.00 87.67 135 ALA D N 1
ATOM 5754 C CA . ALA D 1 137 ? 11.393 -41.769 29.052 1.00 91.65 135 ALA D CA 1
ATOM 5755 C C . ALA D 1 137 ? 10.673 -42.699 28.078 1.00 92.01 135 ALA D C 1
ATOM 5756 O O . ALA D 1 137 ? 10.889 -42.626 26.867 1.00 92.20 135 ALA D O 1
ATOM 5758 N N . SER D 1 138 ? 9.815 -43.559 28.621 1.00 92.87 136 SER D N 1
ATOM 5759 C CA . SER D 1 138 ? 9.000 -44.473 27.827 1.00 93.93 136 SER D CA 1
ATOM 5760 C C . SER D 1 138 ? 7.978 -43.725 26.967 1.00 88.76 136 SER D C 1
ATOM 5761 O O . SER D 1 138 ? 7.828 -44.018 25.779 1.00 89.76 136 SER D O 1
ATOM 5764 N N . ALA D 1 139 ? 7.292 -42.754 27.569 1.00 84.14 137 ALA D N 1
ATOM 5765 C CA . ALA D 1 139 ? 6.252 -41.987 26.881 1.00 80.19 137 ALA D CA 1
ATOM 5766 C C . ALA D 1 139 ? 6.798 -41.161 25.712 1.00 78.92 137 ALA D C 1
ATOM 5767 O O . ALA D 1 139 ? 6.120 -40.998 24.696 1.00 78.39 137 ALA D O 1
ATOM 5769 N N . ILE D 1 140 ? 8.020 -40.649 25.867 1.00 79.49 138 ILE D N 1
ATOM 5770 C CA . ILE D 1 140 ? 8.710 -39.911 24.805 1.00 79.83 138 ILE D CA 1
ATOM 5771 C C . ILE D 1 140 ? 8.996 -40.830 23.617 1.00 84.32 138 ILE D C 1
ATOM 5772 O O . ILE D 1 140 ? 8.621 -40.519 22.485 1.00 84.33 138 ILE D O 1
ATOM 5777 N N . LYS D 1 141 ? 9.647 -41.962 23.893 1.00 89.00 139 LYS D N 1
ATOM 5778 C CA . LYS D 1 141 ? 10.010 -42.941 22.867 1.00 94.26 139 LYS D CA 1
ATOM 5779 C C . LYS D 1 141 ? 8.788 -43.432 22.098 1.00 94.11 139 LYS D C 1
ATOM 5780 O O . LYS D 1 141 ? 8.830 -43.558 20.874 1.00 96.47 139 LYS D O 1
ATOM 5786 N N . GLU D 1 142 ? 7.706 -43.703 22.825 1.00 92.35 140 GLU D N 1
ATOM 5787 C CA . GLU D 1 142 ? 6.448 -44.140 22.225 1.00 93.21 140 GLU D CA 1
ATOM 5788 C C . GLU D 1 142 ? 5.861 -43.093 21.285 1.00 91.21 140 GLU D C 1
ATOM 5789 O O . GLU D 1 142 ? 5.373 -43.430 20.209 1.00 93.93 140 GLU D O 1
ATOM 5795 N N . LEU D 1 143 ? 5.913 -41.827 21.693 1.00 87.43 141 LEU D N 1
ATOM 5796 C CA . LEU D 1 143 ? 5.464 -40.724 20.845 1.00 86.49 141 LEU D CA 1
ATOM 5797 C C . LEU D 1 143 ? 6.374 -40.555 19.629 1.00 89.85 141 LEU D C 1
ATOM 5798 O O . LEU D 1 143 ? 5.899 -40.309 18.519 1.00 91.95 141 LEU D O 1
ATOM 5803 N N . LEU D 1 144 ? 7.677 -40.709 19.853 1.00 91.55 142 LEU D N 1
ATOM 5804 C CA . LEU D 1 144 ? 8.693 -40.473 18.829 1.00 95.59 142 LEU D CA 1
ATOM 5805 C C . LEU D 1 144 ? 8.648 -41.479 17.671 1.00 101.12 142 LEU D C 1
ATOM 5806 O O . LEU D 1 144 ? 8.832 -41.097 16.512 1.00 104.12 142 LEU D O 1
ATOM 5811 N N . ASP D 1 145 ? 8.404 -42.754 17.973 1.00 103.33 143 ASP D N 1
ATOM 5812 C CA . ASP D 1 145 ? 8.273 -43.752 16.907 1.00 109.28 143 ASP D CA 1
ATOM 5813 C C . ASP D 1 145 ? 6.872 -43.754 16.280 1.00 109.73 143 ASP D C 1
ATOM 5814 O O . ASP D 1 145 ? 6.692 -44.242 15.162 1.00 114.60 143 ASP D O 1
ATOM 5819 N N . THR D 1 146 ? 5.896 -43.203 17.002 1.00 105.76 144 THR D N 1
ATOM 5820 C CA . THR D 1 146 ? 4.555 -42.973 16.460 1.00 107.02 144 THR D CA 1
ATOM 5821 C C . THR D 1 146 ? 4.638 -41.956 15.325 1.00 108.98 144 THR D C 1
ATOM 5822 O O . THR D 1 146 ? 4.043 -42.149 14.262 1.00 113.63 144 THR D O 1
ATOM 5826 N N . VAL D 1 147 ? 5.390 -40.881 15.565 1.00 106.49 145 VAL D N 1
ATOM 5827 C CA . VAL D 1 147 ? 5.694 -39.875 14.547 1.00 109.27 145 VAL D CA 1
ATOM 5828 C C . VAL D 1 147 ? 6.314 -40.531 13.307 1.00 116.02 145 VAL D C 1
ATOM 5829 O O . VAL D 1 147 ? 5.894 -40.263 12.178 1.00 120.55 145 VAL D O 1
ATOM 5833 N N . ASN D 1 148 ? 7.296 -41.403 13.536 1.00 117.64 146 ASN D N 1
ATOM 5834 C CA . ASN D 1 148 ? 7.969 -42.136 12.465 1.00 124.66 146 ASN D CA 1
ATOM 5835 C C . ASN D 1 148 ? 7.033 -43.058 11.687 1.00 129.32 146 ASN D C 1
ATOM 5836 O O . ASN D 1 148 ? 7.234 -43.286 10.494 1.00 135.57 146 ASN D O 1
ATOM 5841 N N . ASN D 1 149 ? 6.017 -43.583 12.370 1.00 127.19 147 ASN D N 1
ATOM 5842 C CA . ASN D 1 149 ? 5.024 -44.457 11.746 1.00 132.10 147 ASN D CA 1
ATOM 5843 C C . ASN D 1 149 ? 4.080 -43.716 10.800 1.00 135.37 147 ASN D C 1
ATOM 5844 O O . ASN D 1 149 ? 3.769 -44.215 9.717 1.00 142.04 147 ASN D O 1
ATOM 5849 N N . VAL D 1 150 ? 3.631 -42.532 11.215 1.00 131.65 148 VAL D N 1
ATOM 5850 C CA . VAL D 1 150 ? 2.727 -41.709 10.405 1.00 135.52 148 VAL D CA 1
ATOM 5851 C C . VAL D 1 150 ? 3.438 -41.181 9.156 1.00 141.09 148 VAL D C 1
ATOM 5852 O O . VAL D 1 150 ? 2.829 -41.073 8.089 1.00 147.80 148 VAL D O 1
ATOM 5856 N N . PHE D 1 151 ? 4.726 -40.871 9.292 1.00 139.50 149 PHE D N 1
ATOM 5857 C CA . PHE D 1 151 ? 5.542 -40.438 8.158 1.00 145.67 149 PHE D CA 1
ATOM 5858 C C . PHE D 1 151 ? 5.846 -41.598 7.204 1.00 152.86 149 PHE D C 1
ATOM 5859 O O . PHE D 1 151 ? 5.937 -41.401 5.989 1.00 160.21 149 PHE D O 1
ATOM 5867 N N . LYS D 1 152 ? 5.995 -42.800 7.759 1.00 151.61 150 LYS D N 1
ATOM 5868 C CA . LYS D 1 152 ? 6.305 -43.996 6.966 1.00 158.57 150 LYS D CA 1
ATOM 5869 C C . LYS D 1 152 ? 5.069 -44.790 6.531 1.00 162.78 150 LYS D C 1
ATOM 5870 O O . LYS D 1 152 ? 5.180 -45.961 6.157 1.00 167.51 150 LYS D O 1
ATOM 5876 N N . LYS D 1 153 ? 3.900 -44.153 6.572 1.00 162.14 151 LYS D N 1
ATOM 5877 C CA . LYS D 1 153 ? 2.661 -44.781 6.104 1.00 167.66 151 LYS D CA 1
ATOM 5878 C C . LYS D 1 153 ? 1.779 -43.843 5.281 1.00 172.74 151 LYS D C 1
ATOM 5879 O O . LYS D 1 153 ? 0.867 -44.296 4.584 1.00 179.89 151 LYS D O 1
ATOM 5885 N N . TYR D 1 154 ? 2.056 -42.543 5.360 1.00 170.05 152 TYR D N 1
ATOM 5886 C CA . TYR D 1 154 ? 1.246 -41.535 4.680 1.00 175.21 152 TYR D CA 1
ATOM 5887 C C . TYR D 1 154 ? 2.055 -40.629 3.756 1.00 179.66 152 TYR D C 1
ATOM 5888 O O . TYR D 1 154 ? 1.658 -40.398 2.611 1.00 188.82 152 TYR D O 1
ATOM 5897 N N . GLN D 1 155 ? 3.190 -40.140 4.260 1.00 174.20 153 GLN D N 1
ATOM 5898 C CA . GLN D 1 155 ? 3.948 -39.043 3.643 1.00 177.55 153 GLN D CA 1
ATOM 5899 C C . GLN D 1 155 ? 3.055 -37.803 3.503 1.00 179.64 153 GLN D C 1
ATOM 5900 O O . GLN D 1 155 ? 2.402 -37.594 2.475 1.00 188.63 153 GLN D O 1
ATOM 5906 N N . TYR D 1 156 ? 3.027 -36.999 4.563 1.00 172.02 154 TYR D N 1
ATOM 5907 C CA . TYR D 1 156 ? 2.161 -35.826 4.642 1.00 173.28 154 TYR D CA 1
ATOM 5908 C C . TYR D 1 156 ? 2.595 -34.747 3.648 1.00 180.87 154 TYR D C 1
ATOM 5909 O O . TYR D 1 156 ? 3.757 -34.709 3.235 1.00 182.63 154 TYR D O 1
ATOM 5918 N N . GLN D 1 157 ? 1.650 -33.885 3.270 1.00 186.38 155 GLN D N 1
ATOM 5919 C CA . GLN D 1 157 ? 1.891 -32.793 2.316 1.00 195.12 155 GLN D CA 1
ATOM 5920 C C . GLN D 1 157 ? 3.045 -31.878 2.738 1.00 191.00 155 GLN D C 1
ATOM 5921 O O . GLN D 1 157 ? 3.756 -31.336 1.887 1.00 198.22 155 GLN D O 1
ATOM 5927 N N . ASN D 1 158 ? 3.215 -31.715 4.052 1.00 180.17 156 ASN D N 1
ATOM 5928 C CA . ASN D 1 158 ? 4.324 -30.951 4.627 1.00 175.58 156 ASN D CA 1
ATOM 5929 C C . ASN D 1 158 ? 5.686 -31.569 4.311 1.00 176.16 156 ASN D C 1
ATOM 5930 O O . ASN D 1 158 ? 5.818 -32.792 4.211 1.00 175.17 156 ASN D O 1
ATOM 5935 N N . ARG D 1 159 ? 6.691 -30.710 4.160 1.00 178.57 157 ARG D N 1
ATOM 5936 C CA . ARG D 1 159 ? 8.040 -31.132 3.775 1.00 181.17 157 ARG D CA 1
ATOM 5937 C C . ARG D 1 159 ? 8.849 -31.650 4.971 1.00 171.66 157 ARG D C 1
ATOM 5938 O O . ARG D 1 159 ? 8.313 -32.320 5.860 1.00 163.63 157 ARG D O 1
ATOM 5946 N N . ARG D 1 160 ? 10.143 -31.331 4.974 1.00 173.59 158 ARG D N 1
ATOM 5947 C CA . ARG D 1 160 ? 11.033 -31.603 6.099 1.00 166.39 158 ARG D CA 1
ATOM 5948 C C . ARG D 1 160 ? 10.702 -30.680 7.276 1.00 158.64 158 ARG D C 1
ATOM 5949 O O . ARG D 1 160 ? 11.447 -30.619 8.255 1.00 153.80 158 ARG D O 1
ATOM 5957 N N . ALA D 1 161 ? 9.584 -29.962 7.164 1.00 158.25 159 ALA D N 1
ATOM 5958 C CA . ALA D 1 161 ? 9.065 -29.118 8.237 1.00 151.33 159 ALA D CA 1
ATOM 5959 C C . ALA D 1 161 ? 8.627 -29.970 9.424 1.00 141.35 159 ALA D C 1
ATOM 5960 O O . ALA D 1 161 ? 8.757 -29.554 10.576 1.00 135.03 159 ALA D O 1
ATOM 5962 N N . LEU D 1 162 ? 8.102 -31.158 9.127 1.00 140.65 160 LEU D N 1
ATOM 5963 C CA . LEU D 1 162 ? 7.805 -32.161 10.144 1.00 132.70 160 LEU D CA 1
ATOM 5964 C C . LEU D 1 162 ? 9.111 -32.722 10.699 1.00 130.32 160 LEU D C 1
ATOM 5965 O O . LEU D 1 162 ? 9.259 -32.880 11.912 1.00 123.78 160 LEU D O 1
ATOM 5970 N N . GLU D 1 163 ? 10.050 -33.007 9.797 1.00 136.53 161 GLU D N 1
ATOM 5971 C CA . GLU D 1 163 ? 11.349 -33.580 10.151 1.00 136.61 161 GLU D CA 1
ATOM 5972 C C . GLU D 1 163 ? 12.150 -32.636 11.042 1.00 134.04 161 GLU D C 1
ATOM 5973 O O . GLU D 1 163 ? 12.779 -33.071 12.009 1.00 130.63 161 GLU D O 1
ATOM 5979 N N . HIS D 1 164 ? 12.119 -31.347 10.708 1.00 136.46 162 HIS D N 1
ATOM 5980 C CA . HIS D 1 164 ? 12.760 -30.311 11.509 1.00 134.58 162 HIS D CA 1
ATOM 5981 C C . HIS D 1 164 ? 12.083 -30.195 12.874 1.00 125.12 162 HIS D C 1
ATOM 5982 O O . HIS D 1 164 ? 12.756 -30.020 13.889 1.00 122.29 162 HIS D O 1
ATOM 5989 N N . GLN D 1 165 ? 10.754 -30.304 12.888 1.00 121.08 163 GLN D N 1
ATOM 5990 C CA . GLN D 1 165 ? 9.978 -30.222 14.126 1.00 112.85 163 GLN D CA 1
ATOM 5991 C C . GLN D 1 165 ? 10.264 -31.414 15.040 1.00 107.89 163 GLN D C 1
ATOM 5992 O O . GLN D 1 165 ? 10.277 -31.275 16.265 1.00 102.64 163 GLN D O 1
ATOM 5998 N N . LYS D 1 166 ? 10.491 -32.577 14.428 1.00 110.14 164 LYS D N 1
ATOM 5999 C CA . LYS D 1 166 ? 10.957 -33.767 15.134 1.00 107.50 164 LYS D CA 1
ATOM 6000 C C . LYS D 1 166 ? 12.335 -33.516 15.751 1.00 108.42 164 LYS D C 1
ATOM 6001 O O . LYS D 1 166 ? 12.544 -33.784 16.936 1.00 104.60 164 LYS D O 1
ATOM 6007 N N . LYS D 1 167 ? 13.259 -32.990 14.945 1.00 114.24 165 LYS D N 1
ATOM 6008 C CA . LYS D 1 167 ? 14.596 -32.613 15.415 1.00 116.89 165 LYS D CA 1
ATOM 6009 C C . LYS D 1 167 ? 14.530 -31.622 16.579 1.00 111.94 165 LYS D C 1
ATOM 6010 O O . LYS D 1 167 ? 15.309 -31.721 17.530 1.00 111.66 165 LYS D O 1
ATOM 6016 N N . GLU D 1 168 ? 13.599 -30.673 16.491 1.00 108.66 166 GLU D N 1
ATOM 6017 C CA . GLU D 1 168 ? 13.375 -29.700 17.554 1.00 103.97 166 GLU D CA 1
ATOM 6018 C C . GLU D 1 168 ? 12.895 -30.388 18.830 1.00 96.97 166 GLU D C 1
ATOM 6019 O O . GLU D 1 168 ? 13.377 -30.082 19.921 1.00 95.32 166 GLU D O 1
ATOM 6025 N N . PHE D 1 169 ? 11.961 -31.328 18.687 1.00 93.59 167 PHE D N 1
ATOM 6026 C CA . PHE D 1 169 ? 11.452 -32.091 19.826 1.00 87.88 167 PHE D CA 1
ATOM 6027 C C . PHE D 1 169 ? 12.565 -32.880 20.513 1.00 89.43 167 PHE D C 1
ATOM 6028 O O . PHE D 1 169 ? 12.670 -32.864 21.739 1.00 86.56 167 PHE D O 1
ATOM 6036 N N . VAL D 1 170 ? 13.385 -33.562 19.711 1.00 94.62 168 VAL D N 1
ATOM 6037 C CA . VAL D 1 170 ? 14.512 -34.354 20.215 1.00 98.02 168 VAL D CA 1
ATOM 6038 C C . VAL D 1 170 ? 15.518 -33.465 20.953 1.00 100.07 168 VAL D C 1
ATOM 6039 O O . VAL D 1 170 ? 15.991 -33.822 22.037 1.00 100.27 168 VAL D O 1
ATOM 6043 N N . LYS D 1 171 ? 15.825 -32.308 20.364 1.00 102.34 169 LYS D N 1
ATOM 6044 C CA . LYS D 1 171 ? 16.699 -31.316 20.987 1.00 104.84 169 LYS D CA 1
ATOM 6045 C C . LYS D 1 171 ? 16.204 -30.970 22.392 1.00 98.95 169 LYS D C 1
ATOM 6046 O O . LYS D 1 171 ? 16.938 -31.128 23.370 1.00 100.86 169 LYS D O 1
ATOM 6052 N N . TYR D 1 172 ? 14.952 -30.523 22.481 1.00 92.62 170 TYR D N 1
ATOM 6053 C CA . TYR D 1 172 ? 14.349 -30.116 23.752 1.00 87.20 170 TYR D CA 1
ATOM 6054 C C . TYR D 1 172 ? 14.109 -31.287 24.702 1.00 84.60 170 TYR D C 1
ATOM 6055 O O . TYR D 1 172 ? 14.025 -31.098 25.917 1.00 82.44 170 TYR D O 1
ATOM 6064 N N . SER D 1 173 ? 13.999 -32.491 24.141 1.00 85.44 171 SER D N 1
ATOM 6065 C CA . SER D 1 173 ? 13.843 -33.707 24.935 1.00 84.54 171 SER D CA 1
ATOM 6066 C C . SER D 1 173 ? 15.133 -34.036 25.683 1.00 89.79 171 SER D C 1
ATOM 6067 O O . SER D 1 173 ? 15.096 -34.469 26.838 1.00 89.21 171 SER D O 1
ATOM 6070 N N . LYS D 1 174 ? 16.270 -33.826 25.023 1.00 95.86 172 LYS D N 1
ATOM 6071 C CA . LYS D 1 174 ? 17.566 -34.019 25.663 1.00 102.60 172 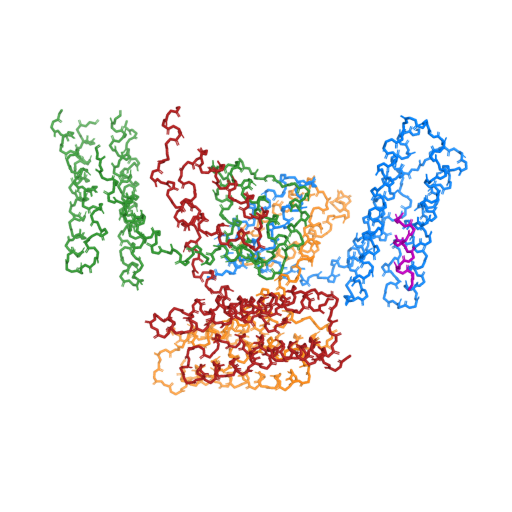LYS D CA 1
ATOM 6072 C C . LYS D 1 174 ? 17.898 -32.833 26.571 1.00 102.63 172 LYS D C 1
ATOM 6073 O O . LYS D 1 174 ? 18.581 -32.993 27.583 1.00 106.51 172 LYS D O 1
ATOM 6079 N N . SER D 1 175 ? 17.402 -31.651 26.202 1.00 99.09 173 SER D N 1
ATOM 6080 C CA . SER D 1 175 ? 17.504 -30.455 27.038 1.00 98.46 173 SER D CA 1
ATOM 6081 C C . SER D 1 175 ? 16.829 -30.698 28.389 1.00 94.00 173 SER D C 1
ATOM 6082 O O . SER D 1 175 ? 17.344 -30.292 29.434 1.00 96.47 173 SER D O 1
ATOM 6085 N N . PHE D 1 176 ? 15.679 -31.369 28.347 1.00 88.29 174 PHE D N 1
ATOM 6086 C CA . PHE D 1 176 ? 14.962 -31.821 29.537 1.00 84.83 174 PHE D CA 1
ATOM 6087 C C . PHE D 1 176 ? 15.817 -32.761 30.393 1.00 90.32 174 PHE D C 1
ATOM 6088 O O . PHE D 1 176 ? 15.841 -32.643 31.620 1.00 90.88 174 PHE D O 1
ATOM 6096 N N . SER D 1 177 ? 16.521 -33.680 29.735 1.00 95.18 175 SER D N 1
ATOM 6097 C CA . SER D 1 177 ? 17.381 -34.650 30.413 1.00 102.04 175 SER D CA 1
ATOM 6098 C C . SER D 1 177 ? 18.590 -34.001 31.094 1.00 108.87 175 SER D C 1
ATOM 6099 O O . SER D 1 177 ? 18.982 -34.410 32.190 1.00 113.31 175 SER D O 1
ATOM 6102 N N . ASP D 1 178 ? 19.176 -32.996 30.441 1.00 110.70 176 ASP D N 1
ATOM 6103 C CA . ASP D 1 178 ? 20.306 -32.251 31.004 1.00 117.80 176 ASP D CA 1
ATOM 6104 C C . ASP D 1 178 ? 19.867 -31.403 32.197 1.00 114.58 176 ASP D C 1
ATOM 6105 O O . ASP D 1 178 ? 20.636 -31.204 33.140 1.00 120.94 176 ASP D O 1
ATOM 6110 N N . THR D 1 179 ? 18.628 -30.909 32.142 1.00 105.45 177 THR D N 1
ATOM 6111 C CA . THR D 1 179 ? 18.019 -30.176 33.251 1.00 101.75 177 THR D CA 1
ATOM 6112 C C . THR D 1 179 ? 17.785 -31.112 34.441 1.00 102.59 177 THR D C 1
ATOM 6113 O O . THR D 1 179 ? 17.899 -30.697 35.598 1.00 104.64 177 THR D O 1
ATOM 6117 N N . LEU D 1 180 ? 17.465 -32.372 34.143 1.00 101.69 178 LEU D N 1
ATOM 6118 C CA . LEU D 1 180 ? 17.286 -33.405 35.164 1.00 103.86 178 LEU D CA 1
ATOM 6119 C C . LEU D 1 180 ? 18.568 -33.722 35.932 1.00 114.04 178 LEU D C 1
ATOM 6120 O O . LEU D 1 180 ? 18.542 -33.833 37.157 1.00 117.07 178 LEU D O 1
ATOM 6125 N N . LYS D 1 181 ? 19.680 -33.861 35.211 1.00 120.19 179 LYS D N 1
ATOM 6126 C CA . LYS D 1 181 ? 20.979 -34.138 35.830 1.00 131.44 179 LYS D CA 1
ATOM 6127 C C . LYS D 1 181 ? 21.515 -32.954 36.637 1.00 134.83 179 LYS D C 1
ATOM 6128 O O . LYS D 1 181 ? 22.215 -33.142 37.632 1.00 143.52 179 LYS D O 1
ATOM 6134 N N . THR D 1 182 ? 21.184 -31.741 36.198 1.00 128.71 180 THR D N 1
ATOM 6135 C CA . THR D 1 182 ? 21.524 -30.520 36.926 1.00 130.87 180 THR D CA 1
ATOM 6136 C C . THR D 1 182 ? 20.707 -30.428 38.218 1.00 127.35 180 THR D C 1
ATOM 6137 O O . THR D 1 182 ? 21.227 -30.005 39.255 1.00 133.63 180 THR D O 1
ATOM 6141 N N . TYR D 1 183 ? 19.440 -30.842 38.144 1.00 118.14 181 TYR D N 1
ATOM 6142 C CA . TYR D 1 183 ? 18.523 -30.816 39.288 1.00 114.53 181 TYR D CA 1
ATOM 6143 C C . TYR D 1 183 ? 19.020 -31.630 40.478 1.00 122.87 181 TYR D C 1
ATOM 6144 O O . TYR D 1 183 ? 18.874 -31.205 41.623 1.00 124.95 181 TYR D O 1
ATOM 6153 N N . PHE D 1 184 ? 19.598 -32.798 40.204 1.00 128.31 182 PHE D N 1
ATOM 6154 C CA . PHE D 1 184 ? 20.132 -33.661 41.260 1.00 137.88 182 PHE D CA 1
ATOM 6155 C C . PHE D 1 184 ? 21.368 -33.075 41.942 1.00 148.59 182 PHE D C 1
ATOM 6156 O O . PHE D 1 184 ? 21.722 -33.484 43.047 1.00 157.16 182 PHE D O 1
ATOM 6164 N N . LYS D 1 185 ? 22.005 -32.109 41.283 1.00 148.91 183 LYS D N 1
ATOM 6165 C CA . LYS D 1 185 ? 23.206 -31.464 41.809 1.00 159.79 183 LYS D CA 1
ATOM 6166 C C . LYS D 1 185 ? 22.943 -30.130 42.515 1.00 157.58 183 LYS D C 1
ATOM 6167 O O . LYS D 1 185 ? 23.679 -29.765 43.435 1.00 167.28 183 LYS D O 1
ATOM 6173 N N . ASP D 1 186 ? 21.905 -29.408 42.093 1.00 145.79 184 ASP D N 1
ATOM 6174 C CA . ASP D 1 186 ? 21.602 -28.099 42.685 1.00 143.57 184 ASP D CA 1
ATOM 6175 C C . ASP D 1 186 ? 20.261 -28.024 43.430 1.00 135.48 184 ASP D C 1
ATOM 6176 O O . ASP D 1 186 ? 20.084 -27.182 44.312 1.00 136.61 184 ASP D O 1
ATOM 6181 N N . GLY D 1 187 ? 19.328 -28.900 43.067 1.00 128.13 185 GLY D N 1
ATOM 6182 C CA . GLY D 1 187 ? 18.033 -28.982 43.742 1.00 121.61 185 GLY D CA 1
ATOM 6183 C C . GLY D 1 187 ? 16.955 -28.038 43.233 1.00 111.14 185 GLY D C 1
ATOM 6184 O O . GLY D 1 187 ? 15.825 -28.069 43.725 1.00 106.23 185 GLY D O 1
ATOM 6185 N N . LYS D 1 188 ? 17.295 -27.207 42.248 1.00 108.69 186 LYS D N 1
ATOM 6186 C CA . LYS D 1 188 ? 16.373 -26.186 41.735 1.00 100.36 186 LYS D CA 1
ATOM 6187 C C . LYS D 1 188 ? 15.281 -26.775 40.831 1.00 91.77 186 LYS D C 1
ATOM 6188 O O . LYS D 1 188 ? 15.492 -26.999 39.634 1.00 89.91 186 LYS D O 1
ATOM 6194 N N . ALA D 1 189 ? 14.113 -27.012 41.425 1.00 87.30 187 ALA D N 1
ATOM 6195 C CA . ALA D 1 189 ? 13.004 -27.697 40.756 1.00 80.53 187 ALA D CA 1
ATOM 6196 C C . ALA D 1 189 ? 12.321 -26.876 39.661 1.00 74.03 187 ALA D C 1
ATOM 6197 O O . ALA D 1 189 ? 11.756 -27.440 38.722 1.00 69.96 187 ALA D O 1
ATOM 6199 N N . ILE D 1 190 ? 12.375 -25.552 39.788 1.00 73.76 188 ILE D N 1
ATOM 6200 C CA . ILE D 1 190 ? 11.759 -24.647 38.812 1.00 69.09 188 ILE D CA 1
ATOM 6201 C C . ILE D 1 190 ? 12.258 -24.880 37.379 1.00 68.51 188 ILE D C 1
ATOM 6202 O O . ILE D 1 190 ? 11.469 -24.839 36.432 1.00 64.39 188 ILE D O 1
ATOM 6207 N N . ASN D 1 191 ? 13.558 -25.128 37.229 1.00 73.46 189 ASN D N 1
ATOM 6208 C CA . ASN D 1 191 ? 14.147 -25.378 35.918 1.00 74.16 189 ASN D CA 1
ATOM 6209 C C . ASN D 1 191 ? 13.560 -26.620 35.249 1.00 70.59 189 ASN D C 1
ATOM 6210 O O . ASN D 1 191 ? 13.434 -26.669 34.024 1.00 69.12 189 ASN D O 1
ATOM 6215 N N . VAL D 1 192 ? 13.193 -27.610 36.061 1.00 69.94 190 VAL D N 1
ATOM 6216 C CA . VAL D 1 192 ? 12.542 -28.829 35.573 1.00 66.85 190 VAL D CA 1
ATOM 6217 C C . VAL D 1 192 ? 11.118 -28.532 35.087 1.00 60.51 190 VAL D C 1
ATOM 6218 O O . VAL D 1 192 ? 10.693 -29.059 34.056 1.00 58.30 190 VAL D O 1
ATOM 6222 N N . PHE D 1 193 ? 10.396 -27.688 35.832 1.00 58.34 191 PHE D N 1
ATOM 6223 C CA . PHE D 1 193 ? 9.047 -27.255 35.456 1.00 53.60 191 PHE D CA 1
ATOM 6224 C C . PHE D 1 193 ? 9.085 -26.535 34.116 1.00 52.77 191 PHE D C 1
ATOM 6225 O O . PHE D 1 193 ? 8.313 -26.852 33.211 1.00 50.65 191 PHE D O 1
ATOM 6233 N N . VAL D 1 194 ? 9.999 -25.573 34.006 1.00 55.54 192 VAL D N 1
ATOM 6234 C CA . VAL D 1 194 ? 10.228 -24.806 32.775 1.00 56.47 192 VAL D CA 1
ATOM 6235 C C . VAL D 1 194 ? 10.545 -25.714 31.578 1.00 57.29 192 VAL D C 1
ATOM 6236 O O . VAL D 1 194 ? 10.016 -25.515 30.480 1.00 56.51 192 VAL D O 1
ATOM 6240 N N . SER D 1 195 ? 11.400 -26.708 31.802 1.00 59.80 193 SER D N 1
ATOM 6241 C CA . SER D 1 195 ? 11.820 -27.619 30.743 1.00 61.55 193 SER D CA 1
ATOM 6242 C C . SER D 1 195 ? 10.686 -28.545 30.320 1.00 58.17 193 SER D C 1
ATOM 6243 O O . SER D 1 195 ? 10.498 -28.799 29.127 1.00 58.40 193 SER D O 1
ATOM 6246 N N . ALA D 1 196 ? 9.940 -29.048 31.305 1.00 56.00 194 ALA D N 1
ATOM 6247 C CA . ALA D 1 196 ? 8.752 -29.856 31.052 1.00 53.32 194 ALA D CA 1
ATOM 6248 C C . ALA D 1 196 ? 7.752 -29.077 30.199 1.00 51.28 194 ALA D C 1
ATOM 6249 O O . ALA D 1 196 ? 7.238 -29.596 29.207 1.00 51.19 194 ALA D O 1
ATOM 6251 N N . ASN D 1 197 ? 7.501 -27.825 30.591 1.00 50.47 195 ASN D N 1
ATOM 6252 C CA . ASN D 1 197 ? 6.590 -26.937 29.880 1.00 49.49 195 ASN D CA 1
ATOM 6253 C C . ASN D 1 197 ? 6.990 -26.709 28.422 1.00 51.69 195 ASN D C 1
ATOM 6254 O O . ASN D 1 197 ? 6.126 -26.649 27.532 1.00 51.80 195 ASN D O 1
ATOM 6259 N N . ARG D 1 198 ? 8.299 -26.591 28.189 1.00 54.20 196 ARG D N 1
ATOM 6260 C CA . ARG D 1 198 ? 8.845 -26.431 26.843 1.00 57.35 196 ARG D CA 1
ATOM 6261 C C . ARG D 1 198 ? 8.664 -27.718 26.052 1.00 57.55 196 ARG D C 1
ATOM 6262 O O . ARG D 1 198 ? 8.334 -27.694 24.862 1.00 59.17 196 ARG D O 1
ATOM 6270 N N . LEU D 1 199 ? 8.858 -28.843 26.731 1.00 56.54 197 LEU D N 1
ATOM 6271 C CA . LEU D 1 199 ? 8.677 -30.138 26.107 1.00 57.11 197 LEU D CA 1
ATOM 6272 C C . LEU D 1 199 ? 7.215 -30.347 25.725 1.00 55.31 197 LEU D C 1
ATOM 6273 O O . LEU D 1 199 ? 6.928 -30.914 24.673 1.00 57.09 197 LEU D O 1
ATOM 6278 N N . ILE D 1 200 ? 6.305 -29.872 26.573 1.00 52.83 198 ILE D N 1
ATOM 6279 C CA . ILE D 1 200 ? 4.872 -29.896 26.281 1.00 52.25 198 ILE D CA 1
ATOM 6280 C C . ILE D 1 200 ? 4.544 -29.040 25.063 1.00 54.78 198 ILE D C 1
ATOM 6281 O O . ILE D 1 200 ? 3.704 -29.415 24.245 1.00 56.43 198 ILE D O 1
ATOM 6286 N N . HIS D 1 201 ? 5.221 -27.901 24.933 1.00 56.25 199 HIS D N 1
ATOM 6287 C CA . HIS D 1 201 ? 5.015 -27.030 23.778 1.00 60.00 199 HIS D CA 1
ATOM 6288 C C . HIS D 1 201 ? 5.537 -27.672 22.495 1.00 63.61 199 HIS D C 1
ATOM 6289 O O . HIS D 1 201 ? 4.909 -27.552 21.438 1.00 66.92 199 HIS D O 1
ATOM 6296 N N . GLN D 1 202 ? 6.675 -28.358 22.596 1.00 64.09 200 GLN D N 1
ATOM 6297 C CA . GLN D 1 202 ? 7.285 -29.019 21.437 1.00 68.19 200 GLN D CA 1
ATOM 6298 C C . GLN D 1 202 ? 6.400 -30.130 20.892 1.00 68.55 200 GLN D C 1
ATOM 6299 O O . GLN D 1 202 ? 6.290 -30.296 19.677 1.00 72.43 200 GLN D O 1
ATOM 6305 N N . THR D 1 203 ? 5.764 -30.879 21.791 1.00 65.59 201 THR D N 1
ATOM 6306 C CA . THR D 1 203 ? 4.838 -31.936 21.378 1.00 66.84 201 THR D CA 1
ATOM 6307 C C . THR D 1 203 ? 3.555 -31.367 20.769 1.00 69.05 201 THR D C 1
ATOM 6308 O O . THR D 1 203 ? 2.978 -31.973 19.865 1.00 72.45 201 THR D O 1
ATOM 6312 N N . ASN D 1 204 ? 3.135 -30.196 21.243 1.00 68.36 202 ASN D N 1
ATOM 6313 C CA . ASN D 1 204 ? 1.994 -29.490 20.659 1.00 71.83 202 ASN D CA 1
ATOM 6314 C C . ASN D 1 204 ? 2.264 -28.966 19.249 1.00 77.23 202 ASN D C 1
ATOM 6315 O O . ASN D 1 204 ? 1.368 -28.961 18.401 1.00 81.73 202 ASN D O 1
ATOM 6320 N N . LEU D 1 205 ? 3.498 -28.526 19.008 1.00 77.80 203 LEU D N 1
ATOM 6321 C CA . LEU D 1 205 ? 3.915 -28.079 17.680 1.00 83.85 203 LEU D CA 1
ATOM 6322 C C . LEU D 1 205 ? 3.978 -29.247 16.692 1.00 87.12 203 LEU D C 1
ATOM 6323 O O . LEU D 1 205 ? 3.667 -29.082 15.510 1.00 93.00 203 LEU D O 1
ATOM 6328 N N . ILE D 1 206 ? 4.369 -30.422 17.187 1.00 84.07 204 ILE D N 1
ATOM 6329 C CA . ILE D 1 206 ? 4.329 -31.655 16.403 1.00 86.87 204 ILE D CA 1
ATOM 6330 C C . ILE D 1 206 ? 2.919 -31.871 15.849 1.00 90.23 204 ILE D C 1
ATOM 6331 O O . ILE D 1 206 ? 2.747 -32.091 14.652 1.00 96.06 204 ILE D O 1
ATOM 6336 N N . LEU D 1 207 ? 1.920 -31.777 16.725 1.00 87.64 205 LEU D N 1
ATOM 6337 C CA . LEU D 1 207 ? 0.523 -32.003 16.352 1.00 91.66 205 LEU D CA 1
ATOM 6338 C C . LEU D 1 207 ? -0.005 -30.978 15.346 1.00 98.34 205 LEU D C 1
ATOM 6339 O O . LEU D 1 207 ? -0.714 -31.338 14.403 1.00 104.49 205 LEU D O 1
ATOM 6344 N N . GLN D 1 208 ? 0.345 -29.707 15.552 1.00 98.11 206 GLN D N 1
ATOM 6345 C CA . GLN D 1 208 ? -0.095 -28.625 14.666 1.00 105.24 206 GLN D CA 1
ATOM 6346 C C . GLN D 1 208 ? 0.506 -28.743 13.269 1.00 111.60 206 GLN D C 1
ATOM 6347 O O . GLN D 1 208 ? -0.160 -28.439 12.277 1.00 119.51 206 GLN D O 1
ATOM 6353 N N . THR D 1 209 ? 1.760 -29.188 13.200 1.00 109.18 207 THR D N 1
ATOM 6354 C CA . THR D 1 209 ? 2.417 -29.442 11.919 1.00 115.35 207 THR D CA 1
ATOM 6355 C C . THR D 1 209 ? 1.759 -30.635 11.225 1.00 118.93 207 THR D C 1
ATOM 6356 O O . THR D 1 209 ? 1.603 -30.638 10.002 1.00 126.91 207 THR D O 1
ATOM 6360 N N . PHE D 1 210 ? 1.363 -31.633 12.014 1.00 113.89 208 PHE D N 1
ATOM 6361 C CA . PHE D 1 210 ? 0.685 -32.822 11.490 1.00 117.38 208 PHE D CA 1
ATOM 6362 C C . PHE D 1 210 ? -0.780 -32.590 11.102 1.00 123.38 208 PHE D C 1
ATOM 6363 O O . PHE D 1 210 ? -1.392 -33.444 10.455 1.00 128.51 208 PHE D O 1
ATOM 6371 N N . LYS D 1 211 ? -1.334 -31.444 11.493 1.00 123.68 209 LYS D N 1
ATOM 6372 C CA . LYS D 1 211 ? -2.698 -31.085 11.112 1.00 130.80 209 LYS D CA 1
ATOM 6373 C C . LYS D 1 211 ? -2.684 -30.048 9.990 1.00 139.40 209 LYS D C 1
ATOM 6374 O O . LYS D 1 211 ? -3.288 -30.251 8.936 1.00 148.46 209 LYS D O 1
ATOM 6380 N N . SER E 2 3 ? -25.076 -26.095 5.845 1.00 143.57 143 SER E N 1
ATOM 6381 C CA . SER E 2 3 ? -24.870 -25.409 4.534 1.00 143.59 143 SER E CA 1
ATOM 6382 C C . SER E 2 3 ? -25.169 -23.909 4.609 1.00 143.57 143 SER E C 1
ATOM 6383 O O . SER E 2 3 ? -24.443 -23.098 4.029 1.00 143.53 143 SER E O 1
ATOM 6386 N N . GLU E 2 4 ? -26.234 -23.556 5.332 1.00 143.54 144 GLU E N 1
ATOM 6387 C CA . GLU E 2 4 ? -26.668 -22.163 5.502 1.00 143.48 144 GLU E CA 1
ATOM 6388 C C . GLU E 2 4 ? -25.638 -21.287 6.215 1.00 143.43 144 GLU E C 1
ATOM 6389 O O . GLU E 2 4 ? -25.653 -20.061 6.078 1.00 143.42 144 GLU E O 1
ATOM 6395 N N . LEU E 2 5 ? -24.755 -21.928 6.977 1.00 143.38 145 LEU E N 1
ATOM 6396 C CA . LEU E 2 5 ? -23.663 -21.249 7.668 1.00 143.33 145 LEU E CA 1
ATOM 6397 C C . LEU E 2 5 ? -22.640 -20.694 6.673 1.00 143.29 145 LEU E C 1
ATOM 6398 O O . LEU E 2 5 ? -22.146 -19.575 6.839 1.00 143.28 145 LEU E O 1
ATOM 6403 N N . ASP E 2 6 ? -22.336 -21.482 5.641 1.00 143.21 146 ASP E N 1
ATOM 6404 C CA . ASP E 2 6 ? -21.389 -21.092 4.594 1.00 143.11 146 ASP E CA 1
ATOM 6405 C C . ASP E 2 6 ? -22.005 -20.152 3.559 1.00 143.04 146 ASP E C 1
ATOM 6406 O O . ASP E 2 6 ? -21.302 -19.323 2.977 1.00 143.03 146 ASP E O 1
ATOM 6411 N N . ARG E 2 7 ? -23.312 -20.286 3.336 1.00 142.97 147 ARG E N 1
ATOM 6412 C CA . ARG E 2 7 ? -24.035 -19.479 2.345 1.00 142.93 147 ARG E CA 1
ATOM 6413 C C . ARG E 2 7 ? -23.967 -17.981 2.632 1.00 142.80 147 ARG E C 1
ATOM 6414 O O . ARG E 2 7 ? -23.993 -17.166 1.708 1.00 142.78 147 ARG E O 1
ATOM 6422 N N . LEU E 2 8 ? -23.885 -17.632 3.914 1.00 142.66 148 LEU E N 1
ATOM 6423 C CA . LEU E 2 8 ? -23.747 -16.243 4.342 1.00 142.53 148 LEU E CA 1
ATOM 6424 C C . LEU E 2 8 ? -22.376 -15.667 4.000 1.00 142.44 148 LEU E C 1
ATOM 6425 O O . LEU E 2 8 ? -22.284 -14.585 3.418 1.00 142.42 148 LEU E O 1
ATOM 6430 N N . LEU E 2 9 ? -21.321 -16.398 4.359 1.00 142.33 149 LEU E N 1
ATOM 6431 C CA . LEU E 2 9 ? -19.942 -15.947 4.155 1.00 142.25 149 LEU E CA 1
ATOM 6432 C C . LEU E 2 9 ? -19.585 -15.744 2.683 1.00 142.18 149 LEU E C 1
ATOM 6433 O O . LEU E 2 9 ? -18.816 -14.840 2.349 1.00 142.19 149 LEU E O 1
ATOM 6438 N N . LEU E 2 10 ? -20.146 -16.585 1.815 1.00 142.08 150 LEU E N 1
ATOM 6439 C CA . LEU E 2 10 ? -19.894 -16.507 0.375 1.00 141.99 150 LEU E CA 1
ATOM 6440 C C . LEU E 2 10 ? -20.460 -15.228 -0.238 1.00 141.90 150 LEU E C 1
ATOM 6441 O O . LEU E 2 10 ? -19.780 -14.553 -1.014 1.00 141.94 150 LEU E O 1
ATOM 6446 N N . GLU E 2 11 ? -21.699 -14.898 0.123 1.00 141.77 151 GLU E N 1
ATOM 6447 C CA . GLU E 2 11 ? -22.363 -13.694 -0.379 1.00 141.68 151 GLU E CA 1
ATOM 6448 C C . GLU E 2 11 ? -21.830 -12.414 0.267 1.00 141.54 151 GLU E C 1
ATOM 6449 O O . GLU E 2 11 ? -21.953 -11.329 -0.304 1.00 141.53 151 GLU E O 1
ATOM 6455 N N . LEU E 2 12 ? -21.239 -12.547 1.454 1.00 141.38 152 LEU E N 1
ATOM 6456 C CA . LEU E 2 12 ? -20.609 -11.418 2.137 1.00 141.25 152 LEU E CA 1
ATOM 6457 C C . LEU E 2 12 ? -19.223 -11.108 1.571 1.00 141.22 152 LEU E C 1
ATOM 6458 O O . LEU E 2 12 ? -18.789 -9.954 1.577 1.00 141.23 152 LEU E O 1
ATOM 6463 N N . ASN E 2 13 ? -18.536 -12.142 1.087 1.00 141.16 153 ASN E N 1
ATOM 6464 C CA . ASN E 2 13 ? -17.232 -11.982 0.443 1.00 141.10 153 ASN E CA 1
ATOM 6465 C C . ASN E 2 13 ? -17.358 -11.742 -1.057 1.00 141.05 153 ASN E C 1
ATOM 6466 O O . ASN E 2 13 ? -17.938 -10.746 -1.489 1.00 140.99 153 ASN E O 1
#

Organism: Homo sapiens (NCBI:txid9606)

Foldseek 3Di:
DALPVCLVVPLVVVLVVCCVVPPVVSVVVNVVVVVVCVVPPNVNVVVVVVVVVCVVVVLVVLLVLLLVLQDDDPPQDAPDPDPLSVQLRVLLNQLSNLLNCCVVQVVDPVSVVVSVVSNVVSLVSNLVSLVVCCVVADVVPCPLSVVLSVVLVVLVVVLVVLVVVCVVPVDCSSNSVSSSVNSVSSSVNSVSVRVRD/DVVVVADPLQCCLVPPVVVVLVVVCVVPVVVSVVVNVVSVVVCVVPPNVSVVVVVVVVVCVVVLLVVLLVLLLCLLVCLQPLQAPDPDPLSVQLSVLLSQLSNLSSCCVVQLPPVVSNVVSVVVNVVSLVSNLVSLVVCVVVPPPVSCVLVVVLVVLVVVLVVQVVVCVVPVRCSSNSVSSSVNNVSSNVNSVVVND/DDADADPVLVVLQVQQDDPLQCCLVVPVVVVLVVCCVPPPVVSNVVNSVSSVVCSVPRNVNVVVVVVVVVCVVVVLVVLLVLLLPLLPDVVLVVQLVVLLSQLSNLLNCQVVQVVDPVSVVVSVVSNVVSVVSNVVSVVVVVVVDDPLPVLSVVLVVLVVVLVVQVVVCVVVVPCSSNSVSSSVNNVSSVVNVVVVD/DVVLPDADPLQCCCVVPVVVVLVVVCVVPVVVSVVVNVVSVVVCSVPPNVVVVVVVVVVVCVVVVLVVLLVVLLCLLVPVPLVVQLVVLLSQLSNLSNCQVVQVVPVVSNVVSVVSNVVSLVSNLVSLVVCCVPPVDPDDCVLVVLSVVLVVLVVVLVVLVVVCVVPVDCSSNSVSSVVNNVSSVVNVVSVD/DVVVVVVVVVD

Nearest PDB structures (foldseek):
  3rqf-assembly1_D  TM=1.005E+00  e=2.294E-23  Homo sapiens
  3l8i-assembly2_D  TM=9.991E-01  e=5.217E-21  Homo sapiens
  3rqg-assembly3_C  TM=7.815E-01  e=3.687E-20  Homo sapiens
  3rqg-assembly4_C  TM=7.815E-01  e=3.687E-20  Homo sapiens
  3ajm-assembly1_B  TM=7.631E-01  e=2.251E-19  Homo sapiens

Radius of gyration: 31.65 Å; Cα contacts (8 Å, |Δi|>4): 766; chains: 5; bounding box: 76×72×83 Å

GO terms:
  GO:0005829 cytosol (C, IDA)
  GO:0043066 negative regulation of apoptotic process (P, IDA)
  GO:0043406 positive regulation of MAP kinase activity (P, IDA)
  GO:0090443 FAR/SIN/STRIPAK complex (C, IDA)
  GO:0008284 positive regulation of cell population proliferation (P, IDA)
  GO:0090316 positive regulation of intracellular protein transport (P, IMP)
  GO:0005515 protein binding (F, IPI)
  GO:0042803 protein homodimerization activity (F, IPI)
  GO:0005737 cytoplasm (C, IDA)
  GO:0005794 Golgi apparatus (C, IDA)
  GO:0030335 positive regulation of cell migration (P, IDA)
  GO:0032874 positive regulation of stress-activated MAPK cascade (P, IDA)
  GO:0036481 intrinsic apoptotic signaling pathway in response to hydrogen peroxide (P, IGI)
  GO:0070062 extracellular exosome (C, HDA)
  GO:0035556 intracellular signal transduction (P, IMP)
  GO:0044319 wound healing, spreading of cells (P, IMP)
  GO:0045747 positive regulation of Notch signaling pathway (P, IMP)
  GO:0010628 positive regulation of gene expression (P, IMP)
  GO:0010629 negative regulation of gene expression (P, IMP)
  GO:0030335 positive regulation of cell migration (P, IMP)

Sequence (794 aa):
SMVSMPLYAVMYPVFNELERVNLSAAQTLRAAFIKAEKENPGLTQDIIMKILEKKSVEVNFTESLLRMAADDVEEYMIERPEPEFQDLNEKARALKQILSKIPDEINDRVRFLQTIKDIASAIKELLDTVNNVFKKYQYQNRRALEHQKKEFVKYSKSFSDTLKTYFKDGKAINVFVSANRLIHQTNLILQTFKTVANEAETTSMVSMPLYAVMYPVFNELERVNLSAAQTLRAAFIKAEKENPGLTQDIIMKILEKKSVEVNFTESLLRMAADDVEEYMIERPEPEFQDLNEKARALKQILSKIPDEINDRVRFLQTIKDIASAIKELLDTVNNVFKKYRRALEHQKKEFVKYSKSFSDTLKTYFKDGKAINVFVSANRLIHQTNLILQTFKTGHMRMTMEEMKNEAETTSMVSMPLYAVMYPVFNELERVNLSAAQTLRAAFIKAEKENPGLTQDIIMKILEKKSVEVNFTESLLRMAADDEPEFQDLNEKARALKQILSKIPDEINDRVRFLQTIKDIASAIKELLDTVNNVFKKYRALEHQKKEFVKYSKSFSDTLKTYFKDGKAINVFVSANRLIHQTNLILQTFKKNEAETTSMVSMPLYAVMYPVFNELERVNLSAAQTLRAAFIKAEKENPGLTQDIIMKILEKKSVEVNFTESLLRMAADDEPEFQDLNEKARALKQILSKIPDEINDRVRFLQTIKDIASAIKELLDTVNNVFKKYQYQNRRALEHQKKEFVKYSKSFSDTLKTYFKDGKAINVFVSANRLIHQTNLILQTFKSELDRLLLELN

Secondary structure (DSSP, 8-state):
--TTHHIIIIIHHHHHTTTTT-HHHHHHHHHHHHHHHHHSTTHHHHHHHHHHTTHHHHHHHHHHHHHHHHS--TT------SHHHHHHHHHHHHHHHHHHTGGGTTT-HHHHHHHHHHHHHHHHHHHHHHHHHGGGS-TT--HHHHHHHHHHHHHHHHHHHHHHHHHHH--HHHHHHHHHHHHHHHHHHHHHHHH--/-HHHHS-GGGHHIIIIIHHHHHHHHHH-HHHHHHHHHHHHHHHHHSTTHHHHHHHHHHHTHHHHHHHHHHHHHHGGGGSSTT------HHHHHHHHHHHHHHHHHTTHHHHSSSHHHHHHHHHHHHHHHHHHHHHHHHHHTT--TTTTHHHHHHHHHHHHHHHHHHHHHHH--HHHHHHHHHHHHHHHHHHHHHTT-/------HHHHHHHHT--SGGGHHIIIIIHHHHHHHHHH-HHHHHHHHHHHHHHHHHSTTHHHHHHHHHHHTHHHHHHHHHHHHHHTT---HHHHHHHHHHHHHHHHHHTGGGTTTSHHHHHHHHHHHHHHHHHHHHHHHHHHHH----HHHHHHHHHHHHHHHHHHHHHHHH--THHHHHHHHHHHHHHHHHHHHH-/-HHHHSPPGGGHHIIIIIHHHHHHHTTT-HHHHHHHHHHHHHHHHHSTTHHHHHHHHHHTTHHHHHHHHHHHHHHTT---HHHHHHHHHHHHHHHHHTTHHHHTT-HHHHHHHHHHHHHHHHHHHHHHHHHHTTT--SS-HHHHHHHHHHHHHHHHHHHHHHHHHHH--THHHHHHHHHHHHHHHHHHHHH-/-HHHHHHHHH-

Solvent-accessible surface area: 41731 Å² total; per-residue (Å²): 108,32,67,20,22,3,3,35,3,2,0,9,3,0,2,2,7,10,7,147,94,31,61,63,6,1,35,73,1,22,56,10,1,48,136,10,7,172,126,28,95,12,20,1,24,84,4,1,11,67,2,11,96,66,48,86,59,2,33,95,12,4,28,34,27,0,94,94,21,12,102,99,68,176,115,46,117,5,132,131,98,58,100,44,10,84,59,0,27,95,54,0,121,44,0,10,81,36,0,6,105,0,8,92,36,8,138,68,146,126,144,1,86,88,2,6,92,51,1,10,47,11,1,77,65,0,18,63,4,3,67,73,0,22,134,100,15,108,156,122,75,62,171,47,0,79,110,22,47,125,43,2,24,121,66,0,52,59,2,2,69,23,2,57,65,20,69,194,84,53,74,20,9,50,0,1,32,11,0,42,119,0,3,100,10,0,16,48,1,3,90,22,0,76,112,54,72,131,126,75,156,116,48,60,73,40,4,92,1,4,107,30,0,0,53,34,4,0,71,70,18,60,183,133,40,103,71,8,0,96,66,0,38,56,14,1,74,125,6,7,170,107,34,81,11,6,1,10,52,1,0,16,32,2,14,89,7,22,61,6,2,44,39,16,7,8,5,77,0,16,29,10,28,73,66,6,105,79,81,59,12,163,107,123,34,93,46,4,105,59,0,18,96,63,1,62,39,0,1,82,28,0,10,107,0,4,59,38,9,123,54,133,110,141,0,100,106,9,42,129,77,2,53,54,13,17,126,75,1,37,80,8,6,49,78,0,51,151,158,128,201,237,57,84,64,90,30,58,142,38,1,60,134,57,8,153,56,3,56,102,20,12,163,61,15,82,174,78,35,68,18,6,53,0,4,18,12,0,34,104,0,15,99,18,0,15,56,5,2,68,26,25,143,152,77,88,5,107,3,70,124,102,14,27,117,9,1,35,99,6,36,57,20,42,0,8,1,0,2,6,1,2,5,10,8,2,41,92,19,14,203,135,16,67,59,4,0,43,43,0,14,30,6,2,1,86,7,0,75,96,55,64,9,8,0,13,52,3,0,7,50,2,4,92,65,47,86,48,1,32,88,7,6,35,32,26,0,95,87,26,7,120,140,136,97,62,64,111,55,3,74,96,58,0,92,36,0,11,72,52,0,6,100,0,7,68,51,17,121,55,166,124,117,3,87,83,4,48,106,55,8,42,43,10,26,125,82,3,38,96,10,2,71,54,2,56,173,110,152,230,94,33,81,119,40,51,124,42,0,55,116,55,15,136,60,5,47,86,24,16,136,65,34,104,168,81,52,100,22,21,66,0,2,41,13,0,41,132,0,3,103,16,1,58,50,12,34,113,52,68,204,217,126,155,72,124,87,85,54,95,47,5,103,2,2,100,23,0,0,53,35,4,0,75,61,23,60,189,112,23,104,54,7,0,91,65,0,37,58,4,2,67,107,3,6,140,96,68,83,7,13,1,14,75,5,0,45,76,1,22,138,46,59,70,26,2,36,63,16,0,17,8,23,0,13,17,13,31,81,133,134,107,49,42,120,50,5,76,75,58,1,155,38,0,17,72,34,0,7,62,0,10,78,20,8,140,57,119,126,137,1,90,111,4,30,146,57,3,39,56,10,20,142,82,2,47,78,3,9,52,86,1,34,145,170,107,113,60,182,52,184,168,35,7,46,102,28,49,136,41,3,64,132,56,15,146,50,3,52,89,26,14,154,75,17,78,191,62,49,118,26,21,50,0,12,11,9,0,24,61,0,15,93,15,0,42,54,5,40,132,28,8,196,99,41,65,86,129,12,44,138,112,15,138